Protein AF-0000000079959529 (afdb_homodimer)

Sequence (1290 aa):
MVFEQDRGLIRVWGIGEGQDANDGAQAPSSPESNDSNASSPAPVREGIWGYPPADHSSPSTLGGHVIPHSRETVGGLGHDGRPNFQSATLWRLYSSYMQHIHSLHPFLNPSKLHKRISAFSTIYSPDFKGKTVASPGSAVPGGLNAGVKRKRSSRASGDHYTPAQDPSVNGIERSLRNAIVLLVLALGKVCEYEEPLPAPQSERDLTSDGSWGFTRSFSKEIEAPRRNIDIIPGMAYYSYATDILGNQQGGNTVAHAQAMLLAALVLESWSWIHNACRIGLVLIKEDIDKIERKIYFDAAHPVPQFTEKENYRLNLVKCVYWTCLQLETDILAEMSTLPPTEISKYQDRISYPSGIFEKFPTSPDAMTCNENSEQDKMMWIYSSHIHLRVILNEAHNTLYGATGRKRSPNFDTTNVKEVENTARSHVDALLSWRRLLPQELSWDDGDPPPTDIYIARLRAKYYGGHYMILRPLLHIAVHDIPLPPGPPTDWSQNSSPAATVESAGTPRHNSMSRGLIDLTSGQDKVLDVAHQCITSAIRSTIAFDRVGANPNEVYTRFENKRPKRLILTNIFGTIHAQFGNMIVLAAVWKSRLRQFLPEDTMLTKGNLIDLFDRTTKVLAEVVPNSPILKMDLDILHNVRKQLSLMVFEQDRGLIRVWGIGEGQDANDGAQAPSSPESNDSNASSPAPVREGIWGYPPADHSSPSTLGGHVIPHSRETVGGLGHDGRPNFQSATLWRLYSSYMQHIHSLHPFLNPSKLHKRISAFSTIYSPDFKGKTVASPGSAVPGGLNAGVKRKRSSRASGDHYTPAQDPSVNGIERSLRNAIVLLVLALGKVCEYEEPLPAPQSERDLTSDGSWGFTRSFSKEIEAPRRNIDIIPGMAYYSYATDILGNQQGGNTVAHAQAMLLAALVLESWSWIHNACRIGLVLIKEDIDKIERKIYFDAAHPVPQFTEKENYRLNLVKCVYWTCLQLETDILAEMSTLPPTEISKYQDRISYPSGIFEKFPTSPDAMTCNENSEQDKMMWIYSSHIHLRVILNEAHNTLYGATGRKRSPNFDTTNVKEVENTARSHVDALLSWRRLLPQELSWDDGDPPPTDIYIARLRAKYYGGHYMILRPLLHIAVHDIPLPPGPPTDWSQNSSPAATVESAGTPRHNSMSRGLIDLTSGQDKVLDVAHQCITSAIRSTIAFDRVGANPNEVYTRFENKRPKRLILTNIFGTIHAQFGNMIVLAAVWKSRLRQFLPEDTMLTKGNLIDLFDRTTKVLAEVVPNSPILKMDLDILHNVRKQLSL

Structure (mmCIF, N/CA/C/O backbone):
data_AF-0000000079959529-model_v1
#
loop_
_entity.id
_entity.type
_entity.pdbx_description
1 polymer 'Transcription factor domain-containing protein'
#
loop_
_atom_site.group_PDB
_atom_site.id
_atom_site.type_symbol
_atom_site.label_atom_id
_atom_site.label_alt_id
_atom_site.label_comp_id
_atom_site.label_asym_id
_atom_site.label_entity_id
_atom_site.label_seq_id
_atom_site.pdbx_PDB_ins_code
_atom_site.Cartn_x
_atom_site.Cartn_y
_atom_site.Cartn_z
_atom_site.occupancy
_atom_site.B_iso_or_equiv
_atom_site.auth_seq_id
_atom_site.auth_comp_id
_atom_site.auth_asym_id
_atom_site.auth_atom_id
_atom_site.pdbx_PDB_model_num
ATOM 1 N N . MET A 1 1 ? -8.641 15.508 -6.141 1 71.19 1 MET A N 1
ATOM 2 C CA . MET A 1 1 ? -7.797 14.352 -6.434 1 71.19 1 MET A CA 1
ATOM 3 C C . MET A 1 1 ? -7.312 14.391 -7.879 1 71.19 1 MET A C 1
ATOM 5 O O . MET A 1 1 ? -6.109 14.297 -8.133 1 71.19 1 MET A O 1
ATOM 9 N N . VAL A 1 2 ? -8.18 14.836 -8.766 1 69 2 VAL A N 1
ATOM 10 C CA . VAL A 1 2 ? -7.84 14.797 -10.188 1 69 2 VAL A CA 1
ATOM 11 C C . VAL A 1 2 ? -6.754 15.828 -10.484 1 69 2 VAL A C 1
ATOM 13 O O . VAL A 1 2 ? -5.805 15.547 -11.219 1 69 2 VAL A O 1
ATOM 16 N N . PHE A 1 3 ? -6.832 16.953 -9.797 1 74.25 3 PHE A N 1
ATOM 17 C CA . PHE A 1 3 ? -5.859 18.016 -10.047 1 74.25 3 PHE A CA 1
ATOM 18 C C . PHE A 1 3 ? -4.488 17.625 -9.508 1 74.25 3 PHE A C 1
ATOM 20 O O . PHE A 1 3 ? -3.467 17.906 -10.141 1 74.25 3 PHE A O 1
ATOM 27 N N . GLU A 1 4 ? -4.523 16.984 -8.383 1 76.94 4 GLU A N 1
ATOM 28 C CA . GLU A 1 4 ? -3.252 16.562 -7.805 1 76.94 4 GLU A CA 1
ATOM 29 C C . GLU A 1 4 ? -2.611 15.453 -8.641 1 76.94 4 GLU A C 1
ATOM 31 O O . GLU A 1 4 ? -1.389 15.406 -8.789 1 76.94 4 GLU A O 1
ATOM 36 N N . GLN A 1 5 ? -3.389 14.617 -9.219 1 74.56 5 GLN A N 1
ATOM 37 C CA . GLN A 1 5 ? -2.877 13.539 -10.062 1 74.56 5 GLN A CA 1
ATOM 38 C C . GLN A 1 5 ? -2.318 14.078 -11.375 1 74.56 5 GLN A C 1
ATOM 40 O O . GLN A 1 5 ? -1.326 13.562 -11.891 1 74.56 5 GLN A O 1
ATOM 45 N N . ASP A 1 6 ? -2.986 15.102 -11.836 1 77.12 6 ASP A N 1
ATOM 46 C CA . ASP A 1 6 ? -2.602 15.656 -13.133 1 77.12 6 ASP A CA 1
ATOM 47 C C . ASP A 1 6 ? -1.277 16.406 -13.031 1 77.12 6 ASP A C 1
ATOM 49 O O . ASP A 1 6 ? -0.597 16.625 -14.039 1 77.12 6 ASP A O 1
ATOM 53 N N . ARG A 1 7 ? -1.067 16.875 -11.906 1 81.94 7 ARG A N 1
ATOM 54 C CA . ARG A 1 7 ? 0.199 17.562 -11.672 1 81.94 7 ARG A CA 1
ATOM 55 C C . ARG A 1 7 ? 1.38 16.625 -11.914 1 81.94 7 ARG A C 1
ATOM 57 O O . ARG A 1 7 ? 2.48 17.078 -12.234 1 81.94 7 ARG A O 1
ATOM 64 N N . GLY A 1 8 ? 1.16 15.328 -11.742 1 81.44 8 GLY A N 1
ATOM 65 C CA . GLY A 1 8 ? 2.215 14.336 -11.922 1 81.44 8 GLY A CA 1
ATOM 66 C C . GLY A 1 8 ? 3.088 14.172 -10.695 1 81.44 8 GLY A C 1
ATOM 67 O O . GLY A 1 8 ? 2.643 14.414 -9.57 1 81.44 8 GLY A O 1
ATOM 68 N N . LEU A 1 9 ? 4.332 13.672 -10.953 1 88.19 9 LEU A N 1
ATOM 69 C CA . LEU A 1 9 ? 5.234 13.359 -9.859 1 88.19 9 LEU A CA 1
ATOM 70 C C . LEU A 1 9 ? 6.438 14.297 -9.852 1 88.19 9 LEU A C 1
ATOM 72 O O . LEU A 1 9 ? 6.902 14.719 -10.914 1 88.19 9 LEU A O 1
ATOM 76 N N . ILE A 1 10 ? 6.785 14.602 -8.648 1 90.44 10 ILE A N 1
ATOM 77 C CA . ILE A 1 10 ? 8.055 15.32 -8.531 1 90.44 10 ILE A CA 1
ATOM 78 C C . ILE A 1 10 ? 9.195 14.43 -9.031 1 90.44 10 ILE A C 1
ATOM 80 O O . ILE A 1 10 ? 9.273 13.25 -8.672 1 90.44 10 ILE A O 1
ATOM 84 N N . ARG A 1 11 ? 9.961 14.938 -9.938 1 91.81 11 ARG A N 1
ATOM 85 C CA . ARG A 1 11 ? 11.133 14.219 -10.422 1 91.81 11 ARG A CA 1
ATOM 86 C C . ARG A 1 11 ? 12.297 14.344 -9.438 1 91.81 11 ARG A C 1
ATOM 88 O O . ARG A 1 11 ? 13.078 15.289 -9.508 1 91.81 11 ARG A O 1
ATOM 95 N N . VAL A 1 12 ? 12.453 13.352 -8.586 1 92.38 12 VAL A N 1
ATOM 96 C CA . VAL A 1 12 ? 13.281 13.398 -7.383 1 92.38 12 VAL A CA 1
ATOM 97 C C . VAL A 1 12 ? 14.719 13.773 -7.758 1 92.38 12 VAL A C 1
ATOM 99 O O . VAL A 1 12 ? 15.312 14.664 -7.148 1 92.38 12 VAL A O 1
ATOM 102 N N . TRP A 1 13 ? 15.289 13.156 -8.766 1 92.06 13 TRP A N 1
ATOM 103 C CA . TRP A 1 13 ? 16.656 13.438 -9.195 1 92.06 13 TRP A CA 1
ATOM 104 C C . TRP A 1 13 ? 16.672 14.422 -10.359 1 92.06 13 TRP A C 1
ATOM 106 O O . TRP A 1 13 ? 17.75 14.852 -10.797 1 92.06 13 TRP A O 1
ATOM 116 N N . GLY A 1 14 ? 15.453 14.781 -10.844 1 91.81 14 GLY A N 1
ATOM 117 C CA . GLY A 1 14 ? 15.367 15.547 -12.078 1 91.81 14 GLY A CA 1
ATOM 118 C C . GLY A 1 14 ? 14.859 16.969 -11.867 1 91.81 14 GLY A C 1
ATOM 119 O O . GLY A 1 14 ? 15.164 17.594 -10.852 1 91.81 14 GLY A O 1
ATOM 120 N N . ILE A 1 15 ? 14.211 17.406 -12.898 1 90.56 15 ILE A N 1
ATOM 121 C CA . ILE A 1 15 ? 13.766 18.797 -12.93 1 90.56 15 ILE A CA 1
ATOM 122 C C . ILE A 1 15 ? 12.242 18.859 -12.922 1 90.56 15 ILE A C 1
ATOM 124 O O . ILE A 1 15 ? 11.586 18.156 -13.703 1 90.56 15 ILE A O 1
ATOM 128 N N . GLY A 1 16 ? 11.758 19.594 -12.008 1 90.62 16 GLY A N 1
ATOM 129 C CA . GLY A 1 16 ? 10.328 19.875 -12.016 1 90.62 16 GLY A CA 1
ATOM 130 C C . GLY A 1 16 ? 9.477 18.656 -11.68 1 90.62 16 GLY A C 1
ATOM 131 O O . GLY A 1 16 ? 9.891 17.797 -10.898 1 90.62 16 GLY A O 1
ATOM 132 N N . GLU A 1 17 ? 8.227 18.719 -12.086 1 89.56 17 GLU A N 1
ATOM 133 C CA . GLU A 1 17 ? 7.258 17.656 -11.867 1 89.56 17 GLU A CA 1
ATOM 134 C C . GLU A 1 17 ? 6.438 17.391 -13.125 1 89.56 17 GLU A C 1
ATOM 136 O O . GLU A 1 17 ? 6.371 18.219 -14.023 1 89.56 17 GLU A O 1
ATOM 141 N N . GLY A 1 18 ? 5.988 16.172 -13.258 1 85.81 18 GLY A N 1
ATOM 142 C CA . GLY A 1 18 ? 5.176 15.812 -14.406 1 85.81 18 GLY A CA 1
ATOM 143 C C . GLY A 1 18 ? 5.035 14.312 -14.578 1 85.81 18 GLY A C 1
ATOM 144 O O . GLY A 1 18 ? 5.465 13.539 -13.727 1 85.81 18 GLY A O 1
ATOM 145 N N . GLN A 1 19 ? 4.285 13.945 -15.609 1 80.62 19 GLN A N 1
ATOM 146 C CA . GLN A 1 19 ? 4.105 12.539 -15.945 1 80.62 19 GLN A CA 1
ATOM 147 C C . GLN A 1 19 ? 5.137 12.078 -16.969 1 80.62 19 GLN A C 1
ATOM 149 O O . GLN A 1 19 ? 5.711 12.898 -17.688 1 80.62 19 GLN A O 1
ATOM 154 N N . ASP A 1 20 ? 5.469 10.844 -16.859 1 75.19 20 ASP A N 1
ATOM 155 C CA . ASP A 1 20 ? 6.336 10.305 -17.906 1 75.19 20 ASP A CA 1
ATOM 156 C C . ASP A 1 20 ? 5.566 10.078 -19.203 1 75.19 20 ASP A C 1
ATOM 158 O O . ASP A 1 20 ? 4.758 9.156 -19.297 1 75.19 20 ASP A O 1
ATOM 162 N N . ALA A 1 21 ? 5.754 10.906 -20.141 1 67.25 21 ALA A N 1
ATOM 163 C CA . ALA A 1 21 ? 5.016 10.875 -21.406 1 67.25 21 ALA A CA 1
ATOM 164 C C . ALA A 1 21 ? 5.398 9.656 -22.234 1 67.25 21 ALA A C 1
ATOM 166 O O . ALA A 1 21 ? 4.68 9.281 -23.172 1 67.25 21 ALA A O 1
ATOM 167 N N . ASN A 1 22 ? 6.457 8.938 -21.828 1 66.06 22 ASN A N 1
ATOM 168 C CA . ASN A 1 22 ? 6.941 7.816 -22.641 1 66.06 22 ASN A CA 1
ATOM 169 C C . ASN A 1 22 ? 6.848 6.5 -21.859 1 66.06 22 ASN A C 1
ATOM 171 O O . ASN A 1 22 ? 7.656 5.594 -22.078 1 66.06 22 ASN A O 1
ATOM 175 N N . ASP A 1 23 ? 5.875 6.535 -20.984 1 68.19 23 ASP A N 1
ATOM 176 C CA . ASP A 1 23 ? 5.824 5.344 -20.156 1 68.19 23 ASP A CA 1
ATOM 177 C C . ASP A 1 23 ? 5.008 4.238 -20.812 1 68.19 23 ASP A C 1
ATOM 179 O O . ASP A 1 23 ? 4.875 3.141 -20.266 1 68.19 23 ASP A O 1
ATOM 183 N N . GLY A 1 24 ? 4.562 4.504 -22.031 1 56.16 24 GLY A N 1
ATOM 184 C CA . GLY A 1 24 ? 3.895 3.484 -22.828 1 56.16 24 GLY A CA 1
ATOM 185 C C . GLY A 1 24 ? 2.402 3.404 -22.562 1 56.16 24 GLY A C 1
ATOM 186 O O . GLY A 1 24 ? 1.695 2.623 -23.203 1 56.16 24 GLY A O 1
ATOM 187 N N . ALA A 1 25 ? 1.948 4.172 -21.641 1 65.5 25 ALA A N 1
ATOM 188 C CA . ALA A 1 25 ? 0.526 4.094 -21.328 1 65.5 25 ALA A CA 1
ATOM 189 C C . ALA A 1 25 ? -0.293 5.004 -22.234 1 65.5 25 ALA A C 1
ATOM 191 O O . ALA A 1 25 ? -1.526 4.984 -22.188 1 65.5 25 ALA A O 1
ATOM 192 N N . GLN A 1 26 ? 0.441 5.703 -23.125 1 63.41 26 GLN A N 1
ATOM 193 C CA . GLN A 1 26 ? -0.257 6.594 -24.047 1 63.41 26 GLN A CA 1
ATOM 194 C C . GLN A 1 26 ? -0.606 5.879 -25.344 1 63.41 26 GLN A C 1
ATOM 196 O O . GLN A 1 26 ? 0.13 4.996 -25.797 1 63.41 26 GLN A O 1
ATOM 201 N N . ALA A 1 27 ? -1.783 6.121 -25.859 1 56.16 27 ALA A N 1
ATOM 202 C CA . ALA A 1 27 ? -2.266 5.488 -27.094 1 56.16 27 ALA A CA 1
ATOM 203 C C . ALA A 1 27 ? -1.312 5.746 -28.25 1 56.16 27 ALA A C 1
ATOM 205 O O . ALA A 1 27 ? -0.636 6.777 -28.297 1 56.16 27 ALA A O 1
ATOM 206 N N . PRO A 1 28 ? -1.118 4.695 -29.156 1 47.72 28 PRO A N 1
ATOM 207 C CA . PRO A 1 28 ? -0.293 4.926 -30.344 1 47.72 28 PRO A CA 1
ATOM 208 C C . PRO A 1 28 ? -0.81 6.074 -31.219 1 47.72 28 PRO A C 1
ATOM 210 O O . PRO A 1 28 ? -2.02 6.309 -31.281 1 47.72 28 PRO A O 1
ATOM 213 N N . SER A 1 29 ? -0.111 7.121 -31.484 1 41.91 29 SER A N 1
ATOM 214 C CA . SER A 1 29 ? -0.502 8.195 -32.406 1 41.91 29 SER A CA 1
ATOM 215 C C . SER A 1 29 ? -0.924 7.645 -33.75 1 41.91 29 SER A C 1
ATOM 217 O O . SER A 1 29 ? -0.239 6.797 -34.312 1 41.91 29 SER A O 1
ATOM 219 N N . SER A 1 30 ? -2.217 7.527 -34.125 1 32.72 30 SER A N 1
ATOM 220 C CA . SER A 1 30 ? -2.592 7.273 -35.5 1 32.72 30 SER A CA 1
ATOM 221 C C . SER A 1 30 ? -1.82 8.18 -36.469 1 32.72 30 SER A C 1
ATOM 223 O O . SER A 1 30 ? -1.679 9.375 -36.219 1 32.72 30 SER A O 1
ATOM 225 N N . PRO A 1 31 ? -1.104 7.668 -37.531 1 32.16 31 PRO A N 1
ATOM 226 C CA . PRO A 1 31 ? -0.541 8.539 -38.562 1 32.16 31 PRO A CA 1
ATOM 227 C C . PRO A 1 31 ? -1.539 9.578 -39.062 1 32.16 31 PRO A C 1
ATOM 229 O O . PRO A 1 31 ? -1.141 10.602 -39.625 1 32.16 31 PRO A O 1
ATOM 232 N N . GLU A 1 32 ? -2.836 9.289 -39.531 1 30.09 32 GLU A N 1
ATOM 233 C CA . GLU A 1 32 ? -3.688 10.172 -40.312 1 30.09 32 GLU A CA 1
ATOM 234 C C . GLU A 1 32 ? -4.152 11.375 -39.5 1 30.09 32 GLU A C 1
ATOM 236 O O . GLU A 1 32 ? -4.773 12.289 -40.031 1 30.09 32 GLU A O 1
ATOM 241 N N . SER A 1 33 ? -4.742 11.164 -38.375 1 30.45 33 SER A N 1
ATOM 242 C CA . SER A 1 33 ? -5.371 12.406 -37.938 1 30.45 33 SER A CA 1
ATOM 243 C C . SER A 1 33 ? -4.34 13.508 -37.75 1 30.45 33 SER A C 1
ATOM 245 O O . SER A 1 33 ? -3.391 13.344 -36.969 1 30.45 33 SER A O 1
ATOM 247 N N . ASN A 1 34 ? -4.129 14.461 -38.656 1 26.95 34 ASN A N 1
ATOM 248 C CA . ASN A 1 34 ? -3.705 15.859 -38.75 1 26.95 34 ASN A CA 1
ATOM 249 C C . ASN A 1 34 ? -4.125 16.656 -37.531 1 26.95 34 ASN A C 1
ATOM 251 O O . ASN A 1 34 ? -4.234 17.875 -37.562 1 26.95 34 ASN A O 1
ATOM 255 N N . ASP A 1 35 ? -5.223 16.281 -36.875 1 29.16 35 ASP A N 1
ATOM 256 C CA . ASP A 1 35 ? -5.523 17.328 -35.906 1 29.16 35 ASP A CA 1
ATOM 257 C C . ASP A 1 35 ? -4.297 17.672 -35.062 1 29.16 35 ASP A C 1
ATOM 259 O O . ASP A 1 35 ? -3.691 16.781 -34.469 1 29.16 35 ASP A O 1
ATOM 263 N N . SER A 1 36 ? -3.627 18.781 -35.344 1 29.14 36 SER A N 1
ATOM 264 C CA . SER A 1 36 ? -2.574 19.703 -34.906 1 29.14 36 SER A CA 1
ATOM 265 C C . SER A 1 36 ? -2.471 19.734 -33.375 1 29.14 36 SER A C 1
ATOM 267 O O . SER A 1 36 ? -1.454 20.172 -32.812 1 29.14 36 SER A O 1
ATOM 269 N N . ASN A 1 37 ? -3.646 19.828 -32.781 1 26.69 37 ASN A N 1
ATOM 270 C CA . ASN A 1 37 ? -3.512 20.391 -31.422 1 26.69 37 ASN A CA 1
ATOM 271 C C . ASN A 1 37 ? -3.002 19.344 -30.438 1 26.69 37 ASN A C 1
ATOM 273 O O . ASN A 1 37 ? -3.098 19.531 -29.219 1 26.69 37 ASN A O 1
ATOM 277 N N . ALA A 1 38 ? -3.318 18.141 -30.688 1 31.72 38 ALA A N 1
ATOM 278 C CA . ALA A 1 38 ? -2.678 17.328 -29.656 1 31.72 38 ALA A CA 1
ATOM 279 C C . ALA A 1 38 ? -1.158 17.406 -29.766 1 31.72 38 ALA A C 1
ATOM 281 O O . ALA A 1 38 ? -0.583 17.016 -30.781 1 31.72 38 ALA A O 1
ATOM 282 N N . SER A 1 39 ? -0.544 18.422 -29.219 1 29.89 39 SER A N 1
ATOM 283 C CA . SER A 1 39 ? 0.897 18.641 -29.172 1 29.89 39 SER A CA 1
ATOM 284 C C . SER A 1 39 ? 1.658 17.328 -29.125 1 29.89 39 SER A C 1
ATOM 286 O O . SER A 1 39 ? 1.249 16.375 -28.453 1 29.89 39 SER A O 1
ATOM 288 N N . SER A 1 40 ? 2.15 16.859 -30.25 1 31.52 40 SER A N 1
ATOM 289 C CA . SER A 1 40 ? 3.201 15.844 -30.25 1 31.52 40 SER A CA 1
ATOM 290 C C . SER A 1 40 ? 3.891 15.766 -28.891 1 31.52 40 SER A C 1
ATOM 292 O O . SER A 1 40 ? 4.176 16.797 -28.281 1 31.52 40 SER A O 1
ATOM 294 N N . PRO A 1 41 ? 3.641 14.688 -28.172 1 36.19 41 PRO A N 1
ATOM 295 C CA . PRO A 1 41 ? 4.406 14.75 -26.922 1 36.19 41 PRO A CA 1
ATOM 296 C C . PRO A 1 41 ? 5.738 15.477 -27.078 1 36.19 41 PRO A C 1
ATOM 298 O O . PRO A 1 41 ? 6.398 15.344 -28.109 1 36.19 41 PRO A O 1
ATOM 301 N N . ALA A 1 42 ? 5.871 16.672 -26.719 1 36.16 42 ALA A N 1
ATOM 302 C CA . ALA A 1 42 ? 7.148 17.375 -26.75 1 36.16 42 ALA A CA 1
ATOM 303 C C . ALA A 1 42 ? 8.32 16.406 -26.672 1 36.16 42 ALA A C 1
ATOM 305 O O . ALA A 1 42 ? 8.234 15.359 -26.016 1 36.16 42 ALA A O 1
ATOM 306 N N . PRO A 1 43 ? 9.172 16.297 -27.734 1 39.06 43 PRO A N 1
ATOM 307 C CA . PRO A 1 43 ? 10.367 15.461 -27.578 1 39.06 43 PRO A CA 1
ATOM 308 C C . PRO A 1 43 ? 10.852 15.375 -26.141 1 39.06 43 PRO A C 1
ATOM 310 O O . PRO A 1 43 ? 11.062 16.406 -25.5 1 39.06 43 PRO A O 1
ATOM 313 N N . VAL A 1 44 ? 10.25 14.539 -25.359 1 46.94 44 VAL A N 1
ATOM 314 C CA . VAL A 1 44 ? 10.672 14.312 -23.984 1 46.94 44 VAL A CA 1
ATOM 315 C C . VAL A 1 44 ? 12.172 14.57 -23.859 1 46.94 44 VAL A C 1
ATOM 317 O O . VAL A 1 44 ? 12.977 13.961 -24.562 1 46.94 44 VAL A O 1
ATOM 320 N N . ARG A 1 45 ? 12.578 15.805 -23.562 1 49.78 45 ARG A N 1
ATOM 321 C CA . ARG A 1 45 ? 13.961 16.156 -23.25 1 49.78 45 ARG A CA 1
ATOM 322 C C . ARG A 1 45 ? 14.648 15.031 -22.484 1 49.78 45 ARG A C 1
ATOM 324 O O . ARG A 1 45 ? 14.18 14.617 -21.422 1 49.78 45 ARG A O 1
ATOM 331 N N . GLU A 1 46 ? 15.391 14.148 -23.109 1 62.31 46 GLU A N 1
ATOM 332 C CA . GLU A 1 46 ? 16.266 13.172 -22.453 1 62.31 46 GLU A CA 1
ATOM 333 C C . GLU A 1 46 ? 16.953 13.766 -21.234 1 62.31 46 GLU A C 1
ATOM 335 O O . GLU A 1 46 ? 17.312 14.945 -21.219 1 62.31 46 GLU A O 1
ATOM 340 N N . GLY A 1 47 ? 16.703 13.219 -20.047 1 77.25 47 GLY A N 1
ATOM 341 C CA . GLY A 1 47 ? 17.453 13.57 -18.859 1 77.25 47 GLY A CA 1
ATOM 342 C C . GLY A 1 47 ? 16.625 14.336 -17.828 1 77.25 47 GLY A C 1
ATOM 343 O O . GLY A 1 47 ? 17.125 14.688 -16.766 1 77.25 47 GLY A O 1
ATOM 344 N N . ILE A 1 48 ? 15.32 14.484 -18.172 1 84.81 48 ILE A N 1
ATOM 345 C CA . ILE A 1 48 ? 14.508 15.336 -17.312 1 84.81 48 ILE A CA 1
ATOM 346 C C . ILE A 1 48 ? 14.281 14.641 -15.977 1 84.81 48 ILE A C 1
ATOM 348 O O . ILE A 1 48 ? 14.102 15.305 -14.945 1 84.81 48 ILE A O 1
ATOM 352 N N . TRP A 1 49 ? 14.297 13.359 -15.938 1 89.19 49 TRP A N 1
ATOM 353 C CA . TRP A 1 49 ? 14.07 12.602 -14.703 1 89.19 49 TRP A CA 1
ATOM 354 C C . TRP A 1 49 ? 15.336 12.539 -13.867 1 89.19 49 TRP A C 1
ATOM 356 O O . TRP A 1 49 ? 15.289 12.18 -12.688 1 89.19 49 TRP A O 1
ATOM 366 N N . GLY A 1 50 ? 16.484 12.953 -14.414 1 86.88 50 GLY A N 1
ATOM 367 C CA . GLY A 1 50 ? 17.719 13.164 -13.68 1 86.88 50 GLY A CA 1
ATOM 368 C C . GLY A 1 50 ? 18.469 11.875 -13.391 1 86.88 50 GLY A C 1
ATOM 369 O O . GLY A 1 50 ? 18.047 10.797 -13.812 1 86.88 50 GLY A O 1
ATOM 370 N N . TYR A 1 51 ? 19.703 12.031 -12.789 1 84.5 51 TYR A N 1
ATOM 371 C CA . TYR A 1 51 ? 20.641 10.984 -12.414 1 84.5 51 TYR A CA 1
ATOM 372 C C . TYR A 1 51 ? 21.281 11.273 -11.062 1 84.5 51 TYR A C 1
ATOM 374 O O . TYR A 1 51 ? 21.453 12.438 -10.688 1 84.5 51 TYR A O 1
ATOM 382 N N . PRO A 1 52 ? 21.516 10.102 -10.367 1 81.25 52 PRO A N 1
ATOM 383 C CA . PRO A 1 52 ? 22.344 10.391 -9.188 1 81.25 52 PRO A CA 1
ATOM 384 C C . PRO A 1 52 ? 23.75 10.852 -9.547 1 81.25 52 PRO A C 1
ATOM 386 O O . PRO A 1 52 ? 24.281 10.461 -10.586 1 81.25 52 PRO A O 1
ATOM 389 N N . PRO A 1 53 ? 24.297 11.867 -8.82 1 67.25 53 PRO A N 1
ATOM 390 C CA . PRO A 1 53 ? 25.656 12.312 -9.133 1 67.25 53 PRO A CA 1
ATOM 391 C C . PRO A 1 53 ? 26.688 11.18 -9.062 1 67.25 53 PRO A C 1
ATOM 393 O O . PRO A 1 53 ? 26.5 10.227 -8.297 1 67.25 53 PRO A O 1
ATOM 396 N N . ALA A 1 54 ? 27.562 11.07 -10.188 1 57 54 ALA A N 1
ATOM 397 C CA . ALA A 1 54 ? 28.625 10.07 -10.188 1 57 54 ALA A CA 1
ATOM 398 C C . ALA A 1 54 ? 29.531 10.227 -8.977 1 57 54 ALA A C 1
ATOM 400 O O . ALA A 1 54 ? 29.797 11.344 -8.539 1 57 54 ALA A O 1
ATOM 401 N N . ASP A 1 55 ? 29.516 9.359 -7.98 1 47.75 55 ASP A N 1
ATOM 402 C CA . ASP A 1 55 ? 30.422 9.477 -6.84 1 47.75 55 ASP A CA 1
ATOM 403 C C . ASP A 1 55 ? 31.844 9.758 -7.301 1 47.75 55 ASP A C 1
ATOM 405 O O . ASP A 1 55 ? 32.594 8.836 -7.656 1 47.75 55 ASP A O 1
ATOM 409 N N . HIS A 1 56 ? 32.156 10.648 -8.172 1 41.28 56 HIS A N 1
ATOM 410 C CA . HIS A 1 56 ? 33.562 10.867 -8.562 1 41.28 56 HIS A CA 1
ATOM 411 C C . HIS A 1 56 ? 34.406 11.195 -7.352 1 41.28 56 HIS A C 1
ATOM 413 O O . HIS A 1 56 ? 34.094 12.078 -6.566 1 41.28 56 HIS A O 1
ATOM 419 N N . SER A 1 57 ? 35.125 10.281 -6.816 1 35.44 57 SER A N 1
ATOM 420 C CA . SER A 1 57 ? 36.219 10.664 -5.938 1 35.44 57 SER A CA 1
ATOM 421 C C . SER A 1 57 ? 37 11.82 -6.52 1 35.44 57 SER A C 1
ATOM 423 O O . SER A 1 57 ? 37.969 12.305 -5.898 1 35.44 57 SER A O 1
ATOM 425 N N . SER A 1 58 ? 37.375 11.703 -7.957 1 32.03 58 SER A N 1
ATOM 426 C CA . SER A 1 58 ? 38.5 12.547 -8.289 1 32.03 58 SER A CA 1
ATOM 427 C C . SER A 1 58 ? 38.125 14.016 -8.297 1 32.03 58 SER A C 1
ATOM 429 O O . SER A 1 58 ? 37.031 14.375 -8.711 1 32.03 58 SER A O 1
ATOM 431 N N . PRO A 1 59 ? 39 14.805 -7.609 1 30.84 59 PRO A N 1
ATOM 432 C CA . PRO A 1 59 ? 38.938 16.266 -7.73 1 30.84 59 PRO A CA 1
ATOM 433 C C . PRO A 1 59 ? 38.812 16.734 -9.18 1 30.84 59 PRO A C 1
ATOM 435 O O . PRO A 1 59 ? 39.719 16.547 -9.977 1 30.84 59 PRO A O 1
ATOM 438 N N . SER A 1 60 ? 38.031 16.281 -10.031 1 30.08 60 SER A N 1
ATOM 439 C CA . SER A 1 60 ? 38.156 16.922 -11.336 1 30.08 60 SER A CA 1
ATOM 440 C C . SER A 1 60 ? 38.344 18.438 -11.188 1 30.08 60 SER A C 1
ATOM 442 O O . SER A 1 60 ? 37.656 19.062 -10.375 1 30.08 60 SER A O 1
ATOM 444 N N . THR A 1 61 ? 39.594 18.922 -11.594 1 28.36 61 THR A N 1
ATOM 445 C CA . THR A 1 61 ? 40.062 20.281 -11.875 1 28.36 61 THR A CA 1
ATOM 446 C C . THR A 1 61 ? 39.031 21.031 -12.727 1 28.36 61 THR A C 1
ATOM 448 O O . THR A 1 61 ? 39.406 21.75 -13.656 1 28.36 61 THR A O 1
ATOM 451 N N . LEU A 1 62 ? 38 20.5 -13.18 1 30.09 62 LEU A N 1
ATOM 452 C CA . LEU A 1 62 ? 37.344 21.516 -13.992 1 30.09 62 LEU A CA 1
ATOM 453 C C . LEU A 1 62 ? 37.281 22.844 -13.258 1 30.09 62 LEU A C 1
ATOM 455 O O . LEU A 1 62 ? 36.844 22.906 -12.117 1 30.09 62 LEU A O 1
ATOM 459 N N . GLY A 1 63 ? 38.188 23.75 -13.547 1 28.33 63 GLY A N 1
ATOM 460 C CA . GLY A 1 63 ? 38.406 25.156 -13.273 1 28.33 63 GLY A CA 1
ATOM 461 C C . GLY A 1 63 ? 37.156 25.984 -13.289 1 28.33 63 GLY A C 1
ATOM 462 O O . GLY A 1 63 ? 37.188 27.203 -13.398 1 28.33 63 GLY A O 1
ATOM 463 N N . GLY A 1 64 ? 36.125 25.516 -14.055 1 29.42 64 GLY A N 1
ATOM 464 C CA . GLY A 1 64 ? 35.188 26.641 -14.039 1 29.42 64 GLY A CA 1
ATOM 465 C C . GLY A 1 64 ? 34.812 27.078 -12.633 1 29.42 64 GLY A C 1
ATOM 466 O O . GLY A 1 64 ? 35.031 26.328 -11.672 1 29.42 64 GLY A O 1
ATOM 467 N N . HIS A 1 65 ? 34.625 28.375 -12.461 1 27.83 65 HIS A N 1
ATOM 468 C CA . HIS A 1 65 ? 34.312 29.078 -11.227 1 27.83 65 HIS A CA 1
ATOM 469 C C . HIS A 1 65 ? 33.25 28.312 -10.43 1 27.83 65 HIS A C 1
ATOM 471 O O . HIS A 1 65 ? 32.062 28.406 -10.734 1 27.83 65 HIS A O 1
ATOM 477 N N . VAL A 1 66 ? 33.469 27.062 -10.289 1 32.44 66 VAL A N 1
ATOM 478 C CA . VAL A 1 66 ? 32.688 26.672 -9.117 1 32.44 66 VAL A CA 1
ATOM 479 C C . VAL A 1 66 ? 32.75 27.766 -8.055 1 32.44 66 VAL A C 1
ATOM 481 O O . VAL A 1 66 ? 33.844 28.094 -7.559 1 32.44 66 VAL A O 1
ATOM 484 N N . ILE A 1 67 ? 32.125 28.891 -8.266 1 30.33 67 ILE A N 1
ATOM 485 C CA . ILE A 1 67 ? 32.031 29.797 -7.133 1 30.33 67 ILE A CA 1
ATOM 486 C C . ILE A 1 67 ? 32.062 29.016 -5.828 1 30.33 67 ILE A C 1
ATOM 488 O O . ILE A 1 67 ? 31.281 28.078 -5.641 1 30.33 67 ILE A O 1
ATOM 492 N N . PRO A 1 68 ? 33.219 28.766 -5.195 1 35.06 68 PRO A N 1
ATOM 493 C CA . PRO A 1 68 ? 33.344 28.297 -3.812 1 35.06 68 PRO A CA 1
ATOM 494 C C . PRO A 1 68 ? 32.094 28.625 -2.984 1 35.06 68 PRO A C 1
ATOM 496 O O . PRO A 1 68 ? 32.188 28.875 -1.78 1 35.06 68 PRO A O 1
ATOM 499 N N . HIS A 1 69 ? 30.969 28.875 -3.502 1 33.41 69 HIS A N 1
ATOM 500 C CA . HIS A 1 69 ? 30 29.312 -2.506 1 33.41 69 HIS A CA 1
ATOM 501 C C . HIS A 1 69 ? 29.859 28.281 -1.392 1 33.41 69 HIS A C 1
ATOM 503 O O . HIS A 1 69 ? 29.5 27.125 -1.65 1 33.41 69 HIS A O 1
ATOM 509 N N . SER A 1 70 ? 30.719 28.172 -0.389 1 41.41 70 SER A N 1
ATOM 510 C CA . SER A 1 70 ? 30.734 27.594 0.948 1 41.41 70 SER A CA 1
ATOM 511 C C . SER A 1 70 ? 29.328 27.266 1.427 1 41.41 70 SER A C 1
ATOM 513 O O . SER A 1 70 ? 29.156 26.688 2.502 1 41.41 70 SER A O 1
ATOM 515 N N . ARG A 1 71 ? 28.281 27.844 0.874 1 51.72 71 ARG A N 1
ATOM 516 C CA . ARG A 1 71 ? 26.984 27.891 1.542 1 51.72 71 ARG A CA 1
ATOM 517 C C . ARG A 1 71 ? 26.109 26.719 1.111 1 51.72 71 ARG A C 1
ATOM 519 O O . ARG A 1 71 ? 26.047 26.375 -0.073 1 51.72 71 ARG A O 1
ATOM 526 N N . GLU A 1 72 ? 25.766 25.797 1.953 1 66.44 72 GLU A N 1
ATOM 527 C CA . GLU A 1 72 ? 24.719 24.797 1.831 1 66.44 72 GLU A CA 1
ATOM 528 C C . GLU A 1 72 ? 23.594 25.297 0.915 1 66.44 72 GLU A C 1
ATOM 530 O O . GLU A 1 72 ? 23.219 26.453 0.966 1 66.44 72 GLU A O 1
ATOM 535 N N . THR A 1 73 ? 23.453 24.469 -0.178 1 79.44 73 THR A N 1
ATOM 536 C CA . THR A 1 73 ? 22.359 24.812 -1.075 1 79.44 73 THR A CA 1
ATOM 537 C C . THR A 1 73 ? 21.016 24.625 -0.379 1 79.44 73 THR A C 1
ATOM 539 O O . THR A 1 73 ? 20.938 24 0.683 1 79.44 73 THR A O 1
ATOM 542 N N . VAL A 1 74 ? 20.078 25.156 -0.922 1 85.69 74 VAL A N 1
ATOM 543 C CA . VAL A 1 74 ? 18.719 25.062 -0.399 1 85.69 74 VAL A CA 1
ATOM 544 C C . VAL A 1 74 ? 18.297 23.594 -0.313 1 85.69 74 VAL A C 1
ATOM 546 O O . VAL A 1 74 ? 17.656 23.172 0.662 1 85.69 74 VAL A O 1
ATOM 549 N N . GLY A 1 75 ? 18.781 22.812 -1.277 1 89.69 75 GLY A N 1
ATOM 550 C CA . GLY A 1 75 ? 18.375 21.406 -1.325 1 89.69 75 GLY A CA 1
ATOM 551 C C . GLY A 1 75 ? 19.172 20.531 -0.368 1 89.69 75 GLY A C 1
ATOM 552 O O . GLY A 1 75 ? 18.812 19.375 -0.143 1 89.69 75 GLY A O 1
ATOM 553 N N . GLY A 1 76 ? 20.203 21.031 0.207 1 89.75 76 GLY A N 1
ATOM 554 C CA . GLY A 1 76 ? 20.984 20.297 1.181 1 89.75 76 GLY A CA 1
ATOM 555 C C . GLY A 1 76 ? 22.281 19.75 0.609 1 89.75 76 GLY A C 1
ATOM 556 O O . GLY A 1 76 ? 22.938 18.922 1.238 1 89.75 76 GLY A O 1
ATOM 557 N N . LEU A 1 77 ? 22.625 20.125 -0.58 1 89.62 77 LEU A N 1
ATOM 558 C CA . LEU A 1 77 ? 23.844 19.641 -1.211 1 89.62 77 LEU A CA 1
ATOM 559 C C . LEU A 1 77 ? 25.062 20.344 -0.655 1 89.62 77 LEU A C 1
ATOM 561 O O . LEU A 1 77 ? 25.016 21.547 -0.343 1 89.62 77 LEU A O 1
ATOM 565 N N . GLY A 1 78 ? 26.109 19.531 -0.496 1 86.44 78 GLY A N 1
ATOM 566 C CA . GLY A 1 78 ? 27.391 20.109 -0.182 1 86.44 78 GLY A CA 1
ATOM 567 C C . GLY A 1 78 ? 28.172 20.547 -1.412 1 86.44 78 GLY A C 1
ATOM 568 O O . GLY A 1 78 ? 27.641 20.547 -2.521 1 86.44 78 GLY A O 1
ATOM 569 N N . HIS A 1 79 ? 29.391 20.891 -1.268 1 78.62 79 HIS A N 1
ATOM 570 C CA . HIS A 1 79 ? 30.234 21.375 -2.348 1 78.62 79 HIS A CA 1
ATOM 571 C C . HIS A 1 79 ? 30.609 20.266 -3.311 1 78.62 79 HIS A C 1
ATOM 573 O O . HIS A 1 79 ? 30.922 20.516 -4.477 1 78.62 79 HIS A O 1
ATOM 579 N N . ASP A 1 80 ? 30.516 19.031 -2.812 1 75.38 80 ASP A N 1
ATOM 580 C CA . ASP A 1 80 ? 30.906 17.891 -3.633 1 75.38 80 ASP A CA 1
ATOM 581 C C . ASP A 1 80 ? 29.719 17.375 -4.441 1 75.38 80 ASP A C 1
ATOM 583 O O . ASP A 1 80 ? 29.828 16.328 -5.102 1 75.38 80 ASP A O 1
ATOM 587 N N . GLY A 1 81 ? 28.594 18.062 -4.383 1 79.94 81 GLY A N 1
ATOM 588 C CA . GLY A 1 81 ? 27.438 17.625 -5.129 1 79.94 81 GLY A CA 1
ATOM 589 C C . GLY A 1 81 ? 26.656 16.531 -4.418 1 79.94 81 GLY A C 1
ATOM 590 O O . GLY A 1 81 ? 25.656 16.031 -4.945 1 79.94 81 GLY A O 1
ATOM 591 N N . ARG A 1 82 ? 27.172 16.141 -3.27 1 86.5 82 ARG A N 1
ATOM 592 C CA . ARG A 1 82 ? 26.469 15.188 -2.406 1 86.5 82 ARG A CA 1
ATOM 593 C C . ARG A 1 82 ? 25.781 15.906 -1.248 1 86.5 82 ARG A C 1
ATOM 595 O O . ARG A 1 82 ? 26.062 17.078 -0.982 1 86.5 82 ARG A O 1
ATOM 602 N N . PRO A 1 83 ? 24.844 15.203 -0.688 1 92.19 83 PRO A N 1
ATOM 603 C CA . PRO A 1 83 ? 24.25 15.859 0.483 1 92.19 83 PRO A CA 1
ATOM 604 C C . PRO A 1 83 ? 25.297 16.281 1.513 1 92.19 83 PRO A C 1
ATOM 606 O O . PRO A 1 83 ? 26.312 15.602 1.679 1 92.19 83 PRO A O 1
ATOM 609 N N . ASN A 1 84 ? 25.125 17.406 2.08 1 94 84 ASN A N 1
ATOM 610 C CA . ASN A 1 84 ? 26.062 17.906 3.078 1 94 84 ASN A CA 1
ATOM 611 C C . ASN A 1 84 ? 26.047 17.047 4.34 1 94 84 ASN A C 1
ATOM 613 O O . ASN A 1 84 ? 25.109 17.109 5.129 1 94 84 ASN A O 1
ATOM 617 N N . PHE A 1 85 ? 27.125 16.297 4.543 1 93.75 85 PHE A N 1
ATOM 618 C CA . PHE A 1 85 ? 27.203 15.367 5.668 1 93.75 85 PHE A CA 1
ATOM 619 C C . PHE A 1 85 ? 28.172 15.875 6.723 1 93.75 85 PHE A C 1
ATOM 621 O O . PHE A 1 85 ? 28.703 15.102 7.52 1 93.75 85 PHE A O 1
ATOM 628 N N . GLN A 1 86 ? 28.5 17.156 6.648 1 93.75 86 GLN A N 1
ATOM 629 C CA . GLN A 1 86 ? 29.297 17.703 7.727 1 93.75 86 GLN A CA 1
ATOM 630 C C . GLN A 1 86 ? 28.641 17.484 9.086 1 93.75 86 GLN A C 1
ATOM 632 O O . GLN A 1 86 ? 27.422 17.625 9.219 1 93.75 86 GLN A O 1
ATOM 637 N N . SER A 1 87 ? 29.422 17.156 10.047 1 94.25 87 SER A N 1
ATOM 638 C CA . SER A 1 87 ? 28.891 16.812 11.367 1 94.25 87 SER A CA 1
ATOM 639 C C . SER A 1 87 ? 28.031 17.938 11.93 1 94.25 87 SER A C 1
ATOM 641 O O . SER A 1 87 ? 26.953 17.688 12.477 1 94.25 87 SER A O 1
ATOM 643 N N . ALA A 1 88 ? 28.531 19.172 11.797 1 94.56 88 ALA A N 1
ATOM 644 C CA . ALA A 1 88 ? 27.766 20.312 12.297 1 94.56 88 ALA A CA 1
ATOM 645 C C . ALA A 1 88 ? 26.406 20.406 11.641 1 94.56 88 ALA A C 1
ATOM 647 O O . ALA A 1 88 ? 25.406 20.719 12.297 1 94.56 88 ALA A O 1
ATOM 648 N N . THR A 1 89 ? 26.359 20.125 10.344 1 96.06 89 THR A N 1
ATOM 649 C CA . THR A 1 89 ? 25.094 20.156 9.602 1 96.06 89 THR A CA 1
ATOM 650 C C . THR A 1 89 ? 24.188 19.031 10.07 1 96.06 89 THR A C 1
ATOM 652 O O . THR A 1 89 ? 22.984 19.234 10.25 1 96.06 89 THR A O 1
ATOM 655 N N . LEU A 1 90 ? 24.734 17.797 10.266 1 97.12 90 LEU A N 1
ATOM 656 C CA . LEU A 1 90 ? 23.938 16.656 10.703 1 97.12 90 LEU A CA 1
ATOM 657 C C . LEU A 1 90 ? 23.25 16.953 12.023 1 97.12 90 LEU A C 1
ATOM 659 O O . LEU A 1 90 ? 22.031 16.734 12.164 1 97.12 90 LEU A O 1
ATOM 663 N N . TRP A 1 91 ? 23.984 17.484 12.961 1 96.81 91 TRP A N 1
ATOM 664 C CA . TRP A 1 91 ? 23.422 17.734 14.289 1 96.81 91 TRP A CA 1
ATOM 665 C C . TRP A 1 91 ? 22.438 18.891 14.266 1 96.81 91 TRP A C 1
ATOM 667 O O . TRP A 1 91 ? 21.453 18.891 15 1 96.81 91 TRP A O 1
ATOM 677 N N . ARG A 1 92 ? 22.734 19.922 13.438 1 97.38 92 ARG A N 1
ATOM 678 C CA . ARG A 1 92 ? 21.797 21.031 13.266 1 97.38 92 ARG A CA 1
ATOM 679 C C . ARG A 1 92 ? 20.469 20.547 12.711 1 97.38 92 ARG A C 1
ATOM 681 O O . ARG A 1 92 ? 19.406 20.891 13.234 1 97.38 92 ARG A O 1
ATOM 688 N N . LEU A 1 93 ? 20.5 19.75 11.664 1 97.62 93 LEU A N 1
ATOM 689 C CA . LEU A 1 93 ? 19.281 19.234 11.039 1 97.62 93 LEU A CA 1
ATOM 690 C C . LEU A 1 93 ? 18.562 18.266 11.969 1 97.62 93 LEU A C 1
ATOM 692 O O . LEU A 1 93 ? 17.328 18.219 12.008 1 97.62 93 LEU A O 1
ATOM 696 N N . TYR A 1 94 ? 19.344 17.453 12.711 1 97.69 94 TYR A N 1
ATOM 697 C CA . TYR A 1 94 ? 18.766 16.578 13.727 1 97.69 94 TYR A CA 1
ATOM 698 C C . TYR A 1 94 ? 17.984 17.375 14.758 1 97.69 94 TYR A C 1
ATOM 700 O O . TYR A 1 94 ? 16.844 17.016 15.102 1 97.69 94 TYR A O 1
ATOM 708 N N . SER A 1 95 ? 18.547 18.453 15.234 1 96.62 95 SER A N 1
ATOM 709 C CA . SER A 1 95 ? 17.906 19.281 16.234 1 96.62 95 SER A CA 1
ATOM 710 C C . SER A 1 95 ? 16.625 19.922 15.68 1 96.62 95 SER A C 1
ATOM 712 O O . SER A 1 95 ? 15.625 20.031 16.391 1 96.62 95 SER A O 1
ATOM 714 N N . SER A 1 96 ? 16.703 20.312 14.43 1 96.69 96 SER A N 1
ATOM 715 C CA . SER A 1 96 ? 15.516 20.875 13.781 1 96.69 96 SER A CA 1
ATOM 716 C C . SER A 1 96 ? 14.398 19.844 13.688 1 96.69 96 SER A C 1
ATOM 718 O O . SER A 1 96 ? 13.234 20.156 13.977 1 96.69 96 SER A O 1
ATOM 720 N N . TYR A 1 97 ? 14.719 18.625 13.328 1 96.94 97 TYR A N 1
ATOM 721 C CA . TYR A 1 97 ? 13.742 17.531 13.266 1 96.94 97 TYR A CA 1
ATOM 722 C C . TYR A 1 97 ? 13.117 17.297 14.633 1 96.94 97 TYR A C 1
ATOM 724 O O . TYR A 1 97 ? 11.898 17.141 14.75 1 96.94 97 TYR A O 1
ATOM 732 N N . MET A 1 98 ? 13.93 17.203 15.641 1 93.38 98 MET A N 1
ATOM 733 C CA . MET A 1 98 ? 13.453 16.906 16.984 1 93.38 98 MET A CA 1
ATOM 734 C C . MET A 1 98 ? 12.492 17.984 17.469 1 93.38 98 MET A C 1
ATOM 736 O O . MET A 1 98 ? 11.477 17.688 18.109 1 93.38 98 MET A O 1
ATOM 740 N N . GLN A 1 99 ? 12.758 19.203 17.094 1 90.88 99 GLN A N 1
ATOM 741 C CA . GLN A 1 99 ? 11.977 20.344 17.578 1 90.88 99 GLN A CA 1
ATOM 742 C C . GLN A 1 99 ? 10.625 20.406 16.875 1 90.88 99 GLN A C 1
ATOM 744 O O . GLN A 1 99 ? 9.609 20.719 17.5 1 90.88 99 GLN A O 1
ATOM 749 N N . HIS A 1 100 ? 10.586 20.047 15.609 1 92 100 HIS A N 1
ATOM 750 C CA . HIS A 1 100 ? 9.406 20.406 14.836 1 92 100 HIS A CA 1
ATOM 751 C C . HIS A 1 100 ? 8.578 19.156 14.5 1 92 100 HIS A C 1
ATOM 753 O O . HIS A 1 100 ? 7.359 19.25 14.328 1 92 100 HIS A O 1
ATOM 759 N N . ILE A 1 101 ? 9.234 18.031 14.312 1 93.31 101 ILE A N 1
ATOM 760 C CA . ILE A 1 101 ? 8.5 16.859 13.82 1 93.31 101 ILE A CA 1
ATOM 761 C C . ILE A 1 101 ? 8.359 15.836 14.938 1 93.31 101 ILE A C 1
ATOM 763 O O . ILE A 1 101 ? 7.258 15.344 15.203 1 93.31 101 ILE A O 1
ATOM 767 N N . HIS A 1 102 ? 9.438 15.469 15.57 1 92.31 102 HIS A N 1
ATOM 768 C CA . HIS A 1 102 ? 9.406 14.461 16.625 1 92.31 102 HIS A CA 1
ATOM 769 C C . HIS A 1 102 ? 8.414 14.844 17.719 1 92.31 102 HIS A C 1
ATOM 771 O O . HIS A 1 102 ? 7.754 13.977 18.297 1 92.31 102 HIS A O 1
ATOM 777 N N . SER A 1 103 ? 8.312 16.094 17.969 1 85.94 103 SER A N 1
ATOM 778 C CA . SER A 1 103 ? 7.414 16.578 19.016 1 85.94 103 SER A CA 1
ATOM 779 C C . SER A 1 103 ? 5.953 16.359 18.641 1 85.94 103 SER A C 1
ATOM 781 O O . SER A 1 103 ? 5.094 16.25 19.5 1 85.94 103 SER A O 1
ATOM 783 N N . LEU A 1 104 ? 5.727 16.281 17.375 1 87.38 104 LEU A N 1
ATOM 784 C CA . LEU A 1 104 ? 4.363 16.047 16.891 1 87.38 104 LEU A CA 1
ATOM 785 C C . LEU A 1 104 ? 4.074 14.562 16.766 1 87.38 104 LEU A C 1
ATOM 787 O O . LEU A 1 104 ? 2.971 14.109 17.094 1 87.38 104 LEU A O 1
ATOM 791 N N . HIS A 1 105 ? 5.047 13.875 16.25 1 89.62 105 HIS A N 1
ATOM 792 C CA . HIS A 1 105 ? 4.934 12.438 16.016 1 89.62 105 HIS A CA 1
ATOM 793 C C . HIS A 1 105 ? 6.133 11.695 16.594 1 89.62 105 HIS A C 1
ATOM 795 O O . HIS A 1 105 ? 7.062 11.352 15.859 1 89.62 105 HIS A O 1
ATOM 801 N N . PRO A 1 106 ? 6.035 11.312 17.844 1 89.75 106 PRO A N 1
ATOM 802 C CA . PRO A 1 106 ? 7.191 10.695 18.5 1 89.75 106 PRO A CA 1
ATOM 803 C C . PRO A 1 106 ? 7.258 9.188 18.281 1 89.75 106 PRO A C 1
ATOM 805 O O . PRO A 1 106 ? 7.309 8.422 19.25 1 89.75 106 PRO A O 1
ATOM 808 N N . PHE A 1 107 ? 7.41 8.781 17.062 1 90.81 107 PHE A N 1
ATOM 809 C CA . PHE A 1 107 ? 7.406 7.352 16.781 1 90.81 107 PHE A CA 1
ATOM 810 C C . PHE A 1 107 ? 8.828 6.816 16.672 1 90.81 107 PHE A C 1
ATOM 812 O O . PHE A 1 107 ? 9.039 5.625 16.453 1 90.81 107 PHE A O 1
ATOM 819 N N . LEU A 1 108 ? 9.836 7.699 16.797 1 91.75 108 LEU A N 1
ATOM 820 C CA . LEU A 1 108 ? 11.227 7.277 16.906 1 91.75 108 LEU A CA 1
ATOM 821 C C . LEU A 1 108 ? 11.75 7.473 18.312 1 91.75 108 LEU A C 1
ATOM 823 O O . LEU A 1 108 ? 11.438 8.477 18.969 1 91.75 108 LEU A O 1
ATOM 827 N N . ASN A 1 109 ? 12.484 6.5 18.75 1 86.81 109 ASN A N 1
ATOM 828 C CA . ASN A 1 109 ? 13.148 6.684 20.047 1 86.81 109 ASN A CA 1
ATOM 829 C C . ASN A 1 109 ? 14.281 7.703 19.953 1 86.81 109 ASN A C 1
ATOM 831 O O . ASN A 1 109 ? 15.234 7.516 19.188 1 86.81 109 ASN A O 1
ATOM 835 N N . PRO A 1 110 ? 14.25 8.742 20.75 1 87.56 110 PRO A N 1
ATOM 836 C CA . PRO A 1 110 ? 15.227 9.828 20.609 1 87.56 110 PRO A CA 1
ATOM 837 C C . PRO A 1 110 ? 16.656 9.391 20.938 1 87.56 110 PRO A C 1
ATOM 839 O O . PRO A 1 110 ? 17.594 9.828 20.281 1 87.56 110 PRO A O 1
ATOM 842 N N . SER A 1 111 ? 16.812 8.547 21.938 1 86 111 SER A N 1
ATOM 843 C CA . SER A 1 111 ? 18.156 8.109 22.328 1 86 111 SER A CA 1
ATOM 844 C C . SER A 1 111 ? 18.781 7.254 21.234 1 86 111 SER A C 1
ATOM 846 O O . SER A 1 111 ? 19.953 7.434 20.906 1 86 111 SER A O 1
ATOM 848 N N . LYS A 1 112 ? 18.016 6.406 20.719 1 86.75 112 LYS A N 1
ATOM 849 C CA . LYS A 1 112 ? 18.531 5.547 19.656 1 86.75 112 LYS A CA 1
ATOM 850 C C . LYS A 1 112 ? 18.812 6.348 18.391 1 86.75 112 LYS A C 1
ATOM 852 O O . LYS A 1 112 ? 19.781 6.074 17.672 1 86.75 112 LYS A O 1
ATOM 857 N N . LEU A 1 113 ? 17.938 7.234 18.141 1 91.56 113 LEU A N 1
ATOM 858 C CA . LEU A 1 113 ? 18.141 8.078 16.969 1 91.56 113 LEU A CA 1
ATOM 859 C C . LEU A 1 113 ? 19.406 8.898 17.109 1 91.56 113 LEU A C 1
ATOM 861 O O . LEU A 1 113 ? 20.156 9.055 16.125 1 91.56 113 LEU A O 1
ATOM 865 N N . HIS A 1 114 ? 19.656 9.438 18.312 1 92.06 114 HIS A N 1
ATOM 866 C CA . HIS A 1 114 ? 20.875 10.188 18.562 1 92.06 114 HIS A CA 1
ATOM 867 C C . HIS A 1 114 ? 22.125 9.344 18.297 1 92.06 114 HIS A C 1
ATOM 869 O O . HIS A 1 114 ? 23.078 9.812 17.672 1 92.06 114 HIS A O 1
ATOM 875 N N . LYS A 1 115 ? 22.078 8.125 18.734 1 90.12 115 LYS A N 1
ATOM 876 C CA . LYS A 1 115 ? 23.188 7.203 18.531 1 90.12 115 LYS A CA 1
ATOM 877 C C . LYS A 1 115 ? 23.375 6.902 17.047 1 90.12 115 LYS A C 1
ATOM 879 O O . LYS A 1 115 ? 24.5 6.773 16.562 1 90.12 115 LYS A O 1
ATOM 884 N N . ARG A 1 116 ? 22.297 6.805 16.344 1 92.38 116 ARG A N 1
ATOM 885 C CA . ARG A 1 116 ? 22.359 6.496 14.922 1 92.38 116 ARG A CA 1
ATOM 886 C C . ARG A 1 116 ? 22.953 7.66 14.133 1 92.38 116 ARG A C 1
ATOM 888 O O . ARG A 1 116 ? 23.703 7.449 13.18 1 92.38 116 ARG A O 1
ATOM 895 N N . ILE A 1 117 ? 22.594 8.859 14.531 1 95.06 117 ILE A N 1
ATOM 896 C CA . ILE A 1 117 ? 23.156 10.039 13.883 1 95.06 117 ILE A CA 1
ATOM 897 C C . ILE A 1 117 ? 24.656 10.117 14.148 1 95.06 117 ILE A C 1
ATOM 899 O O . ILE A 1 117 ? 25.438 10.438 13.25 1 95.06 117 ILE A O 1
ATOM 903 N N . SER A 1 118 ? 25.031 9.789 15.352 1 93.25 118 SER A N 1
ATOM 904 C CA . SER A 1 118 ? 26.438 9.789 15.711 1 93.25 118 SER A CA 1
ATOM 905 C C . SER A 1 118 ? 27.219 8.758 14.898 1 93.25 118 SER A C 1
ATOM 907 O O . SER A 1 118 ? 28.297 9.047 14.383 1 93.25 118 SER A O 1
ATOM 909 N N . ALA A 1 119 ? 26.641 7.543 14.805 1 90.5 119 ALA A N 1
ATOM 910 C CA . ALA A 1 119 ? 27.281 6.484 14.023 1 90.5 119 ALA A CA 1
ATOM 911 C C . ALA A 1 119 ? 27.375 6.879 12.547 1 90.5 119 ALA A C 1
ATOM 913 O O . ALA A 1 119 ? 28.406 6.645 11.914 1 90.5 119 ALA A O 1
ATOM 914 N N . PHE A 1 120 ? 26.391 7.457 12.062 1 93.88 120 PHE A N 1
ATOM 915 C CA . PHE A 1 120 ? 26.375 7.922 10.68 1 93.88 120 PHE A CA 1
ATOM 916 C C . PHE A 1 120 ? 27.453 8.984 10.453 1 93.88 120 PHE A C 1
ATOM 918 O O . PHE A 1 120 ? 28.156 8.953 9.438 1 93.88 120 PHE A O 1
ATOM 925 N N . SER A 1 121 ? 27.516 9.898 11.375 1 93.31 121 SER A N 1
ATOM 926 C CA . SER A 1 121 ? 28.5 10.969 11.297 1 93.31 121 SER A CA 1
ATOM 927 C C . SER A 1 121 ? 29.922 10.406 11.289 1 93.31 121 SER A C 1
ATOM 929 O O . SER A 1 121 ? 30.766 10.859 10.508 1 93.31 121 SER A O 1
ATOM 931 N N . THR A 1 122 ? 30.188 9.414 12.07 1 90.44 122 THR A N 1
ATOM 932 C CA . THR A 1 122 ? 31.516 8.82 12.18 1 90.44 122 THR A CA 1
ATOM 933 C C . THR A 1 122 ? 31.906 8.133 10.875 1 90.44 122 THR A C 1
ATOM 935 O O . THR A 1 122 ? 33.094 8.125 10.508 1 90.44 122 THR A O 1
ATOM 938 N N . ILE A 1 123 ? 30.922 7.66 10.172 1 87.38 123 ILE A N 1
ATOM 939 C CA . ILE A 1 123 ? 31.203 6.863 8.984 1 87.38 123 ILE A CA 1
ATOM 940 C C . ILE A 1 123 ? 31.219 7.762 7.746 1 87.38 123 ILE A C 1
ATOM 942 O O . ILE A 1 123 ? 32.094 7.633 6.898 1 87.38 123 ILE A O 1
ATOM 946 N N . TYR A 1 124 ? 30.359 8.719 7.648 1 89.38 124 TYR A N 1
ATOM 947 C CA . TYR A 1 124 ? 30.125 9.359 6.359 1 89.38 124 TYR A CA 1
ATOM 948 C C . TYR A 1 124 ? 30.516 10.828 6.402 1 89.38 124 TYR A C 1
ATOM 950 O O . TYR A 1 124 ? 30.609 11.484 5.363 1 89.38 124 TYR A O 1
ATOM 958 N N . SER A 1 125 ? 30.781 11.383 7.543 1 90.19 125 SER A N 1
ATOM 959 C CA . SER A 1 125 ? 31.141 12.797 7.617 1 90.19 125 SER A CA 1
ATOM 960 C C . SER A 1 125 ? 32.594 13.023 7.191 1 90.19 125 SER A C 1
ATOM 962 O O . SER A 1 125 ? 33.5 12.312 7.637 1 90.19 125 SER A O 1
ATOM 964 N N . PRO A 1 126 ? 32.781 13.922 6.352 1 83.94 126 PRO A N 1
ATOM 965 C CA . PRO A 1 126 ? 34.156 14.195 5.906 1 83.94 126 PRO A CA 1
ATOM 966 C C . PRO A 1 126 ? 35.062 14.688 7.039 1 83.94 126 PRO A C 1
ATOM 968 O O . PRO A 1 126 ? 36.281 14.562 6.949 1 83.94 126 PRO A O 1
ATOM 971 N N . ASP A 1 127 ? 34.5 15.32 8.062 1 83.56 127 ASP A N 1
ATOM 972 C CA . ASP A 1 127 ? 35.281 15.844 9.18 1 83.56 127 ASP A CA 1
ATOM 973 C C . ASP A 1 127 ? 35.969 14.719 9.953 1 83.56 127 ASP A C 1
ATOM 975 O O . ASP A 1 127 ? 37 14.922 10.586 1 83.56 127 ASP A O 1
ATOM 979 N N . PHE A 1 128 ? 35.344 13.555 10.023 1 71.69 128 PHE A N 1
ATOM 980 C CA . PHE A 1 128 ? 35.875 12.445 10.805 1 71.69 128 PHE A CA 1
ATOM 981 C C . PHE A 1 128 ? 36.906 11.648 9.992 1 71.69 128 PHE A C 1
ATOM 983 O O . PHE A 1 128 ? 37.75 10.969 10.562 1 71.69 128 PHE A O 1
ATOM 990 N N . LYS A 1 129 ? 36.812 11.617 8.75 1 58.69 129 LYS A N 1
ATOM 991 C CA . LYS A 1 129 ? 37.781 10.859 7.953 1 58.69 129 LYS A CA 1
ATOM 992 C C . LYS A 1 129 ? 39.188 11.422 8.117 1 58.69 129 LYS A C 1
ATOM 994 O O . LYS A 1 129 ? 40.188 10.68 8.055 1 58.69 129 LYS A O 1
ATOM 999 N N . GLY A 1 130 ? 39.469 12.711 8.367 1 49.22 130 GLY A N 1
ATOM 1000 C CA . GLY A 1 130 ? 40.812 13.266 8.445 1 49.22 130 GLY A CA 1
ATOM 1001 C C . GLY A 1 130 ? 41.562 12.852 9.703 1 49.22 130 GLY A C 1
ATOM 1002 O O . GLY A 1 130 ? 42.781 12.977 9.773 1 49.22 130 GLY A O 1
ATOM 1003 N N . LYS A 1 131 ? 40.969 12.484 10.859 1 41.28 131 LYS A N 1
ATOM 1004 C CA . LYS A 1 131 ? 41.844 12.289 12.031 1 41.28 131 LYS A CA 1
ATOM 1005 C C . LYS A 1 131 ? 42.594 10.969 11.938 1 41.28 131 LYS A C 1
ATOM 1007 O O . LYS A 1 131 ? 43.562 10.75 12.672 1 41.28 131 LYS A O 1
ATOM 1012 N N . THR A 1 132 ? 42.031 10.008 11.312 1 37.28 132 THR A N 1
ATOM 1013 C CA . THR A 1 132 ? 42.781 8.758 11.383 1 37.28 132 THR A CA 1
ATOM 1014 C C . THR A 1 132 ? 43.969 8.789 10.43 1 37.28 132 THR A C 1
ATOM 1016 O O . THR A 1 132 ? 44.844 7.918 10.484 1 37.28 132 THR A O 1
ATOM 1019 N N . VAL A 1 133 ? 44 9.609 9.414 1 36 133 VAL A N 1
ATOM 1020 C CA . VAL A 1 133 ? 45.188 9.453 8.562 1 36 133 VAL A CA 1
ATOM 1021 C C . VAL A 1 133 ? 46.406 10.008 9.273 1 36 133 VAL A C 1
ATOM 1023 O O . VAL A 1 133 ? 47.531 9.695 8.898 1 36 133 VAL A O 1
ATOM 1026 N N . ALA A 1 134 ? 46.406 11.188 9.969 1 30.94 134 ALA A N 1
ATOM 1027 C CA . ALA A 1 134 ? 47.688 11.859 10.117 1 30.94 134 ALA A CA 1
ATOM 1028 C C . ALA A 1 134 ? 48.5 11.266 11.266 1 30.94 134 ALA A C 1
ATOM 1030 O O . ALA A 1 134 ? 49.375 11.914 11.812 1 30.94 134 ALA A O 1
ATOM 1031 N N . SER A 1 135 ? 48.281 10.164 11.938 1 26.89 135 SER A N 1
ATOM 1032 C CA . SER A 1 135 ? 49.469 10.078 12.781 1 26.89 135 SER A CA 1
ATOM 1033 C C . SER A 1 135 ? 50.75 9.953 11.945 1 26.89 135 SER A C 1
ATOM 1035 O O . SER A 1 135 ? 50.844 9.055 11.109 1 26.89 135 SER A O 1
ATOM 1037 N N . PRO A 1 136 ? 51.562 10.953 11.672 1 28.45 136 PRO A N 1
ATOM 1038 C CA . PRO A 1 136 ? 52.906 10.922 11.047 1 28.45 136 PRO A CA 1
ATOM 1039 C C . PRO A 1 136 ? 53.812 9.836 11.625 1 28.45 136 PRO A C 1
ATOM 1041 O O . PRO A 1 136 ? 54.812 9.469 11 1 28.45 136 PRO A O 1
ATOM 1044 N N . GLY A 1 137 ? 53.969 9.656 13.016 1 27.09 137 GLY A N 1
ATOM 1045 C CA . GLY A 1 137 ? 55.156 9.156 13.656 1 27.09 137 GLY A CA 1
ATOM 1046 C C . GLY A 1 137 ? 55.469 7.707 13.336 1 27.09 137 GLY A C 1
ATOM 1047 O O . GLY A 1 137 ? 56.531 7.191 13.672 1 27.09 137 GLY A O 1
ATOM 1048 N N . SER A 1 138 ? 54.719 6.758 13.508 1 24.73 138 SER A N 1
ATOM 1049 C CA . SER A 1 138 ? 55.375 5.457 13.562 1 24.73 138 SER A CA 1
ATOM 1050 C C . SER A 1 138 ? 55.969 5.078 12.211 1 24.73 138 SER A C 1
ATOM 1052 O O . SER A 1 138 ? 55.25 4.629 11.312 1 24.73 138 SER A O 1
ATOM 1054 N N . ALA A 1 139 ? 57.156 5.852 11.805 1 25.28 139 ALA A N 1
ATOM 1055 C CA . ALA A 1 139 ? 58.312 5.406 11 1 25.28 139 ALA A CA 1
ATOM 1056 C C . ALA A 1 139 ? 58.844 4.062 11.492 1 25.28 139 ALA A C 1
ATOM 1058 O O . ALA A 1 139 ? 59.281 3.939 12.641 1 25.28 139 ALA A O 1
ATOM 1059 N N . VAL A 1 140 ? 58.344 2.9 11.211 1 26.83 140 VAL A N 1
ATOM 1060 C CA . VAL A 1 140 ? 59.25 1.741 11.305 1 26.83 140 VAL A CA 1
ATOM 1061 C C . VAL A 1 140 ? 60.625 2.113 10.812 1 26.83 140 VAL A C 1
ATOM 1063 O O . VAL A 1 140 ? 60.781 2.777 9.781 1 26.83 140 VAL A O 1
ATOM 1066 N N . PRO A 1 141 ? 61.719 2.098 11.586 1 25.02 141 PRO A N 1
ATOM 1067 C CA . PRO A 1 141 ? 63.125 2.205 11.289 1 25.02 141 PRO A CA 1
ATOM 1068 C C . PRO A 1 141 ? 63.531 1.394 10.055 1 25.02 141 PRO A C 1
ATOM 1070 O O . PRO A 1 141 ? 62.844 0.438 9.688 1 25.02 141 PRO A O 1
ATOM 1073 N N . GLY A 1 142 ? 64.562 1.887 9.188 1 23.67 142 GLY A N 1
ATOM 1074 C CA . GLY A 1 142 ? 65.25 1.445 8.008 1 23.67 142 GLY A CA 1
ATOM 1075 C C . GLY A 1 142 ? 65.875 0.075 8.164 1 23.67 142 GLY A C 1
ATOM 1076 O O . GLY A 1 142 ? 66.562 -0.408 7.258 1 23.67 142 GLY A O 1
ATOM 1077 N N . GLY A 1 143 ? 66.25 -0.407 9.398 1 22.7 143 GLY A N 1
ATOM 1078 C CA . GLY A 1 143 ? 67.375 -1.356 9.391 1 22.7 143 GLY A CA 1
ATOM 1079 C C . GLY A 1 143 ? 67 -2.67 8.719 1 22.7 143 GLY A C 1
ATOM 1080 O O . GLY A 1 143 ? 67.875 -3.582 8.656 1 22.7 143 GLY A O 1
ATOM 1081 N N . LEU A 1 144 ? 65.875 -3.295 9.047 1 24.28 144 LEU A N 1
ATOM 1082 C CA . LEU A 1 144 ? 66.125 -4.699 8.734 1 24.28 144 LEU A CA 1
ATOM 1083 C C . LEU A 1 144 ? 66.375 -4.891 7.242 1 24.28 144 LEU A C 1
ATOM 1085 O O . LEU A 1 144 ? 65.688 -4.359 6.402 1 24.28 144 LEU A O 1
ATOM 1089 N N . ASN A 1 145 ? 67.688 -5.133 6.875 1 22.53 145 ASN A N 1
ATOM 1090 C CA . ASN A 1 145 ? 68.562 -5.582 5.77 1 22.53 145 ASN A CA 1
ATOM 1091 C C . ASN A 1 145 ? 67.812 -6.637 4.918 1 22.53 145 ASN A C 1
ATOM 1093 O O . ASN A 1 145 ? 66.938 -7.316 5.395 1 22.53 145 ASN A O 1
ATOM 1097 N N . ALA A 1 146 ? 68.25 -6.785 3.564 1 23.48 146 ALA A N 1
ATOM 1098 C CA . ALA A 1 146 ? 67.812 -7.34 2.281 1 23.48 146 ALA A CA 1
ATOM 1099 C C . ALA A 1 146 ? 67.625 -8.852 2.371 1 23.48 146 ALA A C 1
ATOM 1101 O O . ALA A 1 146 ? 67 -9.461 1.528 1 23.48 146 ALA A O 1
ATOM 1102 N N . GLY A 1 147 ? 68.438 -9.617 3.162 1 22.94 147 GLY A N 1
ATOM 1103 C CA . GLY A 1 147 ? 69.062 -10.82 2.633 1 22.94 147 GLY A CA 1
ATOM 1104 C C . GLY A 1 147 ? 68.125 -12.016 2.596 1 22.94 147 GLY A C 1
ATOM 1105 O O . GLY A 1 147 ? 68.562 -13.141 2.344 1 22.94 147 GLY A O 1
ATOM 1106 N N . VAL A 1 148 ? 67.125 -12.047 3.459 1 25.28 148 VAL A N 1
ATOM 1107 C CA . VAL A 1 148 ? 66.812 -13.461 3.535 1 25.28 148 VAL A CA 1
ATOM 1108 C C . VAL A 1 148 ? 66.312 -13.945 2.182 1 25.28 148 VAL A C 1
ATOM 1110 O O . VAL A 1 148 ? 65.562 -13.234 1.506 1 25.28 148 VAL A O 1
ATOM 1113 N N . LYS A 1 149 ? 67 -15.055 1.619 1 24.11 149 LYS A N 1
ATOM 1114 C CA . LYS A 1 149 ? 66.75 -15.883 0.439 1 24.11 149 LYS A CA 1
ATOM 1115 C C . LYS A 1 149 ? 65.312 -16.172 0.251 1 24.11 149 LYS A C 1
ATOM 1117 O O . LYS A 1 149 ? 64.562 -16.484 1.216 1 24.11 149 LYS A O 1
ATOM 1122 N N . ARG A 1 150 ? 64.688 -15.656 -0.872 1 23.5 150 ARG A N 1
ATOM 1123 C CA . ARG A 1 150 ? 63.312 -15.656 -1.432 1 23.5 150 ARG A CA 1
ATOM 1124 C C . ARG A 1 150 ? 62.781 -17.078 -1.562 1 23.5 150 ARG A C 1
ATOM 1126 O O . ARG A 1 150 ? 63.125 -17.781 -2.521 1 23.5 150 ARG A O 1
ATOM 1133 N N . LYS A 1 151 ? 63 -17.906 -0.418 1 23.91 151 LYS A N 1
ATOM 1134 C CA . LYS A 1 151 ? 62.469 -19.203 -0.819 1 23.91 151 LYS A CA 1
ATOM 1135 C C . LYS A 1 151 ? 61.094 -19.047 -1.46 1 23.91 151 LYS A C 1
ATOM 1137 O O . LYS A 1 151 ? 60.219 -18.312 -0.946 1 23.91 151 LYS A O 1
ATOM 1142 N N . ARG A 1 152 ? 60.875 -19.312 -2.812 1 22.72 152 ARG A N 1
ATOM 1143 C CA . ARG A 1 152 ? 59.906 -19.359 -3.908 1 22.72 152 ARG A CA 1
ATOM 1144 C C . ARG A 1 152 ? 58.688 -20.188 -3.52 1 22.72 152 ARG A C 1
ATOM 1146 O O . ARG A 1 152 ? 57.875 -20.516 -4.375 1 22.72 152 ARG A O 1
ATOM 1153 N N . SER A 1 153 ? 58.5 -20.562 -2.252 1 22.5 153 SER A N 1
ATOM 1154 C CA . SER A 1 153 ? 57.438 -21.562 -2.355 1 22.5 153 SER A CA 1
ATOM 1155 C C . SER A 1 153 ? 56.156 -20.984 -2.971 1 22.5 153 SER A C 1
ATOM 1157 O O . SER A 1 153 ? 55.719 -19.906 -2.58 1 22.5 153 SER A O 1
ATOM 1159 N N . SER A 1 154 ? 55.719 -21.188 -4.27 1 21.92 154 SER A N 1
ATOM 1160 C CA . SER A 1 154 ? 54.688 -20.922 -5.258 1 21.92 154 SER A CA 1
ATOM 1161 C C . SER A 1 154 ? 53.312 -21.109 -4.668 1 21.92 154 SER A C 1
ATOM 1163 O O . SER A 1 154 ? 52.312 -21.109 -5.398 1 21.92 154 SER A O 1
ATOM 1165 N N . ARG A 1 155 ? 53 -21.406 -3.438 1 25 155 ARG A N 1
ATOM 1166 C CA . ARG A 1 155 ? 51.625 -21.875 -3.223 1 25 155 ARG A CA 1
ATOM 1167 C C . ARG A 1 155 ? 50.625 -20.75 -3.439 1 25 155 ARG A C 1
ATOM 1169 O O . ARG A 1 155 ? 50.719 -19.688 -2.797 1 25 155 ARG A O 1
ATOM 1176 N N . ALA A 1 156 ? 49.844 -20.547 -4.645 1 23.58 156 ALA A N 1
ATOM 1177 C CA . ALA A 1 156 ? 48.812 -19.781 -5.309 1 23.58 156 ALA A CA 1
ATOM 1178 C C . ALA A 1 156 ? 47.594 -19.578 -4.391 1 23.58 156 ALA A C 1
ATOM 1180 O O . ALA A 1 156 ? 46.562 -20.219 -4.562 1 23.58 156 ALA A O 1
ATOM 1181 N N . SER A 1 157 ? 47.594 -19.594 -3.098 1 26.06 157 SER A N 1
ATOM 1182 C CA . SER A 1 157 ? 46.344 -19.578 -2.357 1 26.06 157 SER A CA 1
ATOM 1183 C C . SER A 1 157 ? 45.625 -18.25 -2.545 1 26.06 157 SER A C 1
ATOM 1185 O O . SER A 1 157 ? 46.125 -17.188 -2.18 1 26.06 157 SER A O 1
ATOM 1187 N N . GLY A 1 158 ? 44.938 -17.984 -3.691 1 25.95 158 GLY A N 1
ATOM 1188 C CA . GLY A 1 158 ? 44.219 -16.828 -4.207 1 25.95 158 GLY A CA 1
ATOM 1189 C C . GLY A 1 158 ? 43.25 -16.234 -3.205 1 25.95 158 GLY A C 1
ATOM 1190 O O . GLY A 1 158 ? 42.219 -16.828 -2.918 1 25.95 158 GLY A O 1
ATOM 1191 N N . ASP A 1 159 ? 43.656 -15.625 -2.168 1 29.16 159 ASP A N 1
ATOM 1192 C CA . ASP A 1 159 ? 42.938 -14.852 -1.161 1 29.16 159 ASP A CA 1
ATOM 1193 C C . ASP A 1 159 ? 42.031 -13.797 -1.813 1 29.16 159 ASP A C 1
ATOM 1195 O O . ASP A 1 159 ? 42.5 -12.703 -2.15 1 29.16 159 ASP A O 1
ATOM 1199 N N . HIS A 1 160 ? 41.219 -14.094 -2.738 1 28.2 160 HIS A N 1
ATOM 1200 C CA . HIS A 1 160 ? 40.312 -13.195 -3.447 1 28.2 160 HIS A CA 1
ATOM 1201 C C . HIS A 1 160 ? 39.438 -12.43 -2.473 1 28.2 160 HIS A C 1
ATOM 1203 O O . HIS A 1 160 ? 38.219 -12.57 -2.498 1 28.2 160 HIS A O 1
ATOM 1209 N N . TYR A 1 161 ? 39.719 -12.344 -1.183 1 29.03 161 TYR A N 1
ATOM 1210 C CA . TYR A 1 161 ? 38.938 -11.406 -0.403 1 29.03 161 TYR A CA 1
ATOM 1211 C C . TYR A 1 161 ? 39.031 -10 -0.968 1 29.03 161 TYR A C 1
ATOM 1213 O O . TYR A 1 161 ? 40.125 -9.477 -1.154 1 29.03 161 TYR A O 1
ATOM 1221 N N . THR A 1 162 ? 38.281 -9.57 -1.866 1 31.48 162 THR A N 1
ATOM 1222 C CA . THR A 1 162 ? 38.344 -8.148 -2.201 1 31.48 162 THR A CA 1
ATOM 1223 C C . THR A 1 162 ? 38.562 -7.309 -0.95 1 31.48 162 THR A C 1
ATOM 1225 O O . THR A 1 162 ? 37.906 -7.523 0.077 1 31.48 162 THR A O 1
ATOM 1228 N N . PRO A 1 163 ? 39.719 -6.762 -0.645 1 30.44 163 PRO A N 1
ATOM 1229 C CA . PRO A 1 163 ? 39.938 -5.82 0.455 1 30.44 163 PRO A CA 1
ATOM 1230 C C . PRO A 1 163 ? 38.688 -5.047 0.835 1 30.44 163 PRO A C 1
ATOM 1232 O O . PRO A 1 163 ? 37.812 -4.816 -0.012 1 30.44 163 PRO A O 1
ATOM 1235 N N . ALA A 1 164 ? 38.25 -5.051 2.109 1 33.03 164 ALA A N 1
ATOM 1236 C CA . ALA A 1 164 ? 37.312 -4.074 2.664 1 33.03 164 ALA A CA 1
ATOM 1237 C C . ALA A 1 164 ? 37.5 -2.705 2.02 1 33.03 164 ALA A C 1
ATOM 1239 O O . ALA A 1 164 ? 38.469 -2.004 2.311 1 33.03 164 ALA A O 1
ATOM 1240 N N . GLN A 1 165 ? 37.188 -2.473 0.802 1 36 165 GLN A N 1
ATOM 1241 C CA . GLN A 1 165 ? 37.312 -1.156 0.181 1 36 165 GLN A CA 1
ATOM 1242 C C . GLN A 1 165 ? 36.875 -0.057 1.141 1 36 165 GLN A C 1
ATOM 1244 O O . GLN A 1 165 ? 35.969 -0.271 1.965 1 36 165 GLN A O 1
ATOM 1249 N N . ASP A 1 166 ? 37.656 0.91 1.609 1 36.59 166 ASP A N 1
ATOM 1250 C CA . ASP A 1 166 ? 37.438 2.109 2.406 1 36.59 166 ASP A CA 1
ATOM 1251 C C . ASP A 1 166 ? 35.969 2.584 2.271 1 36.59 166 ASP A C 1
ATOM 1253 O O . ASP A 1 166 ? 35.531 2.928 1.174 1 36.59 166 ASP A O 1
ATOM 1257 N N . PRO A 1 167 ? 35.125 2.162 3.205 1 44 167 PRO A N 1
ATOM 1258 C CA . PRO A 1 167 ? 33.75 2.641 3.17 1 44 167 PRO A CA 1
ATOM 1259 C C . PRO A 1 167 ? 33.625 4.082 2.676 1 44 167 PRO A C 1
ATOM 1261 O O . PRO A 1 167 ? 32.562 4.504 2.24 1 44 167 PRO A O 1
ATOM 1264 N N . SER A 1 168 ? 34.688 4.969 3.061 1 43.22 168 SER A N 1
ATOM 1265 C CA . SER A 1 168 ? 34.656 6.383 2.713 1 43.22 168 SER A CA 1
ATOM 1266 C C . SER A 1 168 ? 34.594 6.582 1.202 1 43.22 168 SER A C 1
ATOM 1268 O O . SER A 1 168 ? 34.031 7.574 0.724 1 43.22 168 SER A O 1
ATOM 1270 N N . VAL A 1 169 ? 35.188 5.633 0.481 1 48.06 169 VAL A N 1
ATOM 1271 C CA . VAL A 1 169 ? 35.25 5.75 -0.973 1 48.06 169 VAL A CA 1
ATOM 1272 C C . VAL A 1 169 ? 33.938 5.227 -1.577 1 48.06 169 VAL A C 1
ATOM 1274 O O . VAL A 1 169 ? 33.531 5.641 -2.668 1 48.06 169 VAL A O 1
ATOM 1277 N N . ASN A 1 170 ? 33.219 4.379 -0.695 1 57.41 170 ASN A N 1
ATOM 1278 C CA . ASN A 1 170 ? 32.031 3.75 -1.239 1 57.41 170 ASN A CA 1
ATOM 1279 C C . ASN A 1 170 ? 30.75 4.488 -0.808 1 57.41 170 ASN A C 1
ATOM 1281 O O . ASN A 1 170 ? 30.703 5.07 0.278 1 57.41 170 ASN A O 1
ATOM 1285 N N . GLY A 1 171 ? 29.984 5.094 -1.75 1 78.44 171 GLY A N 1
ATOM 1286 C CA . GLY A 1 171 ? 28.672 5.711 -1.603 1 78.44 171 GLY A CA 1
ATOM 1287 C C . GLY A 1 171 ? 27.969 5.312 -0.32 1 78.44 171 GLY A C 1
ATOM 1288 O O . GLY A 1 171 ? 28.578 4.723 0.574 1 78.44 171 GLY A O 1
ATOM 1289 N N . ILE A 1 172 ? 26.906 5.773 0.104 1 87.94 172 ILE A N 1
ATOM 1290 C CA . ILE A 1 172 ? 26.078 5.48 1.273 1 87.94 172 ILE A CA 1
ATOM 1291 C C . ILE A 1 172 ? 25.531 4.062 1.172 1 87.94 172 ILE A C 1
ATOM 1293 O O . ILE A 1 172 ? 24.969 3.676 0.139 1 87.94 172 ILE A O 1
ATOM 1297 N N . GLU A 1 173 ? 25.797 3.27 2.236 1 91 173 GLU A N 1
ATOM 1298 C CA . GLU A 1 173 ? 25.266 1.912 2.264 1 91 173 GLU A CA 1
ATOM 1299 C C . GLU A 1 173 ? 23.734 1.918 2.162 1 91 173 GLU A C 1
ATOM 1301 O O . GLU A 1 173 ? 23.062 2.742 2.793 1 91 173 GLU A O 1
ATOM 1306 N N . ARG A 1 174 ? 23.203 0.895 1.469 1 92.94 174 ARG A N 1
ATOM 1307 C CA . ARG A 1 174 ? 21.766 0.816 1.228 1 92.94 174 ARG A CA 1
ATOM 1308 C C . ARG A 1 174 ? 21.062 0.086 2.365 1 92.94 174 ARG A C 1
ATOM 1310 O O . ARG A 1 174 ? 20.344 -0.889 2.133 1 92.94 174 ARG A O 1
ATOM 1317 N N . SER A 1 175 ? 21.219 0.644 3.545 1 92.38 175 SER A N 1
ATOM 1318 C CA . SER A 1 175 ? 20.594 0.066 4.73 1 92.38 175 SER A CA 1
ATOM 1319 C C . SER A 1 175 ? 19.406 0.912 5.199 1 92.38 175 SER A C 1
ATOM 1321 O O . SER A 1 175 ? 19.359 2.117 4.945 1 92.38 175 SER A O 1
ATOM 1323 N N . LEU A 1 176 ? 18.5 0.225 5.824 1 94 176 LEU A N 1
ATOM 1324 C CA . LEU A 1 176 ? 17.328 0.906 6.352 1 94 176 LEU A CA 1
ATOM 1325 C C . LEU A 1 176 ? 17.719 1.948 7.391 1 94 176 LEU A C 1
ATOM 1327 O O . LEU A 1 176 ? 17.109 3.02 7.469 1 94 176 LEU A O 1
ATOM 1331 N N . ARG A 1 177 ? 18.703 1.713 8.219 1 92.88 177 ARG A N 1
ATOM 1332 C CA . ARG A 1 177 ? 19.172 2.668 9.219 1 92.88 177 ARG A CA 1
ATOM 1333 C C . ARG A 1 177 ? 19.625 3.967 8.57 1 92.88 177 ARG A C 1
ATOM 1335 O O . ARG A 1 177 ? 19.312 5.055 9.055 1 92.88 177 ARG A O 1
ATOM 1342 N N . ASN A 1 178 ? 20.328 3.809 7.492 1 94.75 178 ASN A N 1
ATOM 1343 C CA . ASN A 1 178 ? 20.797 5.008 6.801 1 94.75 178 ASN A CA 1
ATOM 1344 C C . ASN A 1 178 ? 19.625 5.773 6.168 1 94.75 178 ASN A C 1
ATOM 1346 O O . ASN A 1 178 ? 19.641 7.004 6.125 1 94.75 178 ASN A O 1
ATOM 1350 N N . ALA A 1 179 ? 18.641 5.004 5.641 1 96.88 179 ALA A N 1
ATOM 1351 C CA . ALA A 1 179 ? 17.453 5.668 5.086 1 96.88 179 ALA A CA 1
ATOM 1352 C C . ALA A 1 179 ? 16.766 6.512 6.148 1 96.88 179 ALA A C 1
ATOM 1354 O O . ALA A 1 179 ? 16.344 7.641 5.875 1 96.88 179 ALA A O 1
ATOM 1355 N N . ILE A 1 180 ? 16.609 6.02 7.316 1 97.06 180 ILE A N 1
ATOM 1356 C CA . ILE A 1 180 ? 15.953 6.723 8.414 1 97.06 180 ILE A CA 1
ATOM 1357 C C . ILE A 1 180 ? 16.719 7.996 8.75 1 97.06 180 ILE A C 1
ATOM 1359 O O . ILE A 1 180 ? 16.125 9.07 8.891 1 97.06 180 ILE A O 1
ATOM 1363 N N . VAL A 1 181 ? 18.047 7.871 8.867 1 97.38 181 VAL A N 1
ATOM 1364 C CA . VAL A 1 181 ? 18.859 9.039 9.172 1 97.38 181 VAL A CA 1
ATOM 1365 C C . VAL A 1 181 ? 18.703 10.086 8.07 1 97.38 181 VAL A C 1
ATOM 1367 O O . VAL A 1 181 ? 18.484 11.273 8.359 1 97.38 181 VAL A O 1
ATOM 1370 N N . LEU A 1 182 ? 18.781 9.648 6.832 1 98 182 LEU A N 1
ATOM 1371 C CA . LEU A 1 182 ? 18.656 10.562 5.703 1 98 182 LEU A CA 1
ATOM 1372 C C . LEU A 1 182 ? 17.297 11.266 5.711 1 98 182 LEU A C 1
ATOM 1374 O O . LEU A 1 182 ? 17.203 12.453 5.414 1 98 182 LEU A O 1
ATOM 1378 N N . LEU A 1 183 ? 16.266 10.562 6.047 1 98.31 183 LEU A N 1
ATOM 1379 C CA . LEU A 1 183 ? 14.922 11.141 6.07 1 98.31 183 LEU A CA 1
ATOM 1380 C C . LEU A 1 183 ? 14.773 12.125 7.227 1 98.31 183 LEU A C 1
ATOM 1382 O O . LEU A 1 183 ? 14.094 13.141 7.094 1 98.31 183 LEU A O 1
ATOM 1386 N N . VAL A 1 184 ? 15.383 11.781 8.352 1 98.25 184 VAL A N 1
ATOM 1387 C CA . VAL A 1 184 ? 15.398 12.711 9.477 1 98.25 184 VAL A CA 1
ATOM 1388 C C . VAL A 1 184 ? 16.094 14.008 9.07 1 98.25 184 VAL A C 1
ATOM 1390 O O . VAL A 1 184 ? 15.609 15.102 9.367 1 98.25 184 VAL A O 1
ATOM 1393 N N . LEU A 1 185 ? 17.203 13.898 8.367 1 98.38 185 LEU A N 1
ATOM 1394 C CA . LEU A 1 185 ? 17.938 15.07 7.891 1 98.38 185 LEU A CA 1
ATOM 1395 C C . LEU A 1 185 ? 17.109 15.844 6.867 1 98.38 185 LEU A C 1
ATOM 1397 O O . LEU A 1 185 ? 17.094 17.078 6.871 1 98.38 185 LEU A O 1
ATOM 1401 N N . ALA A 1 186 ? 16.438 15.086 5.988 1 98.19 186 ALA A N 1
ATOM 1402 C CA . ALA A 1 186 ? 15.562 15.734 5.004 1 98.19 186 ALA A CA 1
ATOM 1403 C C . ALA A 1 186 ? 14.484 16.562 5.688 1 98.19 186 ALA A C 1
ATOM 1405 O O . ALA A 1 186 ? 14.266 17.734 5.328 1 98.19 186 ALA A O 1
ATOM 1406 N N . LEU A 1 187 ? 13.844 16.047 6.664 1 97.5 187 LEU A N 1
ATOM 1407 C CA . LEU A 1 187 ? 12.789 16.734 7.391 1 97.5 187 LEU A CA 1
ATOM 1408 C C . LEU A 1 187 ? 13.359 17.938 8.156 1 97.5 187 LEU A C 1
ATOM 1410 O O . LEU A 1 187 ? 12.734 19 8.203 1 97.5 187 LEU A O 1
ATOM 1414 N N . GLY A 1 188 ? 14.547 17.672 8.766 1 97.81 188 GLY A N 1
ATOM 1415 C CA . GLY A 1 188 ? 15.195 18.797 9.43 1 97.81 188 GLY A CA 1
ATOM 1416 C C . GLY A 1 188 ? 15.445 19.969 8.5 1 97.81 188 GLY A C 1
ATOM 1417 O O . GLY A 1 188 ? 15.234 21.125 8.883 1 97.81 188 GLY A O 1
ATOM 1418 N N . LYS A 1 189 ? 15.891 19.672 7.328 1 97.38 189 LYS A N 1
ATOM 1419 C CA . LYS A 1 189 ? 16.188 20.719 6.348 1 97.38 189 LYS A CA 1
ATOM 1420 C C . LYS A 1 189 ? 14.906 21.422 5.902 1 97.38 189 LYS A C 1
ATOM 1422 O O . LYS A 1 189 ? 14.898 22.641 5.707 1 97.38 189 LYS A O 1
ATOM 1427 N N . VAL A 1 190 ? 13.812 20.719 5.715 1 95.81 190 VAL A N 1
ATOM 1428 C CA . VAL A 1 190 ? 12.523 21.297 5.348 1 95.81 190 VAL A CA 1
ATOM 1429 C C . VAL A 1 190 ? 12.047 22.234 6.445 1 95.81 190 VAL A C 1
ATOM 1431 O O . VAL A 1 190 ? 11.578 23.344 6.164 1 95.81 190 VAL A O 1
ATOM 1434 N N . CYS A 1 191 ? 12.188 21.812 7.676 1 95.5 191 CYS A N 1
ATOM 1435 C CA . CYS A 1 191 ? 11.695 22.594 8.805 1 95.5 191 CYS A CA 1
ATOM 1436 C C . CYS A 1 191 ? 12.547 23.844 9.023 1 95.5 191 CYS A C 1
ATOM 1438 O O . CYS A 1 191 ? 12.055 24.859 9.508 1 95.5 191 CYS A O 1
ATOM 1440 N N . GLU A 1 192 ? 13.789 23.766 8.633 1 94.56 192 GLU A N 1
ATOM 1441 C CA . GLU A 1 192 ? 14.688 24.906 8.781 1 94.56 192 GLU A CA 1
ATOM 1442 C C . GLU A 1 192 ? 14.352 26.016 7.785 1 94.56 192 GLU A C 1
ATOM 1444 O O . GLU A 1 192 ? 14.703 27.172 8 1 94.56 192 GLU A O 1
ATOM 1449 N N . TYR A 1 193 ? 13.695 25.625 6.758 1 94 193 TYR A N 1
ATOM 1450 C CA . TYR A 1 193 ? 13.32 26.594 5.738 1 94 193 TYR A CA 1
ATOM 1451 C C . TYR A 1 193 ? 12.102 27.391 6.172 1 94 193 TYR A C 1
ATOM 1453 O O . TYR A 1 193 ? 10.977 26.891 6.133 1 94 193 TYR A O 1
ATOM 1461 N N . GLU A 1 194 ? 12.211 28.641 6.469 1 92.25 194 GLU A N 1
ATOM 1462 C CA . GLU A 1 194 ? 11.172 29.422 7.148 1 92.25 194 GLU A CA 1
ATOM 1463 C C . GLU A 1 194 ? 10.367 30.25 6.152 1 92.25 194 GLU A C 1
ATOM 1465 O O . GLU A 1 194 ? 9.367 30.875 6.523 1 92.25 194 GLU A O 1
ATOM 1470 N N . GLU A 1 195 ? 10.727 30.297 4.922 1 92.19 195 GLU A N 1
ATOM 1471 C CA . GLU A 1 195 ? 9.977 30.938 3.846 1 92.19 195 GLU A CA 1
ATOM 1472 C C . GLU A 1 195 ? 9.031 29.953 3.168 1 92.19 195 GLU A C 1
ATOM 1474 O O . GLU A 1 195 ? 9.117 28.734 3.395 1 92.19 195 GLU A O 1
ATOM 1479 N N . PRO A 1 196 ? 8.086 30.516 2.467 1 91.06 196 PRO A N 1
ATOM 1480 C CA . PRO A 1 196 ? 7.254 29.562 1.726 1 91.06 196 PRO A CA 1
ATOM 1481 C C . PRO A 1 196 ? 8.078 28.578 0.9 1 91.06 196 PRO A C 1
ATOM 1483 O O . PRO A 1 196 ? 9.055 28.969 0.257 1 91.06 196 PRO A O 1
ATOM 1486 N N . LEU A 1 197 ? 7.711 27.406 0.946 1 91.44 197 LEU A N 1
ATOM 1487 C CA . LEU A 1 197 ? 8.492 26.359 0.295 1 91.44 197 LEU A CA 1
ATOM 1488 C C . LEU A 1 197 ? 8.492 26.547 -1.219 1 91.44 197 LEU A C 1
ATOM 1490 O O . LEU A 1 197 ? 7.453 26.844 -1.811 1 91.44 197 LEU A O 1
ATOM 1494 N N . PRO A 1 198 ? 9.656 26.422 -1.794 1 91.38 198 PRO A N 1
ATOM 1495 C CA . PRO A 1 198 ? 9.703 26.484 -3.258 1 91.38 198 PRO A CA 1
ATOM 1496 C C . PRO A 1 198 ? 8.938 25.344 -3.922 1 91.38 198 PRO A C 1
ATOM 1498 O O . PRO A 1 198 ? 8.82 24.25 -3.352 1 91.38 198 PRO A O 1
ATOM 1501 N N . ALA A 1 199 ? 8.422 25.656 -5.094 1 89.56 199 ALA A N 1
ATOM 1502 C CA . ALA A 1 199 ? 7.68 24.656 -5.863 1 89.56 199 ALA A CA 1
ATOM 1503 C C . ALA A 1 199 ? 8.508 24.141 -7.035 1 89.56 199 ALA A C 1
ATOM 1505 O O . ALA A 1 199 ? 9.344 24.875 -7.578 1 89.56 199 ALA A O 1
ATOM 1506 N N . PRO A 1 200 ? 8.266 22.859 -7.336 1 88.69 200 PRO A N 1
ATOM 1507 C CA . PRO A 1 200 ? 8.922 22.375 -8.555 1 88.69 200 PRO A CA 1
ATOM 1508 C C . PRO A 1 200 ? 8.406 23.078 -9.812 1 88.69 200 PRO A C 1
ATOM 1510 O O . PRO A 1 200 ? 7.258 23.531 -9.852 1 88.69 200 PRO A O 1
ATOM 1513 N N . GLN A 1 201 ? 9.297 23.125 -10.781 1 83.19 201 GLN A N 1
ATOM 1514 C CA . GLN A 1 201 ? 8.914 23.734 -12.055 1 83.19 201 GLN A CA 1
ATOM 1515 C C . GLN A 1 201 ? 7.871 22.891 -12.781 1 83.19 201 GLN A C 1
ATOM 1517 O O . GLN A 1 201 ? 7.98 21.672 -12.828 1 83.19 201 GLN A O 1
ATOM 1522 N N . SER A 1 202 ? 6.816 23.531 -13.164 1 76.56 202 SER A N 1
ATOM 1523 C CA . SER A 1 202 ? 5.754 22.812 -13.852 1 76.56 202 SER A CA 1
ATOM 1524 C C . SER A 1 202 ? 6.168 22.438 -15.266 1 76.56 202 SER A C 1
ATOM 1526 O O . SER A 1 202 ? 7.039 23.094 -15.859 1 76.56 202 SER A O 1
ATOM 1528 N N . GLU A 1 203 ? 5.578 21.422 -15.781 1 67 203 GLU A N 1
ATOM 1529 C CA . GLU A 1 203 ? 5.867 20.953 -17.125 1 67 203 GLU A CA 1
ATOM 1530 C C . GLU A 1 203 ? 5.602 22.031 -18.172 1 67 203 GLU A C 1
ATOM 1532 O O . GLU A 1 203 ? 6.32 22.141 -19.156 1 67 203 GLU A O 1
ATOM 1537 N N . ARG A 1 204 ? 4.578 22.828 -17.969 1 57.34 204 ARG A N 1
ATOM 1538 C CA . ARG A 1 204 ? 4.23 23.875 -18.922 1 57.34 204 ARG A CA 1
ATOM 1539 C C . ARG A 1 204 ? 5.363 24.891 -19.047 1 57.34 204 ARG A C 1
ATOM 1541 O O . ARG A 1 204 ? 5.633 25.391 -20.141 1 57.34 204 ARG A O 1
ATOM 1548 N N . ASP A 1 205 ? 5.977 25.094 -18 1 53.16 205 ASP A N 1
ATOM 1549 C CA . ASP A 1 205 ? 7.082 26.047 -17.984 1 53.16 205 ASP A CA 1
ATOM 1550 C C . ASP A 1 205 ? 8.305 25.5 -18.703 1 53.16 205 ASP A C 1
ATOM 1552 O O . ASP A 1 205 ? 9.102 26.25 -19.266 1 53.16 205 ASP A O 1
ATOM 1556 N N . LEU A 1 206 ? 8.297 24.141 -18.734 1 56.09 206 LEU A N 1
ATOM 1557 C CA . LEU A 1 206 ? 9.445 23.484 -19.344 1 56.09 206 LEU A CA 1
ATOM 1558 C C . LEU A 1 206 ? 9.281 23.406 -20.859 1 56.09 206 LEU A C 1
ATOM 1560 O O . LEU A 1 206 ? 10.273 23.406 -21.594 1 56.09 206 LEU A O 1
ATOM 1564 N N . THR A 1 207 ? 8.008 23.266 -21.469 1 52.47 207 THR A N 1
ATOM 1565 C CA . THR A 1 207 ? 7.742 23.141 -22.906 1 52.47 207 THR A CA 1
ATOM 1566 C C . THR A 1 207 ? 7.68 24.5 -23.578 1 52.47 207 THR A C 1
ATOM 1568 O O . THR A 1 207 ? 7.824 24.609 -24.797 1 52.47 207 THR A O 1
ATOM 1571 N N . SER A 1 208 ? 7.254 25.625 -22.984 1 43 208 SER A N 1
ATOM 1572 C CA . SER A 1 208 ? 7.121 26.906 -23.688 1 43 208 SER A CA 1
ATOM 1573 C C . SER A 1 208 ? 8.414 27.281 -24.406 1 43 208 SER A C 1
ATOM 1575 O O . SER A 1 208 ? 8.422 28.156 -25.266 1 43 208 SER A O 1
ATOM 1577 N N . ASP A 1 209 ? 9.461 26.812 -24.094 1 37.38 209 ASP A N 1
ATOM 1578 C CA . ASP A 1 209 ? 10.633 27.266 -24.844 1 37.38 209 ASP A CA 1
ATOM 1579 C C . ASP A 1 209 ? 10.742 26.562 -26.188 1 37.38 209 ASP A C 1
ATOM 1581 O O . ASP A 1 209 ? 11.797 26.594 -26.828 1 37.38 209 ASP A O 1
ATOM 1585 N N . GLY A 1 210 ? 9.727 25.922 -26.719 1 34.09 210 GLY A N 1
ATOM 1586 C CA . GLY A 1 210 ? 9.93 25.406 -28.062 1 34.09 210 GLY A CA 1
ATOM 1587 C C . GLY A 1 210 ? 9.883 26.484 -29.141 1 34.09 210 GLY A C 1
ATOM 1588 O O . GLY A 1 210 ? 9.93 26.172 -30.328 1 34.09 210 GLY A O 1
ATOM 1589 N N . SER A 1 211 ? 9.141 27.594 -29.109 1 29.94 211 SER A N 1
ATOM 1590 C CA . SER A 1 211 ? 9.43 28.391 -30.297 1 29.94 211 SER A CA 1
ATOM 1591 C C . SER A 1 211 ? 10.914 28.719 -30.375 1 29.94 211 SER A C 1
ATOM 1593 O O . SER A 1 211 ? 11.461 29.391 -29.5 1 29.94 211 SER A O 1
ATOM 1595 N N . TRP A 1 212 ? 11.672 28 -31.094 1 27.84 212 TRP A N 1
ATOM 1596 C CA . TRP A 1 212 ? 12.977 28.375 -31.625 1 27.84 212 TRP A CA 1
ATOM 1597 C C . TRP A 1 212 ? 12.914 29.75 -32.312 1 27.84 212 TRP A C 1
ATOM 1599 O O . TRP A 1 212 ? 13.836 30.141 -33 1 27.84 212 TRP A O 1
ATOM 1609 N N . GLY A 1 213 ? 11.742 30.25 -32.781 1 28.94 213 GLY A N 1
ATOM 1610 C CA . GLY A 1 213 ? 12.102 31.578 -33.25 1 28.94 213 GLY A CA 1
ATOM 1611 C C . GLY A 1 213 ? 12.703 32.469 -32.156 1 28.94 213 GLY A C 1
ATOM 1612 O O . GLY A 1 213 ? 12.086 32.688 -31.125 1 28.94 213 GLY A O 1
ATOM 1613 N N . PHE A 1 214 ? 14.047 32.375 -32.062 1 27.44 214 PHE A N 1
ATOM 1614 C CA . PHE A 1 214 ? 14.992 33.281 -31.406 1 27.44 214 PHE A CA 1
ATOM 1615 C C . PHE A 1 214 ? 14.586 34.75 -31.625 1 27.44 214 PHE A C 1
ATOM 1617 O O . PHE A 1 214 ? 15.148 35.438 -32.5 1 27.44 214 PHE A O 1
ATOM 1624 N N . THR A 1 215 ? 13.414 35.156 -31.938 1 27.03 215 THR A N 1
ATOM 1625 C CA . THR A 1 215 ? 13.57 36.625 -31.781 1 27.03 215 THR A CA 1
ATOM 1626 C C . THR A 1 215 ? 14.023 36.969 -30.375 1 27.03 215 THR A C 1
ATOM 1628 O O . THR A 1 215 ? 13.57 36.344 -29.406 1 27.03 215 THR A O 1
ATOM 1631 N N . ARG A 1 216 ? 15.148 37.875 -30.141 1 27.67 216 ARG A N 1
ATOM 1632 C CA . ARG A 1 216 ? 15.992 38.688 -29.281 1 27.67 216 ARG A CA 1
ATOM 1633 C C . ARG A 1 216 ? 15.172 39.375 -28.203 1 27.67 216 ARG A C 1
ATOM 1635 O O . ARG A 1 216 ? 15.641 40.312 -27.547 1 27.67 216 ARG A O 1
ATOM 1642 N N . SER A 1 217 ? 13.922 39.406 -28.125 1 29.7 217 SER A N 1
ATOM 1643 C CA . SER A 1 217 ? 13.82 40.406 -27.062 1 29.7 217 SER A CA 1
ATOM 1644 C C . SER A 1 217 ? 14.57 39.969 -25.812 1 29.7 217 SER A C 1
ATOM 1646 O O . SER A 1 217 ? 14.438 38.812 -25.375 1 29.7 217 SER A O 1
ATOM 1648 N N . PHE A 1 218 ? 15.828 40.531 -25.344 1 27.97 218 PHE A N 1
ATOM 1649 C CA . PHE A 1 218 ? 16.984 40.656 -24.469 1 27.97 218 PHE A CA 1
ATOM 1650 C C . PHE A 1 218 ? 16.625 40.312 -23.031 1 27.97 218 PHE A C 1
ATOM 1652 O O . PHE A 1 218 ? 17.375 39.594 -22.344 1 27.97 218 PHE A O 1
ATOM 1659 N N . SER A 1 219 ? 15.789 41.062 -22.219 1 32.19 219 SER A N 1
ATOM 1660 C CA . SER A 1 219 ? 16.109 41.438 -20.844 1 32.19 219 SER A CA 1
ATOM 1661 C C . SER A 1 219 ? 15.828 40.312 -19.875 1 32.19 219 SER A C 1
ATOM 1663 O O . SER A 1 219 ? 16.219 40.375 -18.703 1 32.19 219 SER A O 1
ATOM 1665 N N . LYS A 1 220 ? 14.695 39.562 -19.859 1 37 220 LYS A N 1
ATOM 1666 C CA . LYS A 1 220 ? 14.531 38.781 -18.641 1 37 220 LYS A CA 1
ATOM 1667 C C . LYS A 1 220 ? 15.352 37.5 -18.688 1 37 220 LYS A C 1
ATOM 1669 O O . LYS A 1 220 ? 15.258 36.75 -19.641 1 37 220 LYS A O 1
ATOM 1674 N N . GLU A 1 221 ? 16.516 37.188 -18.203 1 36.81 221 GLU A N 1
ATOM 1675 C CA . GLU A 1 221 ? 17.469 36.094 -17.922 1 36.81 221 GLU A CA 1
ATOM 1676 C C . GLU A 1 221 ? 16.766 34.781 -17.703 1 36.81 221 GLU A C 1
ATOM 1678 O O . GLU A 1 221 ? 16.047 34.594 -16.719 1 36.81 221 GLU A O 1
ATOM 1683 N N . ILE A 1 222 ? 16.172 34.094 -18.578 1 42.5 222 ILE A N 1
ATOM 1684 C CA . ILE A 1 222 ? 15.578 32.75 -18.438 1 42.5 222 ILE A CA 1
ATOM 1685 C C . ILE A 1 222 ? 16.5 31.875 -17.594 1 42.5 222 ILE A C 1
ATOM 1687 O O . ILE A 1 222 ? 17.625 31.562 -18.016 1 42.5 222 ILE A O 1
ATOM 1691 N N . GLU A 1 223 ? 16.641 31.891 -16.328 1 50.5 223 GLU A N 1
ATOM 1692 C CA . GLU A 1 223 ? 17.422 31.062 -15.398 1 50.5 223 GLU A CA 1
ATOM 1693 C C . GLU A 1 223 ? 17.359 29.594 -15.789 1 50.5 223 GLU A C 1
ATOM 1695 O O . GLU A 1 223 ? 16.297 29.094 -16.188 1 50.5 223 GLU A O 1
ATOM 1700 N N . ALA A 1 224 ? 18.453 28.828 -16.25 1 58.66 224 ALA A N 1
ATOM 1701 C CA . ALA A 1 224 ? 18.641 27.406 -16.531 1 58.66 224 ALA A CA 1
ATOM 1702 C C . ALA A 1 224 ? 17.812 26.547 -15.57 1 58.66 224 ALA A C 1
ATOM 1704 O O . ALA A 1 224 ? 17.734 26.844 -14.375 1 58.66 224 ALA A O 1
ATOM 1705 N N . PRO A 1 225 ? 17.016 25.547 -16.125 1 75.5 225 PRO A N 1
ATOM 1706 C CA . PRO A 1 225 ? 16.219 24.688 -15.25 1 75.5 225 PRO A CA 1
ATOM 1707 C C . PRO A 1 225 ? 17.062 23.984 -14.18 1 75.5 225 PRO A C 1
ATOM 1709 O O . PRO A 1 225 ? 18.141 23.469 -14.477 1 75.5 225 PRO A O 1
ATOM 1712 N N . ARG A 1 226 ? 16.688 24.25 -13.07 1 84.31 226 ARG A N 1
ATOM 1713 C CA . ARG A 1 226 ? 17.406 23.688 -11.938 1 84.31 226 ARG A CA 1
ATOM 1714 C C . ARG A 1 226 ? 16.75 22.391 -11.469 1 84.31 226 ARG A C 1
ATOM 1716 O O . ARG A 1 226 ? 15.531 22.266 -11.492 1 84.31 226 ARG A O 1
ATOM 1723 N N . ARG A 1 227 ? 17.641 21.516 -11.008 1 91 227 ARG A N 1
ATOM 1724 C CA . ARG A 1 227 ? 17.156 20.25 -10.461 1 91 227 ARG A CA 1
ATOM 1725 C C . ARG A 1 227 ? 16.391 20.469 -9.156 1 91 227 ARG A C 1
ATOM 1727 O O . ARG A 1 227 ? 16.672 21.438 -8.438 1 91 227 ARG A O 1
ATOM 1734 N N . ASN A 1 228 ? 15.461 19.531 -8.867 1 92 228 ASN A N 1
ATOM 1735 C CA . ASN A 1 228 ? 14.703 19.641 -7.629 1 92 228 ASN A CA 1
ATOM 1736 C C . ASN A 1 228 ? 15.602 19.516 -6.406 1 92 228 ASN A C 1
ATOM 1738 O O . ASN A 1 228 ? 15.336 20.109 -5.363 1 92 228 ASN A O 1
ATOM 1742 N N . ILE A 1 229 ? 16.75 18.781 -6.484 1 92.06 229 ILE A N 1
ATOM 1743 C CA . ILE A 1 229 ? 17.656 18.594 -5.363 1 92.06 229 ILE A CA 1
ATOM 1744 C C . ILE A 1 229 ? 18.391 19.906 -5.066 1 92.06 229 ILE A C 1
ATOM 1746 O O . ILE A 1 229 ? 18.984 20.078 -3.998 1 92.06 229 ILE A O 1
ATOM 1750 N N . ASP A 1 230 ? 18.297 20.891 -6.008 1 89.88 230 ASP A N 1
ATOM 1751 C CA . ASP A 1 230 ? 18.953 22.172 -5.832 1 89.88 230 ASP A CA 1
ATOM 1752 C C . ASP A 1 230 ? 18 23.203 -5.227 1 89.88 230 ASP A C 1
ATOM 1754 O O . ASP A 1 230 ? 18.438 24.141 -4.566 1 89.88 230 ASP A O 1
ATOM 1758 N N . ILE A 1 231 ? 16.719 22.984 -5.41 1 90.69 231 ILE A N 1
ATOM 1759 C CA . ILE A 1 231 ? 15.844 24.109 -5.109 1 90.69 231 ILE A CA 1
ATOM 1760 C C . ILE A 1 231 ? 14.883 23.734 -3.984 1 90.69 231 ILE A C 1
ATOM 1762 O O . ILE A 1 231 ? 14.344 24.609 -3.305 1 90.69 231 ILE A O 1
ATOM 1766 N N . ILE A 1 232 ? 14.562 22.516 -3.787 1 93.81 232 ILE A N 1
ATOM 1767 C CA . ILE A 1 232 ? 13.594 22.109 -2.775 1 93.81 232 ILE A CA 1
ATOM 1768 C C . ILE A 1 232 ? 14.328 21.672 -1.509 1 93.81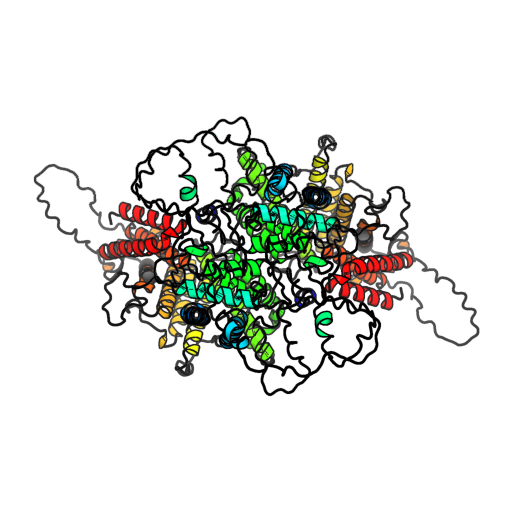 232 ILE A C 1
ATOM 1770 O O . ILE A 1 232 ? 15.148 20.75 -1.541 1 93.81 232 ILE A O 1
ATOM 1774 N N . PRO A 1 233 ? 14.031 22.312 -0.446 1 95.81 233 PRO A N 1
ATOM 1775 C CA . PRO A 1 233 ? 14.734 21.969 0.796 1 95.81 233 PRO A CA 1
ATOM 1776 C C . PRO A 1 233 ? 14.602 20.5 1.163 1 95.81 233 PRO A C 1
ATOM 1778 O O . PRO A 1 233 ? 13.5 19.953 1.148 1 95.81 233 PRO A O 1
ATOM 1781 N N . GLY A 1 234 ? 15.68 19.859 1.514 1 96.25 234 GLY A N 1
ATOM 1782 C CA . GLY A 1 234 ? 15.695 18.484 1.997 1 96.25 234 GLY A CA 1
ATOM 1783 C C . GLY A 1 234 ? 15.703 17.453 0.88 1 96.25 234 GLY A C 1
ATOM 1784 O O . GLY A 1 234 ? 15.906 16.266 1.126 1 96.25 234 GLY A O 1
ATOM 1785 N N . MET A 1 235 ? 15.586 17.859 -0.392 1 95.38 235 MET A N 1
ATOM 1786 C CA . MET A 1 235 ? 15.414 16.938 -1.513 1 95.38 235 MET A CA 1
ATOM 1787 C C . MET A 1 235 ? 16.688 16.125 -1.749 1 95.38 235 MET A C 1
ATOM 1789 O O . MET A 1 235 ? 16.625 14.984 -2.201 1 95.38 235 MET A O 1
ATOM 1793 N N . ALA A 1 236 ? 17.828 16.688 -1.45 1 95.12 236 ALA A N 1
ATOM 1794 C CA . ALA A 1 236 ? 19.094 15.961 -1.623 1 95.12 236 ALA A CA 1
ATOM 1795 C C . ALA A 1 236 ? 19.109 14.703 -0.75 1 95.12 236 ALA A C 1
ATOM 1797 O O . ALA A 1 236 ? 19.469 13.625 -1.221 1 95.12 236 ALA A O 1
ATOM 1798 N N . TYR A 1 237 ? 18.719 14.859 0.521 1 97.31 237 TYR A N 1
ATOM 1799 C CA . TYR A 1 237 ? 18.672 13.727 1.444 1 97.31 237 TYR A CA 1
ATOM 1800 C C . TYR A 1 237 ? 17.562 12.758 1.077 1 97.31 237 TYR A C 1
ATOM 1802 O O . TYR A 1 237 ? 17.75 11.539 1.129 1 97.31 237 TYR A O 1
ATOM 1810 N N . TYR A 1 238 ? 16.438 13.328 0.677 1 97.19 238 TYR A N 1
ATOM 1811 C CA . TYR A 1 238 ? 15.266 12.531 0.317 1 97.19 238 TYR A CA 1
ATOM 1812 C C . TYR A 1 238 ? 15.562 11.625 -0.873 1 97.19 238 TYR A C 1
ATOM 1814 O O . TYR A 1 238 ? 15.109 10.484 -0.921 1 97.19 238 TYR A O 1
ATOM 1822 N N . SER A 1 239 ? 16.266 12.133 -1.852 1 96.25 239 SER A N 1
ATOM 1823 C CA . SER A 1 239 ? 16.578 11.367 -3.055 1 96.25 239 SER A CA 1
ATOM 1824 C C . SER A 1 239 ? 17.391 10.117 -2.721 1 96.25 239 SER A C 1
ATOM 1826 O O . SER A 1 239 ? 17.062 9.016 -3.178 1 96.25 239 SER A O 1
ATOM 1828 N N . TYR A 1 240 ? 18.391 10.266 -1.854 1 95.5 240 TYR A N 1
ATOM 1829 C CA . TYR A 1 240 ? 19.188 9.117 -1.438 1 95.5 240 TYR A CA 1
ATOM 1830 C C . TYR A 1 240 ? 18.344 8.148 -0.612 1 95.5 240 TYR A C 1
ATOM 1832 O O . TYR A 1 240 ? 18.453 6.93 -0.77 1 95.5 240 TYR A O 1
ATOM 1840 N N . ALA A 1 241 ? 17.531 8.688 0.243 1 97.44 241 ALA A N 1
ATOM 1841 C CA . ALA A 1 241 ? 16.719 7.848 1.118 1 97.44 241 ALA A CA 1
ATOM 1842 C C . ALA A 1 241 ? 15.727 7.008 0.309 1 97.44 241 ALA A C 1
ATOM 1844 O O . ALA A 1 241 ? 15.523 5.828 0.6 1 97.44 241 ALA A O 1
ATOM 1845 N N . THR A 1 242 ? 15.094 7.59 -0.717 1 96.88 242 THR A N 1
ATOM 1846 C CA . THR A 1 242 ? 14.07 6.871 -1.473 1 96.88 242 THR A CA 1
ATOM 1847 C C . THR A 1 242 ? 14.711 5.828 -2.385 1 96.88 242 THR A C 1
ATOM 1849 O O . THR A 1 242 ? 14.086 4.809 -2.699 1 96.88 242 THR A O 1
ATOM 1852 N N . ASP A 1 243 ? 15.969 6.055 -2.793 1 95.88 243 ASP A N 1
ATOM 1853 C CA . ASP A 1 243 ? 16.688 4.98 -3.465 1 95.88 243 ASP A CA 1
ATOM 1854 C C . ASP A 1 243 ? 16.797 3.746 -2.572 1 95.88 243 ASP A C 1
ATOM 1856 O O . ASP A 1 243 ? 16.594 2.621 -3.035 1 95.88 243 ASP A O 1
ATOM 1860 N N . ILE A 1 244 ? 17.109 3.994 -1.337 1 96.38 244 ILE A N 1
ATOM 1861 C CA . ILE A 1 244 ? 17.25 2.895 -0.389 1 96.38 244 ILE A CA 1
ATOM 1862 C C . ILE A 1 244 ? 15.883 2.246 -0.15 1 96.38 244 ILE A C 1
ATOM 1864 O O . ILE A 1 244 ? 15.773 1.019 -0.131 1 96.38 244 ILE A O 1
ATOM 1868 N N . LEU A 1 245 ? 14.844 3.051 0.026 1 96.31 245 LEU A N 1
ATOM 1869 C CA . LEU A 1 245 ? 13.516 2.52 0.338 1 96.31 245 LEU A CA 1
ATOM 1870 C C . LEU A 1 245 ? 12.984 1.671 -0.812 1 96.31 245 LEU A C 1
ATOM 1872 O O . LEU A 1 245 ? 12.219 0.734 -0.595 1 96.31 245 LEU A O 1
ATOM 1876 N N . GLY A 1 246 ? 13.406 2.01 -2.033 1 95.88 246 GLY A N 1
ATOM 1877 C CA . GLY A 1 246 ? 13.031 1.169 -3.16 1 95.88 246 GLY A CA 1
ATOM 1878 C C . GLY A 1 246 ? 13.523 -0.26 -3.029 1 95.88 246 GLY A C 1
ATOM 1879 O O . GLY A 1 246 ? 12.875 -1.192 -3.51 1 95.88 246 GLY A O 1
ATOM 1880 N N . ASN A 1 247 ? 14.633 -0.454 -2.33 1 94.62 247 ASN A N 1
ATOM 1881 C CA . ASN A 1 247 ? 15.234 -1.769 -2.121 1 94.62 247 ASN A CA 1
ATOM 1882 C C . ASN A 1 247 ? 14.641 -2.465 -0.899 1 94.62 247 ASN A C 1
ATOM 1884 O O . ASN A 1 247 ? 14.922 -3.641 -0.654 1 94.62 247 ASN A O 1
ATOM 1888 N N . GLN A 1 248 ? 13.805 -1.671 -0.178 1 93.31 248 GLN A N 1
ATOM 1889 C CA . GLN A 1 248 ? 13.344 -2.158 1.118 1 93.31 248 GLN A CA 1
ATOM 1890 C C . GLN A 1 248 ? 11.836 -2.412 1.107 1 93.31 248 GLN A C 1
ATOM 1892 O O . GLN A 1 248 ? 11.234 -2.627 2.16 1 93.31 248 GLN A O 1
ATOM 1897 N N . GLN A 1 249 ? 11.18 -2.475 0.06 1 90.56 249 GLN A N 1
ATOM 1898 C CA . GLN A 1 249 ? 9.719 -2.465 -0.031 1 90.56 249 GLN A CA 1
ATOM 1899 C C . GLN A 1 249 ? 9.125 -3.748 0.542 1 90.56 249 GLN A C 1
ATOM 1901 O O . GLN A 1 249 ? 7.988 -3.752 1.017 1 90.56 249 GLN A O 1
ATOM 1906 N N . GLY A 1 250 ? 9.859 -4.797 0.572 1 88 250 GLY A N 1
ATOM 1907 C CA . GLY A 1 250 ? 9.32 -6.055 1.072 1 88 250 GLY A CA 1
ATOM 1908 C C . GLY A 1 250 ? 9.391 -6.176 2.582 1 88 250 GLY A C 1
ATOM 1909 O O . GLY A 1 250 ? 8.852 -7.117 3.162 1 88 250 GLY A O 1
ATOM 1910 N N . GLY A 1 251 ? 9.906 -5.152 3.256 1 89.5 251 GLY A N 1
ATOM 1911 C CA . GLY A 1 251 ? 10.07 -5.199 4.699 1 89.5 251 GLY A CA 1
ATOM 1912 C C . GLY A 1 251 ? 8.812 -4.828 5.457 1 89.5 251 GLY A C 1
ATOM 1913 O O . GLY A 1 251 ? 8.062 -3.947 5.031 1 89.5 251 GLY A O 1
ATOM 1914 N N . ASN A 1 252 ? 8.578 -5.527 6.586 1 90.06 252 ASN A N 1
ATOM 1915 C CA . ASN A 1 252 ? 7.387 -5.301 7.395 1 90.06 252 ASN A CA 1
ATOM 1916 C C . ASN A 1 252 ? 7.738 -5.117 8.867 1 90.06 252 ASN A C 1
ATOM 1918 O O . ASN A 1 252 ? 6.992 -5.551 9.75 1 90.06 252 ASN A O 1
ATOM 1922 N N . THR A 1 253 ? 8.828 -4.531 9.148 1 91.56 253 THR A N 1
ATOM 1923 C CA . THR A 1 253 ? 9.242 -4.281 10.523 1 91.56 253 THR A CA 1
ATOM 1924 C C . THR A 1 253 ? 8.812 -2.889 10.977 1 91.56 253 THR A C 1
ATOM 1926 O O . THR A 1 253 ? 8.391 -2.068 10.156 1 91.56 253 THR A O 1
ATOM 1929 N N . VAL A 1 254 ? 8.945 -2.631 12.266 1 93.75 254 VAL A N 1
ATOM 1930 C CA . VAL A 1 254 ? 8.633 -1.323 12.828 1 93.75 254 VAL A CA 1
ATOM 1931 C C . VAL A 1 254 ? 9.477 -0.25 12.148 1 93.75 254 VAL A C 1
ATOM 1933 O O . VAL A 1 254 ? 8.969 0.821 11.805 1 93.75 254 VAL A O 1
ATOM 1936 N N . ALA A 1 255 ? 10.727 -0.556 11.922 1 94.12 255 ALA A N 1
ATOM 1937 C CA . ALA A 1 255 ? 11.633 0.408 11.312 1 94.12 255 ALA A CA 1
ATOM 1938 C C . ALA A 1 255 ? 11.203 0.742 9.883 1 94.12 255 ALA A C 1
ATOM 1940 O O . ALA A 1 255 ? 11.367 1.876 9.43 1 94.12 255 ALA A O 1
ATOM 1941 N N . HIS A 1 256 ? 10.734 -0.247 9.203 1 95.31 256 HIS A N 1
ATOM 1942 C CA . HIS A 1 256 ? 10.234 0.008 7.855 1 95.31 256 HIS A CA 1
ATOM 1943 C C . HIS A 1 256 ? 9.055 0.981 7.887 1 95.31 256 HIS A C 1
ATOM 1945 O O . HIS A 1 256 ? 9 1.916 7.086 1 95.31 256 HIS A O 1
ATOM 1951 N N . ALA A 1 257 ? 8.078 0.728 8.758 1 96.75 257 ALA A N 1
ATOM 1952 C CA . ALA A 1 257 ? 6.945 1.637 8.898 1 96.75 257 ALA A CA 1
ATOM 1953 C C . ALA A 1 257 ? 7.41 3.043 9.266 1 96.75 257 ALA A C 1
ATOM 1955 O O . ALA A 1 257 ? 6.914 4.031 8.719 1 96.75 257 ALA A O 1
ATOM 1956 N N . GLN A 1 258 ? 8.344 3.131 10.188 1 96.56 258 GLN A N 1
ATOM 1957 C CA . GLN A 1 258 ? 8.883 4.418 10.609 1 96.56 258 GLN A CA 1
ATOM 1958 C C . GLN A 1 258 ? 9.516 5.16 9.43 1 96.56 258 GLN A C 1
ATOM 1960 O O . GLN A 1 258 ? 9.305 6.359 9.258 1 96.56 258 GLN A O 1
ATOM 1965 N N . ALA A 1 259 ? 10.312 4.445 8.672 1 97.31 259 ALA A N 1
ATOM 1966 C CA . ALA A 1 259 ? 10.953 5.066 7.512 1 97.31 259 ALA A CA 1
ATOM 1967 C C . ALA A 1 259 ? 9.914 5.59 6.527 1 97.31 259 ALA A C 1
ATOM 1969 O O . ALA A 1 259 ? 10.062 6.691 5.992 1 97.31 259 ALA A O 1
ATOM 1970 N N . MET A 1 260 ? 8.891 4.809 6.285 1 97.38 260 MET A N 1
ATOM 1971 C CA . MET A 1 260 ? 7.867 5.223 5.336 1 97.38 260 MET A CA 1
ATOM 1972 C C . MET A 1 260 ? 7.047 6.383 5.887 1 97.38 260 MET A C 1
ATOM 1974 O O . MET A 1 260 ? 6.617 7.258 5.133 1 97.38 260 MET A O 1
ATOM 1978 N N . LEU A 1 261 ? 6.809 6.438 7.191 1 97.12 261 LEU A N 1
ATOM 1979 C CA . LEU A 1 261 ? 6.16 7.582 7.82 1 97.12 261 LEU A CA 1
ATOM 1980 C C . LEU A 1 261 ? 7.004 8.844 7.652 1 97.12 261 LEU A C 1
ATOM 1982 O O . LEU A 1 261 ? 6.473 9.914 7.352 1 97.12 261 LEU A O 1
ATOM 1986 N N . LEU A 1 262 ? 8.297 8.68 7.883 1 97.56 262 LEU A N 1
ATOM 1987 C CA . LEU A 1 262 ? 9.195 9.812 7.699 1 97.56 262 LEU A CA 1
ATOM 1988 C C . LEU A 1 262 ? 9.156 10.305 6.254 1 97.56 262 LEU A C 1
ATOM 1990 O O . LEU A 1 262 ? 9.102 11.516 6.008 1 97.56 262 LEU A O 1
ATOM 1994 N N . ALA A 1 263 ? 9.195 9.352 5.32 1 97.38 263 ALA A N 1
ATOM 1995 C CA . ALA A 1 263 ? 9.133 9.727 3.91 1 97.38 263 ALA A CA 1
ATOM 1996 C C . ALA A 1 263 ? 7.832 10.469 3.598 1 97.38 263 ALA A C 1
ATOM 1998 O O . ALA A 1 263 ? 7.828 11.43 2.826 1 97.38 263 ALA A O 1
ATOM 1999 N N . ALA A 1 264 ? 6.758 10.016 4.195 1 95.81 264 ALA A N 1
ATOM 2000 C CA . ALA A 1 264 ? 5.449 10.633 3.988 1 95.81 264 ALA A CA 1
ATOM 2001 C C . ALA A 1 264 ? 5.441 12.078 4.484 1 95.81 264 ALA A C 1
ATOM 2003 O O . ALA A 1 264 ? 4.793 12.938 3.887 1 95.81 264 ALA A O 1
ATOM 2004 N N . LEU A 1 265 ? 6.133 12.328 5.527 1 95.19 265 LEU A N 1
ATOM 2005 C CA . LEU A 1 265 ? 6.129 13.641 6.156 1 95.19 265 LEU A CA 1
ATOM 2006 C C . LEU A 1 265 ? 7 14.617 5.379 1 95.19 265 LEU A C 1
ATOM 2008 O O . LEU A 1 265 ? 6.828 15.836 5.492 1 95.19 265 LEU A O 1
ATOM 2012 N N . VAL A 1 266 ? 7.965 14.102 4.562 1 92.81 266 VAL A N 1
ATOM 2013 C CA . VAL A 1 266 ? 8.82 14.984 3.779 1 92.81 266 VAL A CA 1
ATOM 2014 C C . VAL A 1 266 ? 8.023 15.609 2.641 1 92.81 266 VAL A C 1
ATOM 2016 O O . VAL A 1 266 ? 8.086 16.828 2.422 1 92.81 266 VAL A O 1
ATOM 2019 N N . LEU A 1 267 ? 7.293 14.82 1.765 1 79.31 267 LEU A N 1
ATOM 2020 C CA . LEU A 1 267 ? 6.543 15.312 0.616 1 79.31 267 LEU A CA 1
ATOM 2021 C C . LEU A 1 267 ? 5.043 15.102 0.812 1 79.31 267 LEU A C 1
ATOM 2023 O O . LEU A 1 267 ? 4.246 15.422 -0.075 1 79.31 267 LEU A O 1
ATOM 2027 N N . GLU A 1 268 ? 4.516 14.914 1.902 1 64.06 268 GLU A N 1
ATOM 2028 C CA . GLU A 1 268 ? 3.123 14.625 2.221 1 64.06 268 GLU A CA 1
ATOM 2029 C C . GLU A 1 268 ? 2.518 13.648 1.213 1 64.06 268 GLU A C 1
ATOM 2031 O O . GLU A 1 268 ? 1.535 13.977 0.542 1 64.06 268 GLU A O 1
ATOM 2036 N N . SER A 1 269 ? 3.033 12.547 1.236 1 80.81 269 SER A N 1
ATOM 2037 C CA . SER A 1 269 ? 2.711 11.555 0.212 1 80.81 269 SER A CA 1
ATOM 2038 C C . SER A 1 269 ? 1.737 10.508 0.739 1 80.81 269 SER A C 1
ATOM 2040 O O . SER A 1 269 ? 2.004 9.859 1.753 1 80.81 269 SER A O 1
ATOM 2042 N N . TRP A 1 270 ? 0.57 10.398 0.085 1 87.44 270 TRP A N 1
ATOM 2043 C CA . TRP A 1 270 ? -0.446 9.391 0.386 1 87.44 270 TRP A CA 1
ATOM 2044 C C . TRP A 1 270 ? 0.122 7.984 0.247 1 87.44 270 TRP A C 1
ATOM 2046 O O . TRP A 1 270 ? -0.164 7.109 1.068 1 87.44 270 TRP A O 1
ATOM 2056 N N . SER A 1 271 ? 0.932 7.77 -0.746 1 92.06 271 SER A N 1
ATOM 2057 C CA . SER A 1 271 ? 1.455 6.438 -1.024 1 92.06 271 SER A CA 1
ATOM 2058 C C . SER A 1 271 ? 2.33 5.938 0.12 1 92.06 271 SER A C 1
ATOM 2060 O O . SER A 1 271 ? 2.225 4.777 0.528 1 92.06 271 SER A O 1
ATOM 2062 N N . TRP A 1 272 ? 3.158 6.785 0.663 1 95.75 272 TRP A N 1
ATOM 2063 C CA . TRP A 1 272 ? 4.02 6.398 1.776 1 95.75 272 TRP A CA 1
ATOM 2064 C C . TRP A 1 272 ? 3.195 6.125 3.031 1 95.75 272 TRP A C 1
ATOM 2066 O O . TRP A 1 272 ? 3.494 5.199 3.787 1 95.75 272 TRP A O 1
ATOM 2076 N N . ILE A 1 273 ? 2.195 6.949 3.266 1 95.25 273 ILE A N 1
ATOM 2077 C CA . ILE A 1 273 ? 1.32 6.723 4.41 1 95.25 273 ILE A CA 1
ATOM 2078 C C . ILE A 1 273 ? 0.618 5.375 4.262 1 95.25 273 ILE A C 1
ATOM 2080 O O . ILE A 1 273 ? 0.551 4.594 5.219 1 95.25 273 ILE A O 1
ATOM 2084 N N . HIS A 1 274 ? 0.157 5.117 3.074 1 94.75 274 HIS A N 1
ATOM 2085 C CA . HIS A 1 274 ? -0.554 3.875 2.793 1 94.75 274 HIS A CA 1
ATOM 2086 C C . HIS A 1 274 ? 0.34 2.664 3.031 1 94.75 274 HIS A C 1
ATOM 2088 O O . HIS A 1 274 ? -0.101 1.665 3.605 1 94.75 274 HIS A O 1
ATOM 2094 N N . ASN A 1 275 ? 1.535 2.74 2.578 1 95.19 275 ASN A N 1
ATOM 2095 C CA . ASN A 1 275 ? 2.486 1.657 2.801 1 95.19 275 ASN A CA 1
ATOM 2096 C C . ASN A 1 275 ? 2.773 1.46 4.285 1 95.19 275 ASN A C 1
ATOM 2098 O O . ASN A 1 275 ? 2.869 0.326 4.758 1 95.19 275 ASN A O 1
ATOM 2102 N N . ALA A 1 276 ? 2.977 2.582 4.98 1 97.06 276 ALA A N 1
ATOM 2103 C CA . ALA A 1 276 ? 3.205 2.486 6.422 1 97.06 276 ALA A CA 1
ATOM 2104 C C . ALA A 1 276 ? 2.014 1.839 7.121 1 97.06 276 ALA A C 1
ATOM 2106 O O . ALA A 1 276 ? 2.191 1.029 8.039 1 97.06 276 ALA A O 1
ATOM 2107 N N . CYS A 1 277 ? 0.821 2.188 6.719 1 96.94 277 CYS A N 1
ATOM 2108 C CA . CYS A 1 277 ? -0.387 1.616 7.305 1 96.94 277 CYS A CA 1
ATOM 2109 C C . CYS A 1 277 ? -0.464 0.118 7.039 1 96.94 277 CYS A C 1
ATOM 2111 O O . CYS A 1 277 ? -0.857 -0.652 7.918 1 96.94 277 CYS A O 1
ATOM 2113 N N . ARG A 1 278 ? -0.153 -0.311 5.82 1 94.12 278 ARG A N 1
ATOM 2114 C CA . ARG A 1 278 ? -0.123 -1.737 5.516 1 94.12 278 ARG A CA 1
ATOM 2115 C C . ARG A 1 278 ? 0.802 -2.482 6.477 1 94.12 278 ARG A C 1
ATOM 2117 O O . ARG A 1 278 ? 0.432 -3.523 7.02 1 94.12 278 ARG A O 1
ATOM 2124 N N . ILE A 1 279 ? 1.997 -1.93 6.672 1 95.31 279 ILE A N 1
ATOM 2125 C CA . ILE A 1 279 ? 2.953 -2.549 7.582 1 95.31 279 ILE A CA 1
ATOM 2126 C C . ILE A 1 279 ? 2.4 -2.525 9.008 1 95.31 279 ILE A C 1
ATOM 2128 O O . ILE A 1 279 ? 2.514 -3.512 9.734 1 95.31 279 ILE A O 1
ATOM 2132 N N . GLY A 1 280 ? 1.807 -1.322 9.391 1 96.06 280 GLY A N 1
ATOM 2133 C CA . GLY A 1 280 ? 1.177 -1.239 10.703 1 96.06 280 GLY A CA 1
ATOM 2134 C C . GLY A 1 280 ? 0.152 -2.332 10.938 1 96.06 280 GLY A C 1
ATOM 2135 O O . GLY A 1 280 ? 0.086 -2.9 12.031 1 96.06 280 GLY A O 1
ATOM 2136 N N . LEU A 1 281 ? -0.604 -2.686 9.953 1 95.31 281 LEU A N 1
ATOM 2137 C CA . LEU A 1 281 ? -1.621 -3.727 10.055 1 95.31 281 LEU A CA 1
ATOM 2138 C C . LEU A 1 281 ? -0.979 -5.098 10.234 1 95.31 281 LEU A C 1
ATOM 2140 O O . LEU A 1 281 ? -1.466 -5.918 11.016 1 95.31 281 LEU A O 1
ATOM 2144 N N . VAL A 1 282 ? 0.091 -5.316 9.5 1 91.81 282 VAL A N 1
ATOM 2145 C CA . VAL A 1 282 ? 0.807 -6.582 9.641 1 91.81 282 VAL A CA 1
ATOM 2146 C C . VAL A 1 282 ? 1.33 -6.723 11.062 1 91.81 282 VAL A C 1
ATOM 2148 O O . VAL A 1 282 ? 1.181 -7.773 11.688 1 91.81 282 VAL A O 1
ATOM 2151 N N . LEU A 1 283 ? 1.868 -5.656 11.617 1 93.06 283 LEU A N 1
ATOM 2152 C CA . LEU A 1 283 ? 2.486 -5.668 12.938 1 93.06 283 LEU A CA 1
ATOM 2153 C C . LEU A 1 283 ? 1.438 -5.883 14.023 1 93.06 283 LEU A C 1
ATOM 2155 O O . LEU A 1 283 ? 1.64 -6.691 14.938 1 93.06 283 LEU A O 1
ATOM 2159 N N . ILE A 1 284 ? 0.352 -5.219 13.969 1 94.94 284 ILE A N 1
ATOM 2160 C CA . ILE A 1 284 ? -0.626 -5.312 15.047 1 94.94 284 ILE A CA 1
ATOM 2161 C C . ILE A 1 284 ? -1.323 -6.668 14.992 1 94.94 284 ILE A C 1
ATOM 2163 O O . ILE A 1 284 ? -1.694 -7.223 16.031 1 94.94 284 ILE A O 1
ATOM 2167 N N . LYS A 1 285 ? -1.533 -7.242 13.836 1 90.5 285 LYS A N 1
ATOM 2168 C CA . LYS A 1 285 ? -2.168 -8.555 13.734 1 90.5 285 LYS A CA 1
ATOM 2169 C C . LYS A 1 285 ? -1.269 -9.648 14.312 1 90.5 285 LYS A C 1
ATOM 2171 O O . LYS A 1 285 ? -1.754 -10.594 14.93 1 90.5 285 LYS A O 1
ATOM 2176 N N . GLU A 1 286 ? -0.024 -9.422 14.078 1 88.38 286 GLU A N 1
ATOM 2177 C CA . GLU A 1 286 ? 0.932 -10.375 14.633 1 88.38 286 GLU A CA 1
ATOM 2178 C C . GLU A 1 286 ? 0.915 -10.359 16.156 1 88.38 286 GLU A C 1
ATOM 2180 O O . GLU A 1 286 ? 1.085 -11.398 16.797 1 88.38 286 GLU A O 1
ATOM 2185 N N . ASP A 1 287 ? 0.711 -9.188 16.75 1 90.38 287 ASP A N 1
ATOM 2186 C CA . ASP A 1 287 ? 0.818 -9.016 18.203 1 90.38 287 ASP A CA 1
ATOM 2187 C C . ASP A 1 287 ? -0.543 -8.703 18.828 1 90.38 287 ASP A C 1
ATOM 2189 O O . ASP A 1 287 ? -0.62 -8.133 19.906 1 90.38 287 ASP A O 1
ATOM 2193 N N . ILE A 1 288 ? -1.593 -9.07 18.188 1 91.12 288 ILE A N 1
ATOM 2194 C CA . ILE A 1 288 ? -2.918 -8.594 18.562 1 91.12 288 ILE A CA 1
ATOM 2195 C C . ILE A 1 288 ? -3.242 -9.062 19.984 1 91.12 288 ILE A C 1
ATOM 2197 O O . ILE A 1 288 ? -3.828 -8.32 20.766 1 91.12 288 ILE A O 1
ATOM 2201 N N . ASP A 1 289 ? -2.812 -10.195 20.359 1 88.75 289 ASP A N 1
ATOM 2202 C CA . ASP A 1 289 ? -3.133 -10.766 21.656 1 88.75 289 ASP A CA 1
ATOM 2203 C C . ASP A 1 289 ? -2.373 -10.055 22.781 1 88.75 289 ASP A C 1
ATOM 2205 O O . ASP A 1 289 ? -2.773 -10.102 23.938 1 88.75 289 ASP A O 1
ATOM 2209 N N . LYS A 1 290 ? -1.348 -9.367 22.438 1 90.44 290 LYS A N 1
ATOM 2210 C CA . LYS A 1 290 ? -0.505 -8.711 23.438 1 90.44 290 LYS A CA 1
ATOM 2211 C C . LYS A 1 290 ? -0.857 -7.23 23.562 1 90.44 290 LYS A C 1
ATOM 2213 O O . LYS A 1 290 ? -0.554 -6.602 24.578 1 90.44 290 LYS A O 1
ATOM 2218 N N . ILE A 1 291 ? -1.451 -6.672 22.5 1 92.56 291 ILE A N 1
ATOM 2219 C CA . ILE A 1 291 ? -1.567 -5.219 22.5 1 92.56 291 ILE A CA 1
ATOM 2220 C C . ILE A 1 291 ? -3.041 -4.816 22.547 1 92.56 291 ILE A C 1
ATOM 2222 O O . ILE A 1 291 ? -3.367 -3.629 22.578 1 92.56 291 ILE A O 1
ATOM 2226 N N . GLU A 1 292 ? -3.906 -5.773 22.625 1 91.88 292 GLU A N 1
ATOM 2227 C CA . GLU A 1 292 ? -5.328 -5.453 22.672 1 91.88 292 GLU A CA 1
ATOM 2228 C C . GLU A 1 292 ? -5.707 -4.805 24 1 91.88 292 GLU A C 1
ATOM 2230 O O . GLU A 1 292 ? -5.219 -5.211 25.047 1 91.88 292 GLU A O 1
ATOM 2235 N N . ARG A 1 293 ? -6.645 -3.861 23.969 1 87.69 293 ARG A N 1
ATOM 2236 C CA . ARG A 1 293 ? -7.062 -3.098 25.141 1 87.69 293 ARG A CA 1
ATOM 2237 C C . ARG A 1 293 ? -7.832 -3.979 26.125 1 87.69 293 ARG A C 1
ATOM 2239 O O . ARG A 1 293 ? -7.758 -3.777 27.344 1 87.69 293 ARG A O 1
ATOM 2246 N N . LYS A 1 294 ? -8.523 -4.973 25.594 1 83.12 294 LYS A N 1
ATOM 2247 C CA . LYS A 1 294 ? -9.367 -5.836 26.422 1 83.12 294 LYS A CA 1
ATOM 2248 C C . LYS A 1 294 ? -8.555 -6.562 27.484 1 83.12 294 LYS A C 1
ATOM 2250 O O . LYS A 1 294 ? -9.078 -6.906 28.547 1 83.12 294 LYS A O 1
ATOM 2255 N N . ILE A 1 295 ? -7.324 -6.719 27.188 1 79.12 295 ILE A N 1
ATOM 2256 C CA . ILE A 1 295 ? -6.453 -7.43 28.125 1 79.12 295 ILE A CA 1
ATOM 2257 C C . ILE A 1 295 ? -6.359 -6.656 29.438 1 79.12 295 ILE A C 1
ATOM 2259 O O . ILE A 1 295 ? -6.223 -7.25 30.5 1 79.12 295 ILE A O 1
ATOM 2263 N N . TYR A 1 296 ? -6.504 -5.371 29.359 1 74.19 296 TYR A N 1
ATOM 2264 C CA . TYR A 1 296 ? -6.305 -4.523 30.531 1 74.19 296 TYR A CA 1
ATOM 2265 C C . TYR A 1 296 ? -7.602 -4.371 31.328 1 74.19 296 TYR A C 1
ATOM 2267 O O . TYR A 1 296 ? -7.586 -3.922 32.469 1 74.19 296 TYR A O 1
ATOM 2275 N N . PHE A 1 297 ? -8.664 -4.82 30.688 1 73.81 297 PHE A N 1
ATOM 2276 C CA . PHE A 1 297 ? -9.953 -4.672 31.359 1 73.81 297 PHE A CA 1
ATOM 2277 C C . PHE A 1 297 ? -10.477 -6.02 31.844 1 73.81 297 PHE A C 1
ATOM 2279 O O . PHE A 1 297 ? -11.5 -6.09 32.531 1 73.81 297 PHE A O 1
ATOM 2286 N N . ASP A 1 298 ? -9.789 -7.02 31.359 1 70.69 298 ASP A N 1
ATOM 2287 C CA . ASP A 1 298 ? -10.227 -8.352 31.766 1 70.69 298 ASP A CA 1
ATOM 2288 C C . ASP A 1 298 ? -9.82 -8.656 33.188 1 70.69 298 ASP A C 1
ATOM 2290 O O . ASP A 1 298 ? -8.641 -8.875 33.469 1 70.69 298 ASP A O 1
ATOM 2294 N N . ALA A 1 299 ? -10.789 -8.445 34.094 1 70.06 299 ALA A N 1
ATOM 2295 C CA . ALA A 1 299 ? -10.555 -8.672 35.531 1 70.06 299 ALA A CA 1
ATOM 2296 C C . ALA A 1 299 ? -10.203 -10.133 35.781 1 70.06 299 ALA A C 1
ATOM 2298 O O . ALA A 1 299 ? -9.562 -10.438 36.812 1 70.06 299 ALA A O 1
ATOM 2299 N N . ALA A 1 300 ? -10.586 -10.961 34.875 1 71.75 300 ALA A N 1
ATOM 2300 C CA . ALA A 1 300 ? -10.422 -12.391 35.125 1 71.75 300 ALA A CA 1
ATOM 2301 C C . ALA A 1 300 ? -9 -12.836 34.812 1 71.75 300 ALA A C 1
ATOM 2303 O O . ALA A 1 300 ? -8.539 -13.859 35.344 1 71.75 300 ALA A O 1
ATOM 2304 N N . HIS A 1 301 ? -8.344 -12.133 34.031 1 73.12 301 HIS A N 1
ATOM 2305 C CA . HIS A 1 301 ? -7.004 -12.539 33.625 1 73.12 301 HIS A CA 1
ATOM 2306 C C . HIS A 1 301 ? -5.984 -11.445 33.938 1 73.12 301 HIS A C 1
ATOM 2308 O O . HIS A 1 301 ? -6.227 -10.273 33.656 1 73.12 301 HIS A O 1
ATOM 2314 N N . PRO A 1 302 ? -5.012 -11.883 34.719 1 74.81 302 PRO A N 1
ATOM 2315 C CA . PRO A 1 302 ? -3.984 -10.883 34.969 1 74.81 302 PRO A CA 1
ATOM 2316 C C . PRO A 1 302 ? -3.357 -10.312 33.719 1 74.81 302 PRO A C 1
ATOM 2318 O O . PRO A 1 302 ? -3.26 -11.016 32.688 1 74.81 302 PRO A O 1
ATOM 2321 N N . VAL A 1 303 ? -3.055 -9.016 33.688 1 75.44 303 VAL A N 1
ATOM 2322 C CA . VAL A 1 303 ? -2.359 -8.359 32.562 1 75.44 303 VAL A CA 1
ATOM 2323 C C . VAL A 1 303 ? -1.036 -9.07 32.312 1 75.44 303 VAL A C 1
ATOM 2325 O O . VAL A 1 303 ? -0.251 -9.305 33.219 1 75.44 303 VAL A O 1
ATOM 2328 N N . PRO A 1 304 ? -0.888 -9.523 31.062 1 78 304 PRO A N 1
ATOM 2329 C CA . PRO A 1 304 ? 0.358 -10.227 30.734 1 78 304 PRO A CA 1
ATOM 2330 C C . PRO A 1 304 ? 1.601 -9.406 31.078 1 78 304 PRO A C 1
ATOM 2332 O O . PRO A 1 304 ? 1.604 -8.18 30.906 1 78 304 PRO A O 1
ATOM 2335 N N . GLN A 1 305 ? 2.518 -10.055 31.812 1 81.94 305 GLN A N 1
ATOM 2336 C CA . GLN A 1 305 ? 3.787 -9.414 32.125 1 81.94 305 GLN A CA 1
ATOM 2337 C C . GLN A 1 305 ? 4.852 -9.734 31.094 1 81.94 305 GLN A C 1
ATOM 2339 O O . GLN A 1 305 ? 5.168 -10.906 30.859 1 81.94 305 GLN A O 1
ATOM 2344 N N . PHE A 1 306 ? 5.25 -8.664 30.328 1 84.06 306 PHE A N 1
ATOM 2345 C CA . PHE A 1 306 ? 6.277 -8.844 29.312 1 84.06 306 PHE A CA 1
ATOM 2346 C C . PHE A 1 306 ? 7.625 -8.336 29.797 1 84.06 306 PHE A C 1
ATOM 2348 O O . PHE A 1 306 ? 7.691 -7.57 30.766 1 84.06 306 PHE A O 1
ATOM 2355 N N . THR A 1 307 ? 8.719 -8.805 29.188 1 86.5 307 THR A N 1
ATOM 2356 C CA . THR A 1 307 ? 10.055 -8.273 29.453 1 86.5 307 THR A CA 1
ATOM 2357 C C . THR A 1 307 ? 10.156 -6.812 29.031 1 86.5 307 THR A C 1
ATOM 2359 O O . THR A 1 307 ? 9.312 -6.328 28.266 1 86.5 307 THR A O 1
ATOM 2362 N N . GLU A 1 308 ? 11.086 -6.16 29.562 1 82.44 308 GLU A N 1
ATOM 2363 C CA . GLU A 1 308 ? 11.297 -4.762 29.203 1 82.44 308 GLU A CA 1
ATOM 2364 C C . GLU A 1 308 ? 11.555 -4.617 27.703 1 82.44 308 GLU A C 1
ATOM 2366 O O . GLU A 1 308 ? 11.102 -3.654 27.078 1 82.44 308 GLU A O 1
ATOM 2371 N N . LYS A 1 309 ? 12.297 -5.531 27.25 1 82.88 309 LYS A N 1
ATOM 2372 C CA . LYS A 1 309 ? 12.602 -5.516 25.812 1 82.88 309 LYS A CA 1
ATOM 2373 C C . LYS A 1 309 ? 11.336 -5.676 24.984 1 82.88 309 LYS A C 1
ATOM 2375 O O . LYS A 1 309 ? 11.141 -4.961 24 1 82.88 309 LYS A O 1
ATOM 2380 N N . GLU A 1 310 ? 10.578 -6.594 25.406 1 87 310 GLU A N 1
ATOM 2381 C CA . GLU A 1 310 ? 9.328 -6.84 24.688 1 87 310 GLU A CA 1
ATOM 2382 C C . GLU A 1 310 ? 8.367 -5.668 24.828 1 87 310 GLU A C 1
ATOM 2384 O O . GLU A 1 310 ? 7.672 -5.301 23.875 1 87 310 GLU A O 1
ATOM 2389 N N . ASN A 1 311 ? 8.32 -5.086 26.016 1 86.5 311 ASN A N 1
ATOM 2390 C CA . ASN A 1 311 ? 7.488 -3.906 26.234 1 86.5 311 ASN A CA 1
ATOM 2391 C C . ASN A 1 311 ? 7.91 -2.75 25.328 1 86.5 311 ASN A C 1
ATOM 2393 O O . ASN A 1 311 ? 7.062 -2.025 24.812 1 86.5 311 ASN A O 1
ATOM 2397 N N . TYR A 1 312 ? 9.172 -2.627 25.219 1 84.81 312 TYR A N 1
ATOM 2398 C CA . TYR A 1 312 ? 9.703 -1.584 24.344 1 84.81 312 TYR A CA 1
ATOM 2399 C C . TYR A 1 312 ? 9.273 -1.804 22.906 1 84.81 312 TYR A C 1
ATOM 2401 O O . TYR A 1 312 ? 8.797 -0.878 22.234 1 84.81 312 TYR A O 1
ATOM 2409 N N . ARG A 1 313 ? 9.445 -2.986 22.422 1 88 313 ARG A N 1
ATOM 2410 C CA . ARG A 1 313 ? 9.078 -3.324 21.047 1 88 313 ARG A CA 1
ATOM 2411 C C . ARG A 1 313 ? 7.594 -3.1 20.797 1 88 313 ARG A C 1
ATOM 2413 O O . ARG A 1 313 ? 7.203 -2.492 19.797 1 88 313 ARG A O 1
ATOM 2420 N N . LEU A 1 314 ? 6.777 -3.607 21.75 1 91.06 314 LEU A N 1
ATOM 2421 C CA . LEU A 1 314 ? 5.332 -3.473 21.625 1 91.06 314 LEU A CA 1
ATOM 2422 C C . LEU A 1 314 ? 4.918 -2.006 21.641 1 91.06 314 LEU A C 1
ATOM 2424 O O . LEU A 1 314 ? 3.98 -1.612 20.938 1 91.06 314 LEU A O 1
ATOM 2428 N N . ASN A 1 315 ? 5.605 -1.239 22.406 1 90.31 315 ASN A N 1
ATOM 2429 C CA . ASN A 1 315 ? 5.305 0.188 22.453 1 90.31 315 ASN A CA 1
ATOM 2430 C C . ASN A 1 315 ? 5.598 0.865 21.109 1 90.31 315 ASN A C 1
ATOM 2432 O O . ASN A 1 315 ? 4.859 1.757 20.688 1 90.31 315 ASN A O 1
ATOM 2436 N N . LEU A 1 316 ? 6.656 0.458 20.516 1 90.75 316 LEU A N 1
ATOM 2437 C CA . LEU A 1 316 ? 6.973 1.014 19.203 1 90.75 316 LEU A CA 1
ATOM 2438 C C . LEU A 1 316 ? 5.906 0.639 18.188 1 90.75 316 LEU A C 1
ATOM 2440 O O . LEU A 1 316 ? 5.543 1.452 17.328 1 90.75 316 LEU A O 1
ATOM 2444 N N . VAL A 1 317 ? 5.422 -0.563 18.25 1 94.38 317 VAL A N 1
ATOM 2445 C CA . VAL A 1 317 ? 4.355 -1.019 17.359 1 94.38 317 VAL A CA 1
ATOM 2446 C C . VAL A 1 317 ? 3.115 -0.148 17.547 1 94.38 317 VAL A C 1
ATOM 2448 O O . VAL A 1 317 ? 2.498 0.287 16.578 1 94.38 317 VAL A O 1
ATOM 2451 N N . LYS A 1 318 ? 2.828 0.121 18.812 1 94 318 LYS A N 1
ATOM 2452 C CA . LYS A 1 318 ? 1.673 0.96 19.125 1 94 318 LYS A CA 1
ATOM 2453 C C . LYS A 1 318 ? 1.871 2.379 18.594 1 94 318 LYS A C 1
ATOM 2455 O O . LYS A 1 318 ? 0.957 2.965 18.016 1 94 318 LYS A O 1
ATOM 2460 N N . CYS A 1 319 ? 3.037 2.926 18.766 1 92.44 319 CYS A N 1
ATOM 2461 C CA . CYS A 1 319 ? 3.328 4.277 18.297 1 92.44 319 CYS A CA 1
ATOM 2462 C C . CYS A 1 319 ? 3.166 4.375 16.781 1 92.44 319 CYS A C 1
ATOM 2464 O O . CYS A 1 319 ? 2.576 5.332 16.281 1 92.44 319 CYS A O 1
ATOM 2466 N N . VAL A 1 320 ? 3.682 3.365 16.125 1 95.06 320 VAL A N 1
ATOM 2467 C CA . VAL A 1 320 ? 3.572 3.33 14.664 1 95.06 320 VAL A CA 1
ATOM 2468 C C . VAL A 1 320 ? 2.104 3.242 14.258 1 95.06 320 VAL A C 1
ATOM 2470 O O . VAL A 1 320 ? 1.65 3.98 13.383 1 95.06 320 VAL A O 1
ATOM 2473 N N . TYR A 1 321 ? 1.336 2.355 14.891 1 96.5 321 TYR A N 1
ATOM 2474 C CA . TYR A 1 321 ? -0.069 2.164 14.555 1 96.5 321 TYR A CA 1
ATOM 2475 C C . TYR A 1 321 ? -0.849 3.465 14.711 1 96.5 321 TYR A C 1
ATOM 2477 O O . TYR A 1 321 ? -1.565 3.879 13.789 1 96.5 321 TYR A O 1
ATOM 2485 N N . TRP A 1 322 ? -0.71 4.082 15.828 1 95 322 TRP A N 1
ATOM 2486 C CA . TRP A 1 322 ? -1.51 5.262 16.141 1 95 322 TRP A CA 1
ATOM 2487 C C . TRP A 1 322 ? -1.106 6.438 15.25 1 95 322 TRP A C 1
ATOM 2489 O O . TRP A 1 322 ? -1.947 7.258 14.875 1 95 322 TRP A O 1
ATOM 2499 N N . THR A 1 323 ? 0.159 6.586 14.945 1 94.44 323 THR A N 1
ATOM 2500 C CA . THR A 1 323 ? 0.594 7.633 14.023 1 94.44 323 THR A CA 1
ATOM 2501 C C . THR A 1 323 ? 0.033 7.391 12.625 1 94.44 323 THR A C 1
ATOM 2503 O O . THR A 1 323 ? -0.421 8.328 11.961 1 94.44 323 THR A O 1
ATOM 2506 N N . CYS A 1 324 ? 0.11 6.105 12.164 1 96.5 324 CYS A N 1
ATOM 2507 C CA . CYS A 1 324 ? -0.475 5.754 10.875 1 96.5 324 CYS A CA 1
ATOM 2508 C C . CYS A 1 324 ? -1.955 6.113 10.828 1 96.5 324 CYS A C 1
ATOM 2510 O O . CYS A 1 324 ? -2.426 6.703 9.852 1 96.5 324 CYS A O 1
ATOM 2512 N N . LEU A 1 325 ? -2.666 5.758 11.898 1 95.81 325 LEU A N 1
ATOM 2513 C CA . LEU A 1 325 ? -4.094 6.047 11.984 1 95.81 325 LEU A CA 1
ATOM 2514 C C . LEU A 1 325 ? -4.348 7.551 11.891 1 95.81 325 LEU A C 1
ATOM 2516 O O . LEU A 1 325 ? -5.219 7.988 11.133 1 95.81 325 LEU A O 1
ATOM 2520 N N . GLN A 1 326 ? -3.594 8.289 12.625 1 92.81 326 GLN A N 1
ATOM 2521 C CA . GLN A 1 326 ? -3.768 9.734 12.648 1 92.81 326 GLN A CA 1
ATOM 2522 C C . GLN A 1 326 ? -3.529 10.344 11.273 1 92.81 326 GLN A C 1
ATOM 2524 O O . GLN A 1 326 ? -4.336 11.141 10.789 1 92.81 326 GLN A O 1
ATOM 2529 N N . LEU A 1 327 ? -2.486 10.016 10.656 1 92.88 327 LEU A N 1
ATOM 2530 C CA . LEU A 1 327 ? -2.119 10.617 9.383 1 92.88 327 LEU A CA 1
ATOM 2531 C C . LEU A 1 327 ? -3.1 10.211 8.289 1 92.88 327 LEU A C 1
ATOM 2533 O O . LEU A 1 327 ? -3.514 11.047 7.477 1 92.88 327 LEU A O 1
ATOM 2537 N N . GLU A 1 328 ? -3.475 8.93 8.242 1 93.44 328 GLU A N 1
ATOM 2538 C CA . GLU A 1 328 ? -4.402 8.477 7.215 1 93.44 328 GLU A CA 1
ATOM 2539 C C . GLU A 1 328 ? -5.77 9.133 7.371 1 93.44 328 GLU A C 1
ATOM 2541 O O . GLU A 1 328 ? -6.336 9.633 6.398 1 93.44 328 GLU A O 1
ATOM 2546 N N . THR A 1 329 ? -6.305 9.172 8.562 1 92 329 THR A N 1
ATOM 2547 C CA . THR A 1 329 ? -7.66 9.672 8.766 1 92 329 THR A CA 1
ATOM 2548 C C . THR A 1 329 ? -7.715 11.188 8.594 1 92 329 THR A C 1
ATOM 2550 O O . THR A 1 329 ? -8.734 11.734 8.164 1 92 329 THR A O 1
ATOM 2553 N N . ASP A 1 330 ? -6.609 11.844 8.898 1 88.06 330 ASP A N 1
ATOM 2554 C CA . ASP A 1 330 ? -6.551 13.281 8.664 1 88.06 330 ASP A CA 1
ATOM 2555 C C . ASP A 1 330 ? -6.695 13.602 7.176 1 88.06 330 ASP A C 1
ATOM 2557 O O . ASP A 1 330 ? -7.402 14.539 6.801 1 88.06 330 ASP A O 1
ATOM 2561 N N . ILE A 1 331 ? -6.059 12.852 6.371 1 86.69 331 ILE A N 1
ATOM 2562 C CA . ILE A 1 331 ? -6.098 13.102 4.934 1 86.69 331 ILE A CA 1
ATOM 2563 C C . ILE A 1 331 ? -7.449 12.672 4.371 1 86.69 331 ILE A C 1
ATOM 2565 O O . ILE A 1 331 ? -8.023 13.359 3.521 1 86.69 331 ILE A O 1
ATOM 2569 N N . LEU A 1 332 ? -7.973 11.609 4.848 1 86.12 332 LEU A N 1
ATOM 2570 C CA . LEU A 1 332 ? -9.234 11.078 4.348 1 86.12 332 LEU A CA 1
ATOM 2571 C C . LEU A 1 332 ? -10.398 11.992 4.715 1 86.12 332 LEU A C 1
ATOM 2573 O O . LEU A 1 332 ? -11.406 12.039 4.008 1 86.12 332 LEU A O 1
ATOM 2577 N N . ALA A 1 333 ? -10.266 12.703 5.789 1 83.31 333 ALA A N 1
ATOM 2578 C CA . ALA A 1 333 ? -11.305 13.648 6.191 1 83.31 333 ALA A CA 1
ATOM 2579 C C . ALA A 1 333 ? -11.469 14.758 5.16 1 83.31 333 ALA A C 1
ATOM 2581 O O . ALA A 1 333 ? -12.562 15.305 4.992 1 83.31 333 ALA A O 1
ATOM 2582 N N . GLU A 1 334 ? -10.367 15.023 4.473 1 77.31 334 GLU A N 1
ATOM 2583 C CA . GLU A 1 334 ? -10.391 16.109 3.492 1 77.31 334 GLU A CA 1
ATOM 2584 C C . GLU A 1 334 ? -10.531 15.562 2.074 1 77.31 334 GLU A C 1
ATOM 2586 O O . GLU A 1 334 ? -10.992 16.266 1.173 1 77.31 334 GLU A O 1
ATOM 2591 N N . MET A 1 335 ? -10.008 14.312 1.897 1 78.62 335 MET A N 1
ATOM 2592 C CA . MET A 1 335 ? -10.039 13.672 0.585 1 78.62 335 MET A CA 1
ATOM 2593 C C . MET A 1 335 ? -10.695 12.297 0.669 1 78.62 335 MET A C 1
ATOM 2595 O O . MET A 1 335 ? -10.008 11.273 0.671 1 78.62 335 MET A O 1
ATOM 2599 N N . SER A 1 336 ? -11.93 12.211 0.478 1 73.94 336 SER A N 1
ATOM 2600 C CA . SER A 1 336 ? -12.703 11.008 0.766 1 73.94 336 SER A CA 1
ATOM 2601 C C . SER A 1 336 ? -12.625 10.008 -0.384 1 73.94 336 SER A C 1
ATOM 2603 O O . SER A 1 336 ? -12.945 8.836 -0.214 1 73.94 336 SER A O 1
ATOM 2605 N N . THR A 1 337 ? -12.055 10.359 -1.467 1 78.31 337 THR A N 1
ATOM 2606 C CA . THR A 1 337 ? -12.055 9.477 -2.625 1 78.31 337 THR A CA 1
ATOM 2607 C C . THR A 1 337 ? -10.828 8.57 -2.607 1 78.31 337 THR A C 1
ATOM 2609 O O . THR A 1 337 ? -10.766 7.586 -3.35 1 78.31 337 THR A O 1
ATOM 2612 N N . LEU A 1 338 ? -9.891 8.836 -1.754 1 84.44 338 LEU A N 1
ATOM 2613 C CA . LEU A 1 338 ? -8.695 8 -1.648 1 84.44 338 LEU A CA 1
ATOM 2614 C C . LEU A 1 338 ? -9.031 6.648 -1.025 1 84.44 338 LEU A C 1
ATOM 2616 O O . LEU A 1 338 ? -9.844 6.574 -0.102 1 84.44 338 LEU A O 1
ATOM 2620 N N . PRO A 1 339 ? -8.414 5.602 -1.578 1 86.25 339 PRO A N 1
ATOM 2621 C CA . PRO A 1 339 ? -8.672 4.285 -0.989 1 86.25 339 PRO A CA 1
ATOM 2622 C C . PRO A 1 339 ? -8.086 4.141 0.414 1 86.25 339 PRO A C 1
ATOM 2624 O O . PRO A 1 339 ? -6.863 4.199 0.586 1 86.25 339 PRO A O 1
ATOM 2627 N N . PRO A 1 340 ? -8.906 3.934 1.387 1 88.62 340 PRO A N 1
ATOM 2628 C CA . PRO A 1 340 ? -8.391 3.768 2.748 1 88.62 340 PRO A CA 1
ATOM 2629 C C . PRO A 1 340 ? -7.824 2.373 2.998 1 88.62 340 PRO A C 1
ATOM 2631 O O . PRO A 1 340 ? -8.102 1.444 2.232 1 88.62 340 PRO A O 1
ATOM 2634 N N . THR A 1 341 ? -6.957 2.213 3.938 1 92.31 341 THR A N 1
ATOM 2635 C CA . THR A 1 341 ? -6.566 0.912 4.469 1 92.31 341 THR A CA 1
ATOM 2636 C C . THR A 1 341 ? -7.539 0.455 5.551 1 92.31 341 THR A C 1
ATOM 2638 O O . THR A 1 341 ? -8.562 1.102 5.789 1 92.31 341 THR A O 1
ATOM 2641 N N . GLU A 1 342 ? -7.293 -0.666 6.188 1 90.94 342 GLU A N 1
ATOM 2642 C CA . GLU A 1 342 ? -8.172 -1.197 7.227 1 90.94 342 GLU A CA 1
ATOM 2643 C C . GLU A 1 342 ? -7.699 -0.777 8.617 1 90.94 342 GLU A C 1
ATOM 2645 O O . GLU A 1 342 ? -8.195 -1.285 9.625 1 90.94 342 GLU A O 1
ATOM 2650 N N . ILE A 1 343 ? -6.816 0.202 8.648 1 93.88 343 ILE A N 1
ATOM 2651 C CA . ILE A 1 343 ? -6.172 0.549 9.906 1 93.88 343 ILE A CA 1
ATOM 2652 C C . ILE A 1 343 ? -7.211 1.083 10.891 1 93.88 343 ILE A C 1
ATOM 2654 O O . ILE A 1 343 ? -7.098 0.875 12.102 1 93.88 343 ILE A O 1
ATOM 2658 N N . SER A 1 344 ? -8.234 1.731 10.453 1 92 344 SER A N 1
ATOM 2659 C CA . SER A 1 344 ? -9.234 2.359 11.312 1 92 344 SER A CA 1
ATOM 2660 C C . SER A 1 344 ? -10.133 1.315 11.969 1 92 344 SER A C 1
ATOM 2662 O O . SER A 1 344 ? -10.773 1.591 12.984 1 92 344 SER A O 1
ATOM 2664 N N . LYS A 1 345 ? -10.18 0.107 11.422 1 90.31 345 LYS A N 1
ATOM 2665 C CA . LYS A 1 345 ? -11.023 -0.96 11.953 1 90.31 345 LYS A CA 1
ATOM 2666 C C . LYS A 1 345 ? -10.516 -1.431 13.312 1 90.31 345 LYS A C 1
ATOM 2668 O O . LYS A 1 345 ? -11.273 -2.029 14.086 1 90.31 345 LYS A O 1
ATOM 2673 N N . TYR A 1 346 ? -9.312 -1.095 13.633 1 93.88 346 TYR A N 1
ATOM 2674 C CA . TYR A 1 346 ? -8.711 -1.634 14.844 1 93.88 346 TYR A CA 1
ATOM 2675 C C . TYR A 1 346 ? -8.578 -0.553 15.914 1 93.88 346 TYR A C 1
ATOM 2677 O O . TYR A 1 346 ? -8.016 -0.797 16.984 1 93.88 346 TYR A O 1
ATOM 2685 N N . GLN A 1 347 ? -9.07 0.616 15.695 1 92.19 347 GLN A N 1
ATOM 2686 C CA . GLN A 1 347 ? -8.867 1.761 16.578 1 92.19 347 GLN A CA 1
ATOM 2687 C C . GLN A 1 347 ? -9.414 1.488 17.969 1 92.19 347 GLN A C 1
ATOM 2689 O O . GLN A 1 347 ? -8.867 1.967 18.969 1 92.19 347 GLN A O 1
ATOM 2694 N N . ASP A 1 348 ? -10.461 0.674 18.078 1 89.88 348 ASP A N 1
ATOM 2695 C CA . ASP A 1 348 ? -11.094 0.402 19.359 1 89.88 348 ASP A CA 1
ATOM 2696 C C . ASP A 1 348 ? -10.422 -0.775 20.062 1 89.88 348 ASP A C 1
ATOM 2698 O O . ASP A 1 348 ? -10.664 -1.022 21.25 1 89.88 348 ASP A O 1
ATOM 2702 N N . ARG A 1 349 ? -9.555 -1.393 19.375 1 92.56 349 ARG A N 1
ATOM 2703 C CA . ARG A 1 349 ? -8.992 -2.625 19.906 1 92.56 349 ARG A CA 1
ATOM 2704 C C . ARG A 1 349 ? -7.559 -2.412 20.375 1 92.56 349 ARG A C 1
ATOM 2706 O O . ARG A 1 349 ? -7.105 -3.068 21.328 1 92.56 349 ARG A O 1
ATOM 2713 N N . ILE A 1 350 ? -6.859 -1.574 19.828 1 94.25 350 ILE A N 1
ATOM 2714 C CA . ILE A 1 350 ? -5.43 -1.447 20.094 1 94.25 350 ILE A CA 1
ATOM 2715 C C . ILE A 1 350 ? -5.207 -0.534 21.297 1 94.25 350 ILE A C 1
ATOM 2717 O O . ILE A 1 350 ? -5.801 0.544 21.375 1 94.25 350 ILE A O 1
ATOM 2721 N N . SER A 1 351 ? -4.355 -0.967 22.203 1 91.12 351 SER A N 1
ATOM 2722 C CA . SER A 1 351 ? -4.016 -0.168 23.375 1 91.12 351 SER A CA 1
ATOM 2723 C C . SER A 1 351 ? -3.145 1.025 23 1 91.12 351 SER A C 1
ATOM 2725 O O . SER A 1 351 ? -2.488 1.016 21.953 1 91.12 351 SER A O 1
ATOM 2727 N N . TYR A 1 352 ? -3.145 2.02 23.828 1 88.12 352 TYR A N 1
ATOM 2728 C CA . TYR A 1 352 ? -2.369 3.232 23.594 1 88.12 352 TYR A CA 1
ATOM 2729 C C . TYR A 1 352 ? -0.903 3.023 23.953 1 88.12 352 TYR A C 1
ATOM 2731 O O . TYR A 1 352 ? -0.576 2.174 24.781 1 88.12 352 TYR A O 1
ATOM 2739 N N . PRO A 1 353 ? -0.018 3.738 23.188 1 87.06 353 PRO A N 1
ATOM 2740 C CA . PRO A 1 353 ? 1.396 3.67 23.562 1 87.06 353 PRO A CA 1
ATOM 2741 C C . PRO A 1 353 ? 1.646 4.133 24.984 1 87.06 353 PRO A C 1
ATOM 2743 O O . PRO A 1 353 ? 0.817 4.836 25.578 1 87.06 353 PRO A O 1
ATOM 2746 N N . SER A 1 354 ? 2.795 3.602 25.484 1 77.94 354 SER A N 1
ATOM 2747 C CA . SER A 1 354 ? 3.17 4.008 26.844 1 77.94 354 SER A CA 1
ATOM 2748 C C . SER A 1 354 ? 3.305 5.523 26.938 1 77.94 354 SER A C 1
ATOM 2750 O O . SER A 1 354 ? 3.816 6.172 26.031 1 77.94 354 SER A O 1
ATOM 2752 N N . GLY A 1 355 ? 2.857 6.008 27.984 1 63.12 355 GLY A N 1
ATOM 2753 C CA . GLY A 1 355 ? 2.881 7.441 28.219 1 63.12 355 GLY A CA 1
ATOM 2754 C C . GLY A 1 355 ? 1.591 8.133 27.828 1 63.12 355 GLY A C 1
ATOM 2755 O O . GLY A 1 355 ? 1.362 9.289 28.172 1 63.12 355 GLY A O 1
ATOM 2756 N N . ILE A 1 356 ? 0.893 7.359 26.984 1 54.25 356 ILE A N 1
ATOM 2757 C CA . ILE A 1 356 ? -0.407 7.902 26.594 1 54.25 356 ILE A CA 1
ATOM 2758 C C . ILE A 1 356 ? -1.453 7.512 27.641 1 54.25 356 ILE A C 1
ATOM 2760 O O . ILE A 1 356 ? -1.573 6.336 28 1 54.25 356 ILE A O 1
ATOM 2764 N N . PHE A 1 357 ? -1.975 8.414 28.375 1 43.06 357 PHE A N 1
ATOM 2765 C CA . PHE A 1 357 ? -2.906 8.188 29.484 1 43.06 357 PHE A CA 1
ATOM 2766 C C . PHE A 1 357 ? -4.258 7.723 28.953 1 43.06 357 PHE A C 1
ATOM 2768 O O . PHE A 1 357 ? -4.785 8.289 27.984 1 43.06 357 PHE A O 1
ATOM 2775 N N . GLU A 1 358 ? -4.652 6.359 29.047 1 45.56 358 GLU A N 1
ATOM 2776 C CA . GLU A 1 358 ? -5.969 5.871 28.641 1 45.56 358 GLU A CA 1
ATOM 2777 C C . GLU A 1 358 ? -7.074 6.77 29.188 1 45.56 358 GLU A C 1
ATOM 2779 O O . GLU A 1 358 ? -8.086 6.992 28.516 1 45.56 358 GLU A O 1
ATOM 2784 N N . LYS A 1 359 ? -7.234 6.809 30.703 1 42.47 359 LYS A N 1
ATOM 2785 C CA . LYS A 1 359 ? -8.227 7.637 31.391 1 42.47 359 LYS A CA 1
ATOM 2786 C C . LYS A 1 359 ? -7.625 8.977 31.812 1 42.47 359 LYS A C 1
ATOM 2788 O O . LYS A 1 359 ? -6.492 9.031 32.312 1 42.47 359 LYS A O 1
ATOM 2793 N N . PHE A 1 360 ? -8.062 10.047 31.062 1 41.91 360 PHE A N 1
ATOM 2794 C CA . PHE A 1 360 ? -7.695 11.328 31.656 1 41.91 360 PHE A CA 1
ATOM 2795 C C . PHE A 1 360 ? -7.789 11.281 33.188 1 41.91 360 PHE A C 1
ATOM 2797 O O . PHE A 1 360 ? -8.695 10.648 33.719 1 41.91 360 PHE A O 1
ATOM 2804 N N . PRO A 1 361 ? -6.656 11.32 33.906 1 39.41 361 PRO A N 1
ATOM 2805 C CA . PRO A 1 361 ? -6.84 11.227 35.344 1 39.41 361 PRO A CA 1
ATOM 2806 C C . PRO A 1 361 ? -8.156 11.836 35.812 1 39.41 361 PRO A C 1
ATOM 2808 O O . PRO A 1 361 ? -8.609 12.844 35.25 1 39.41 361 PRO A O 1
ATOM 2811 N N . THR A 1 362 ? -9.039 10.984 36.281 1 40.31 362 THR A N 1
ATOM 2812 C CA . THR A 1 362 ? -10.328 11.391 36.812 1 40.31 362 THR A CA 1
ATOM 2813 C C . THR A 1 362 ? -10.156 12.508 37.844 1 40.31 362 THR A C 1
ATOM 2815 O O . THR A 1 362 ? -11.133 13.141 38.25 1 40.31 362 THR A O 1
ATOM 2818 N N . SER A 1 363 ? -9.125 12.461 38.656 1 34.97 363 SER A N 1
ATOM 2819 C CA . SER A 1 363 ? -8.922 13.562 39.594 1 34.97 363 SER A CA 1
ATOM 2820 C C . SER A 1 363 ? -7.828 14.508 39.094 1 34.97 363 SER A C 1
ATOM 2822 O O . SER A 1 363 ? -6.797 14.062 38.594 1 34.97 363 SER A O 1
ATOM 2824 N N . PRO A 1 364 ? -8.227 15.734 39 1 37.25 364 PRO A N 1
ATOM 2825 C CA . PRO A 1 364 ? -7.262 16.781 38.625 1 37.25 364 PRO A CA 1
ATOM 2826 C C . PRO A 1 364 ? -5.898 16.578 39.281 1 37.25 364 PRO A C 1
ATOM 2828 O O . PRO A 1 364 ? -4.875 17 38.75 1 37.25 364 PRO A O 1
ATOM 2831 N N . ASP A 1 365 ? -5.934 16.016 40.531 1 36.72 365 ASP A N 1
ATOM 2832 C CA . ASP A 1 365 ? -4.746 15.953 41.375 1 36.72 365 ASP A CA 1
ATOM 2833 C C . ASP A 1 365 ? -3.785 14.867 40.906 1 36.72 365 ASP A C 1
ATOM 2835 O O . ASP A 1 365 ? -2.65 14.781 41.375 1 36.72 365 ASP A O 1
ATOM 2839 N N . ALA A 1 366 ? -4.277 13.836 40.438 1 37.72 366 ALA A N 1
ATOM 2840 C CA . ALA A 1 366 ? -3.441 12.672 40.156 1 37.72 366 ALA A CA 1
ATOM 2841 C C . ALA A 1 366 ? -2.598 12.883 38.906 1 37.72 366 ALA A C 1
ATOM 2843 O O . ALA A 1 366 ? -1.72 12.078 38.594 1 37.72 366 ALA A O 1
ATOM 2844 N N . MET A 1 367 ? -3.107 13.539 38.094 1 40.22 367 MET A N 1
ATOM 2845 C CA . MET A 1 367 ? -2.248 13.891 36.938 1 40.22 367 MET A CA 1
ATOM 2846 C C . MET A 1 367 ? -1.069 14.742 37.406 1 40.22 367 MET A C 1
ATOM 2848 O O . MET A 1 367 ? -1.1 15.969 37.281 1 40.22 367 MET A O 1
ATOM 2852 N N . THR A 1 368 ? -0.629 14.539 38.594 1 33.34 368 THR A N 1
ATOM 2853 C CA . THR A 1 368 ? 0.619 15.266 38.812 1 33.34 368 THR A CA 1
ATOM 2854 C C . THR A 1 368 ? 1.623 14.961 37.688 1 33.34 368 THR A C 1
ATOM 2856 O O . THR A 1 368 ? 2.137 13.844 37.625 1 33.34 368 THR A O 1
ATOM 2859 N N . CYS A 1 369 ? 1.229 15.164 36.406 1 37.38 369 CYS A N 1
ATOM 2860 C CA . CYS A 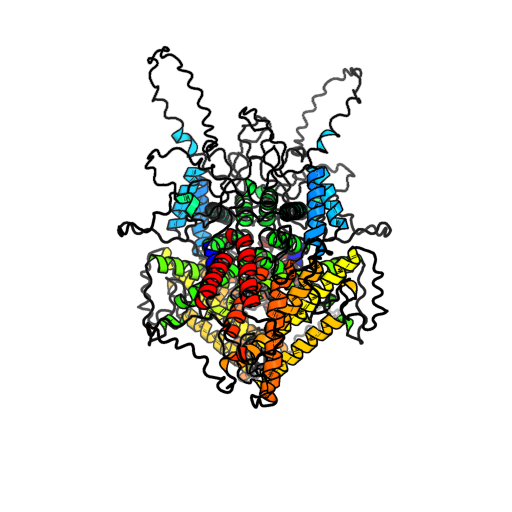1 369 ? 2.365 15.312 35.5 1 37.38 369 CYS A CA 1
ATOM 2861 C C . CYS A 1 369 ? 3.623 15.695 36.281 1 37.38 369 CYS A C 1
ATOM 2863 O O . CYS A 1 369 ? 3.676 16.75 36.906 1 37.38 369 CYS A O 1
ATOM 2865 N N . ASN A 1 370 ? 4.086 15.031 37 1 36.59 370 ASN A N 1
ATOM 2866 C CA . ASN A 1 370 ? 5.418 15.539 37.312 1 36.59 370 ASN A CA 1
ATOM 2867 C C . ASN A 1 370 ? 5.977 16.391 36.188 1 36.59 370 ASN A C 1
ATOM 2869 O O . ASN A 1 370 ? 6.227 15.875 35.094 1 36.59 370 ASN A O 1
ATOM 2873 N N . GLU A 1 371 ? 5.43 17.656 35.938 1 40.88 371 GLU A N 1
ATOM 2874 C CA . GLU A 1 371 ? 5.457 18.891 35.156 1 40.88 371 GLU A CA 1
ATOM 2875 C C . GLU A 1 371 ? 6.719 18.969 34.281 1 40.88 371 GLU A C 1
ATOM 2877 O O . GLU A 1 371 ? 6.734 19.641 33.281 1 40.88 371 GLU A O 1
ATOM 2882 N N . ASN A 1 372 ? 7.992 18.75 34.719 1 47.25 372 ASN A N 1
ATOM 2883 C CA . ASN A 1 372 ? 9.133 19.578 34.344 1 47.25 372 ASN A CA 1
ATOM 2884 C C . ASN A 1 372 ? 9.773 19.078 33.062 1 47.25 372 ASN A C 1
ATOM 2886 O O . ASN A 1 372 ? 10.633 19.75 32.469 1 47.25 372 ASN A O 1
ATOM 2890 N N . SER A 1 373 ? 9.617 17.719 32.531 1 60.25 373 SER A N 1
ATOM 2891 C CA . SER A 1 373 ? 10.531 17.484 31.422 1 60.25 373 SER A CA 1
ATOM 2892 C C . SER A 1 373 ? 9.852 17.719 30.078 1 60.25 373 SER A C 1
ATOM 2894 O O . SER A 1 373 ? 8.625 17.641 29.969 1 60.25 373 SER A O 1
ATOM 2896 N N . GLU A 1 374 ? 10.367 18.438 29.297 1 67.81 374 GLU A N 1
ATOM 2897 C CA . GLU A 1 374 ? 10.008 18.672 27.891 1 67.81 374 GLU A CA 1
ATOM 2898 C C . GLU A 1 374 ? 9.438 17.406 27.25 1 67.81 374 GLU A C 1
ATOM 2900 O O . GLU A 1 374 ? 8.523 17.484 26.438 1 67.81 374 GLU A O 1
ATOM 2905 N N . GLN A 1 375 ? 9.781 16.328 27.812 1 71.12 375 GLN A N 1
ATOM 2906 C CA . GLN A 1 375 ? 9.32 15.047 27.266 1 71.12 375 GLN A CA 1
ATOM 2907 C C . GLN A 1 375 ? 7.891 14.75 27.703 1 71.12 375 GLN A C 1
ATOM 2909 O O . GLN A 1 375 ? 7.086 14.242 26.922 1 71.12 375 GLN A O 1
ATOM 2914 N N . ASP A 1 376 ? 7.582 15.023 28.891 1 72.19 376 ASP A N 1
ATOM 2915 C CA . ASP A 1 376 ? 6.238 14.766 29.391 1 72.19 376 ASP A CA 1
ATOM 2916 C C . ASP A 1 376 ? 5.207 15.641 28.688 1 72.19 376 ASP A C 1
ATOM 2918 O O . ASP A 1 376 ? 4.109 15.18 28.359 1 72.19 376 ASP A O 1
ATOM 2922 N N . LYS A 1 377 ? 5.691 16.828 28.531 1 75.25 377 LYS A N 1
ATOM 2923 C CA . LYS A 1 377 ? 4.793 17.75 27.828 1 75.25 377 LYS A CA 1
ATOM 2924 C C . LYS A 1 377 ? 4.488 17.234 26.422 1 75.25 377 LYS A C 1
ATOM 2926 O O . LYS A 1 377 ? 3.338 17.266 25.969 1 75.25 377 LYS A O 1
ATOM 2931 N N . MET A 1 378 ? 5.496 16.797 25.781 1 78.81 378 MET A N 1
ATOM 2932 C CA . MET A 1 378 ? 5.348 16.281 24.438 1 78.81 378 MET A CA 1
ATOM 2933 C C . MET A 1 378 ? 4.395 15.086 24.406 1 78.81 378 MET A C 1
ATOM 2935 O O . MET A 1 378 ? 3.537 14.992 23.531 1 78.81 378 MET A O 1
ATOM 2939 N N . MET A 1 379 ? 4.504 14.281 25.375 1 79.5 379 MET A N 1
ATOM 2940 C CA . MET A 1 379 ? 3.682 13.07 25.406 1 79.5 379 MET A CA 1
ATOM 2941 C C . MET A 1 379 ? 2.229 13.414 25.719 1 79.5 379 MET A C 1
ATOM 2943 O O . MET A 1 379 ? 1.312 12.75 25.234 1 79.5 379 MET A O 1
ATOM 2947 N N . TRP A 1 380 ? 2.072 14.43 26.531 1 81.38 380 TRP A N 1
ATOM 2948 C CA . TRP A 1 380 ? 0.714 14.883 26.812 1 81.38 380 TRP A CA 1
ATOM 2949 C C . TRP A 1 380 ? 0.046 15.422 25.547 1 81.38 380 TRP A C 1
ATOM 2951 O O . TRP A 1 380 ? -1.136 15.164 25.312 1 81.38 380 TRP A O 1
ATOM 2961 N N . ILE A 1 381 ? 0.804 16.172 24.906 1 84.25 381 ILE A N 1
ATOM 2962 C CA . ILE A 1 381 ? 0.283 16.734 23.672 1 84.25 381 ILE A CA 1
ATOM 2963 C C . ILE A 1 381 ? -0.063 15.617 22.688 1 84.25 381 ILE A C 1
ATOM 2965 O O . ILE A 1 381 ? -1.15 15.609 22.109 1 84.25 381 ILE A O 1
ATOM 2969 N N . TYR A 1 382 ? 0.898 14.75 22.594 1 85.94 382 TYR A N 1
ATOM 2970 C CA . TYR A 1 382 ? 0.684 13.625 21.688 1 85.94 382 TYR A CA 1
ATOM 2971 C C . TYR A 1 382 ? -0.536 12.812 22.094 1 85.94 382 TYR A C 1
ATOM 2973 O O . TYR A 1 382 ? -1.368 12.461 21.266 1 85.94 382 TYR A O 1
ATOM 2981 N N . SER A 1 383 ? -0.69 12.508 23.328 1 85.94 383 SER A N 1
ATOM 2982 C CA . SER A 1 383 ? -1.819 11.75 23.859 1 85.94 383 SER A CA 1
ATOM 2983 C C . SER A 1 383 ? -3.137 12.477 23.609 1 85.94 383 SER A C 1
ATOM 2985 O O . SER A 1 383 ? -4.129 11.852 23.219 1 85.94 383 SER A O 1
ATOM 2987 N N . SER A 1 384 ? -3.092 13.734 23.859 1 89.38 384 SER A N 1
ATOM 2988 C CA . SER A 1 384 ? -4.297 14.531 23.656 1 89.38 384 SER A CA 1
ATOM 2989 C C . SER A 1 384 ? -4.734 14.508 22.188 1 89.38 384 SER A C 1
ATOM 2991 O O . SER A 1 384 ? -5.93 14.43 21.906 1 89.38 384 SER A O 1
ATOM 2993 N N . HIS A 1 385 ? -3.787 14.562 21.328 1 90.31 385 HIS A N 1
ATOM 2994 C CA . HIS A 1 385 ? -4.102 14.531 19.906 1 90.31 385 HIS A CA 1
ATOM 2995 C C . HIS A 1 385 ? -4.684 13.18 19.5 1 90.31 385 HIS A C 1
ATOM 2997 O O . HIS A 1 385 ? -5.613 13.117 18.703 1 90.31 385 HIS A O 1
ATOM 3003 N N . ILE A 1 386 ? -4.16 12.164 20 1 88.69 386 ILE A N 1
ATOM 3004 C CA . ILE A 1 386 ? -4.625 10.82 19.656 1 88.69 386 ILE A CA 1
ATOM 3005 C C . ILE A 1 386 ? -6.059 10.633 20.156 1 88.69 386 ILE A C 1
ATOM 3007 O O . ILE A 1 386 ? -6.914 10.141 19.406 1 88.69 386 ILE A O 1
ATOM 3011 N N . HIS A 1 387 ? -6.316 11.016 21.359 1 89.31 387 HIS A N 1
ATOM 3012 C CA . HIS A 1 387 ? -7.66 10.867 21.906 1 89.31 387 HIS A CA 1
ATOM 3013 C C . HIS A 1 387 ? -8.664 11.711 21.125 1 89.31 387 HIS A C 1
ATOM 3015 O O . HIS A 1 387 ? -9.781 11.258 20.859 1 89.31 387 HIS A O 1
ATOM 3021 N N . LEU A 1 388 ? -8.203 12.883 20.922 1 93.06 388 LEU A N 1
ATOM 3022 C CA . LEU A 1 388 ? -9.07 13.758 20.156 1 93.06 388 LEU A CA 1
ATOM 3023 C C . LEU A 1 388 ? -9.391 13.141 18.797 1 93.06 388 LEU A C 1
ATOM 3025 O O . LEU A 1 388 ? -10.539 13.195 18.344 1 93.06 388 LEU A O 1
ATOM 3029 N N . ARG A 1 389 ? -8.414 12.578 18.141 1 91.12 389 ARG A N 1
ATOM 3030 C CA . ARG A 1 389 ? -8.609 11.977 16.828 1 91.12 389 ARG A CA 1
ATOM 3031 C C . ARG A 1 389 ? -9.586 10.805 16.906 1 91.12 389 ARG A C 1
ATOM 3033 O O . ARG A 1 389 ? -10.391 10.602 16 1 91.12 389 ARG A O 1
ATOM 3040 N N . VAL A 1 390 ? -9.516 10.039 17.938 1 90.81 390 VAL A N 1
ATOM 3041 C CA . VAL A 1 390 ? -10.422 8.914 18.109 1 90.81 390 VAL A CA 1
ATOM 3042 C C . VAL A 1 390 ? -11.859 9.422 18.188 1 90.81 390 VAL A C 1
ATOM 3044 O O . VAL A 1 390 ? -12.758 8.883 17.547 1 90.81 390 VAL A O 1
ATOM 3047 N N . ILE A 1 391 ? -12.047 10.43 18.953 1 92.75 391 ILE A N 1
ATOM 3048 C CA . ILE A 1 391 ? -13.375 11.016 19.125 1 92.75 391 ILE A CA 1
ATOM 3049 C C . ILE A 1 391 ? -13.883 11.539 17.781 1 92.75 391 ILE A C 1
ATOM 3051 O O . ILE A 1 391 ? -15.031 11.297 17.406 1 92.75 391 ILE A O 1
ATOM 3055 N N . LEU A 1 392 ? -13.023 12.188 17.109 1 93.75 392 LEU A N 1
ATOM 3056 C CA . LEU A 1 392 ? -13.422 12.797 15.844 1 93.75 392 LEU A CA 1
ATOM 3057 C C . LEU A 1 392 ? -13.688 11.734 14.789 1 93.75 392 LEU A C 1
ATOM 3059 O O . LEU A 1 392 ? -14.578 11.898 13.953 1 93.75 392 LEU A O 1
ATOM 3063 N N . ASN A 1 393 ? -12.891 10.688 14.742 1 90.94 393 ASN A N 1
ATOM 3064 C CA . ASN A 1 393 ? -13.133 9.594 13.812 1 90.94 393 ASN A CA 1
ATOM 3065 C C . ASN A 1 393 ? -14.508 8.969 14.031 1 90.94 393 ASN A C 1
ATOM 3067 O O . ASN A 1 393 ? -15.219 8.664 13.07 1 90.94 393 ASN A O 1
ATOM 3071 N N . GLU A 1 394 ? -14.867 8.773 15.234 1 90.56 394 GLU A N 1
ATOM 3072 C CA . GLU A 1 394 ? -16.172 8.195 15.562 1 90.56 394 GLU A CA 1
ATOM 3073 C C . GLU A 1 394 ? -17.312 9.109 15.117 1 90.56 394 GLU A C 1
ATOM 3075 O O . GLU A 1 394 ? -18.297 8.648 14.547 1 90.56 394 GLU A O 1
ATOM 3080 N N . ALA A 1 395 ? -17.125 10.312 15.438 1 91.88 395 ALA A N 1
ATOM 3081 C CA . ALA A 1 395 ? -18.141 11.289 15.039 1 91.88 395 ALA A CA 1
ATOM 3082 C C . ALA A 1 395 ? -18.281 11.336 13.516 1 91.88 395 ALA A C 1
ATOM 3084 O O . ALA A 1 395 ? -19.406 11.344 12.992 1 91.88 395 ALA A O 1
ATOM 3085 N N . HIS A 1 396 ? -17.172 11.352 12.859 1 88.56 396 HIS A N 1
ATOM 3086 C CA . HIS A 1 396 ? -17.172 11.414 11.398 1 88.56 396 HIS A CA 1
ATOM 3087 C C . HIS A 1 396 ? -17.844 10.188 10.797 1 88.56 396 HIS A C 1
ATOM 3089 O O . HIS A 1 396 ? -18.656 10.305 9.867 1 88.56 396 HIS A O 1
ATOM 3095 N N . ASN A 1 397 ? -17.516 9.07 11.258 1 84.31 397 ASN A N 1
ATOM 3096 C CA . ASN A 1 397 ? -18.078 7.828 10.75 1 84.31 397 ASN A CA 1
ATOM 3097 C C . ASN A 1 397 ? -19.594 7.754 10.992 1 84.31 397 ASN A C 1
ATOM 3099 O O . ASN A 1 397 ? -20.344 7.27 10.148 1 84.31 397 ASN A O 1
ATOM 3103 N N . THR A 1 398 ? -20.016 8.188 12.109 1 85.81 398 THR A N 1
ATOM 3104 C CA . THR A 1 398 ? -21.422 8.102 12.484 1 85.81 398 THR A CA 1
ATOM 3105 C C . THR A 1 398 ? -22.25 9.109 11.695 1 85.81 398 THR A C 1
ATOM 3107 O O . THR A 1 398 ? -23.375 8.797 11.258 1 85.81 398 THR A O 1
ATOM 3110 N N . LEU A 1 399 ? -21.734 10.258 11.508 1 86.44 399 LEU A N 1
ATOM 3111 C CA . LEU A 1 399 ? -22.5 11.344 10.914 1 86.44 399 LEU A CA 1
ATOM 3112 C C . LEU A 1 399 ? -22.391 11.328 9.391 1 86.44 399 LEU A C 1
ATOM 3114 O O . LEU A 1 399 ? -23.312 11.75 8.688 1 86.44 399 LEU A O 1
ATOM 3118 N N . TYR A 1 400 ? -21.281 10.914 8.875 1 80.88 400 TYR A N 1
ATOM 3119 C CA . TYR A 1 400 ? -21.016 11.062 7.445 1 80.88 400 TYR A CA 1
ATOM 3120 C C . TYR A 1 400 ? -20.75 9.711 6.797 1 80.88 400 TYR A C 1
ATOM 3122 O O . TYR A 1 400 ? -20.547 9.625 5.582 1 80.88 400 TYR A O 1
ATOM 3130 N N . GLY A 1 401 ? -20.625 8.617 7.43 1 72.38 401 GLY A N 1
ATOM 3131 C CA . GLY A 1 401 ? -20.312 7.309 6.879 1 72.38 401 GLY A CA 1
ATOM 3132 C C . GLY A 1 401 ? -21.375 6.797 5.922 1 72.38 401 GLY A C 1
ATOM 3133 O O . GLY A 1 401 ? -22.547 7.16 6.031 1 72.38 401 GLY A O 1
ATOM 3134 N N . ALA A 1 402 ? -21 6.277 4.754 1 56.31 402 ALA A N 1
ATOM 3135 C CA . ALA A 1 402 ? -21.922 5.746 3.742 1 56.31 402 ALA A CA 1
ATOM 3136 C C . ALA A 1 402 ? -22.859 4.715 4.348 1 56.31 402 ALA A C 1
ATOM 3138 O O . ALA A 1 402 ? -22.531 4.047 5.328 1 56.31 402 ALA A O 1
ATOM 3139 N N . THR A 1 403 ? -24.281 4.797 4.07 1 45.84 403 THR A N 1
ATOM 3140 C CA . THR A 1 403 ? -25.375 3.918 4.469 1 45.84 403 THR A CA 1
ATOM 3141 C C . THR A 1 403 ? -24.891 2.482 4.637 1 45.84 403 THR A C 1
ATOM 3143 O O . THR A 1 403 ? -25.5 1.69 5.352 1 45.84 403 THR A O 1
ATOM 3146 N N . GLY A 1 404 ? -23.906 2.059 3.947 1 39.94 404 GLY A N 1
ATOM 3147 C CA . GLY A 1 404 ? -23.672 0.623 3.951 1 39.94 404 GLY A CA 1
ATOM 3148 C C . GLY A 1 404 ? -22.859 0.153 5.137 1 39.94 404 GLY A C 1
ATOM 3149 O O . GLY A 1 404 ? -22.984 -0.996 5.566 1 39.94 404 GLY A O 1
ATOM 3150 N N . ARG A 1 405 ? -21.688 0.634 5.285 1 44.06 405 ARG A N 1
ATOM 3151 C CA . ARG A 1 405 ? -20.797 -0.196 6.094 1 44.06 405 ARG A CA 1
ATOM 3152 C C . ARG A 1 405 ? -21.109 -0.053 7.578 1 44.06 405 ARG A C 1
ATOM 3154 O O . ARG A 1 405 ? -21.062 -1.033 8.328 1 44.06 405 ARG A O 1
ATOM 3161 N N . LYS A 1 406 ? -20.719 1.115 8.148 1 43.16 406 LYS A N 1
ATOM 3162 C CA . LYS A 1 406 ? -20.75 1.207 9.602 1 43.16 406 LYS A CA 1
ATOM 3163 C C . LYS A 1 406 ? -21.922 2.053 10.078 1 43.16 406 LYS A C 1
ATOM 3165 O O . LYS A 1 406 ? -21.984 2.455 11.242 1 43.16 406 LYS A O 1
ATOM 3170 N N . ARG A 1 407 ? -22.531 2.639 9.195 1 43.81 407 ARG A N 1
ATOM 3171 C CA . ARG A 1 407 ? -23.656 3.385 9.766 1 43.81 407 ARG A CA 1
ATOM 3172 C C . ARG A 1 407 ? -24.625 2.455 10.5 1 43.81 407 ARG A C 1
ATOM 3174 O O . ARG A 1 407 ? -24.859 1.33 10.055 1 43.81 407 ARG A O 1
ATOM 3181 N N . SER A 1 408 ? -24.797 2.881 11.594 1 44.25 408 SER A N 1
ATOM 3182 C CA . SER A 1 408 ? -25.859 2.113 12.227 1 44.25 408 SER A CA 1
ATOM 3183 C C . SER A 1 408 ? -27.047 1.916 11.281 1 44.25 408 SER A C 1
ATOM 3185 O O . SER A 1 408 ? -27.484 2.863 10.633 1 44.25 408 SER A O 1
ATOM 3187 N N . PRO A 1 409 ? -27.188 0.801 10.766 1 48.81 409 PRO A N 1
ATOM 3188 C CA . PRO A 1 409 ? -28.344 0.545 9.898 1 48.81 409 PRO A CA 1
ATOM 3189 C C . PRO A 1 409 ? -29.5 1.525 10.141 1 48.81 409 PRO A C 1
ATOM 3191 O O . PRO A 1 409 ? -30.266 1.821 9.219 1 48.81 409 PRO A O 1
ATOM 3194 N N . ASN A 1 410 ? -29.516 2.188 11.328 1 50.72 410 ASN A N 1
ATOM 3195 C CA . ASN A 1 410 ? -30.734 2.908 11.695 1 50.72 410 ASN A CA 1
ATOM 3196 C C . ASN A 1 410 ? -30.516 4.418 11.656 1 50.72 410 ASN A C 1
ATOM 3198 O O . ASN A 1 410 ? -31.391 5.184 12.07 1 50.72 410 ASN A O 1
ATOM 3202 N N . PHE A 1 411 ? -29.328 4.805 11.227 1 58.47 411 PHE A N 1
ATOM 3203 C CA . PHE A 1 411 ? -29.172 6.254 11.289 1 58.47 411 PHE A CA 1
ATOM 3204 C C . PHE A 1 411 ? -29.75 6.914 10.039 1 58.47 411 PHE A C 1
ATOM 3206 O O . PHE A 1 411 ? -29.219 6.73 8.945 1 58.47 411 PHE A O 1
ATOM 3213 N N . ASP A 1 412 ? -30.922 7.406 10.242 1 63.59 412 ASP A N 1
ATOM 3214 C CA . ASP A 1 412 ? -31.641 8.102 9.172 1 63.59 412 ASP A CA 1
ATOM 3215 C C . ASP A 1 412 ? -31.25 9.578 9.125 1 63.59 412 ASP A C 1
ATOM 3217 O O . ASP A 1 412 ? -31.656 10.359 9.984 1 63.59 412 ASP A O 1
ATOM 3221 N N . THR A 1 413 ? -30.469 10.023 8.25 1 64.5 413 THR A N 1
ATOM 3222 C CA . THR A 1 413 ? -30 11.398 8.102 1 64.5 413 THR A CA 1
ATOM 3223 C C . THR A 1 413 ? -31.156 12.328 7.75 1 64.5 413 THR A C 1
ATOM 3225 O O . THR A 1 413 ? -31.047 13.547 7.871 1 64.5 413 THR A O 1
ATOM 3228 N N . THR A 1 414 ? -32.25 11.75 7.445 1 67.62 414 THR A N 1
ATOM 3229 C CA . THR A 1 414 ? -33.406 12.555 7.086 1 67.62 414 THR A CA 1
ATOM 3230 C C . THR A 1 414 ? -34.219 12.898 8.328 1 67.62 414 THR A C 1
ATOM 3232 O O . THR A 1 414 ? -35.031 13.828 8.297 1 67.62 414 THR A O 1
ATOM 3235 N N . ASN A 1 415 ? -33.906 12.18 9.406 1 76.62 415 ASN A N 1
ATOM 3236 C CA . ASN A 1 415 ? -34.562 12.461 10.68 1 76.62 415 ASN A CA 1
ATOM 3237 C C . ASN A 1 415 ? -33.781 13.484 11.5 1 76.62 415 ASN A C 1
ATOM 3239 O O . ASN A 1 415 ? -32.781 13.141 12.125 1 76.62 415 ASN A O 1
ATOM 3243 N N . VAL A 1 416 ? -34.312 14.664 11.586 1 77.19 416 VAL A N 1
ATOM 3244 C CA . VAL A 1 416 ? -33.625 15.797 12.203 1 77.19 416 VAL A CA 1
ATOM 3245 C C . VAL A 1 416 ? -33.375 15.5 13.68 1 77.19 416 VAL A C 1
ATOM 3247 O O . VAL A 1 416 ? -32.312 15.836 14.211 1 77.19 416 VAL A O 1
ATOM 3250 N N . LYS A 1 417 ? -34.344 14.953 14.281 1 79.56 417 LYS A N 1
ATOM 3251 C CA . LYS A 1 417 ? -34.219 14.656 15.703 1 79.56 417 LYS A CA 1
ATOM 3252 C C . LYS A 1 417 ? -33.094 13.656 15.961 1 79.56 417 LYS A C 1
ATOM 3254 O O . LYS A 1 417 ? -32.375 13.773 16.953 1 79.56 417 LYS A O 1
ATOM 3259 N N . GLU A 1 418 ? -32.969 12.727 15.133 1 83.19 418 GLU A N 1
ATOM 3260 C CA . GLU A 1 418 ? -31.906 11.727 15.273 1 83.19 418 GLU A CA 1
ATOM 3261 C C . GLU A 1 418 ? -30.531 12.336 15.039 1 83.19 418 GLU A C 1
ATOM 3263 O O . GLU A 1 418 ? -29.562 12.008 15.742 1 83.19 418 GLU A O 1
ATOM 3268 N N . VAL A 1 419 ? -30.484 13.141 14.109 1 84.44 419 VAL A N 1
ATOM 3269 C CA . VAL A 1 419 ? -29.219 13.82 13.812 1 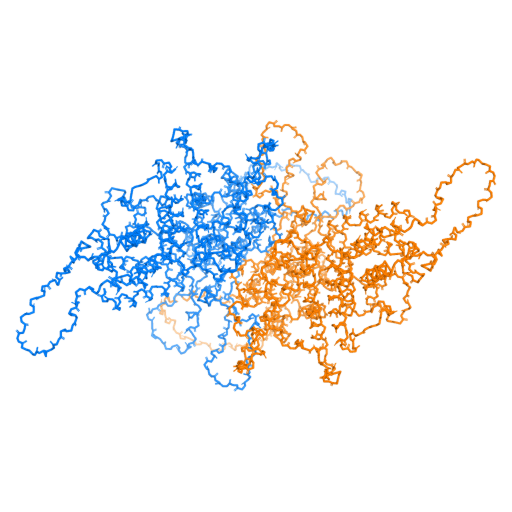84.44 419 VAL A CA 1
ATOM 3270 C C . VAL A 1 419 ? -28.828 14.703 14.992 1 84.44 419 VAL A C 1
ATOM 3272 O O . VAL A 1 419 ? -27.656 14.75 15.375 1 84.44 419 VAL A O 1
ATOM 3275 N N . GLU A 1 420 ? -29.75 15.375 15.523 1 85.5 420 GLU A N 1
ATOM 3276 C CA . GLU A 1 420 ? -29.5 16.25 16.656 1 85.5 420 GLU A CA 1
ATOM 3277 C C . GLU A 1 420 ? -29 15.461 17.859 1 85.5 420 GLU A C 1
ATOM 3279 O O . GLU A 1 420 ? -28.031 15.867 18.516 1 85.5 420 GLU A O 1
ATOM 3284 N N . ASN A 1 421 ? -29.672 14.414 18.094 1 87.62 421 ASN A N 1
ATOM 3285 C CA . ASN A 1 421 ? -29.281 13.602 19.25 1 87.62 421 ASN A CA 1
ATOM 3286 C C . ASN A 1 421 ? -27.875 13.031 19.078 1 87.62 421 ASN A C 1
ATOM 3288 O O . ASN A 1 421 ? -27.094 12.992 20.016 1 87.62 421 ASN A O 1
ATOM 3292 N N . THR A 1 422 ? -27.625 12.578 17.906 1 89.12 422 THR A N 1
ATOM 3293 C CA . THR A 1 422 ? -26.297 12.023 17.609 1 89.12 422 THR A CA 1
ATOM 3294 C C . THR A 1 422 ? -25.219 13.102 17.719 1 89.12 422 THR A C 1
ATOM 3296 O O . THR A 1 422 ? -24.172 12.867 18.312 1 89.12 422 THR A O 1
ATOM 3299 N N . ALA A 1 423 ? -25.5 14.211 17.156 1 91.19 423 ALA A N 1
ATOM 3300 C CA . ALA A 1 423 ? -24.547 15.32 17.219 1 91.19 423 ALA A CA 1
ATOM 3301 C C . ALA A 1 423 ? -24.281 15.734 18.672 1 91.19 423 ALA A C 1
ATOM 3303 O O . ALA A 1 423 ? -23.141 16 19.047 1 91.19 423 ALA A O 1
ATOM 3304 N N . ARG A 1 424 ? -25.328 15.781 19.453 1 91.19 424 ARG A N 1
ATOM 3305 C CA . ARG A 1 424 ? -25.203 16.188 20.844 1 91.19 424 ARG A CA 1
ATOM 3306 C C . ARG A 1 424 ? -24.328 15.211 21.625 1 91.19 424 ARG A C 1
ATOM 3308 O O . ARG A 1 424 ? -23.531 15.617 22.469 1 91.19 424 ARG A O 1
ATOM 3315 N N . SER A 1 425 ? -24.516 14 21.344 1 93.44 425 SER A N 1
ATOM 3316 C CA . SER A 1 425 ? -23.719 12.992 22.016 1 93.44 425 SER A CA 1
ATOM 3317 C C . SER A 1 425 ? -22.234 13.148 21.703 1 93.44 425 SER A C 1
ATOM 3319 O O . SER A 1 425 ? -21.391 13.023 22.594 1 93.44 425 SER A O 1
ATOM 3321 N N . HIS A 1 426 ? -21.938 13.438 20.516 1 94 426 HIS A N 1
ATOM 3322 C CA . HIS A 1 426 ? -20.547 13.602 20.109 1 94 426 HIS A CA 1
ATOM 3323 C C . HIS A 1 426 ? -19.984 14.914 20.641 1 94 426 HIS A C 1
ATOM 3325 O O . HIS A 1 426 ? -18.797 14.992 20.969 1 94 426 HIS A O 1
ATOM 3331 N N . VAL A 1 427 ? -20.797 15.945 20.719 1 95.44 427 VAL A N 1
ATOM 3332 C CA . VAL A 1 427 ? -20.359 17.203 21.297 1 95.44 427 VAL A CA 1
ATOM 3333 C C . VAL A 1 427 ? -20.031 17 22.781 1 95.44 427 VAL A C 1
ATOM 3335 O O . VAL A 1 427 ? -19.047 17.547 23.281 1 95.44 427 VAL A O 1
ATOM 3338 N N . ASP A 1 428 ? -20.844 16.25 23.406 1 94.81 428 ASP A N 1
ATOM 3339 C CA . ASP A 1 428 ? -20.609 15.969 24.812 1 94.81 428 ASP A CA 1
ATOM 3340 C C . ASP A 1 428 ? -19.266 15.25 25.016 1 94.81 428 ASP A C 1
ATOM 3342 O O . ASP A 1 428 ? -18.547 15.531 25.969 1 94.81 428 ASP A O 1
ATOM 3346 N N . ALA A 1 429 ? -19.016 14.344 24.141 1 93.75 429 ALA A N 1
ATOM 3347 C CA . ALA A 1 429 ? -17.734 13.633 24.203 1 93.75 429 ALA A CA 1
ATOM 3348 C C . ALA A 1 429 ? -16.578 14.594 24 1 93.75 429 ALA A C 1
ATOM 3350 O O . ALA A 1 429 ? -15.547 14.492 24.672 1 93.75 429 ALA A O 1
ATOM 3351 N N . LEU A 1 430 ? -16.703 15.453 23.109 1 95.75 430 LEU A N 1
ATOM 3352 C CA . LEU A 1 430 ? -15.68 16.438 22.797 1 95.75 430 LEU A CA 1
ATOM 3353 C C . LEU A 1 430 ? -15.445 17.375 23.969 1 95.75 430 LEU A C 1
ATOM 3355 O O . LEU A 1 430 ? -14.305 17.672 24.312 1 95.75 430 LEU A O 1
ATOM 3359 N N . LEU A 1 431 ? -16.547 17.797 24.562 1 94.88 431 LEU A N 1
ATOM 3360 C CA . LEU A 1 431 ? -16.453 18.688 25.703 1 94.88 431 LEU A CA 1
ATOM 3361 C C . LEU A 1 431 ? -15.844 17.984 26.906 1 94.88 431 LEU A C 1
ATOM 3363 O O . LEU A 1 431 ? -15.094 18.578 27.688 1 94.88 431 LEU A O 1
ATOM 3367 N N . SER A 1 432 ? -16.188 16.766 27.047 1 93 432 SER A N 1
ATOM 3368 C CA . SER A 1 432 ? -15.602 15.969 28.125 1 93 432 SER A CA 1
ATOM 3369 C C . SER A 1 432 ? -14.086 15.852 27.953 1 93 432 SER A C 1
ATOM 3371 O O . SER A 1 432 ? -13.336 15.93 28.922 1 93 432 SER A O 1
ATOM 3373 N N . TRP A 1 433 ? -13.695 15.578 26.781 1 93.12 433 TRP A N 1
ATOM 3374 C CA . TRP A 1 433 ? -12.273 15.523 26.469 1 93.12 433 TRP A CA 1
ATOM 3375 C C . TRP A 1 433 ? -11.586 16.844 26.844 1 93.12 433 TRP A C 1
ATOM 3377 O O . TRP A 1 433 ? -10.508 16.828 27.438 1 93.12 433 TRP A O 1
ATOM 3387 N N . ARG A 1 434 ? -12.156 17.969 26.453 1 94.25 434 ARG A N 1
ATOM 3388 C CA . ARG A 1 434 ? -11.578 19.281 26.734 1 94.25 434 ARG A CA 1
ATOM 3389 C C . ARG A 1 434 ? -11.43 19.516 28.234 1 94.25 434 ARG A C 1
ATOM 3391 O O . ARG A 1 434 ? -10.438 20.094 28.672 1 94.25 434 ARG A O 1
ATOM 3398 N N . ARG A 1 435 ? -12.375 19.062 28.969 1 91.38 435 ARG A N 1
ATOM 3399 C CA . ARG A 1 435 ? -12.375 19.25 30.422 1 91.38 435 ARG A CA 1
ATOM 3400 C C . ARG A 1 435 ? -11.258 18.438 31.078 1 91.38 435 ARG A C 1
ATOM 3402 O O . ARG A 1 435 ? -10.773 18.797 32.156 1 91.38 435 ARG A O 1
ATOM 3409 N N . LEU A 1 436 ? -10.812 17.438 30.391 1 86.5 436 LEU A N 1
ATOM 3410 C CA . LEU A 1 436 ? -9.805 16.531 30.969 1 86.5 436 LEU A CA 1
ATOM 3411 C C . LEU A 1 436 ? -8.406 17 30.594 1 86.5 436 LEU A C 1
ATOM 3413 O O . LEU A 1 436 ? -7.414 16.438 31.062 1 86.5 436 LEU A O 1
ATOM 3417 N N . LEU A 1 437 ? -8.273 18.047 29.859 1 88.44 437 LEU A N 1
ATOM 3418 C CA . LEU A 1 437 ? -6.961 18.547 29.469 1 88.44 437 LEU A CA 1
ATOM 3419 C C . LEU A 1 437 ? -6.219 19.109 30.672 1 88.44 437 LEU A C 1
ATOM 3421 O O . LEU A 1 437 ? -6.824 19.75 31.531 1 88.44 437 LEU A O 1
ATOM 3425 N N . PRO A 1 438 ? -4.961 18.844 30.75 1 83.94 438 PRO A N 1
ATOM 3426 C CA . PRO A 1 438 ? -4.184 19.5 31.797 1 83.94 438 PRO A CA 1
ATOM 3427 C C . PRO A 1 438 ? -4.195 21.016 31.688 1 83.94 438 PRO A C 1
ATOM 3429 O O . PRO A 1 438 ? -4.469 21.547 30.609 1 83.94 438 PRO A O 1
ATOM 3432 N N . GLN A 1 439 ? -3.883 21.672 32.719 1 84.56 439 GLN A N 1
ATOM 3433 C CA . GLN A 1 439 ? -3.965 23.125 32.781 1 84.56 439 GLN A CA 1
ATOM 3434 C C . GLN A 1 439 ? -3.066 23.781 31.719 1 84.56 439 GLN A C 1
ATOM 3436 O O . GLN A 1 439 ? -3.42 24.812 31.156 1 84.56 439 GLN A O 1
ATOM 3441 N N . GLU A 1 440 ? -1.99 23.125 31.438 1 82.81 440 GLU A N 1
ATOM 3442 C CA . GLU A 1 440 ? -1.021 23.688 30.484 1 82.81 440 GLU A CA 1
ATOM 3443 C C . GLU A 1 440 ? -1.572 23.688 29.062 1 82.81 440 GLU A C 1
ATOM 3445 O O . GLU A 1 440 ? -1.132 24.484 28.234 1 82.81 440 GLU A O 1
ATOM 3450 N N . LEU A 1 441 ? -2.514 22.844 28.828 1 88.62 441 LEU A N 1
ATOM 3451 C CA . LEU A 1 441 ? -3.057 22.719 27.484 1 88.62 441 LEU A CA 1
ATOM 3452 C C . LEU A 1 441 ? -4.465 23.297 27.406 1 88.62 441 LEU A C 1
ATOM 3454 O O . LEU A 1 441 ? -5.055 23.375 26.328 1 88.62 441 LEU A O 1
ATOM 3458 N N . SER A 1 442 ? -4.945 23.75 28.5 1 91.25 442 SER A N 1
ATOM 3459 C CA . SER A 1 442 ? -6.316 24.25 28.562 1 91.25 442 SER A CA 1
ATOM 3460 C C . SER A 1 442 ? -6.406 25.688 28.062 1 91.25 442 SER A C 1
ATOM 3462 O O . SER A 1 442 ? -5.41 26.422 28.062 1 91.25 442 SER A O 1
ATOM 3464 N N . TRP A 1 443 ? -7.539 26.078 27.562 1 94.38 443 TRP A N 1
ATOM 3465 C CA . TRP A 1 443 ? -7.777 27.438 27.094 1 94.38 443 TRP A CA 1
ATOM 3466 C C . TRP A 1 443 ? -9.242 27.828 27.281 1 94.38 443 TRP A C 1
ATOM 3468 O O . TRP A 1 443 ? -10.086 26.984 27.578 1 94.38 443 TRP A O 1
ATOM 3478 N N . ASP A 1 444 ? -9.422 29.109 27.156 1 93.88 444 ASP A N 1
ATOM 3479 C CA . ASP A 1 444 ? -10.773 29.656 27.141 1 93.88 444 ASP A CA 1
ATOM 3480 C C . ASP A 1 444 ? -11.164 30.109 25.734 1 93.88 444 ASP A C 1
ATOM 3482 O O . ASP A 1 444 ? -10.32 30.578 24.969 1 93.88 444 ASP A O 1
ATOM 3486 N N . ASP A 1 445 ? -12.406 29.969 25.422 1 92.62 445 ASP A N 1
ATOM 3487 C CA . ASP A 1 445 ? -12.883 30.297 24.094 1 92.62 445 ASP A CA 1
ATOM 3488 C C . ASP A 1 445 ? -12.641 31.781 23.766 1 92.62 445 ASP A C 1
ATOM 3490 O O . ASP A 1 445 ? -12.547 32.156 22.609 1 92.62 445 ASP A O 1
ATOM 3494 N N . GLY A 1 446 ? -12.57 32.594 24.75 1 89.81 446 GLY A N 1
ATOM 3495 C CA . GLY A 1 446 ? -12.352 34.031 24.547 1 89.81 446 GLY A CA 1
ATOM 3496 C C . GLY A 1 446 ? -10.891 34.375 24.375 1 89.81 446 GLY A C 1
ATOM 3497 O O . GLY A 1 446 ? -10.562 35.531 24.016 1 89.81 446 GLY A O 1
ATOM 3498 N N . ASP A 1 447 ? -9.984 33.438 24.562 1 93 447 ASP A N 1
ATOM 3499 C CA . ASP A 1 447 ? -8.555 33.688 24.406 1 93 447 ASP A CA 1
ATOM 3500 C C . ASP A 1 447 ? -8.195 33.938 22.938 1 93 447 ASP A C 1
ATOM 3502 O O . ASP A 1 447 ? -8.773 33.312 22.031 1 93 447 ASP A O 1
ATOM 3506 N N . PRO A 1 448 ? -7.277 34.906 22.766 1 93.44 448 PRO A N 1
ATOM 3507 C CA . PRO A 1 448 ? -6.762 35.031 21.391 1 93.44 448 PRO A CA 1
ATOM 3508 C C . PRO A 1 448 ? -6.035 33.75 20.922 1 93.44 448 PRO A C 1
ATOM 3510 O O . PRO A 1 448 ? -5.68 32.906 21.75 1 93.44 448 PRO A O 1
ATOM 3513 N N . PRO A 1 449 ? -5.945 33.625 19.609 1 95.44 449 PRO A N 1
ATOM 3514 C CA . PRO A 1 449 ? -5.176 32.469 19.125 1 95.44 449 PRO A CA 1
ATOM 3515 C C . PRO A 1 449 ? -3.816 32.344 19.812 1 95.44 449 PRO A C 1
ATOM 3517 O O . PRO A 1 449 ? -3.18 33.344 20.125 1 95.44 449 PRO A O 1
ATOM 3520 N N . PRO A 1 450 ? -3.404 31.141 20.141 1 95.06 450 PRO A N 1
ATOM 3521 C CA . PRO A 1 450 ? -2.16 30.922 20.875 1 95.06 450 PRO A CA 1
ATOM 3522 C C . PRO A 1 450 ? -0.916 31.172 20.031 1 95.06 450 PRO A C 1
ATOM 3524 O O . PRO A 1 450 ? -0.986 31.125 18.797 1 95.06 450 PRO A O 1
ATOM 3527 N N . THR A 1 451 ? 0.207 31.422 20.672 1 94.75 451 THR A N 1
ATOM 3528 C CA . THR A 1 451 ? 1.485 31.594 20 1 94.75 451 THR A CA 1
ATOM 3529 C C . THR A 1 451 ? 2.229 30.266 19.906 1 94.75 451 THR A C 1
ATOM 3531 O O . THR A 1 451 ? 3.133 30.109 19.078 1 94.75 451 THR A O 1
ATOM 3534 N N . ASP A 1 452 ? 1.836 29.328 20.766 1 92.06 452 ASP A N 1
ATOM 3535 C CA . ASP A 1 452 ? 2.428 28 20.766 1 92.06 452 ASP A CA 1
ATOM 3536 C C . ASP A 1 452 ? 1.775 27.109 19.719 1 92.06 452 ASP A C 1
ATOM 3538 O O . ASP A 1 452 ? 0.554 26.953 19.703 1 92.06 452 ASP A O 1
ATOM 3542 N N . ILE A 1 453 ? 2.584 26.531 18.922 1 92.19 453 ILE A N 1
ATOM 3543 C CA . ILE A 1 453 ? 2.086 25.781 17.766 1 92.19 453 ILE A CA 1
ATOM 3544 C C . ILE A 1 453 ? 1.311 24.562 18.25 1 92.19 453 ILE A C 1
ATOM 3546 O O . ILE A 1 453 ? 0.336 24.141 17.609 1 92.19 453 ILE A O 1
ATOM 3550 N N . TYR A 1 454 ? 1.62 23.922 19.344 1 89.44 454 TYR A N 1
ATOM 3551 C CA . TYR A 1 454 ? 0.978 22.703 19.828 1 89.44 454 TYR A CA 1
ATOM 3552 C C . TYR A 1 454 ? -0.434 23 20.328 1 89.44 454 TYR A C 1
ATOM 3554 O O . TYR A 1 454 ? -1.365 22.234 20.047 1 89.44 454 TYR A O 1
ATOM 3562 N N . ILE A 1 455 ? -0.517 24.078 21.016 1 91.88 455 ILE A N 1
ATOM 3563 C CA . ILE A 1 455 ? -1.831 24.469 21.5 1 91.88 455 ILE A CA 1
ATOM 3564 C C . ILE A 1 455 ? -2.707 24.922 20.344 1 91.88 455 ILE A C 1
ATOM 3566 O O . ILE A 1 455 ? -3.908 24.656 20.312 1 91.88 455 ILE A O 1
ATOM 3570 N N . ALA A 1 456 ? -2.055 25.672 19.438 1 95.5 456 ALA A N 1
ATOM 3571 C CA . ALA A 1 456 ? -2.795 26.109 18.266 1 95.5 456 ALA A CA 1
ATOM 3572 C C . ALA A 1 456 ? -3.377 24.922 17.5 1 95.5 456 ALA A C 1
ATOM 3574 O O . ALA A 1 456 ? -4.527 24.969 17.062 1 95.5 456 ALA A O 1
ATOM 3575 N N . ARG A 1 457 ? -2.561 23.922 17.344 1 93.94 457 ARG A N 1
ATOM 3576 C CA . ARG A 1 457 ? -3.004 22.719 16.641 1 93.94 457 ARG A CA 1
ATOM 3577 C C . ARG A 1 457 ? -4.152 22.047 17.375 1 93.94 457 ARG A C 1
ATOM 3579 O O . ARG A 1 457 ? -5.105 21.578 16.75 1 93.94 457 ARG A O 1
ATOM 3586 N N . LEU A 1 458 ? -4.082 21.953 18.656 1 93.69 458 LEU A N 1
ATOM 3587 C CA . LEU A 1 458 ? -5.137 21.375 19.469 1 93.69 458 LEU A CA 1
ATOM 3588 C C . LEU A 1 458 ? -6.441 22.141 19.312 1 93.69 458 LEU A C 1
ATOM 3590 O O . LEU A 1 458 ? -7.508 21.547 19.141 1 93.69 458 LEU A O 1
ATOM 3594 N N . ARG A 1 459 ? -6.328 23.453 19.391 1 96.38 459 ARG A N 1
ATOM 3595 C CA . ARG A 1 459 ? -7.512 24.312 19.281 1 96.38 459 ARG A CA 1
ATOM 3596 C C . ARG A 1 459 ? -8.125 24.188 17.891 1 96.38 459 ARG A C 1
ATOM 3598 O O . ARG A 1 459 ? -9.352 24.125 17.75 1 96.38 459 ARG A O 1
ATOM 3605 N N . ALA A 1 460 ? -7.262 24.188 16.906 1 96.56 460 ALA A N 1
ATOM 3606 C CA . ALA A 1 460 ? -7.75 24.062 15.531 1 96.56 460 ALA A CA 1
ATOM 3607 C C . ALA A 1 460 ? -8.531 22.766 15.352 1 96.56 460 ALA A C 1
ATOM 3609 O O . ALA A 1 460 ? -9.609 22.766 14.742 1 96.56 460 ALA A O 1
ATOM 3610 N N . LYS A 1 461 ? -7.977 21.688 15.828 1 95.06 461 LYS A N 1
ATOM 3611 C CA . LYS A 1 461 ? -8.617 20.391 15.695 1 95.06 461 LYS A CA 1
ATOM 3612 C C . LYS A 1 461 ? -9.906 20.328 16.516 1 95.06 461 LYS A C 1
ATOM 3614 O O . LYS A 1 461 ? -10.898 19.734 16.078 1 95.06 461 LYS A O 1
ATOM 3619 N N . TYR A 1 462 ? -9.867 20.891 17.719 1 97 462 TYR A N 1
ATOM 3620 C CA . TYR A 1 462 ? -11.047 20.922 18.578 1 97 462 TYR A CA 1
ATOM 3621 C C . TYR A 1 462 ? -12.188 21.688 17.922 1 97 462 TYR A C 1
ATOM 3623 O O . TYR A 1 462 ? -13.297 21.156 17.766 1 97 462 TYR A O 1
ATOM 3631 N N . TYR A 1 463 ? -11.938 22.906 17.562 1 97.94 463 TYR A N 1
ATOM 3632 C CA . TYR A 1 463 ? -12.984 23.719 16.969 1 97.94 463 TYR A CA 1
ATOM 3633 C C . TYR A 1 463 ? -13.406 23.172 15.609 1 97.94 463 TYR A C 1
ATOM 3635 O O . TYR A 1 463 ? -14.578 23.25 15.234 1 97.94 463 TYR A O 1
ATOM 3643 N N . GLY A 1 464 ? -12.367 22.656 14.867 1 96.44 464 GLY A N 1
ATOM 3644 C CA . GLY A 1 464 ? -12.719 22 13.617 1 96.44 464 GLY A CA 1
ATOM 3645 C C . GLY A 1 464 ? -13.625 20.797 13.812 1 96.44 464 GLY A C 1
ATOM 3646 O O . GLY A 1 464 ? -14.531 20.562 13.008 1 96.44 464 GLY A O 1
ATOM 3647 N N . GLY A 1 465 ? -13.336 20 14.797 1 96.19 465 GLY A N 1
ATOM 3648 C CA . GLY A 1 465 ? -14.195 18.875 15.133 1 96.19 465 GLY A CA 1
ATOM 3649 C C . GLY A 1 465 ? -15.586 19.297 15.578 1 96.19 465 GLY A C 1
ATOM 3650 O O . GLY A 1 465 ? -16.578 18.688 15.164 1 96.19 465 GLY A O 1
ATOM 3651 N N . HIS A 1 466 ? -15.617 20.297 16.406 1 97.38 466 HIS A N 1
ATOM 3652 C CA . HIS A 1 466 ? -16.891 20.844 16.875 1 97.38 466 HIS A CA 1
ATOM 3653 C C . HIS A 1 466 ? -17.734 21.328 15.703 1 97.38 466 HIS A C 1
ATOM 3655 O O . HIS A 1 466 ? -18.938 21.031 15.633 1 97.38 466 HIS A O 1
ATOM 3661 N N . TYR A 1 467 ? -17.125 22 14.844 1 96.88 467 TYR A N 1
ATOM 3662 C CA . TYR A 1 467 ? -17.766 22.469 13.617 1 96.88 467 TYR A CA 1
ATOM 3663 C C . TYR A 1 467 ? -18.281 21.297 12.797 1 96.88 467 TYR A C 1
ATOM 3665 O O . TYR A 1 467 ? -19.438 21.297 12.375 1 96.88 467 TYR A O 1
ATOM 3673 N N . MET A 1 468 ? -17.469 20.328 12.562 1 94.44 468 MET A N 1
ATOM 3674 C CA . MET A 1 468 ? -17.812 19.156 11.758 1 94.44 468 MET A CA 1
ATOM 3675 C C . MET A 1 468 ? -19 18.406 12.352 1 94.44 468 MET A C 1
ATOM 3677 O O . MET A 1 468 ? -19.891 17.953 11.625 1 94.44 468 MET A O 1
ATOM 3681 N N . ILE A 1 469 ? -19.078 18.297 13.641 1 95.88 469 ILE A N 1
ATOM 3682 C CA . ILE A 1 469 ? -20.141 17.562 14.336 1 95.88 469 ILE A CA 1
ATOM 3683 C C . ILE A 1 469 ? -21.453 18.328 14.188 1 95.88 469 ILE A C 1
ATOM 3685 O O . ILE A 1 469 ? -22.516 17.703 14.016 1 95.88 469 ILE A O 1
ATOM 3689 N N . LEU A 1 470 ? -21.422 19.641 14.18 1 95.5 470 LEU A N 1
ATOM 3690 C CA . LEU A 1 470 ? -22.641 20.453 14.203 1 95.5 470 LEU A CA 1
ATOM 3691 C C . LEU A 1 470 ? -23.078 20.828 12.789 1 95.5 470 LEU A C 1
ATOM 3693 O O . LEU A 1 470 ? -24.188 21.328 12.594 1 95.5 470 LEU A O 1
ATOM 3697 N N . ARG A 1 471 ? -22.281 20.547 11.859 1 93.69 471 ARG A N 1
ATOM 3698 C CA . ARG A 1 471 ? -22.5 21 10.492 1 93.69 471 ARG A CA 1
ATOM 3699 C C . ARG A 1 471 ? -23.812 20.484 9.93 1 93.69 471 ARG A C 1
ATOM 3701 O O . ARG A 1 471 ? -24.547 21.203 9.25 1 93.69 471 ARG A O 1
ATOM 3708 N N . PRO A 1 472 ? -24.156 19.234 10.195 1 90.25 472 PRO A N 1
ATOM 3709 C CA . PRO A 1 472 ? -25.438 18.766 9.688 1 90.25 472 PRO A CA 1
ATOM 3710 C C . PRO A 1 472 ? -26.609 19.578 10.219 1 90.25 472 PRO A C 1
ATOM 3712 O O . PRO A 1 472 ? -27.578 19.812 9.492 1 90.25 472 PRO A O 1
ATOM 3715 N N . LEU A 1 473 ? -26.594 20.016 11.461 1 89.38 473 LEU A N 1
ATOM 3716 C CA . LEU A 1 473 ? -27.656 20.828 12.039 1 89.38 473 LEU A CA 1
ATOM 3717 C C . LEU A 1 473 ? -27.672 22.234 11.438 1 89.38 473 LEU A C 1
ATOM 3719 O O . LEU A 1 473 ? -28.734 22.828 11.258 1 89.38 473 LEU A O 1
ATOM 3723 N N . LEU A 1 474 ? -26.516 22.703 11.203 1 92.19 474 LEU A N 1
ATOM 3724 C CA . LEU A 1 474 ? -26.438 23.969 10.508 1 92.19 474 LEU A CA 1
ATOM 3725 C C . LEU A 1 474 ? -27.047 23.875 9.117 1 92.19 474 LEU A C 1
ATOM 3727 O O . LEU A 1 474 ? -27.734 24.797 8.68 1 92.19 474 LEU A O 1
ATOM 3731 N N . HIS A 1 475 ? -26.75 22.812 8.438 1 90.38 475 HIS A N 1
ATOM 3732 C CA . HIS A 1 475 ? -27.328 22.594 7.109 1 90.38 475 HIS A CA 1
ATOM 3733 C C . HIS A 1 475 ? -28.844 22.594 7.156 1 90.38 475 HIS A C 1
ATOM 3735 O O . HIS A 1 475 ? -29.5 23.188 6.293 1 90.38 475 HIS A O 1
ATOM 3741 N N . ILE A 1 476 ? -29.375 21.969 8.148 1 84.56 476 ILE A N 1
ATOM 3742 C CA . ILE A 1 476 ? -30.828 21.922 8.336 1 84.56 476 ILE A CA 1
ATOM 3743 C C . ILE A 1 476 ? -31.359 23.312 8.625 1 84.56 476 ILE A C 1
ATOM 3745 O O . ILE A 1 476 ? -32.406 23.719 8.102 1 84.56 476 ILE A O 1
ATOM 3749 N N . ALA A 1 477 ? -30.672 24.047 9.422 1 85.81 477 ALA A N 1
ATOM 3750 C CA . ALA A 1 477 ? -31.094 25.391 9.805 1 85.81 477 ALA A CA 1
ATOM 3751 C C . ALA A 1 477 ? -31.109 26.328 8.594 1 85.81 477 ALA A C 1
ATOM 3753 O O . ALA A 1 477 ? -31.984 27.203 8.492 1 85.81 477 ALA A O 1
ATOM 3754 N N . VAL A 1 478 ? -30.266 26.109 7.719 1 86.81 478 VAL A N 1
ATOM 3755 C CA . VAL A 1 478 ? -30.109 27 6.562 1 86.81 478 VAL A CA 1
ATOM 3756 C C . VAL A 1 478 ? -31.141 26.609 5.492 1 86.81 478 VAL A C 1
ATOM 3758 O O . VAL A 1 478 ? -31.703 27.484 4.832 1 86.81 478 VAL A O 1
ATOM 3761 N N . HIS A 1 479 ? -31.422 25.328 5.355 1 82.56 479 HIS A N 1
ATOM 3762 C CA . HIS A 1 479 ? -32.156 24.906 4.176 1 82.56 479 HIS A CA 1
ATOM 3763 C C . HIS A 1 479 ? -33.562 24.438 4.547 1 82.56 479 HIS A C 1
ATOM 3765 O O . HIS A 1 479 ? -34.5 24.516 3.729 1 82.56 479 HIS A O 1
ATOM 3771 N N . ASP A 1 480 ? -33.781 23.891 5.691 1 73.75 480 ASP A N 1
ATOM 3772 C CA . ASP A 1 480 ? -35 23.156 5.934 1 73.75 480 ASP A CA 1
ATOM 3773 C C . ASP A 1 480 ? -35.906 23.891 6.938 1 73.75 480 ASP A C 1
ATOM 3775 O O . ASP A 1 480 ? -37.094 23.609 7.023 1 73.75 480 ASP A O 1
ATOM 3779 N N . ILE A 1 481 ? -35.406 24.672 7.812 1 68.56 481 ILE A N 1
ATOM 3780 C CA . ILE A 1 481 ? -36.25 25.297 8.836 1 68.56 481 ILE A CA 1
ATOM 3781 C C . ILE A 1 481 ? -36.969 26.516 8.258 1 68.56 481 ILE A C 1
ATOM 3783 O O . ILE A 1 481 ? -36.312 27.406 7.703 1 68.56 481 ILE A O 1
ATOM 3787 N N . PRO A 1 482 ? -38.344 26.328 8.164 1 66.06 482 PRO A N 1
ATOM 3788 C CA . PRO A 1 482 ? -39.094 27.5 7.73 1 66.06 482 PRO A CA 1
ATOM 3789 C C . PRO A 1 482 ? -38.938 28.672 8.695 1 66.06 482 PRO A C 1
ATOM 3791 O O . PRO A 1 482 ? -39.25 28.547 9.883 1 66.06 482 PRO A O 1
ATOM 3794 N N . LEU A 1 483 ? -38.062 29.547 8.469 1 63.91 483 LEU A N 1
ATOM 3795 C CA . LEU A 1 483 ? -37.875 30.75 9.297 1 63.91 483 LEU A CA 1
ATOM 3796 C C . LEU A 1 483 ? -38.844 31.859 8.859 1 63.91 483 LEU A C 1
ATOM 3798 O O . LEU A 1 483 ? -39.156 31.969 7.672 1 63.91 483 LEU A O 1
ATOM 3802 N N . PRO A 1 484 ? -39.625 32.5 9.82 1 59.47 484 PRO A N 1
ATOM 3803 C CA . PRO A 1 484 ? -40.562 33.531 9.445 1 59.47 484 PRO A CA 1
ATOM 3804 C C . PRO A 1 484 ? -39.938 34.625 8.562 1 59.47 484 PRO A C 1
ATOM 3806 O O . PRO A 1 484 ? -38.719 34.844 8.617 1 59.47 484 PRO A O 1
ATOM 3809 N N . PRO A 1 485 ? -40.75 35.031 7.477 1 52.19 485 PRO A N 1
ATOM 3810 C CA . PRO A 1 485 ? -40.219 36 6.527 1 52.19 485 PRO A CA 1
ATOM 3811 C C . PRO A 1 485 ? -39.625 37.25 7.211 1 52.19 485 PRO A C 1
ATOM 3813 O O . PRO A 1 485 ? -40.188 37.719 8.203 1 52.19 485 PRO A O 1
ATOM 3816 N N . GLY A 1 486 ? -38.438 37.375 7.328 1 47.56 486 GLY A N 1
ATOM 3817 C CA . GLY A 1 486 ? -37.812 38.562 7.852 1 47.56 486 GLY A CA 1
ATOM 3818 C C . GLY A 1 486 ? -38.312 39.844 7.172 1 47.56 486 GLY A C 1
ATOM 3819 O O . GLY A 1 486 ? -39.062 39.781 6.195 1 47.56 486 GLY A O 1
ATOM 3820 N N . PRO A 1 487 ? -38.312 41.125 7.703 1 41.91 487 PRO A N 1
ATOM 3821 C CA . PRO A 1 487 ? -38.719 42.344 6.996 1 41.91 487 PRO A CA 1
ATOM 3822 C C . PRO A 1 487 ? -38.156 42.438 5.586 1 41.91 487 PRO A C 1
ATOM 3824 O O . PRO A 1 487 ? -37.125 41.844 5.297 1 41.91 487 PRO A O 1
ATOM 3827 N N . PRO A 1 488 ? -39 42.812 4.559 1 35.56 488 PRO A N 1
ATOM 3828 C CA . PRO A 1 488 ? -38.531 42.969 3.18 1 35.56 488 PRO A CA 1
ATOM 3829 C C . PRO A 1 488 ? -37.188 43.688 3.082 1 35.56 488 PRO A C 1
ATOM 3831 O O . PRO A 1 488 ? -37.031 44.75 3.664 1 35.56 488 PRO A O 1
ATOM 3834 N N . THR A 1 489 ? -36.125 43.125 3.141 1 36.47 489 THR A N 1
ATOM 3835 C CA . THR A 1 489 ? -34.938 43.875 2.758 1 36.47 489 THR A CA 1
ATOM 3836 C C . THR A 1 489 ? -35.125 44.531 1.384 1 36.47 489 THR A C 1
ATOM 3838 O O . THR A 1 489 ? -35.469 43.844 0.417 1 36.47 489 THR A O 1
ATOM 3841 N N . ASP A 1 490 ? -35.594 45.875 1.203 1 32 490 ASP A N 1
ATOM 3842 C CA . ASP A 1 490 ? -35.719 46.719 0.028 1 32 490 ASP A CA 1
ATOM 3843 C C . ASP A 1 490 ? -34.5 46.625 -0.869 1 32 490 ASP A C 1
ATOM 3845 O O . ASP A 1 490 ? -33.5 47.312 -0.667 1 32 490 ASP A O 1
ATOM 3849 N N . TRP A 1 491 ? -34 45.656 -1.27 1 33 491 TRP A N 1
ATOM 3850 C CA . TRP A 1 491 ? -33 45.812 -2.324 1 33 491 TRP A CA 1
ATOM 3851 C C . TRP A 1 491 ? -33.625 46.438 -3.57 1 33 491 TRP A C 1
ATOM 3853 O O . TRP A 1 491 ? -32.969 46.562 -4.609 1 33 491 TRP A O 1
ATOM 3863 N N . SER A 1 492 ? -35.031 46.719 -3.787 1 29.62 492 SER A N 1
ATOM 3864 C CA . SER A 1 492 ? -35.531 47.188 -5.078 1 29.62 492 SER A CA 1
ATOM 3865 C C . SER A 1 492 ? -35.344 48.688 -5.215 1 29.62 492 SER A C 1
ATOM 3867 O O . SER A 1 492 ? -36.156 49.469 -4.73 1 29.62 492 SER A O 1
ATOM 3869 N N . GLN A 1 493 ? -34.219 49.469 -5.082 1 28.11 493 GLN A N 1
ATOM 3870 C CA . GLN A 1 493 ? -34.094 50.844 -5.551 1 28.11 493 GLN A CA 1
ATOM 3871 C C . GLN A 1 493 ? -34.562 51 -6.996 1 28.11 493 GLN A C 1
ATOM 3873 O O . GLN A 1 493 ? -34 50.375 -7.898 1 28.11 493 GLN A O 1
ATOM 3878 N N . ASN A 1 494 ? -35.781 51.312 -7.289 1 26.45 494 ASN A N 1
ATOM 3879 C CA . ASN A 1 494 ? -36.312 52 -8.477 1 26.45 494 ASN A CA 1
ATOM 3880 C C . ASN A 1 494 ? -35.594 53.312 -8.75 1 26.45 494 ASN A C 1
ATOM 3882 O O . ASN A 1 494 ? -35.312 54.062 -7.824 1 26.45 494 ASN A O 1
ATOM 3886 N N . SER A 1 495 ? -34.875 53.594 -9.938 1 27.83 495 SER A N 1
ATOM 3887 C CA . SER A 1 495 ? -34.25 54.719 -10.625 1 27.83 495 SER A CA 1
ATOM 3888 C C . SER A 1 495 ? -35.25 55.875 -10.766 1 27.83 495 SER A C 1
ATOM 3890 O O . SER A 1 495 ? -35.812 56.094 -11.844 1 27.83 495 SER A O 1
ATOM 3892 N N . SER A 1 496 ? -36.188 56.219 -10.039 1 27.16 496 SER A N 1
ATOM 3893 C CA . SER A 1 496 ? -36.656 57.531 -10.438 1 27.16 496 SER A CA 1
ATOM 3894 C C . SER A 1 496 ? -35.562 58.594 -10.336 1 27.16 496 SER A C 1
ATOM 3896 O O . SER A 1 496 ? -34.719 58.5 -9.445 1 27.16 496 SER A O 1
ATOM 3898 N N . PRO A 1 497 ? -35.312 59.469 -11.406 1 28.75 497 PRO A N 1
ATOM 3899 C CA . PRO A 1 497 ? -34.219 60.469 -11.602 1 28.75 497 PRO A CA 1
ATOM 3900 C C . PRO A 1 497 ? -34.031 61.406 -10.406 1 28.75 497 PRO A C 1
ATOM 3902 O O . PRO A 1 497 ? -33.25 62.312 -10.469 1 28.75 497 PRO A O 1
ATOM 3905 N N . ALA A 1 498 ? -35.156 61.688 -9.672 1 28.48 498 ALA A N 1
ATOM 3906 C CA . ALA A 1 498 ? -35.031 62.938 -8.961 1 28.48 498 ALA A CA 1
ATOM 3907 C C . ALA A 1 498 ? -33.75 63 -8.156 1 28.48 498 ALA A C 1
ATOM 3909 O O . ALA A 1 498 ? -33.156 61.969 -7.828 1 28.48 498 ALA A O 1
ATOM 3910 N N . ALA A 1 499 ? -33.281 64.25 -7.719 1 30.11 499 ALA A N 1
ATOM 3911 C CA . ALA A 1 499 ? -32.156 64.875 -7.07 1 30.11 499 ALA A CA 1
ATOM 3912 C C . ALA A 1 499 ? -31.797 64.188 -5.75 1 30.11 499 ALA A C 1
ATOM 3914 O O . ALA A 1 499 ? -32.281 64.562 -4.691 1 30.11 499 ALA A O 1
ATOM 3915 N N . THR A 1 500 ? -32.094 62.844 -5.652 1 25.28 500 THR A N 1
ATOM 3916 C CA . THR A 1 500 ? -32.188 62.094 -4.418 1 25.28 500 THR A CA 1
ATOM 3917 C C . THR A 1 500 ? -30.891 62.156 -3.637 1 25.28 500 THR A C 1
ATOM 3919 O O . THR A 1 500 ? -29.828 61.781 -4.152 1 25.28 500 THR A O 1
ATOM 3922 N N . VAL A 1 501 ? -30.828 63.094 -2.723 1 26.62 501 VAL A N 1
ATOM 3923 C CA . VAL A 1 501 ? -29.797 63.438 -1.75 1 26.62 501 VAL A CA 1
ATOM 3924 C C . VAL A 1 501 ? -29.281 62.156 -1.088 1 26.62 501 VAL A C 1
ATOM 3926 O O . VAL A 1 501 ? -30.062 61.375 -0.524 1 26.62 501 VAL A O 1
ATOM 3929 N N . GLU A 1 502 ? -28.188 61.531 -1.55 1 26.7 502 GLU A N 1
ATOM 3930 C CA . GLU A 1 502 ? -27.312 60.375 -1.436 1 26.7 502 GLU A CA 1
ATOM 3931 C C . GLU A 1 502 ? -26.906 60.125 0.016 1 26.7 502 GLU A C 1
ATOM 3933 O O . GLU A 1 502 ? -25.766 60.375 0.4 1 26.7 502 GLU A O 1
ATOM 3938 N N . SER A 1 503 ? -27.703 60.656 0.997 1 26.36 503 SER A N 1
ATOM 3939 C CA . SER A 1 503 ? -27.094 60.469 2.301 1 26.36 503 SER A CA 1
ATOM 3940 C C . SER A 1 503 ? -26.875 58.969 2.582 1 26.36 503 SER A C 1
ATOM 3942 O O . SER A 1 503 ? -27.781 58.156 2.418 1 26.36 503 SER A O 1
ATOM 3944 N N . ALA A 1 504 ? -25.734 58.406 2.281 1 27.84 504 ALA A N 1
ATOM 3945 C CA . ALA A 1 504 ? -25.047 57.125 2.469 1 27.84 504 ALA A CA 1
ATOM 3946 C C . ALA A 1 504 ? -25.359 56.531 3.834 1 27.84 504 ALA A C 1
ATOM 3948 O O . ALA A 1 504 ? -24.516 56.531 4.727 1 27.84 504 ALA A O 1
ATOM 3949 N N . GLY A 1 505 ? -26.531 56.875 4.418 1 26.52 505 GLY A N 1
ATOM 3950 C CA . GLY A 1 505 ? -26.656 56.312 5.758 1 26.52 505 GLY A CA 1
ATOM 3951 C C . GLY A 1 505 ? -26.562 54.781 5.785 1 26.52 505 GLY A C 1
ATOM 3952 O O . GLY A 1 505 ? -26.875 54.125 4.789 1 26.52 505 GLY A O 1
ATOM 3953 N N . THR A 1 506 ? -25.625 54.25 6.523 1 29.23 506 THR A N 1
ATOM 3954 C CA . THR A 1 506 ? -25.375 52.844 6.828 1 29.23 506 THR A CA 1
ATOM 3955 C C . THR A 1 506 ? -26.703 52.125 7.074 1 29.23 506 THR A C 1
ATOM 3957 O O . THR A 1 506 ? -27.531 52.562 7.863 1 29.23 506 THR A O 1
ATOM 3960 N N . PRO A 1 507 ? -27.344 51.562 6.062 1 32.19 507 PRO A N 1
ATOM 3961 C CA . PRO A 1 507 ? -28.562 50.844 6.387 1 32.19 507 PRO A CA 1
ATOM 3962 C C . PRO A 1 507 ? -28.516 50.156 7.754 1 32.19 507 PRO A C 1
ATOM 3964 O O . PRO A 1 507 ? -27.547 49.469 8.062 1 32.19 507 PRO A O 1
ATOM 3967 N N . ARG A 1 508 ? -28.891 50.812 8.766 1 30.61 508 ARG A N 1
ATOM 3968 C CA . ARG A 1 508 ? -29.109 50.219 10.086 1 30.61 508 ARG A CA 1
ATOM 3969 C C . ARG A 1 508 ? -29.766 48.844 9.969 1 30.61 508 ARG A C 1
ATOM 3971 O O . ARG A 1 508 ? -30.859 48.719 9.398 1 30.61 508 ARG A O 1
ATOM 3978 N N . HIS A 1 509 ? -29.016 47.781 9.734 1 32.78 509 HIS A N 1
ATOM 3979 C CA . HIS A 1 509 ? -29.422 46.438 10.008 1 32.78 509 HIS A CA 1
ATOM 3980 C C . HIS A 1 509 ? -30.375 46.375 11.195 1 32.78 509 HIS A C 1
ATOM 3982 O O . HIS A 1 509 ? -29.969 46.594 12.336 1 32.78 509 HIS A O 1
ATOM 3988 N N . ASN A 1 510 ? -31.516 46.938 11.109 1 30.61 510 ASN A N 1
ATOM 3989 C CA . ASN A 1 510 ? -32.469 46.656 12.156 1 30.61 510 ASN A CA 1
ATOM 3990 C C . ASN A 1 510 ? -32.406 45.219 12.609 1 30.61 510 ASN A C 1
ATOM 3992 O O . ASN A 1 510 ? -32.719 44.312 11.836 1 30.61 510 ASN A O 1
ATOM 3996 N N . SER A 1 511 ? -31.359 44.75 13.281 1 34.75 511 SER A N 1
ATOM 3997 C CA . SER A 1 511 ? -31.297 43.531 14.047 1 34.75 511 SER A CA 1
ATOM 3998 C C . SER A 1 511 ? -32.656 43.188 14.656 1 34.75 511 SER A C 1
ATOM 4000 O O . SER A 1 511 ? -33.094 43.844 15.586 1 34.75 511 SER A O 1
ATOM 4002 N N . MET A 1 512 ? -33.719 43.094 14 1 36.56 512 MET A N 1
ATOM 4003 C CA . MET A 1 512 ? -34.906 42.531 14.68 1 36.56 512 MET A CA 1
ATOM 4004 C C . MET A 1 512 ? -34.5 41.469 15.68 1 36.56 512 MET A C 1
ATOM 4006 O O . MET A 1 512 ? -33.812 40.5 15.32 1 36.56 512 MET A O 1
ATOM 4010 N N . SER A 1 513 ? -34.312 41.781 16.938 1 39.62 513 SER A N 1
ATOM 4011 C CA . SER A 1 513 ? -34 40.938 18.094 1 39.62 513 SER A CA 1
ATOM 4012 C C . SER A 1 513 ? -34.75 39.625 18.062 1 39.62 513 SER A C 1
ATOM 4014 O O . SER A 1 513 ? -35.875 39.562 17.562 1 39.62 513 SER A O 1
ATOM 4016 N N . ARG A 1 514 ? -34.188 38.375 18.047 1 48.91 514 ARG A N 1
ATOM 4017 C CA . ARG A 1 514 ? -34.75 37.062 18.312 1 48.91 514 ARG A CA 1
ATOM 4018 C C . ARG A 1 514 ? -36.062 37.188 19.109 1 48.91 514 ARG A C 1
ATOM 4020 O O . ARG A 1 514 ? -36.938 36.344 19.016 1 48.91 514 ARG A O 1
ATOM 4027 N N . GLY A 1 515 ? -36.125 38.156 19.891 1 41.03 515 GLY A N 1
ATOM 4028 C CA . GLY A 1 515 ? -37.281 38.312 20.781 1 41.03 515 GLY A CA 1
ATOM 4029 C C . GLY A 1 515 ? -38.562 38.562 20.047 1 41.03 515 GLY A C 1
ATOM 4030 O O . GLY A 1 515 ? -39.656 38.469 20.625 1 41.03 515 GLY A O 1
ATOM 4031 N N . LEU A 1 516 ? -38.469 39.125 18.906 1 41.84 516 LEU A N 1
ATOM 4032 C CA . LEU A 1 516 ? -39.75 39.562 18.328 1 41.84 516 LEU A CA 1
ATOM 4033 C C . LEU A 1 516 ? -40.312 38.5 17.391 1 41.84 516 LEU A C 1
ATOM 4035 O O . LEU A 1 516 ? -41.438 38.594 16.938 1 41.84 516 LEU A O 1
ATOM 4039 N N . ILE A 1 517 ? -39.375 37.562 16.953 1 48.75 517 ILE A N 1
ATOM 4040 C CA . ILE A 1 517 ? -39.906 36.531 16.062 1 48.75 517 ILE A CA 1
ATOM 4041 C C . ILE A 1 517 ? -40.375 35.344 16.875 1 48.75 517 ILE A C 1
ATOM 4043 O O . ILE A 1 517 ? -39.688 34.906 17.797 1 48.75 517 ILE A O 1
ATOM 4047 N N . ASP A 1 518 ? -41.562 35 16.922 1 55.81 518 ASP A N 1
ATOM 4048 C CA . ASP A 1 518 ? -42.156 33.844 17.609 1 55.81 518 ASP A CA 1
ATOM 4049 C C . ASP A 1 518 ? -41.5 32.562 17.188 1 55.81 518 ASP A C 1
ATOM 4051 O O . ASP A 1 518 ? -41.875 31.953 16.172 1 55.81 518 ASP A O 1
ATOM 4055 N N . LEU A 1 519 ? -40.281 32.312 17.609 1 60.88 519 LEU A N 1
ATOM 4056 C CA . LEU A 1 519 ? -39.625 31.047 17.359 1 60.88 519 LEU A CA 1
ATOM 4057 C C . LEU A 1 519 ? -40.062 29.969 18.344 1 60.88 519 LEU A C 1
ATOM 4059 O O . LEU A 1 519 ? -40.344 30.281 19.5 1 60.88 519 LEU A O 1
ATOM 4063 N N . THR A 1 520 ? -40.438 28.844 17.797 1 69.12 520 THR A N 1
ATOM 4064 C CA . THR A 1 520 ? -40.688 27.703 18.688 1 69.12 520 THR A CA 1
ATOM 4065 C C . THR A 1 520 ? -39.438 27.312 19.453 1 69.12 520 THR A C 1
ATOM 4067 O O . THR A 1 520 ? -38.312 27.703 19.078 1 69.12 520 THR A O 1
ATOM 4070 N N . SER A 1 521 ? -39.625 26.75 20.594 1 70.38 521 SER A N 1
ATOM 4071 C CA . SER A 1 521 ? -38.531 26.266 21.422 1 70.38 521 SER A CA 1
ATOM 4072 C C . SER A 1 521 ? -37.562 25.406 20.609 1 70.38 521 SER A C 1
ATOM 4074 O O . SER A 1 521 ? -36.344 25.453 20.812 1 70.38 521 SER A O 1
ATOM 4076 N N . GLY A 1 522 ? -38.125 24.672 19.656 1 72 522 GLY A N 1
ATOM 4077 C CA . GLY A 1 522 ? -37.312 23.844 18.781 1 72 522 GLY A CA 1
ATOM 4078 C C . GLY A 1 522 ? -36.438 24.641 17.812 1 72 522 GLY A C 1
ATOM 4079 O O . GLY A 1 522 ? -35.281 24.344 17.609 1 72 522 GLY A O 1
ATOM 4080 N N . GLN A 1 523 ? -37 25.625 17.422 1 73.75 523 GLN A N 1
ATOM 4081 C CA . GLN A 1 523 ? -36.281 26.5 16.484 1 73.75 523 GLN A CA 1
ATOM 4082 C C . GLN A 1 523 ? -35.156 27.25 17.188 1 73.75 523 GLN A C 1
ATOM 4084 O O . GLN A 1 523 ? -34.062 27.406 16.641 1 73.75 523 GLN A O 1
ATOM 4089 N N . ASP A 1 524 ? -35.438 27.656 18.375 1 79.19 524 ASP A N 1
ATOM 4090 C CA . ASP A 1 524 ? -34.438 28.391 19.141 1 79.19 524 ASP A CA 1
ATOM 4091 C C . ASP A 1 524 ? -33.219 27.516 19.422 1 79.19 524 ASP A C 1
ATOM 4093 O O . ASP A 1 524 ? -32.094 28 19.359 1 79.19 524 ASP A O 1
ATOM 4097 N N . LYS A 1 525 ? -33.438 26.328 19.703 1 80.25 525 LYS A N 1
ATOM 4098 C CA . LYS A 1 525 ? -32.344 25.422 19.984 1 80.25 525 LYS A CA 1
ATOM 4099 C C . LYS A 1 525 ? -31.469 25.203 18.734 1 80.25 525 LYS A C 1
ATOM 4101 O O . LYS A 1 525 ? -30.25 25.156 18.828 1 80.25 525 LYS A O 1
ATOM 4106 N N . VAL A 1 526 ? -32.094 25.109 17.672 1 81.62 526 VAL A N 1
ATOM 4107 C CA . VAL A 1 526 ? -31.391 24.891 16.406 1 81.62 526 VAL A CA 1
ATOM 4108 C C . VAL A 1 526 ? -30.547 26.125 16.062 1 81.62 526 VAL A C 1
ATOM 4110 O O . VAL A 1 526 ? -29.438 26 15.555 1 81.62 526 VAL A O 1
ATOM 4113 N N . LEU A 1 527 ? -31.094 27.234 16.344 1 85 527 LEU A N 1
ATOM 4114 C CA . LEU A 1 527 ? -30.391 28.484 16.047 1 85 527 LEU A CA 1
ATOM 4115 C C . LEU A 1 527 ? -29.172 28.641 16.969 1 85 527 LEU A C 1
ATOM 4117 O O . LEU A 1 527 ? -28.125 29.141 16.531 1 85 527 LEU A O 1
ATOM 4121 N N . ASP A 1 528 ? -29.328 28.234 18.156 1 88.88 528 ASP A N 1
ATOM 4122 C CA . ASP A 1 528 ? -28.188 28.266 19.078 1 88.88 528 ASP A CA 1
ATOM 4123 C C . ASP A 1 528 ? -27.062 27.344 18.609 1 88.88 528 ASP A C 1
ATOM 4125 O O . ASP A 1 528 ? -25.891 27.719 18.672 1 88.88 528 ASP A O 1
ATOM 4129 N N . VAL A 1 529 ? -27.453 26.219 18.219 1 90.44 529 VAL A N 1
ATOM 4130 C CA . VAL A 1 529 ? -26.484 25.234 17.719 1 90.44 529 VAL A CA 1
ATOM 4131 C C . VAL A 1 529 ? -25.828 25.766 16.453 1 90.44 529 VAL A C 1
ATOM 4133 O O . VAL A 1 529 ? -24.625 25.578 16.25 1 90.44 529 VAL A O 1
ATOM 4136 N N . ALA A 1 530 ? -26.609 26.328 15.648 1 92.12 530 ALA A N 1
ATOM 4137 C CA . ALA A 1 530 ? -26.078 26.922 14.422 1 92.12 530 ALA A CA 1
ATOM 4138 C C . ALA A 1 530 ? -25.031 28 14.742 1 92.12 530 ALA A C 1
ATOM 4140 O O . ALA A 1 530 ? -23.984 28.062 14.094 1 92.12 530 ALA A O 1
ATOM 4141 N N . HIS A 1 531 ? -25.391 28.812 15.672 1 94.56 531 HIS A N 1
ATOM 4142 C CA . HIS A 1 531 ? -24.453 29.859 16.078 1 94.56 531 HIS A CA 1
ATOM 4143 C C . HIS A 1 531 ? -23.156 29.266 16.609 1 94.56 531 HIS A C 1
ATOM 4145 O O . HIS A 1 531 ? -22.078 29.781 16.359 1 94.56 531 HIS A O 1
ATOM 4151 N N . GLN A 1 532 ? -23.266 28.234 17.406 1 95.06 532 GLN A N 1
ATOM 4152 C CA . GLN A 1 532 ? -22.078 27.547 17.906 1 95.06 532 GLN A CA 1
ATOM 4153 C C . GLN A 1 532 ? -21.234 27 16.766 1 95.06 532 GLN A C 1
ATOM 4155 O O . GLN A 1 532 ? -20 27.062 16.812 1 95.06 532 GLN A O 1
ATOM 4160 N N . CYS A 1 533 ? -21.859 26.422 15.812 1 96.81 533 CYS A N 1
ATOM 4161 C CA . CYS A 1 533 ? -21.172 25.891 14.641 1 96.81 533 CYS A CA 1
ATOM 4162 C C . CYS A 1 533 ? -20.391 26.984 13.914 1 96.81 533 CYS A C 1
ATOM 4164 O O . CYS A 1 533 ? -19.234 26.797 13.547 1 96.81 533 CYS A O 1
ATOM 4166 N N . ILE A 1 534 ? -21.062 28.109 13.742 1 97.25 534 ILE A N 1
ATOM 4167 C CA . ILE A 1 534 ? -20.469 29.25 13.055 1 97.25 534 ILE A CA 1
ATOM 4168 C C . ILE A 1 534 ? -19.25 29.75 13.836 1 97.25 534 ILE A C 1
ATOM 4170 O O . ILE A 1 534 ? -18.188 29.984 13.25 1 97.25 534 ILE A O 1
ATOM 4174 N N . THR A 1 535 ? -19.422 29.891 15.102 1 97.12 535 THR A N 1
ATOM 4175 C CA . THR A 1 535 ? -18.328 30.359 15.953 1 97.12 535 THR A CA 1
ATOM 4176 C C . THR A 1 535 ? -17.156 29.391 15.914 1 97.12 535 THR A C 1
ATOM 4178 O O . THR A 1 535 ? -16 29.828 15.859 1 97.12 535 THR A O 1
ATOM 4181 N N . SER A 1 536 ? -17.438 28.125 15.93 1 97.75 536 SER A N 1
ATOM 4182 C CA . SER A 1 536 ? -16.391 27.125 15.867 1 97.75 536 SER A CA 1
ATOM 4183 C C . SER A 1 536 ? -15.656 27.156 14.539 1 97.75 536 SER A C 1
ATOM 4185 O O . SER A 1 536 ? -14.438 26.953 14.484 1 97.75 536 SER A O 1
ATOM 4187 N N . ALA A 1 537 ? -16.359 27.375 13.484 1 98.12 537 ALA A N 1
ATOM 4188 C CA . ALA A 1 537 ? -15.742 27.484 12.172 1 98.12 537 ALA A CA 1
ATOM 4189 C C . ALA A 1 537 ? -14.742 28.641 12.141 1 98.12 537 ALA A C 1
ATOM 4191 O O . ALA A 1 537 ? -13.641 28.5 11.609 1 98.12 537 ALA A O 1
ATOM 4192 N N . ILE A 1 538 ? -15.156 29.766 12.711 1 97.94 538 ILE A N 1
ATOM 4193 C CA . ILE A 1 538 ? -14.305 30.953 12.711 1 97.94 538 ILE A CA 1
ATOM 4194 C C . ILE A 1 538 ? -13.078 30.703 13.586 1 97.94 538 ILE A C 1
ATOM 4196 O O . ILE A 1 538 ? -11.945 31 13.188 1 97.94 538 ILE A O 1
ATOM 4200 N N . ARG A 1 539 ? -13.273 30.141 14.781 1 97.31 539 ARG A N 1
ATOM 4201 C CA . ARG A 1 539 ? -12.18 29.891 15.711 1 97.31 539 ARG A CA 1
ATOM 4202 C C . ARG A 1 539 ? -11.195 28.875 15.133 1 97.31 539 ARG A C 1
ATOM 4204 O O . ARG A 1 539 ? -9.992 28.984 15.344 1 97.31 539 ARG A O 1
ATOM 4211 N N . SER A 1 540 ? -11.719 27.844 14.445 1 97.56 540 SER A N 1
ATOM 4212 C CA . SER A 1 540 ? -10.859 26.875 13.781 1 97.56 540 SER A CA 1
ATOM 4213 C C . SER A 1 540 ? -10.023 27.531 12.688 1 97.56 540 SER A C 1
ATOM 4215 O O . SER A 1 540 ? -8.883 27.141 12.453 1 97.56 540 SER A O 1
ATOM 4217 N N . THR A 1 541 ? -10.57 28.453 12.016 1 97.62 541 THR A N 1
ATOM 4218 C CA . THR A 1 541 ? -9.93 29.109 10.883 1 97.62 541 THR A CA 1
ATOM 4219 C C . THR A 1 541 ? -8.758 29.969 11.352 1 97.62 541 THR A C 1
ATOM 4221 O O . THR A 1 541 ? -7.703 30 10.711 1 97.62 541 THR A O 1
ATOM 4224 N N . ILE A 1 542 ? -8.852 30.672 12.5 1 97 542 ILE A N 1
ATOM 4225 C CA . ILE A 1 542 ? -7.867 31.672 12.906 1 97 542 ILE A CA 1
ATOM 4226 C C . ILE A 1 542 ? -6.922 31.062 13.945 1 97 542 ILE A C 1
ATOM 4228 O O . ILE A 1 542 ? -6.059 31.766 14.484 1 97 542 ILE A O 1
ATOM 4232 N N . ALA A 1 543 ? -7.051 29.766 14.219 1 96.69 543 ALA A N 1
ATOM 4233 C CA . ALA A 1 543 ? -6.371 29.125 15.344 1 96.69 543 ALA A CA 1
ATOM 4234 C C . ALA A 1 543 ? -4.859 29.281 15.242 1 96.69 543 ALA A C 1
ATOM 4236 O O . ALA A 1 543 ? -4.16 29.344 16.25 1 96.69 543 ALA A O 1
ATOM 4237 N N . PHE A 1 544 ? -4.297 29.453 14.031 1 96.19 544 PHE A N 1
ATOM 4238 C CA . PHE A 1 544 ? -2.85 29.469 13.844 1 96.19 544 PHE A CA 1
ATOM 4239 C C . PHE A 1 544 ? -2.344 30.891 13.633 1 96.19 544 PHE A C 1
ATOM 4241 O O . PHE A 1 544 ? -1.161 31.094 13.359 1 96.19 544 PHE A O 1
ATOM 4248 N N . ASP A 1 545 ? -3.072 31.906 13.852 1 95.94 545 ASP A N 1
ATOM 4249 C CA . ASP A 1 545 ? -2.791 33.281 13.406 1 95.94 545 ASP A CA 1
ATOM 4250 C C . ASP A 1 545 ? -1.649 33.875 14.211 1 95.94 545 ASP A C 1
ATOM 4252 O O . ASP A 1 545 ? -1.007 34.844 13.758 1 95.94 545 ASP A O 1
ATOM 4256 N N . ARG A 1 546 ? -1.402 33.375 15.359 1 95.81 546 ARG A N 1
ATOM 4257 C CA . ARG A 1 546 ? -0.399 34.031 16.203 1 95.81 546 ARG A CA 1
ATOM 4258 C C . ARG A 1 546 ? 0.769 33.094 16.484 1 95.81 546 ARG A C 1
ATOM 4260 O O . ARG A 1 546 ? 1.604 33.375 17.344 1 95.81 546 ARG A O 1
ATOM 4267 N N . VAL A 1 547 ? 0.815 31.984 15.75 1 95.06 547 VAL A N 1
ATOM 4268 C CA . VAL A 1 547 ? 1.882 31.031 15.984 1 95.06 547 VAL A CA 1
ATOM 4269 C C . VAL A 1 547 ? 3.238 31.688 15.75 1 95.06 547 VAL A C 1
ATOM 4271 O O . VAL A 1 547 ? 3.48 32.25 14.688 1 95.06 547 VAL A O 1
ATOM 4274 N N . GLY A 1 548 ? 4.125 31.641 16.797 1 93.12 548 GLY A N 1
ATOM 4275 C CA . GLY A 1 548 ? 5.469 32.188 16.688 1 93.12 548 GLY A CA 1
ATOM 4276 C C . GLY A 1 548 ? 5.543 33.688 16.969 1 93.12 548 GLY A C 1
ATOM 4277 O O . GLY A 1 548 ? 6.633 34.25 17.031 1 93.12 548 GLY A O 1
ATOM 4278 N N . ALA A 1 549 ? 4.41 34.312 17.109 1 93.88 549 ALA A N 1
ATOM 4279 C CA . ALA A 1 549 ? 4.395 35.75 17.391 1 93.88 549 ALA A CA 1
ATOM 4280 C C . ALA A 1 549 ? 4.777 36.031 18.844 1 93.88 549 ALA A C 1
ATOM 4282 O O . ALA A 1 549 ? 4.883 35.094 19.656 1 93.88 549 ALA A O 1
ATOM 4283 N N . ASN A 1 550 ? 5.055 37.281 19.094 1 92.69 550 ASN A N 1
ATOM 4284 C CA . ASN A 1 550 ? 5.289 37.719 20.469 1 92.69 550 ASN A CA 1
ATOM 4285 C C . ASN A 1 550 ? 4.031 37.594 21.328 1 92.69 550 ASN A C 1
ATOM 4287 O O . ASN A 1 550 ? 2.996 38.188 21.016 1 92.69 550 ASN A O 1
ATOM 4291 N N . PRO A 1 551 ? 4.129 36.781 22.359 1 90.31 551 PRO A N 1
ATOM 4292 C CA . PRO A 1 551 ? 2.949 36.531 23.188 1 90.31 551 PRO A CA 1
ATOM 4293 C C . PRO A 1 551 ? 2.371 37.812 23.781 1 90.31 551 PRO A C 1
ATOM 4295 O O . PRO A 1 551 ? 1.181 37.875 24.094 1 90.31 551 PRO A O 1
ATOM 4298 N N . ASN A 1 552 ? 3.131 38.875 23.844 1 90 552 ASN A N 1
ATOM 4299 C CA . ASN A 1 552 ? 2.699 40.125 24.469 1 90 552 ASN A CA 1
ATOM 4300 C C . ASN A 1 552 ? 2.104 41.094 23.453 1 90 552 ASN A C 1
ATOM 4302 O O . ASN A 1 552 ? 1.574 42.125 23.828 1 90 552 ASN A O 1
ATOM 4306 N N . GLU A 1 553 ? 2.141 40.688 22.312 1 88.88 553 GLU A N 1
ATOM 4307 C CA . GLU A 1 553 ? 1.574 41.531 21.281 1 88.88 553 GLU A CA 1
ATOM 4308 C C . GLU A 1 553 ? 0.051 41.438 21.266 1 88.88 553 GLU A C 1
ATOM 4310 O O . GLU A 1 553 ? -0.508 40.344 21.406 1 88.88 553 GLU A O 1
ATOM 4315 N N . VAL A 1 554 ? -0.553 42.562 21.156 1 86.94 554 VAL A N 1
ATOM 4316 C CA . VAL A 1 554 ? -2.01 42.625 21.094 1 86.94 554 VAL A CA 1
ATOM 4317 C C . VAL A 1 554 ? -2.502 42 19.797 1 86.94 554 VAL A C 1
ATOM 4319 O O . VAL A 1 554 ? -1.972 42.312 18.719 1 86.94 554 VAL A O 1
ATOM 4322 N N . TYR A 1 555 ? -3.396 41.094 19.906 1 87.62 555 TYR A N 1
ATOM 4323 C CA . TYR A 1 555 ? -3.959 40.438 18.75 1 87.62 555 TYR A CA 1
ATOM 4324 C C . TYR A 1 555 ? -5.129 41.219 18.172 1 87.62 555 TYR A C 1
ATOM 4326 O O . TYR A 1 555 ? -6.102 41.5 18.875 1 87.62 555 TYR A O 1
ATOM 4334 N N . THR A 1 556 ? -4.902 41.75 16.922 1 85.44 556 THR A N 1
ATOM 4335 C CA . THR A 1 556 ? -6.023 42.281 16.172 1 85.44 556 THR A CA 1
ATOM 4336 C C . THR A 1 556 ? -6.777 41.156 15.445 1 85.44 556 THR A C 1
ATOM 4338 O O . THR A 1 556 ? -6.184 40.406 14.68 1 85.44 556 THR A O 1
ATOM 4341 N N . ARG A 1 557 ? -7.992 41.156 15.633 1 84.5 557 ARG A N 1
ATOM 4342 C CA . ARG A 1 557 ? -8.797 40.031 15.172 1 84.5 557 ARG A CA 1
ATOM 4343 C C . ARG A 1 557 ? -8.648 39.812 13.672 1 84.5 557 ARG A C 1
ATOM 4345 O O . ARG A 1 557 ? -8.602 40.781 12.906 1 84.5 557 ARG A O 1
ATOM 4352 N N . PHE A 1 558 ? -8.391 38.562 13.25 1 90.75 558 PHE A N 1
ATOM 4353 C CA . PHE A 1 558 ? -8.391 38 11.898 1 90.75 558 PHE A CA 1
ATOM 4354 C C . PHE A 1 558 ? -7.172 38.469 11.117 1 90.75 558 PHE A C 1
ATOM 4356 O O . PHE A 1 558 ? -7.242 38.656 9.906 1 90.75 558 PHE A O 1
ATOM 4363 N N . GLU A 1 559 ? -6.16 38.875 11.828 1 88.62 559 GLU A N 1
ATOM 4364 C CA . GLU A 1 559 ? -4.879 39.188 11.188 1 88.62 559 GLU A CA 1
ATOM 4365 C C . GLU A 1 559 ? -3.873 38.062 11.43 1 88.62 559 GLU A C 1
ATOM 4367 O O . GLU A 1 559 ? -3.74 37.562 12.547 1 88.62 559 GLU A O 1
ATOM 4372 N N . ASN A 1 560 ? -3.293 37.688 10.352 1 87 560 ASN A N 1
ATOM 4373 C CA . ASN A 1 560 ? -2.223 36.688 10.461 1 87 560 ASN A CA 1
ATOM 4374 C C . ASN A 1 560 ? -0.922 37.344 10.945 1 87 560 ASN A C 1
ATOM 4376 O O . ASN A 1 560 ? -0.298 38.094 10.219 1 87 560 ASN A O 1
ATOM 4380 N N . LYS A 1 561 ? -0.47 37 12.109 1 88 561 LYS A N 1
ATOM 4381 C CA . LYS A 1 561 ? 0.704 37.594 12.734 1 88 561 LYS A CA 1
ATOM 4382 C C . LYS A 1 561 ? 1.873 36.625 12.773 1 88 561 LYS A C 1
ATOM 4384 O O . LYS A 1 561 ? 2.824 36.812 13.531 1 88 561 LYS A O 1
ATOM 4389 N N . ARG A 1 562 ? 1.705 35.625 12.016 1 91.56 562 ARG A N 1
ATOM 4390 C CA . ARG A 1 562 ? 2.783 34.625 11.977 1 91.56 562 ARG A CA 1
ATOM 4391 C C . ARG A 1 562 ? 4.031 35.219 11.328 1 91.56 562 ARG A C 1
ATOM 4393 O O . ARG A 1 562 ? 3.973 35.719 10.211 1 91.56 562 ARG A O 1
ATOM 4400 N N . PRO A 1 563 ? 5.188 35.062 12.008 1 90.94 563 PRO A N 1
ATOM 4401 C CA . PRO A 1 563 ? 6.414 35.625 11.43 1 90.94 563 PRO A CA 1
ATOM 4402 C C . PRO A 1 563 ? 7.035 34.688 10.391 1 90.94 563 PRO A C 1
ATOM 4404 O O . PRO A 1 563 ? 7.824 35.125 9.547 1 90.94 563 PRO A O 1
ATOM 4407 N N . LYS A 1 564 ? 6.801 33.438 10.555 1 92.19 564 LYS A N 1
ATOM 4408 C CA . LYS A 1 564 ? 7.406 32.438 9.688 1 92.19 564 LYS A CA 1
ATOM 4409 C C . LYS A 1 564 ? 6.348 31.516 9.094 1 92.19 564 LYS A C 1
ATOM 4411 O O . LYS A 1 564 ? 5.184 31.547 9.508 1 92.19 564 LYS A O 1
ATOM 4416 N N . ARG A 1 565 ? 6.84 30.766 8.086 1 92.31 565 ARG A N 1
ATOM 4417 C CA . ARG A 1 565 ? 5.938 29.781 7.508 1 92.31 565 ARG A CA 1
ATOM 4418 C C . ARG A 1 565 ? 5.43 28.812 8.57 1 92.31 565 ARG A C 1
ATOM 4420 O O . ARG A 1 565 ? 6.145 28.5 9.531 1 92.31 565 ARG A O 1
ATOM 4427 N N . LEU A 1 566 ? 4.234 28.406 8.422 1 92.38 566 LEU A N 1
ATOM 4428 C CA . LEU A 1 566 ? 3.656 27.453 9.359 1 92.38 566 LEU A CA 1
ATOM 4429 C C . LEU A 1 566 ? 4.23 26.062 9.141 1 92.38 566 LEU A C 1
ATOM 4431 O O . LEU A 1 566 ? 4.039 25.469 8.07 1 92.38 566 LEU A O 1
ATOM 4435 N N . ILE A 1 567 ? 4.941 25.547 10.102 1 91.75 567 ILE A N 1
ATOM 4436 C CA . ILE A 1 567 ? 5.527 24.219 10.023 1 91.75 567 ILE A CA 1
ATOM 4437 C C . ILE A 1 567 ? 4.598 23.203 10.695 1 91.75 567 ILE A C 1
ATOM 4439 O O . ILE A 1 567 ? 4.586 23.078 11.922 1 91.75 567 ILE A O 1
ATOM 4443 N N . LEU A 1 568 ? 3.838 22.594 9.945 1 89.06 568 LEU A N 1
ATOM 4444 C CA . LEU A 1 568 ? 2.844 21.625 10.398 1 89.06 568 LEU A CA 1
ATOM 4445 C C . LEU A 1 568 ? 2.814 20.406 9.484 1 89.06 568 LEU A C 1
ATOM 4447 O O . LEU A 1 568 ? 3.133 20.516 8.297 1 89.06 568 LEU A O 1
ATOM 4451 N N . THR A 1 569 ? 2.504 19.281 10.125 1 87.62 569 THR A N 1
ATOM 4452 C CA . THR A 1 569 ? 2.244 18.109 9.297 1 87.62 569 THR A CA 1
ATOM 4453 C C . THR A 1 569 ? 0.85 18.188 8.68 1 87.62 569 THR A C 1
ATOM 4455 O O . THR A 1 569 ? -0.079 18.719 9.289 1 87.62 569 THR A O 1
ATOM 4458 N N . ASN A 1 570 ? 0.628 17.875 7.461 1 87.5 570 ASN A N 1
ATOM 4459 C CA . ASN A 1 570 ? -0.638 17.906 6.738 1 87.5 570 ASN A CA 1
ATOM 4460 C C . ASN A 1 570 ? -1.123 19.328 6.504 1 87.5 570 ASN A C 1
ATOM 4462 O O . ASN A 1 570 ? -2.26 19.672 6.84 1 87.5 570 ASN A O 1
ATOM 4466 N N . ILE A 1 571 ? -0.256 20.203 6.121 1 89.75 571 ILE A N 1
ATOM 4467 C CA . ILE A 1 571 ? -0.569 21.594 5.859 1 89.75 571 ILE A CA 1
ATOM 4468 C C . ILE A 1 571 ? -1.689 21.703 4.824 1 89.75 571 ILE A C 1
ATOM 4470 O O . ILE A 1 571 ? -2.539 22.594 4.902 1 89.75 571 ILE A O 1
ATOM 4474 N N . PHE A 1 572 ? -1.713 20.828 3.898 1 89 572 PHE A N 1
ATOM 4475 C CA . PHE A 1 572 ? -2.754 20.812 2.879 1 89 572 PHE A CA 1
ATOM 4476 C C . PHE A 1 572 ? -4.133 20.672 3.518 1 89 572 PHE A C 1
ATOM 4478 O O . PHE A 1 572 ? -5.031 21.469 3.236 1 89 572 PHE A O 1
ATOM 4485 N N . GLY A 1 573 ? -4.293 19.609 4.309 1 89.06 573 GLY A N 1
ATOM 4486 C CA . GLY A 1 573 ? -5.574 19.391 4.957 1 89.06 573 GLY A CA 1
ATOM 4487 C C . GLY A 1 573 ? -6.008 20.547 5.844 1 89.06 573 GLY A C 1
ATOM 4488 O O . GLY A 1 573 ? -7.191 20.875 5.895 1 89.06 573 GLY A O 1
ATOM 4489 N N . THR A 1 574 ? -5.094 21.141 6.504 1 92.25 574 THR A N 1
ATOM 4490 C CA . THR A 1 574 ? -5.375 22.25 7.406 1 92.25 574 THR A CA 1
ATOM 4491 C C . THR A 1 574 ? -5.902 23.453 6.637 1 92.25 574 THR A C 1
ATOM 4493 O O . THR A 1 574 ? -6.914 24.047 7.016 1 92.25 574 THR A O 1
ATOM 4496 N N . ILE A 1 575 ? -5.246 23.766 5.555 1 93.75 575 ILE A N 1
ATOM 4497 C CA . ILE A 1 575 ? -5.625 24.953 4.789 1 93.75 575 ILE A CA 1
ATOM 4498 C C . ILE A 1 575 ? -6.914 24.672 4.02 1 93.75 575 ILE A C 1
ATOM 4500 O O . ILE A 1 575 ? -7.766 25.562 3.889 1 93.75 575 ILE A O 1
ATOM 4504 N N . HIS A 1 576 ? -7.027 23.469 3.516 1 93.75 576 HIS A N 1
ATOM 4505 C CA . HIS A 1 576 ? -8.266 23.094 2.836 1 93.75 576 HIS A CA 1
ATOM 4506 C C . HIS A 1 576 ? -9.453 23.156 3.785 1 93.75 576 HIS A C 1
ATOM 4508 O O . HIS A 1 576 ? -10.562 23.516 3.377 1 93.75 576 HIS A O 1
ATOM 4514 N N . ALA A 1 577 ? -9.25 22.797 4.996 1 94.56 577 ALA A N 1
ATOM 4515 C CA . ALA A 1 577 ? -10.305 22.891 6 1 94.56 577 ALA A CA 1
ATOM 4516 C C . ALA A 1 577 ? -10.711 24.344 6.223 1 94.56 577 ALA A C 1
ATOM 4518 O O . ALA A 1 577 ? -11.898 24.641 6.41 1 94.56 577 ALA A O 1
ATOM 4519 N N . GLN A 1 578 ? -9.758 25.234 6.266 1 96.44 578 GLN A N 1
ATOM 4520 C CA . GLN A 1 578 ? -10.07 26.656 6.414 1 96.44 578 GLN A CA 1
ATOM 4521 C C . GLN A 1 578 ? -10.898 27.172 5.234 1 96.44 578 GLN A C 1
ATOM 4523 O O . GLN A 1 578 ? -11.828 27.953 5.418 1 96.44 578 GLN A O 1
ATOM 4528 N N . PHE A 1 579 ? -10.508 26.703 4.07 1 96.88 579 PHE A N 1
ATOM 4529 C CA . PHE A 1 579 ? -11.297 27.016 2.883 1 96.88 579 PHE A CA 1
ATOM 4530 C C . PHE A 1 579 ? -12.742 26.562 3.066 1 96.88 579 PHE A C 1
ATOM 4532 O O . PHE A 1 579 ? -13.672 27.312 2.787 1 96.88 579 PHE A O 1
ATOM 4539 N N . GLY A 1 580 ? -12.891 25.312 3.486 1 95.5 580 GLY A N 1
ATOM 4540 C CA . GLY A 1 580 ? -14.227 24.797 3.721 1 95.5 580 GLY A CA 1
ATOM 4541 C C . GLY A 1 580 ? -15.023 25.625 4.703 1 95.5 580 GLY A C 1
ATOM 4542 O O . GLY A 1 580 ? -16.219 25.859 4.5 1 95.5 580 GLY A O 1
ATOM 4543 N N . ASN A 1 581 ? -14.422 26.078 5.746 1 96.94 581 ASN A N 1
ATOM 4544 C CA . ASN A 1 581 ? -15.07 26.953 6.719 1 96.94 581 ASN A CA 1
ATOM 4545 C C . ASN A 1 581 ? -15.586 28.234 6.07 1 96.94 581 ASN A C 1
ATOM 4547 O O . ASN A 1 581 ? -16.719 28.656 6.336 1 96.94 581 ASN A O 1
ATOM 4551 N N . MET A 1 582 ? -14.797 28.797 5.23 1 97.56 582 MET A N 1
ATOM 4552 C CA . MET A 1 582 ? -15.133 30.062 4.602 1 97.56 582 MET A CA 1
ATOM 4553 C C . MET A 1 582 ? -16.359 29.922 3.697 1 97.56 582 MET A C 1
ATOM 4555 O O . MET A 1 582 ? -17.203 30.797 3.645 1 97.56 582 MET A O 1
ATOM 4559 N N . ILE A 1 583 ? -16.375 28.781 2.992 1 96.69 583 ILE A N 1
ATOM 4560 C CA . ILE A 1 583 ? -17.5 28.547 2.082 1 96.69 583 ILE A CA 1
ATOM 4561 C C . ILE A 1 583 ? -18.797 28.438 2.877 1 96.69 583 ILE A C 1
ATOM 4563 O O . ILE A 1 583 ? -19.828 28.953 2.463 1 96.69 583 ILE A O 1
ATOM 4567 N N . VAL A 1 584 ? -18.703 27.812 3.953 1 96.19 584 VAL A N 1
ATOM 4568 C CA . VAL A 1 584 ? -19.906 27.641 4.777 1 96.19 584 VAL A CA 1
ATOM 4569 C C . VAL A 1 584 ? -20.297 28.969 5.402 1 96.19 584 VAL A C 1
ATOM 4571 O O . VAL A 1 584 ? -21.484 29.297 5.469 1 96.19 584 VAL A O 1
ATOM 4574 N N . LEU A 1 585 ? -19.359 29.75 5.93 1 96.94 585 LEU A N 1
ATOM 4575 C CA . LEU A 1 585 ? -19.656 31.062 6.477 1 96.94 585 LEU A CA 1
ATOM 4576 C C . LEU A 1 585 ? -20.281 31.953 5.422 1 96.94 585 LEU A C 1
ATOM 4578 O O . LEU A 1 585 ? -21.219 32.719 5.719 1 96.94 585 LEU A O 1
ATOM 4582 N N . ALA A 1 586 ? -19.812 31.828 4.207 1 96.44 586 ALA A N 1
ATOM 4583 C CA . ALA A 1 586 ? -20.391 32.594 3.098 1 96.44 586 ALA A CA 1
ATOM 4584 C C . ALA A 1 586 ? -21.828 32.156 2.82 1 96.44 586 ALA A C 1
ATOM 4586 O O . ALA A 1 586 ? -22.688 33 2.539 1 96.44 586 ALA A O 1
ATOM 4587 N N . ALA A 1 587 ? -22.016 30.891 2.869 1 94.75 587 ALA A N 1
ATOM 4588 C CA . ALA A 1 587 ? -23.359 30.359 2.641 1 94.75 587 ALA A CA 1
ATOM 4589 C C . ALA A 1 587 ? -24.344 30.859 3.709 1 94.75 587 ALA A C 1
ATOM 4591 O O . ALA A 1 587 ? -25.484 31.172 3.41 1 94.75 587 ALA A O 1
ATOM 4592 N N . VAL A 1 588 ? -23.906 30.891 4.945 1 95.12 588 VAL A N 1
ATOM 4593 C CA . VAL A 1 588 ? -24.75 31.391 6.035 1 95.12 588 VAL A CA 1
ATOM 4594 C C . VAL A 1 588 ? -25.031 32.875 5.832 1 95.12 588 VAL A C 1
ATOM 4596 O O . VAL A 1 588 ? -26.156 33.344 6.02 1 95.12 588 VAL A O 1
ATOM 4599 N N . TRP A 1 589 ? -24.047 33.594 5.457 1 94.62 589 TRP A N 1
ATOM 4600 C CA . TRP A 1 589 ? -24.188 35.031 5.242 1 94.62 589 TRP A CA 1
ATOM 4601 C C . TRP A 1 589 ? -25.219 35.312 4.152 1 94.62 589 TRP A C 1
ATOM 4603 O O . TRP A 1 589 ? -25.938 36.312 4.223 1 94.62 589 TRP A O 1
ATOM 4613 N N . LYS A 1 590 ? -25.297 34.5 3.201 1 91.81 590 LYS A N 1
ATOM 4614 C CA . LYS A 1 590 ? -26.219 34.656 2.086 1 91.81 590 LYS A CA 1
ATOM 4615 C C . LYS A 1 590 ? -27.609 34.156 2.449 1 91.81 590 LYS A C 1
ATOM 4617 O O . LYS A 1 590 ? -28.609 34.594 1.843 1 91.81 590 LYS A O 1
ATOM 4622 N N . SER A 1 591 ? -27.688 33.438 3.451 1 90.31 591 SER A N 1
ATOM 4623 C CA . SER A 1 591 ? -28.953 32.781 3.803 1 90.31 591 SER A CA 1
ATOM 4624 C C . SER A 1 591 ? -29.766 33.656 4.75 1 90.31 591 SER A C 1
ATOM 4626 O O . SER A 1 591 ? -29.234 34.656 5.293 1 90.31 591 SER A O 1
ATOM 4628 N N . ARG A 1 592 ? -31.016 33.25 5.031 1 87.31 592 ARG A N 1
ATOM 4629 C CA . ARG A 1 592 ? -31.922 33.969 5.934 1 87.31 592 ARG A CA 1
ATOM 4630 C C . ARG A 1 592 ? -31.5 33.781 7.387 1 87.31 592 ARG A C 1
ATOM 4632 O O . ARG A 1 592 ? -31.906 34.562 8.258 1 87.31 592 ARG A O 1
ATOM 4639 N N . LEU A 1 593 ? -30.719 32.844 7.559 1 89.69 593 LEU A N 1
ATOM 4640 C CA . LEU A 1 593 ? -30.297 32.531 8.922 1 89.69 593 LEU A CA 1
ATOM 4641 C C . LEU A 1 593 ? -29.5 33.688 9.523 1 89.69 593 LEU A C 1
ATOM 4643 O O . LEU A 1 593 ? -29.5 33.875 10.742 1 89.69 593 LEU A O 1
ATOM 4647 N N . ARG A 1 594 ? -28.875 34.438 8.742 1 89.25 594 ARG A N 1
ATOM 4648 C CA . ARG A 1 594 ? -28.047 35.531 9.195 1 89.25 594 ARG A CA 1
ATOM 4649 C C . ARG A 1 594 ? -28.828 36.5 10.07 1 89.25 594 ARG A C 1
ATOM 4651 O O . ARG A 1 594 ? -28.312 37.062 11.039 1 89.25 594 ARG A O 1
ATOM 4658 N N . GLN A 1 595 ? -30.094 36.562 9.789 1 86.5 595 GLN A N 1
ATOM 4659 C CA . GLN A 1 595 ? -30.953 37.531 10.477 1 86.5 595 GLN A CA 1
ATOM 4660 C C . GLN A 1 595 ? -31.344 37.031 11.867 1 86.5 595 GLN A C 1
ATOM 4662 O O . GLN A 1 595 ? -31.766 37.812 12.711 1 86.5 595 GLN A O 1
ATOM 4667 N N . PHE A 1 596 ? -31.141 35.844 12.016 1 86.81 596 PHE A N 1
ATOM 4668 C CA . PHE A 1 596 ? -31.609 35.25 13.273 1 86.81 596 PHE A CA 1
ATOM 4669 C C . PHE A 1 596 ? -30.438 34.969 14.203 1 86.81 596 PHE A C 1
ATOM 4671 O O . PHE A 1 596 ? -30.625 34.438 15.297 1 86.81 596 PHE A O 1
ATOM 4678 N N . LEU A 1 597 ? -29.297 35.406 13.812 1 90.31 597 LEU A N 1
ATOM 4679 C CA . LEU A 1 597 ? -28.125 35.219 14.664 1 90.31 597 LEU A CA 1
ATOM 4680 C C . LEU A 1 597 ? -28.125 36.25 15.797 1 90.31 597 LEU A C 1
ATOM 4682 O O . LEU A 1 597 ? -28.672 37.344 15.664 1 90.31 597 LEU A O 1
ATOM 4686 N N . PRO A 1 598 ? -27.547 35.875 16.906 1 89.88 598 PRO A N 1
ATOM 4687 C CA . PRO A 1 598 ? -27.516 36.812 18.016 1 89.88 598 PRO A CA 1
ATOM 4688 C C . PRO A 1 598 ? -26.703 38.062 17.703 1 89.88 598 PRO A C 1
ATOM 4690 O O . PRO A 1 598 ? -25.891 38.062 16.766 1 89.88 598 PRO A O 1
ATOM 4693 N N . GLU A 1 599 ? -26.828 39.031 18.562 1 86.25 599 GLU A N 1
ATOM 4694 C CA . GLU A 1 599 ? -26.188 40.312 18.344 1 86.25 599 GLU A CA 1
ATOM 4695 C C . GLU A 1 599 ? -24.672 40.25 18.531 1 86.25 599 GLU A C 1
ATOM 4697 O O . GLU A 1 599 ? -23.922 40.969 17.875 1 86.25 599 GLU A O 1
ATOM 4702 N N . ASP A 1 600 ? -24.266 39.344 19.266 1 89 600 ASP A N 1
ATOM 4703 C CA . ASP A 1 600 ? -22.844 39.25 19.562 1 89 600 ASP A CA 1
ATOM 4704 C C . ASP A 1 600 ? -22.156 38.25 18.656 1 89 600 ASP A C 1
ATOM 4706 O O . ASP A 1 600 ? -21.062 37.75 18.969 1 89 600 ASP A O 1
ATOM 4710 N N . THR A 1 601 ? -22.766 37.969 17.562 1 93.12 601 THR A N 1
ATOM 4711 C CA . THR A 1 601 ? -22.203 37 16.641 1 93.12 601 THR A CA 1
ATOM 4712 C C . THR A 1 601 ? -20.891 37.531 16.031 1 93.12 601 THR A C 1
ATOM 4714 O O . THR A 1 601 ? -20.75 38.719 15.812 1 93.12 601 THR A O 1
ATOM 4717 N N . MET A 1 602 ? -20.031 36.625 15.797 1 93.75 602 MET A N 1
ATOM 4718 C CA . MET A 1 602 ? -18.766 36.969 15.148 1 93.75 602 MET A CA 1
ATOM 4719 C C . MET A 1 602 ? -18.953 37.094 13.641 1 93.75 602 MET A C 1
ATOM 4721 O O . MET A 1 602 ? -18.094 37.656 12.961 1 93.75 602 MET A O 1
ATOM 4725 N N . LEU A 1 603 ? -20.094 36.656 13.156 1 95.75 603 LEU A N 1
ATOM 4726 C CA . LEU A 1 603 ? -20.312 36.688 11.711 1 95.75 603 LEU A CA 1
ATOM 4727 C C . LEU A 1 603 ? -20.953 38.031 11.305 1 95.75 603 LEU A C 1
ATOM 4729 O O . LEU A 1 603 ? -22.156 38.094 11.016 1 95.75 603 LEU A O 1
ATOM 4733 N N . THR A 1 604 ? -20.188 39.062 11.328 1 94.25 604 THR A N 1
ATOM 4734 C CA . THR A 1 604 ? -20.562 40.375 10.82 1 94.25 604 THR A CA 1
ATOM 4735 C C . THR A 1 604 ? -19.953 40.625 9.453 1 94.25 604 THR A C 1
ATOM 4737 O O . THR A 1 604 ? -19.047 39.906 9.031 1 94.25 604 THR A O 1
ATOM 4740 N N . LYS A 1 605 ? -20.453 41.562 8.789 1 93.38 605 LYS A N 1
ATOM 4741 C CA . LYS A 1 605 ? -19.906 41.875 7.469 1 93.38 605 LYS A CA 1
ATOM 4742 C C . LYS A 1 605 ? -18.422 42.219 7.543 1 93.38 605 LYS A C 1
ATOM 4744 O O . LYS A 1 605 ? -17.625 41.719 6.75 1 93.38 605 LYS A O 1
ATOM 4749 N N . GLY A 1 606 ? -18.078 43.094 8.484 1 94.19 606 GLY A N 1
ATOM 4750 C CA . GLY A 1 606 ? -16.688 43.469 8.664 1 94.19 606 GLY A CA 1
ATOM 4751 C C . GLY A 1 606 ? -15.781 42.281 8.961 1 94.19 606 GLY A C 1
ATOM 4752 O O . GLY A 1 606 ? -14.703 42.156 8.383 1 94.19 606 GLY A O 1
ATOM 4753 N N . ASN A 1 607 ? -16.266 41.438 9.82 1 95.5 607 ASN A N 1
ATOM 4754 C CA . ASN A 1 607 ? -15.477 40.281 10.188 1 95.5 607 ASN A CA 1
ATOM 4755 C C . ASN A 1 607 ? -15.328 39.312 9.008 1 95.5 607 ASN A C 1
ATOM 4757 O O . ASN A 1 607 ? -14.281 38.688 8.836 1 95.5 607 ASN A O 1
ATOM 4761 N N . LEU A 1 608 ? -16.375 39.156 8.289 1 96.69 608 LEU A N 1
ATOM 4762 C CA . LEU A 1 608 ? -16.344 38.25 7.137 1 96.69 608 LEU A CA 1
ATOM 4763 C C . LEU A 1 608 ? -15.344 38.75 6.09 1 96.69 608 LEU A C 1
ATOM 4765 O O . LEU A 1 608 ? -14.617 37.969 5.492 1 96.69 608 LEU A O 1
ATOM 4769 N N . ILE A 1 609 ? -15.336 40.062 5.895 1 96.31 609 ILE A N 1
ATOM 4770 C CA . ILE A 1 609 ? -14.383 40.656 4.965 1 96.31 609 ILE A CA 1
ATOM 4771 C C . ILE A 1 609 ? -12.953 40.406 5.434 1 96.31 609 ILE A C 1
ATOM 4773 O O . ILE A 1 609 ? -12.102 39.969 4.645 1 96.31 609 ILE A O 1
ATOM 4777 N N . ASP A 1 610 ? -12.695 40.594 6.668 1 96.25 610 ASP A N 1
ATOM 4778 C CA . ASP A 1 610 ? -11.367 40.375 7.234 1 96.25 610 ASP A CA 1
ATOM 4779 C C . ASP A 1 610 ? -10.969 38.906 7.137 1 96.25 610 ASP A C 1
ATOM 4781 O O . ASP A 1 610 ? -9.805 38.594 6.887 1 96.25 610 ASP A O 1
ATOM 4785 N N . LEU A 1 611 ? -11.906 38.031 7.375 1 97.19 611 LEU A N 1
ATOM 4786 C CA . LEU A 1 611 ? -11.648 36.594 7.301 1 97.19 611 LEU A CA 1
ATOM 4787 C C . LEU A 1 611 ? -11.289 36.188 5.875 1 97.19 611 LEU A C 1
ATOM 4789 O O . LEU A 1 611 ? -10.414 35.344 5.672 1 97.19 611 LEU A O 1
ATOM 4793 N N . PHE A 1 612 ? -12 36.719 4.906 1 97.06 612 PHE A N 1
ATOM 4794 C CA . PHE A 1 612 ? -11.688 36.406 3.51 1 97.06 612 PHE A CA 1
ATOM 4795 C C . PHE A 1 612 ? -10.297 36.906 3.15 1 97.06 612 PHE A C 1
ATOM 4797 O O . PHE A 1 612 ? -9.531 36.219 2.477 1 97.06 612 PHE A O 1
ATOM 4804 N N . ASP A 1 613 ? -9.961 38.125 3.625 1 95.94 613 ASP A N 1
ATOM 4805 C CA . ASP A 1 613 ? -8.641 38.688 3.357 1 95.94 613 ASP A CA 1
ATOM 4806 C C . ASP A 1 613 ? -7.547 37.812 3.973 1 95.94 613 ASP A C 1
ATOM 4808 O O . ASP A 1 613 ? -6.57 37.469 3.303 1 95.94 613 ASP A O 1
ATOM 4812 N N . ARG A 1 614 ? -7.758 37.531 5.125 1 96.19 614 ARG A N 1
ATOM 4813 C CA . ARG A 1 614 ? -6.789 36.719 5.859 1 96.19 614 ARG A CA 1
ATOM 4814 C C . ARG A 1 614 ? -6.641 35.312 5.227 1 96.19 614 ARG A C 1
ATOM 4816 O O . ARG A 1 614 ? -5.52 34.875 5.004 1 96.19 614 ARG A O 1
ATOM 4823 N N . THR A 1 615 ? -7.711 34.625 4.969 1 97.12 615 THR A N 1
ATOM 4824 C CA . THR A 1 615 ? -7.668 33.25 4.48 1 97.12 615 THR A CA 1
ATOM 4825 C C . THR A 1 615 ? -7.082 33.188 3.074 1 97.12 615 THR A C 1
ATOM 4827 O O . THR A 1 615 ? -6.355 32.25 2.736 1 97.12 615 THR A O 1
ATOM 4830 N N . THR A 1 616 ? -7.367 34.156 2.256 1 96.56 616 THR A N 1
ATOM 4831 C CA . THR A 1 616 ? -6.812 34.188 0.905 1 96.56 616 THR A CA 1
ATOM 4832 C C . THR A 1 616 ? -5.301 34.406 0.943 1 96.56 616 THR A C 1
ATOM 4834 O O . THR A 1 616 ? -4.57 33.812 0.127 1 96.56 616 THR A O 1
ATOM 4837 N N . LYS A 1 617 ? -4.84 35.156 1.893 1 94.62 617 LYS A N 1
ATOM 4838 C CA . LYS A 1 617 ? -3.404 35.375 2.045 1 94.62 617 LYS A CA 1
ATOM 4839 C C . LYS A 1 617 ? -2.703 34.125 2.506 1 94.62 617 LYS A C 1
ATOM 4841 O O . LYS A 1 617 ? -1.615 33.781 2.025 1 94.62 617 LYS A O 1
ATOM 4846 N N . VAL A 1 618 ? -3.311 33.438 3.42 1 94.56 618 VAL A N 1
ATOM 4847 C CA . VAL A 1 618 ? -2.748 32.188 3.932 1 94.56 618 VAL A CA 1
ATOM 4848 C C . VAL A 1 618 ? -2.703 31.156 2.818 1 94.56 618 VAL A C 1
ATOM 4850 O O . VAL A 1 618 ? -1.712 30.438 2.674 1 94.56 618 VAL A O 1
ATOM 4853 N N . LEU A 1 619 ? -3.77 31.047 2.051 1 95.44 619 LEU A N 1
ATOM 4854 C CA . LEU A 1 619 ? -3.822 30.125 0.928 1 95.44 619 LEU A CA 1
ATOM 4855 C C . LEU A 1 619 ? -2.736 30.438 -0.093 1 95.44 619 LEU A C 1
ATOM 4857 O O . LEU A 1 619 ? -2.098 29.531 -0.63 1 95.44 619 LEU A O 1
ATOM 4861 N N . ALA A 1 620 ? -2.492 31.672 -0.336 1 93.94 620 ALA A N 1
ATOM 4862 C CA . ALA A 1 620 ? -1.545 32.094 -1.356 1 93.94 620 ALA A CA 1
ATOM 4863 C C . ALA A 1 620 ? -0.126 31.656 -1.019 1 93.94 620 ALA A C 1
ATOM 4865 O O . ALA A 1 620 ? 0.688 31.422 -1.915 1 93.94 620 ALA A O 1
ATOM 4866 N N . GLU A 1 621 ? 0.156 31.484 0.256 1 91.81 621 GLU A N 1
ATOM 4867 C CA . GLU A 1 621 ? 1.475 31.047 0.695 1 91.81 621 GLU A CA 1
ATOM 4868 C C . GLU A 1 621 ? 1.751 29.609 0.246 1 91.81 621 GLU A C 1
ATOM 4870 O O . GLU A 1 621 ? 2.906 29.234 0.039 1 91.81 621 GLU A O 1
ATOM 4875 N N . VAL A 1 622 ? 0.711 28.812 0.058 1 92.25 622 VAL A N 1
ATOM 4876 C CA . VAL A 1 622 ? 0.889 27.375 -0.159 1 92.25 622 VAL A CA 1
ATOM 4877 C C . VAL A 1 622 ? 0.493 27.016 -1.59 1 92.25 622 VAL A C 1
ATOM 4879 O O . VAL A 1 622 ? 0.846 25.953 -2.088 1 92.25 622 VAL A O 1
ATOM 4882 N N . VAL A 1 623 ? -0.12 27.859 -2.355 1 90.75 623 VAL A N 1
ATOM 4883 C CA . VAL A 1 623 ? -0.734 27.641 -3.66 1 90.75 623 VAL A CA 1
ATOM 4884 C C . VAL A 1 623 ? 0.32 27.172 -4.656 1 90.75 623 VAL A C 1
ATOM 4886 O O . VAL A 1 623 ? 0.06 26.266 -5.457 1 90.75 623 VAL A O 1
ATOM 4889 N N . PRO A 1 624 ? 1.537 27.641 -4.609 1 87.44 624 PRO A N 1
ATOM 4890 C CA . PRO A 1 624 ? 2.494 27.172 -5.617 1 87.44 624 PRO A CA 1
ATOM 4891 C C . PRO A 1 624 ? 2.762 25.672 -5.523 1 87.44 624 PRO A C 1
ATOM 4893 O O . PRO A 1 624 ? 3.158 25.047 -6.516 1 87.44 624 PRO A O 1
ATOM 4896 N N . ASN A 1 625 ? 2.467 25.094 -4.453 1 88.88 625 ASN A N 1
ATOM 4897 C CA . ASN A 1 625 ? 2.795 23.688 -4.246 1 88.88 625 ASN A CA 1
ATOM 4898 C C . ASN A 1 625 ? 1.549 22.812 -4.289 1 88.88 625 ASN A C 1
ATOM 4900 O O . ASN A 1 625 ? 1.621 21.609 -4.023 1 88.88 625 ASN A O 1
ATOM 4904 N N . SER A 1 626 ? 0.384 23.375 -4.578 1 88.5 626 SER A N 1
ATOM 4905 C CA . SER A 1 626 ? -0.838 22.578 -4.594 1 88.5 626 SER A CA 1
ATOM 4906 C C . SER A 1 626 ? -1.852 23.141 -5.586 1 88.5 626 SER A C 1
ATOM 4908 O O . SER A 1 626 ? -2.471 24.172 -5.332 1 88.5 626 SER A O 1
ATOM 4910 N N . PRO A 1 627 ? -2.113 22.422 -6.605 1 87.44 627 PRO A N 1
ATOM 4911 C CA . PRO A 1 627 ? -3.131 22.875 -7.559 1 87.44 627 PRO A CA 1
ATOM 4912 C C . PRO A 1 627 ? -4.531 22.922 -6.945 1 87.44 627 PRO A C 1
ATOM 4914 O O . PRO A 1 627 ? -5.348 23.766 -7.34 1 87.44 627 PRO A O 1
ATOM 4917 N N . ILE A 1 628 ? -4.82 22.125 -6.035 1 88.69 628 ILE A N 1
ATOM 4918 C CA . ILE A 1 628 ? -6.125 22.141 -5.383 1 88.69 628 ILE A CA 1
ATOM 4919 C C . ILE A 1 628 ? -6.289 23.406 -4.562 1 88.69 628 ILE A C 1
ATOM 4921 O O . ILE A 1 628 ? -7.359 24.016 -4.562 1 88.69 628 ILE A O 1
ATOM 4925 N N . LEU A 1 629 ? -5.238 23.781 -3.855 1 92.56 629 LEU A N 1
ATOM 4926 C CA . LEU A 1 629 ? -5.332 25 -3.051 1 92.56 629 LEU A CA 1
ATOM 4927 C C . LEU A 1 629 ? -5.402 26.234 -3.938 1 92.56 629 LEU A C 1
ATOM 4929 O O . LEU A 1 629 ? -5.988 27.25 -3.551 1 92.56 629 LEU A O 1
ATOM 4933 N N . LYS A 1 630 ? -4.836 26.078 -5.156 1 93.81 630 LYS A N 1
ATOM 4934 C CA . LYS A 1 630 ? -5.02 27.156 -6.121 1 93.81 630 LYS A CA 1
ATOM 4935 C C . LYS A 1 630 ? -6.484 27.281 -6.523 1 93.81 630 LYS A C 1
ATOM 4937 O O . LYS A 1 630 ? -7.016 28.391 -6.605 1 93.81 630 LYS A O 1
ATOM 4942 N N . MET A 1 631 ? -7.051 26.188 -6.738 1 94.25 631 MET A N 1
ATOM 4943 C CA . MET A 1 631 ? -8.477 26.203 -7.055 1 94.25 631 MET A CA 1
ATOM 4944 C C . MET A 1 631 ? -9.289 26.766 -5.895 1 94.25 631 MET A C 1
ATOM 4946 O O . MET A 1 631 ? -10.234 27.531 -6.105 1 94.25 631 MET A O 1
ATOM 4950 N N . ASP A 1 632 ? -8.945 26.359 -4.676 1 95.81 632 ASP A N 1
ATOM 4951 C CA . ASP A 1 632 ? -9.617 26.906 -3.496 1 95.81 632 ASP A CA 1
ATOM 4952 C C . ASP A 1 632 ? -9.523 28.422 -3.463 1 95.81 632 ASP A C 1
ATOM 4954 O O . ASP A 1 632 ? -10.516 29.109 -3.176 1 95.81 632 ASP A O 1
ATOM 4958 N N . LEU A 1 633 ? -8.344 28.891 -3.707 1 97.31 633 LEU A N 1
ATOM 4959 C CA . LEU A 1 633 ? -8.125 30.344 -3.703 1 97.31 633 LEU A CA 1
ATOM 4960 C C . LEU A 1 633 ? -8.984 31.031 -4.762 1 97.31 633 LEU A C 1
ATOM 4962 O O . LEU A 1 633 ? -9.602 32.062 -4.488 1 97.31 633 LEU A O 1
ATOM 4966 N N . ASP A 1 634 ? -9.055 30.422 -5.941 1 96.56 634 ASP A N 1
ATOM 4967 C CA . ASP A 1 634 ? -9.859 30.984 -7.023 1 96.56 634 ASP A CA 1
ATOM 4968 C C . ASP A 1 634 ? -11.344 30.984 -6.664 1 96.56 634 ASP A C 1
ATOM 4970 O O . ASP A 1 634 ? -12.062 31.938 -6.957 1 96.56 634 ASP A O 1
ATOM 4974 N N . ILE A 1 635 ? -11.719 29.938 -6.074 1 97.06 635 ILE A N 1
ATOM 4975 C CA . ILE A 1 635 ? -13.109 29.828 -5.664 1 97.06 635 ILE A CA 1
ATOM 4976 C C . ILE A 1 635 ? -13.43 30.906 -4.625 1 97.06 635 ILE A C 1
ATOM 4978 O O . ILE A 1 635 ? -14.484 31.547 -4.688 1 97.06 635 ILE A O 1
ATOM 4982 N N . LEU A 1 636 ? -12.57 31.141 -3.66 1 97.44 636 LEU A N 1
ATOM 4983 C CA . LEU A 1 636 ? -12.805 32.125 -2.625 1 97.44 636 LEU A CA 1
ATOM 4984 C C . LEU A 1 636 ? -12.875 33.531 -3.23 1 97.44 636 LEU A C 1
ATOM 4986 O O . LEU A 1 636 ? -13.695 34.375 -2.805 1 97.44 636 LEU A O 1
ATOM 4990 N N . HIS A 1 637 ? -12.07 33.781 -4.191 1 96.88 637 HIS A N 1
ATOM 4991 C CA . HIS A 1 637 ? -12.125 35.062 -4.867 1 96.88 637 HIS A CA 1
ATOM 4992 C C . HIS A 1 637 ? -13.461 35.281 -5.578 1 96.88 637 HIS A C 1
ATOM 4994 O O . HIS A 1 637 ? -14.031 36.375 -5.551 1 96.88 637 HIS A O 1
ATOM 5000 N N . ASN A 1 638 ? -13.891 34.219 -6.156 1 97.06 638 ASN A N 1
ATOM 5001 C CA . ASN A 1 638 ? -15.172 34.312 -6.855 1 97.06 638 ASN A CA 1
ATOM 5002 C C . ASN A 1 638 ? -16.328 34.5 -5.879 1 97.06 638 ASN A C 1
ATOM 5004 O O . ASN A 1 638 ? -17.266 35.25 -6.156 1 97.06 638 ASN A O 1
ATOM 5008 N N . VAL A 1 639 ? -16.281 33.812 -4.816 1 96.69 639 VAL A N 1
ATOM 5009 C CA . VAL A 1 639 ? -17.328 33.906 -3.807 1 96.69 639 VAL A CA 1
ATOM 5010 C C . VAL A 1 639 ? -17.328 35.312 -3.211 1 96.69 639 VAL A C 1
ATOM 5012 O O . VAL A 1 639 ? -18.391 35.906 -2.973 1 96.69 639 VAL A O 1
ATOM 5015 N N . ARG A 1 640 ? -16.172 35.844 -2.957 1 94.94 640 ARG A N 1
ATOM 5016 C CA . ARG A 1 640 ? -16.047 37.188 -2.432 1 94.94 640 ARG A CA 1
ATOM 5017 C C . ARG A 1 640 ? -16.688 38.219 -3.371 1 94.94 640 ARG A C 1
ATOM 5019 O O . ARG A 1 640 ? -17.391 39.125 -2.924 1 94.94 640 ARG A O 1
ATOM 5026 N N . LYS A 1 641 ? -16.531 38.031 -4.625 1 94.56 641 LYS A N 1
ATOM 5027 C CA . LYS A 1 641 ? -17.109 38.906 -5.633 1 94.56 641 LYS A CA 1
ATOM 5028 C C . LYS A 1 641 ? -18.641 38.781 -5.648 1 94.56 641 LYS A C 1
ATOM 5030 O O . LYS A 1 641 ? -19.344 39.781 -5.742 1 94.56 641 LYS A O 1
ATOM 5035 N N . GLN A 1 642 ? -19.078 37.625 -5.555 1 94.06 642 GLN A N 1
ATOM 5036 C CA . GLN A 1 642 ? -20.516 37.375 -5.59 1 94.06 642 GLN A CA 1
ATOM 5037 C C . GLN A 1 642 ? -21.203 38 -4.379 1 94.06 642 GLN A C 1
ATOM 5039 O O . GLN A 1 642 ? -22.359 38.438 -4.469 1 94.06 642 GLN A O 1
ATOM 5044 N N . LEU A 1 643 ? -20.516 38.031 -3.268 1 93.19 643 LEU A N 1
ATOM 5045 C CA . LEU A 1 643 ? -21.094 38.531 -2.035 1 93.19 643 LEU A CA 1
ATOM 5046 C C . LEU A 1 643 ? -20.781 40.031 -1.863 1 93.19 643 LEU A C 1
ATOM 5048 O O . LEU A 1 643 ? -21.203 40.656 -0.888 1 93.19 643 LEU A O 1
ATOM 5052 N N . SER A 1 644 ? -20.094 40.594 -2.801 1 88.88 644 SER A N 1
ATOM 5053 C CA . SER A 1 644 ? -19.703 42 -2.783 1 88.88 644 SER A CA 1
ATOM 5054 C C . SER A 1 644 ? -18.953 42.344 -1.504 1 88.88 644 SER A C 1
ATOM 5056 O O . SER A 1 644 ? -19.297 43.312 -0.826 1 88.88 644 SER A O 1
ATOM 5058 N N . LEU A 1 645 ? -18.078 41.531 -1.183 1 87.88 645 LEU A N 1
ATOM 5059 C CA . LEU A 1 645 ? -17.219 41.719 -0.02 1 87.88 645 LEU A CA 1
ATOM 5060 C C . LEU A 1 645 ? -15.859 42.281 -0.437 1 87.88 645 LEU A C 1
ATOM 5062 O O . LEU A 1 645 ? -15.398 42 -1.548 1 87.88 645 LEU A O 1
ATOM 5066 N N . MET B 1 1 ? 3.205 -17.016 7.73 1 70.81 1 MET B N 1
ATOM 5067 C CA . MET B 1 1 ? 3.547 -15.602 7.617 1 70.81 1 MET B CA 1
ATOM 5068 C C . MET B 1 1 ? 4.719 -15.25 8.531 1 70.81 1 MET B C 1
ATOM 5070 O O . MET B 1 1 ? 5.703 -14.656 8.086 1 70.81 1 MET B O 1
ATOM 5074 N N . VAL B 1 2 ? 4.754 -15.914 9.695 1 69.06 2 VAL B N 1
ATOM 5075 C CA . VAL B 1 2 ? 5.77 -15.539 10.672 1 69.06 2 VAL B CA 1
ATOM 5076 C C . VAL B 1 2 ? 7.141 -16 10.195 1 69.06 2 VAL B C 1
ATOM 5078 O O . VAL B 1 2 ? 8.125 -15.273 10.312 1 69.06 2 VAL B O 1
ATOM 5081 N N . PHE B 1 3 ? 7.148 -17.141 9.516 1 74.38 3 PHE B N 1
ATOM 5082 C CA . PHE B 1 3 ? 8.422 -17.688 9.062 1 74.38 3 PHE B CA 1
ATOM 5083 C C . PHE B 1 3 ? 8.984 -16.859 7.918 1 74.38 3 PHE B C 1
ATOM 5085 O O . PHE B 1 3 ? 10.195 -16.609 7.848 1 74.38 3 PHE B O 1
ATOM 5092 N N . GLU B 1 4 ? 8.078 -16.422 7.086 1 77.12 4 GLU B N 1
ATOM 5093 C CA . GLU B 1 4 ? 8.531 -15.609 5.965 1 77.12 4 GLU B CA 1
ATOM 5094 C C . GLU B 1 4 ? 9.008 -14.242 6.441 1 77.12 4 GLU B C 1
ATOM 5096 O O . GLU B 1 4 ? 9.969 -13.688 5.902 1 77.12 4 GLU B O 1
ATOM 5101 N N . GLN B 1 5 ? 8.414 -13.711 7.445 1 74.62 5 GLN B N 1
ATOM 5102 C CA . GLN B 1 5 ? 8.812 -12.422 7.992 1 74.62 5 GLN B CA 1
ATOM 5103 C C . GLN B 1 5 ? 10.156 -12.516 8.711 1 74.62 5 GLN B C 1
ATOM 5105 O O . GLN B 1 5 ? 10.961 -11.578 8.656 1 74.62 5 GLN B O 1
ATOM 5110 N N . ASP B 1 6 ? 10.336 -13.648 9.328 1 77.19 6 ASP B N 1
ATOM 5111 C CA . ASP B 1 6 ? 11.547 -13.828 10.125 1 77.19 6 ASP B CA 1
ATOM 5112 C C . ASP B 1 6 ? 12.773 -13.992 9.227 1 77.19 6 ASP B C 1
ATOM 5114 O O . ASP B 1 6 ? 13.906 -13.781 9.672 1 77.19 6 ASP B O 1
ATOM 5118 N N . ARG B 1 7 ? 12.508 -14.477 8.125 1 82 7 ARG B N 1
ATOM 5119 C CA . ARG B 1 7 ? 13.594 -14.625 7.16 1 82 7 ARG B CA 1
ATOM 5120 C C . ARG B 1 7 ? 14.219 -13.273 6.828 1 82 7 ARG B C 1
ATOM 5122 O O . ARG B 1 7 ? 15.391 -13.203 6.445 1 82 7 ARG B O 1
ATOM 5129 N N . GLY B 1 8 ? 13.445 -12.195 6.965 1 81.81 8 GLY B N 1
ATOM 5130 C CA . GLY B 1 8 ? 13.922 -10.859 6.664 1 81.81 8 GLY B CA 1
ATOM 5131 C C . GLY B 1 8 ? 13.828 -10.516 5.188 1 81.81 8 GLY B C 1
ATOM 5132 O O . GLY B 1 8 ? 13 -11.07 4.465 1 81.81 8 GLY B O 1
ATOM 5133 N N . LEU B 1 9 ? 14.664 -9.523 4.801 1 88.25 9 LEU B N 1
ATOM 5134 C CA . LEU B 1 9 ? 14.602 -9.008 3.436 1 88.25 9 LEU B CA 1
ATOM 5135 C C . LEU B 1 9 ? 15.859 -9.383 2.656 1 88.25 9 LEU B C 1
ATOM 5137 O O . LEU B 1 9 ? 16.953 -9.445 3.227 1 88.25 9 LEU B O 1
ATOM 5141 N N . ILE B 1 10 ? 15.586 -9.672 1.421 1 90.5 10 ILE B N 1
ATOM 5142 C CA . ILE B 1 10 ? 16.734 -9.828 0.541 1 90.5 10 ILE B CA 1
ATOM 5143 C C . ILE B 1 10 ? 17.484 -8.5 0.438 1 90.5 10 ILE B C 1
ATOM 5145 O O . ILE B 1 10 ? 16.875 -7.445 0.253 1 90.5 10 ILE B O 1
ATOM 5149 N N . ARG B 1 11 ? 18.75 -8.547 0.707 1 92 11 ARG B N 1
ATOM 5150 C CA . ARG B 1 11 ? 19.594 -7.355 0.556 1 92 11 ARG B CA 1
ATOM 5151 C C . ARG B 1 11 ? 19.953 -7.125 -0.908 1 92 11 ARG B C 1
ATOM 5153 O O . ARG B 1 11 ? 20.938 -7.664 -1.4 1 92 11 ARG B O 1
ATOM 5160 N N . VAL B 1 12 ? 19.203 -6.27 -1.579 1 92.56 12 VAL B N 1
ATOM 5161 C CA . VAL B 1 12 ? 19.172 -6.129 -3.031 1 92.56 12 VAL B CA 1
ATOM 5162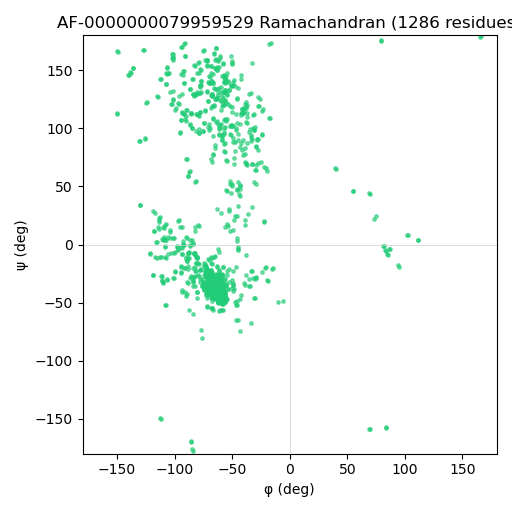 C C . VAL B 1 12 ? 20.578 -5.844 -3.553 1 92.56 12 VAL B C 1
ATOM 5164 O O . VAL B 1 12 ? 21.031 -6.484 -4.5 1 92.56 12 VAL B O 1
ATOM 5167 N N . TRP B 1 13 ? 21.297 -4.93 -2.945 1 92.12 13 TRP B N 1
ATOM 5168 C CA . TRP B 1 13 ? 22.656 -4.578 -3.375 1 92.12 13 TRP B CA 1
ATOM 5169 C C . TRP B 1 13 ? 23.703 -5.316 -2.547 1 92.12 13 TRP B C 1
ATOM 5171 O O . TRP B 1 13 ? 24.891 -5.219 -2.818 1 92.12 13 TRP B O 1
ATOM 5181 N N . GLY B 1 14 ? 23.219 -6.078 -1.527 1 91.88 14 GLY B N 1
ATOM 5182 C CA . GLY B 1 14 ? 24.141 -6.652 -0.557 1 91.88 14 GLY B CA 1
ATOM 5183 C C . GLY B 1 14 ? 24.219 -8.164 -0.634 1 91.88 14 GLY B C 1
ATOM 5184 O O . GLY B 1 14 ? 24.141 -8.742 -1.722 1 91.88 14 GLY B O 1
ATOM 5185 N N . ILE B 1 15 ? 24.484 -8.711 0.519 1 90.69 15 ILE B N 1
ATOM 5186 C CA . ILE B 1 15 ? 24.734 -10.148 0.608 1 90.69 15 ILE B CA 1
ATOM 5187 C C . ILE B 1 15 ? 23.625 -10.805 1.438 1 90.69 15 ILE B C 1
ATOM 5189 O O . ILE B 1 15 ? 23.297 -10.344 2.533 1 90.69 15 ILE B O 1
ATOM 5193 N N . GLY B 1 16 ? 23.078 -11.781 0.855 1 90.69 16 GLY B N 1
ATOM 5194 C CA . GLY B 1 16 ? 22.141 -12.609 1.606 1 90.69 16 GLY B CA 1
ATOM 5195 C C . GLY B 1 16 ? 20.844 -11.898 1.947 1 90.69 16 GLY B C 1
ATOM 5196 O O . GLY B 1 16 ? 20.391 -11.047 1.185 1 90.69 16 GLY B O 1
ATOM 5197 N N . GLU B 1 17 ? 20.172 -12.398 2.961 1 89.75 17 GLU B N 1
ATOM 5198 C CA . GLU B 1 17 ? 18.906 -11.852 3.443 1 89.75 17 GLU B CA 1
ATOM 5199 C C . GLU B 1 17 ? 18.891 -11.773 4.969 1 89.75 17 GLU B C 1
ATOM 5201 O O . GLU B 1 17 ? 19.656 -12.453 5.641 1 89.75 17 GLU B O 1
ATOM 5206 N N . GLY B 1 18 ? 18.141 -10.844 5.477 1 85.94 18 GLY B N 1
ATOM 5207 C CA . GLY B 1 18 ? 18.031 -10.695 6.918 1 85.94 18 GLY B CA 1
ATOM 5208 C C . GLY B 1 18 ? 17.422 -9.367 7.332 1 85.94 18 GLY B C 1
ATOM 5209 O O . GLY B 1 18 ? 16.953 -8.602 6.484 1 85.94 18 GLY B O 1
ATOM 5210 N N . GLN B 1 19 ? 17.281 -9.203 8.633 1 80.31 19 GLN B N 1
ATOM 5211 C CA . GLN B 1 19 ? 16.781 -7.953 9.188 1 80.31 19 GLN B CA 1
ATOM 5212 C C . GLN B 1 19 ? 17.922 -6.996 9.523 1 80.31 19 GLN B C 1
ATOM 5214 O O . GLN B 1 19 ? 19.062 -7.422 9.695 1 80.31 19 GLN B O 1
ATOM 5219 N N . ASP B 1 20 ? 17.609 -5.758 9.414 1 75.19 20 ASP B N 1
ATOM 5220 C CA . ASP B 1 20 ? 18.594 -4.793 9.875 1 75.19 20 ASP B CA 1
ATOM 5221 C C . ASP B 1 20 ? 18.656 -4.738 11.398 1 75.19 20 ASP B C 1
ATOM 5223 O O . ASP B 1 20 ? 17.734 -4.219 12.039 1 75.19 20 ASP B O 1
ATOM 5227 N N . ALA B 1 21 ? 19.625 -5.293 11.961 1 67.38 21 ALA B N 1
ATOM 5228 C CA . ALA B 1 21 ? 19.766 -5.402 13.414 1 67.38 21 ALA B CA 1
ATOM 5229 C C . ALA B 1 21 ? 20 -4.035 14.047 1 67.38 21 ALA B C 1
ATOM 5231 O O . ALA B 1 21 ? 19.812 -3.865 15.25 1 67.38 21 ALA B O 1
ATOM 5232 N N . ASN B 1 22 ? 20.281 -3.002 13.234 1 66.25 22 ASN B N 1
ATOM 5233 C CA . ASN B 1 22 ? 20.609 -1.688 13.773 1 66.25 22 ASN B CA 1
ATOM 5234 C C . ASN B 1 22 ? 19.578 -0.636 13.359 1 66.25 22 ASN B C 1
ATOM 5236 O O . ASN B 1 22 ? 19.922 0.54 13.211 1 66.25 22 ASN B O 1
ATOM 5240 N N . ASP B 1 23 ? 18.406 -1.194 13.148 1 68.38 23 ASP B N 1
ATOM 5241 C CA . ASP B 1 23 ? 17.422 -0.242 12.633 1 68.38 23 ASP B CA 1
ATOM 5242 C C . ASP B 1 23 ? 16.75 0.518 13.773 1 68.38 23 ASP B C 1
ATOM 5244 O O . ASP B 1 23 ? 15.914 1.387 13.539 1 68.38 23 ASP B O 1
ATOM 5248 N N . GLY B 1 24 ? 17.203 0.26 15 1 56.72 24 GLY B N 1
ATOM 5249 C CA . GLY B 1 24 ? 16.734 1.021 16.141 1 56.72 24 GLY B CA 1
ATOM 5250 C C . GLY B 1 24 ? 15.453 0.462 16.75 1 56.72 24 GLY B C 1
ATOM 5251 O O . GLY B 1 24 ? 14.969 0.976 17.766 1 56.72 24 GLY B O 1
ATOM 5252 N N . ALA B 1 25 ? 14.938 -0.525 16.156 1 65.81 25 ALA B N 1
ATOM 5253 C CA . ALA B 1 25 ? 13.688 -1.067 16.672 1 65.81 25 ALA B CA 1
ATOM 5254 C C . ALA B 1 25 ? 13.945 -2.104 17.766 1 65.81 25 ALA B C 1
ATOM 5256 O O . ALA B 1 25 ? 13.008 -2.582 18.406 1 65.81 25 ALA B O 1
ATOM 5257 N N . GLN B 1 26 ? 15.242 -2.338 18.016 1 63.94 26 GLN B N 1
ATOM 5258 C CA . GLN B 1 26 ? 15.586 -3.307 19.047 1 63.94 26 GLN B CA 1
ATOM 5259 C C . GLN B 1 26 ? 15.766 -2.627 20.406 1 63.94 26 GLN B C 1
ATOM 5261 O O . GLN B 1 26 ? 16.203 -1.479 20.469 1 63.94 26 GLN B O 1
ATOM 5266 N N . ALA B 1 27 ? 15.281 -3.238 21.453 1 55.94 27 ALA B N 1
ATOM 5267 C CA . ALA B 1 27 ? 15.352 -2.693 22.812 1 55.94 27 ALA B CA 1
ATOM 5268 C C . ALA B 1 27 ? 16.797 -2.398 23.219 1 55.94 27 ALA B C 1
ATOM 5270 O O . ALA B 1 27 ? 17.719 -3.064 22.75 1 55.94 27 ALA B O 1
ATOM 5271 N N . PRO B 1 28 ? 17.016 -1.252 23.969 1 48.06 28 PRO B N 1
ATOM 5272 C CA . PRO B 1 28 ? 18.359 -0.972 24.469 1 48.06 28 PRO B CA 1
ATOM 5273 C C . PRO B 1 28 ? 18.922 -2.104 25.328 1 48.06 28 PRO B C 1
ATOM 5275 O O . PRO B 1 28 ? 18.156 -2.787 26.031 1 48.06 28 PRO B O 1
ATOM 5278 N N . SER B 1 29 ? 20 -2.738 25.047 1 42.09 29 SER B N 1
ATOM 5279 C CA . SER B 1 29 ? 20.641 -3.75 25.875 1 42.09 29 SER B CA 1
ATOM 5280 C C . SER B 1 29 ? 20.859 -3.242 27.312 1 42.09 29 SER B C 1
ATOM 5282 O O . SER B 1 29 ? 21.312 -2.119 27.5 1 42.09 29 SER B O 1
ATOM 5284 N N . SER B 1 30 ? 20.062 -3.602 28.328 1 32.84 30 SER B N 1
ATOM 5285 C CA . SER B 1 30 ? 20.422 -3.332 29.719 1 32.84 30 SER B CA 1
ATOM 5286 C C . SER B 1 30 ? 21.875 -3.705 29.984 1 32.84 30 SER B C 1
ATOM 5288 O O . SER B 1 30 ? 22.344 -4.77 29.562 1 32.84 30 SER B O 1
ATOM 5290 N N . PRO B 1 31 ? 22.781 -2.807 30.516 1 32.31 31 PRO B N 1
ATOM 5291 C CA . PRO B 1 31 ? 24.109 -3.223 30.969 1 32.31 31 PRO B CA 1
ATOM 5292 C C . PRO B 1 31 ? 24.078 -4.484 31.828 1 32.31 31 PRO B C 1
ATOM 5294 O O . PRO B 1 31 ? 25.094 -5.164 31.969 1 32.31 31 PRO B O 1
ATOM 5297 N N . GLU B 1 32 ? 23.25 -4.656 32.969 1 30.08 32 GLU B N 1
ATOM 5298 C CA . GLU B 1 32 ? 23.438 -5.672 33.969 1 30.08 32 GLU B CA 1
ATOM 5299 C C . GLU B 1 32 ? 23.172 -7.07 33.438 1 30.08 32 GLU B C 1
ATOM 5301 O O . GLU B 1 32 ? 23.391 -8.07 34.125 1 30.08 32 GLU B O 1
ATOM 5306 N N . SER B 1 33 ? 22.031 -7.297 32.875 1 30.34 33 SER B N 1
ATOM 5307 C CA . SER B 1 33 ? 21.859 -8.742 32.75 1 30.34 33 SER B CA 1
ATOM 5308 C C . SER B 1 33 ? 22.969 -9.352 31.891 1 30.34 33 SER B C 1
ATOM 5310 O O . SER B 1 33 ? 23.172 -8.938 30.75 1 30.34 33 SER B O 1
ATOM 5312 N N . ASN B 1 34 ? 24.016 -10.016 32.406 1 27.02 34 ASN B N 1
ATOM 5313 C CA . ASN B 1 34 ? 24.938 -11.094 32.094 1 27.02 34 ASN B CA 1
ATOM 5314 C C . ASN B 1 34 ? 24.312 -12.141 31.203 1 27.02 34 ASN B C 1
ATOM 5316 O O . ASN B 1 34 ? 24.766 -13.281 31.141 1 27.02 34 ASN B O 1
ATOM 5320 N N . ASP B 1 35 ? 23 -12.336 31.297 1 29.06 35 ASP B N 1
ATOM 5321 C CA . ASP B 1 35 ? 22.703 -13.531 30.516 1 29.06 35 ASP B CA 1
ATOM 5322 C C . ASP B 1 35 ? 23.312 -13.445 29.109 1 29.06 35 ASP B C 1
ATOM 5324 O O . ASP B 1 35 ? 23.062 -12.484 28.375 1 29.06 35 ASP B O 1
ATOM 5328 N N . SER B 1 36 ? 24.422 -14.125 28.844 1 29.22 36 SER B N 1
ATOM 5329 C CA . SER B 1 36 ? 25.359 -14.57 27.812 1 29.22 36 SER B CA 1
ATOM 5330 C C . SER B 1 36 ? 24.641 -14.781 26.484 1 29.22 36 SER B C 1
ATOM 5332 O O . SER B 1 36 ? 25.281 -14.82 25.422 1 29.22 36 SER B O 1
ATOM 5334 N N . ASN B 1 37 ? 23.5 -15.461 26.594 1 26.48 37 ASN B N 1
ATOM 5335 C CA . ASN B 1 37 ? 23.141 -16.109 25.328 1 26.48 37 ASN B CA 1
ATOM 5336 C C . ASN B 1 37 ? 22.516 -15.109 24.359 1 26.48 37 ASN B C 1
ATOM 5338 O O . ASN B 1 37 ? 21.859 -15.508 23.391 1 26.48 37 ASN B O 1
ATOM 5342 N N . ALA B 1 38 ? 21.922 -14.117 24.875 1 31.91 38 ALA B N 1
ATOM 5343 C CA . ALA B 1 38 ? 21.469 -13.297 23.75 1 31.91 38 ALA B CA 1
ATOM 5344 C C . ALA B 1 38 ? 22.672 -12.734 22.984 1 31.91 38 ALA B C 1
ATOM 5346 O O . ALA B 1 38 ? 23.484 -12 23.531 1 31.91 38 ALA B O 1
ATOM 5347 N N . SER B 1 39 ? 23.203 -13.492 22.062 1 29.64 39 SER B N 1
ATOM 5348 C CA . SER B 1 39 ? 24.297 -13.109 21.172 1 29.64 39 SER B CA 1
ATOM 5349 C C . SER B 1 39 ? 24.266 -11.617 20.875 1 29.64 39 SER B C 1
ATOM 5351 O O . SER B 1 39 ? 23.203 -11.039 20.672 1 29.64 39 SER B O 1
ATOM 5353 N N . SER B 1 40 ? 25.062 -10.836 21.562 1 31.5 40 SER B N 1
ATOM 5354 C CA . SER B 1 40 ? 25.391 -9.492 21.094 1 31.5 40 SER B CA 1
ATOM 5355 C C . SER B 1 40 ? 25.094 -9.328 19.609 1 31.5 40 SER B C 1
ATOM 5357 O O . SER B 1 40 ? 25.359 -10.234 18.812 1 31.5 40 SER B O 1
ATOM 5359 N N . PRO B 1 41 ? 24.031 -8.547 19.328 1 36.16 41 PRO B N 1
ATOM 5360 C CA . PRO B 1 41 ? 23.922 -8.461 17.875 1 36.16 41 PRO B CA 1
ATOM 5361 C C . PRO B 1 41 ? 25.281 -8.578 17.172 1 36.16 41 PRO B C 1
ATOM 5363 O O . PRO B 1 41 ? 26.281 -8.078 17.672 1 36.16 41 PRO B O 1
ATOM 5366 N N . ALA B 1 42 ? 25.672 -9.625 16.625 1 34.91 42 ALA B N 1
ATOM 5367 C CA . ALA B 1 42 ? 26.891 -9.766 15.836 1 34.91 42 ALA B CA 1
ATOM 5368 C C . ALA B 1 42 ? 27.328 -8.414 15.273 1 34.91 42 ALA B C 1
ATOM 5370 O O . ALA B 1 42 ? 26.484 -7.57 14.938 1 34.91 42 ALA B O 1
ATOM 5371 N N . PRO B 1 43 ? 28.516 -7.887 15.664 1 38.28 43 PRO B N 1
ATOM 5372 C CA . PRO B 1 43 ? 28.984 -6.664 15.008 1 38.28 43 PRO B CA 1
ATOM 5373 C C . PRO B 1 43 ? 28.484 -6.527 13.57 1 38.28 43 PRO B C 1
ATOM 5375 O O . PRO B 1 43 ? 28.656 -7.453 12.773 1 38.28 43 PRO B O 1
ATOM 5378 N N . VAL B 1 44 ? 27.328 -6.016 13.414 1 47 44 VAL B N 1
ATOM 5379 C CA . VAL B 1 44 ? 26.766 -5.766 12.094 1 47 44 VAL B CA 1
ATOM 5380 C C . VAL B 1 44 ? 27.875 -5.488 11.094 1 47 44 VAL B C 1
ATOM 5382 O O . VAL B 1 44 ? 28.688 -4.566 11.289 1 47 44 VAL B O 1
ATOM 5385 N N . ARG B 1 45 ? 28.469 -6.438 10.531 1 51 45 ARG B N 1
ATOM 5386 C CA . ARG B 1 45 ? 29.453 -6.27 9.461 1 51 45 ARG B CA 1
ATOM 5387 C C . ARG B 1 45 ? 29.078 -5.09 8.57 1 51 45 ARG B C 1
ATOM 5389 O O . ARG B 1 45 ? 27.984 -5.043 8.016 1 51 45 ARG B O 1
ATOM 5396 N N . GLU B 1 46 ? 29.656 -3.967 8.734 1 61.62 46 GLU B N 1
ATOM 5397 C CA . GLU B 1 46 ? 29.562 -2.805 7.855 1 61.62 46 GLU B CA 1
ATOM 5398 C C . GLU B 1 46 ? 29.609 -3.221 6.391 1 61.62 46 GLU B C 1
ATOM 5400 O O . GLU B 1 46 ? 30.344 -4.141 6.02 1 61.62 46 GLU B O 1
ATOM 5405 N N . GLY B 1 47 ? 28.562 -2.99 5.617 1 77.12 47 GLY B N 1
ATOM 5406 C CA . GLY B 1 47 ? 28.594 -3.145 4.172 1 77.12 47 GLY B CA 1
ATOM 5407 C C . GLY B 1 47 ? 27.75 -4.301 3.678 1 77.12 47 GLY B C 1
ATOM 5408 O O . GLY B 1 47 ? 27.672 -4.551 2.473 1 77.12 47 GLY B O 1
ATOM 5409 N N . ILE B 1 48 ? 27.047 -4.938 4.648 1 84.88 48 ILE B N 1
ATOM 5410 C CA . ILE B 1 48 ? 26.328 -6.148 4.266 1 84.88 48 ILE B CA 1
ATOM 5411 C C . ILE B 1 48 ? 25.141 -5.781 3.375 1 84.88 48 ILE B C 1
ATOM 5413 O O . ILE B 1 48 ? 24.719 -6.578 2.533 1 84.88 48 ILE B O 1
ATOM 5417 N N . TRP B 1 49 ? 24.594 -4.613 3.504 1 89.38 49 TRP B N 1
ATOM 5418 C CA . TRP B 1 49 ? 23.453 -4.176 2.711 1 89.38 49 TRP B CA 1
ATOM 5419 C C . TRP B 1 49 ? 23.906 -3.711 1.328 1 89.38 49 TRP B C 1
ATOM 5421 O O . TRP B 1 49 ? 23.078 -3.553 0.424 1 89.38 49 TRP B O 1
ATOM 5431 N N . GLY B 1 50 ? 25.203 -3.555 1.107 1 87.19 50 GLY B N 1
ATOM 5432 C CA . GLY B 1 50 ? 25.797 -3.344 -0.206 1 87.19 50 GLY B CA 1
ATOM 5433 C C . GLY B 1 50 ? 25.672 -1.912 -0.69 1 87.19 50 GLY B C 1
ATOM 5434 O O . GLY B 1 50 ? 25.172 -1.047 0.033 1 87.19 50 GLY B O 1
ATOM 5435 N N . TYR B 1 51 ? 26.297 -1.629 -1.891 1 84.5 51 TYR B N 1
ATOM 5436 C CA . TYR B 1 51 ? 26.359 -0.348 -2.584 1 84.5 51 TYR B CA 1
ATOM 5437 C C . TYR B 1 51 ? 26.203 -0.533 -4.09 1 84.5 51 TYR B C 1
ATOM 5439 O O . TYR B 1 51 ? 26.594 -1.566 -4.637 1 84.5 51 TYR B O 1
ATOM 5447 N N . PRO B 1 52 ? 25.516 0.534 -4.641 1 81.19 52 PRO B N 1
ATOM 5448 C CA . PRO B 1 52 ? 25.578 0.453 -6.102 1 81.19 52 PRO B CA 1
ATOM 5449 C C . PRO B 1 52 ? 27 0.651 -6.637 1 81.19 52 PRO B C 1
ATOM 5451 O O . PRO B 1 52 ? 27.797 1.352 -6.02 1 81.19 52 PRO B O 1
ATOM 5454 N N . PRO B 1 53 ? 27.422 -0.138 -7.664 1 67.06 53 PRO B N 1
ATOM 5455 C CA . PRO B 1 53 ? 28.766 0.052 -8.203 1 67.06 53 PRO B CA 1
ATOM 5456 C C . PRO B 1 53 ? 29.016 1.481 -8.68 1 67.06 53 PRO B C 1
ATOM 5458 O O . PRO B 1 53 ? 28.078 2.172 -9.086 1 67.06 53 PRO B O 1
ATOM 5461 N N . ALA B 1 54 ? 30.234 2.084 -8.203 1 56.72 54 ALA B N 1
ATOM 5462 C CA . ALA B 1 54 ? 30.594 3.424 -8.656 1 56.72 54 ALA B CA 1
ATOM 5463 C C . ALA B 1 54 ? 30.641 3.496 -10.18 1 56.72 54 ALA B C 1
ATOM 5465 O O . ALA B 1 54 ? 31.062 2.539 -10.844 1 56.72 54 ALA B O 1
ATOM 5466 N N . ASP B 1 55 ? 29.703 4.109 -10.875 1 47.78 55 ASP B N 1
ATOM 5467 C CA . ASP B 1 55 ? 29.766 4.223 -12.328 1 47.78 55 ASP B CA 1
ATOM 5468 C C . ASP B 1 55 ? 31.172 4.605 -12.781 1 47.78 55 ASP B C 1
ATOM 5470 O O . ASP B 1 55 ? 31.516 5.785 -12.789 1 47.78 55 ASP B O 1
ATOM 5474 N N . HIS B 1 56 ? 32.25 4.086 -12.305 1 40.69 56 HIS B N 1
ATOM 5475 C CA . HIS B 1 56 ? 33.562 4.52 -12.805 1 40.69 56 HIS B CA 1
ATOM 5476 C C . HIS B 1 56 ? 33.656 4.34 -14.312 1 40.69 56 HIS B C 1
ATOM 5478 O O . HIS B 1 56 ? 33.375 3.264 -14.836 1 40.69 56 HIS B O 1
ATOM 5484 N N . SER B 1 57 ? 33.5 5.336 -15.062 1 35.25 57 SER B N 1
ATOM 5485 C CA . SER B 1 57 ? 34 5.301 -16.422 1 35.25 57 SER B CA 1
ATOM 5486 C C . SER B 1 57 ? 35.375 4.684 -16.5 1 35.25 57 SER B C 1
ATOM 5488 O O . SER B 1 57 ? 35.969 4.551 -17.578 1 35.25 57 SER B O 1
ATOM 5490 N N . SER B 1 58 ? 36.312 5.133 -15.445 1 31.88 58 SER B N 1
ATOM 5491 C CA . SER B 1 58 ? 37.688 4.902 -15.898 1 31.88 58 SER B CA 1
ATOM 5492 C C . SER B 1 58 ? 38.031 3.414 -15.898 1 31.88 58 SER B C 1
ATOM 5494 O O . SER B 1 58 ? 37.594 2.676 -15.008 1 31.88 58 SER B O 1
ATOM 5496 N N . PRO B 1 59 ? 38.594 2.977 -17.031 1 30.61 59 PRO B N 1
ATOM 5497 C CA . PRO B 1 59 ? 39.25 1.667 -17.109 1 30.61 59 PRO B CA 1
ATOM 5498 C C . PRO B 1 59 ? 40.125 1.379 -15.906 1 30.61 59 PRO B C 1
ATOM 5500 O O . PRO B 1 59 ? 41.156 2.029 -15.734 1 30.61 59 PRO B O 1
ATOM 5503 N N . SER B 1 60 ? 39.875 1.607 -14.727 1 29.94 60 SER B N 1
ATOM 5504 C CA . SER B 1 60 ? 40.969 1.244 -13.828 1 29.94 60 SER B CA 1
ATOM 5505 C C . SER B 1 60 ? 41.594 -0.086 -14.234 1 29.94 60 SER B C 1
ATOM 5507 O O . SER B 1 60 ? 40.875 -1.037 -14.57 1 29.94 60 SER B O 1
ATOM 5509 N N . THR B 1 61 ? 42.875 -0.014 -14.68 1 28.23 61 THR B N 1
ATOM 5510 C CA . THR B 1 61 ? 43.906 -1.029 -14.867 1 28.23 61 THR B CA 1
ATOM 5511 C C . THR B 1 61 ? 43.969 -1.97 -13.664 1 28.23 61 THR B C 1
ATOM 5513 O O . THR B 1 61 ? 45.062 -2.268 -13.156 1 28.23 61 THR B O 1
ATOM 5516 N N . LEU B 1 62 ? 43.281 -1.816 -12.648 1 30.17 62 LEU B N 1
ATOM 5517 C CA . LEU B 1 62 ? 43.688 -2.875 -11.727 1 30.17 62 LEU B CA 1
ATOM 5518 C C . LEU B 1 62 ? 43.75 -4.215 -12.445 1 30.17 62 LEU B C 1
ATOM 5520 O O . LEU B 1 62 ? 42.812 -4.625 -13.125 1 30.17 62 LEU B O 1
ATOM 5524 N N . GLY B 1 63 ? 44.938 -4.633 -12.82 1 28.67 63 GLY B N 1
ATOM 5525 C CA . GLY B 1 63 ? 45.531 -5.871 -13.32 1 28.67 63 GLY B CA 1
ATOM 5526 C C . GLY B 1 63 ? 44.906 -7.109 -12.688 1 28.67 63 GLY B C 1
ATOM 5527 O O . GLY B 1 63 ? 45.5 -8.195 -12.75 1 28.67 63 GLY B O 1
ATOM 5528 N N . GLY B 1 64 ? 44.438 -6.98 -11.445 1 29.19 64 GLY B N 1
ATOM 5529 C CA . GLY B 1 64 ? 44.188 -8.367 -11.078 1 29.19 64 GLY B CA 1
ATOM 5530 C C . GLY B 1 64 ? 43.281 -9.094 -12.078 1 29.19 64 GLY B C 1
ATOM 5531 O O . GLY B 1 64 ? 42.625 -8.461 -12.906 1 29.19 64 GLY B O 1
ATOM 5532 N N . HIS B 1 65 ? 43.531 -10.406 -12.219 1 27.95 65 HIS B N 1
ATOM 5533 C CA . HIS B 1 65 ? 42.875 -11.336 -13.141 1 27.95 65 HIS B CA 1
ATOM 5534 C C . HIS B 1 65 ? 41.375 -11.117 -13.156 1 27.95 65 HIS B C 1
ATOM 5536 O O . HIS B 1 65 ? 40.656 -11.562 -12.242 1 27.95 65 HIS B O 1
ATOM 5542 N N . VAL B 1 66 ? 41 -9.898 -13.328 1 32.44 66 VAL B N 1
ATOM 5543 C CA . VAL B 1 66 ? 39.625 -9.977 -13.867 1 32.44 66 VAL B CA 1
ATOM 5544 C C . VAL B 1 66 ? 39.531 -11.156 -14.836 1 32.44 66 VAL B C 1
ATOM 5546 O O . VAL B 1 66 ? 40.219 -11.18 -15.859 1 32.44 66 VAL B O 1
ATOM 5549 N N . ILE B 1 67 ? 39.594 -12.375 -14.352 1 30.31 67 ILE B N 1
ATOM 5550 C CA . ILE B 1 67 ? 39.281 -13.422 -15.32 1 30.31 67 ILE B CA 1
ATOM 5551 C C . ILE B 1 67 ? 38.312 -12.891 -16.375 1 30.31 67 ILE B C 1
ATOM 5553 O O . ILE B 1 67 ? 37.25 -12.367 -16.031 1 30.31 67 ILE B O 1
ATOM 5557 N N . PRO B 1 68 ? 38.75 -12.336 -17.5 1 35 68 PRO B N 1
ATOM 5558 C CA . PRO B 1 68 ? 37.938 -12.07 -18.688 1 35 68 PRO B CA 1
ATOM 5559 C C . PRO B 1 68 ? 36.688 -12.969 -18.734 1 35 68 PRO B C 1
ATOM 5561 O O . PRO B 1 68 ? 36.25 -13.344 -19.828 1 35 68 PRO B O 1
ATOM 5564 N N . HIS B 1 69 ? 36.219 -13.555 -17.734 1 33.19 69 HIS B N 1
ATOM 5565 C CA . HIS B 1 69 ? 35.156 -14.469 -18.094 1 33.19 69 HIS B CA 1
ATOM 5566 C C . HIS B 1 69 ? 34.031 -13.742 -18.844 1 33.19 69 HIS B C 1
ATOM 5568 O O . HIS B 1 69 ? 33.438 -12.797 -18.328 1 33.19 69 HIS B O 1
ATOM 5574 N N . SER B 1 70 ? 34.125 -13.453 -20.141 1 41.44 70 SER B N 1
ATOM 5575 C CA . SER B 1 70 ? 33.188 -13.102 -21.203 1 41.44 70 SER B CA 1
ATOM 5576 C C . SER B 1 70 ? 31.75 -13.414 -20.812 1 41.44 70 SER B C 1
ATOM 5578 O O . SER B 1 70 ? 30.812 -13.094 -21.547 1 41.44 70 SER B O 1
ATOM 5580 N N . ARG B 1 71 ? 31.484 -14.281 -19.875 1 51.56 71 ARG B N 1
ATOM 5581 C CA . ARG B 1 71 ? 30.188 -14.922 -19.734 1 51.56 71 ARG B CA 1
ATOM 5582 C C . ARG B 1 71 ? 29.297 -14.164 -18.75 1 51.56 71 ARG B C 1
ATOM 5584 O O . ARG B 1 71 ? 29.766 -13.734 -17.703 1 51.56 71 ARG B O 1
ATOM 5591 N N . GLU B 1 72 ? 28.219 -13.562 -19.172 1 66.06 72 GLU B N 1
ATOM 5592 C CA . GLU B 1 72 ? 27.109 -13.062 -18.359 1 66.06 72 GLU B CA 1
ATOM 5593 C C . GLU B 1 72 ? 26.984 -13.844 -17.047 1 66.06 72 GLU B C 1
ATOM 5595 O O . GLU B 1 72 ? 27.141 -15.07 -17.031 1 66.06 72 GLU B O 1
ATOM 5600 N N . THR B 1 73 ? 27.156 -13.016 -15.969 1 79.25 73 THR B N 1
ATOM 5601 C CA . THR B 1 73 ? 26.984 -13.656 -14.672 1 79.25 73 THR B CA 1
ATOM 5602 C C . THR B 1 73 ? 25.531 -14.117 -14.484 1 79.25 73 THR B C 1
ATOM 5604 O O . THR B 1 73 ? 24.656 -13.719 -15.25 1 79.25 73 THR B O 1
ATOM 5607 N N . VAL B 1 74 ? 25.344 -14.906 -13.586 1 85.44 74 VAL B N 1
ATOM 5608 C CA . VAL B 1 74 ? 24.031 -15.43 -13.266 1 85.44 74 VAL B CA 1
ATOM 5609 C C . VAL B 1 74 ? 23.078 -14.281 -12.914 1 85.44 74 VAL B C 1
ATOM 5611 O O . VAL B 1 74 ? 21.922 -14.281 -13.328 1 85.44 74 VAL B O 1
ATOM 5614 N N . GLY B 1 75 ? 23.656 -13.25 -12.273 1 89.56 75 GLY B N 1
ATOM 5615 C CA . GLY B 1 75 ? 22.828 -12.133 -11.844 1 89.56 75 GLY B CA 1
ATOM 5616 C C . GLY B 1 75 ? 22.531 -11.141 -12.953 1 89.56 75 GLY B C 1
ATOM 5617 O O . GLY B 1 75 ? 21.672 -10.266 -12.797 1 89.56 75 GLY B O 1
ATOM 5618 N N . GLY B 1 76 ? 23.172 -11.25 -14.062 1 89.75 76 GLY B N 1
ATOM 5619 C CA . GLY B 1 76 ? 22.922 -10.391 -15.203 1 89.75 76 GLY B CA 1
ATOM 5620 C C . GLY B 1 76 ? 23.953 -9.305 -15.367 1 89.75 76 GLY B C 1
ATOM 5621 O O . GLY B 1 76 ? 23.766 -8.367 -16.156 1 89.75 76 GLY B O 1
ATOM 5622 N N . LEU B 1 77 ? 25.016 -9.352 -14.609 1 89.62 77 LEU B N 1
ATOM 5623 C CA . LEU B 1 77 ? 26.062 -8.336 -14.695 1 89.62 77 LEU B CA 1
ATOM 5624 C C . LEU B 1 77 ? 26.938 -8.562 -15.914 1 89.62 77 LEU B C 1
ATOM 5626 O O . LEU B 1 77 ? 27.203 -9.711 -16.297 1 89.62 77 LEU B O 1
ATOM 5630 N N . GLY B 1 78 ? 27.281 -7.422 -16.516 1 86.5 78 GLY B N 1
ATOM 5631 C CA . GLY B 1 78 ? 28.297 -7.477 -17.562 1 86.5 78 GLY B CA 1
ATOM 5632 C C . GLY B 1 78 ? 29.719 -7.395 -17.031 1 86.5 78 GLY B C 1
ATOM 5633 O O . GLY B 1 78 ? 29.922 -7.477 -15.812 1 86.5 78 GLY B O 1
ATOM 5634 N N . HIS B 1 79 ? 30.656 -7.23 -17.844 1 78.62 79 HIS B N 1
ATOM 5635 C CA . HIS B 1 79 ? 32.062 -7.207 -17.484 1 78.62 79 HIS B CA 1
ATOM 5636 C C . HIS B 1 79 ? 32.438 -5.922 -16.75 1 78.62 79 HIS B C 1
ATOM 5638 O O . HIS B 1 79 ? 33.406 -5.887 -15.984 1 78.62 79 HIS B O 1
ATOM 5644 N N . ASP B 1 80 ? 31.594 -4.918 -16.953 1 75.25 80 ASP B N 1
ATOM 5645 C CA . ASP B 1 80 ? 31.875 -3.623 -16.328 1 75.25 80 ASP B CA 1
ATOM 5646 C C . ASP B 1 80 ? 31.234 -3.523 -14.945 1 75.25 80 ASP B C 1
ATOM 5648 O O . ASP B 1 80 ? 31.266 -2.463 -14.32 1 75.25 80 ASP B O 1
ATOM 5652 N N . GLY B 1 81 ? 30.672 -4.617 -14.477 1 79.75 81 GLY B N 1
ATOM 5653 C CA . GLY B 1 81 ? 30.031 -4.582 -13.164 1 79.75 81 GLY B CA 1
ATOM 5654 C C . GLY B 1 81 ? 28.641 -3.992 -13.188 1 79.75 81 GLY B C 1
ATOM 5655 O O . GLY B 1 81 ? 28 -3.865 -12.141 1 79.75 81 GLY B O 1
ATOM 5656 N N . ARG B 1 82 ? 28.219 -3.572 -14.367 1 86.31 82 ARG B N 1
ATOM 5657 C CA . ARG B 1 82 ? 26.859 -3.098 -14.578 1 86.31 82 ARG B CA 1
ATOM 5658 C C . ARG B 1 82 ? 26 -4.172 -15.25 1 86.31 82 ARG B C 1
ATOM 5660 O O . ARG B 1 82 ? 26.531 -5.152 -15.781 1 86.31 82 ARG B O 1
ATOM 5667 N N . PRO B 1 83 ? 24.734 -3.984 -15.109 1 92.19 83 PRO B N 1
ATOM 5668 C CA . PRO B 1 83 ? 23.922 -4.965 -15.836 1 92.19 83 PRO B CA 1
ATOM 5669 C C . PRO B 1 83 ? 24.297 -5.055 -17.312 1 92.19 83 PRO B C 1
ATOM 5671 O O . PRO B 1 83 ? 24.672 -4.051 -17.922 1 92.19 83 PRO B O 1
ATOM 5674 N N . ASN B 1 84 ? 24.297 -6.219 -17.828 1 94 84 ASN B N 1
ATOM 5675 C CA . ASN B 1 84 ? 24.641 -6.426 -19.234 1 94 84 ASN B CA 1
ATOM 5676 C C . ASN B 1 84 ? 23.594 -5.805 -20.172 1 94 84 ASN B C 1
ATOM 5678 O O . ASN B 1 84 ? 22.5 -6.336 -20.312 1 94 84 ASN B O 1
ATOM 5682 N N . PHE B 1 85 ? 23.969 -4.711 -20.828 1 93.81 85 PHE B N 1
ATOM 5683 C CA . PHE B 1 85 ? 23.047 -3.984 -21.688 1 93.81 85 PHE B CA 1
ATOM 5684 C C . PHE B 1 85 ? 23.391 -4.188 -23.156 1 93.81 85 PHE B C 1
ATOM 5686 O O . PHE B 1 85 ? 23.031 -3.371 -24 1 93.81 85 PHE B O 1
ATOM 5693 N N . GLN B 1 86 ? 24.172 -5.207 -23.438 1 93.81 86 GLN B N 1
ATOM 5694 C CA . GLN B 1 86 ? 24.406 -5.523 -24.828 1 93.81 86 GLN B CA 1
ATOM 5695 C C . GLN B 1 86 ? 23.094 -5.758 -25.578 1 93.81 86 GLN B C 1
ATOM 5697 O O . GLN B 1 86 ? 22.188 -6.391 -25.031 1 93.81 86 GLN B O 1
ATOM 5702 N N . SER B 1 87 ? 23.016 -5.273 -26.75 1 94.25 87 SER B N 1
ATOM 5703 C CA . SER B 1 87 ? 21.766 -5.336 -27.516 1 94.25 87 SER B CA 1
ATOM 5704 C C . SER B 1 87 ? 21.281 -6.777 -27.656 1 94.25 87 SER B C 1
ATOM 5706 O O . SER B 1 87 ? 20.094 -7.051 -27.484 1 94.25 87 SER B O 1
ATOM 5708 N N . ALA B 1 88 ? 22.203 -7.676 -27.969 1 94.56 88 ALA B N 1
ATOM 5709 C CA . ALA B 1 88 ? 21.828 -9.078 -28.125 1 94.56 88 ALA B CA 1
ATOM 5710 C C . ALA B 1 88 ? 21.219 -9.625 -26.844 1 94.56 88 ALA B C 1
ATOM 5712 O O . ALA B 1 88 ? 20.25 -10.398 -26.891 1 94.56 88 ALA B O 1
ATOM 5713 N N . THR B 1 89 ? 21.797 -9.242 -25.703 1 96.12 89 THR B N 1
ATOM 5714 C CA . THR B 1 89 ? 21.281 -9.68 -24.406 1 96.12 89 THR B CA 1
ATOM 5715 C C . THR B 1 89 ? 19.891 -9.086 -24.156 1 96.12 89 THR B C 1
ATOM 5717 O O . THR B 1 89 ? 19 -9.781 -23.672 1 96.12 89 THR B O 1
ATOM 5720 N N . LEU B 1 90 ? 19.703 -7.777 -24.453 1 97.12 90 LEU B N 1
ATOM 5721 C CA . LEU B 1 90 ? 18.422 -7.109 -24.234 1 97.12 90 LEU B CA 1
ATOM 5722 C C . LEU B 1 90 ? 17.297 -7.82 -24.984 1 97.12 90 LEU B C 1
ATOM 5724 O O . LEU B 1 90 ? 16.25 -8.125 -24.422 1 97.12 90 LEU B O 1
ATOM 5728 N N . TRP B 1 91 ? 17.547 -8.133 -26.219 1 96.69 91 TRP B N 1
ATOM 5729 C CA . TRP B 1 91 ? 16.516 -8.734 -27.047 1 96.69 91 TRP B CA 1
ATOM 5730 C C . TRP B 1 91 ? 16.266 -10.188 -26.656 1 96.69 91 TRP B C 1
ATOM 5732 O O . TRP B 1 91 ? 15.141 -10.672 -26.719 1 96.69 91 TRP B O 1
ATOM 5742 N N . ARG B 1 92 ? 17.344 -10.891 -26.25 1 97.31 92 ARG B N 1
ATOM 5743 C CA . ARG B 1 92 ? 17.203 -12.25 -25.75 1 97.31 92 ARG B CA 1
ATOM 5744 C C . ARG B 1 92 ? 16.328 -12.273 -24.5 1 97.31 92 ARG B C 1
ATOM 5746 O O . ARG B 1 92 ? 15.398 -13.078 -24.391 1 97.31 92 ARG B O 1
ATOM 5753 N N . LEU B 1 93 ? 16.609 -11.414 -23.547 1 97.62 93 LEU B N 1
ATOM 5754 C CA . LEU B 1 93 ? 15.852 -11.359 -22.297 1 97.62 93 LEU B CA 1
ATOM 5755 C C . LEU B 1 93 ? 14.43 -10.875 -22.547 1 97.62 93 LEU B C 1
ATOM 5757 O O . LEU B 1 93 ? 13.484 -11.344 -21.906 1 97.62 93 LEU B O 1
ATOM 5761 N N . TYR B 1 94 ? 14.258 -9.93 -23.484 1 97.69 94 TYR B N 1
ATOM 5762 C CA . TYR B 1 94 ? 12.922 -9.492 -23.891 1 97.69 94 TYR B CA 1
ATOM 5763 C C . TYR B 1 94 ? 12.109 -10.664 -24.422 1 97.69 94 TYR B C 1
ATOM 5765 O O . TYR B 1 94 ? 10.945 -10.836 -24.047 1 97.69 94 TYR B O 1
ATOM 5773 N N . SER B 1 95 ? 12.695 -11.461 -25.266 1 96.5 95 SER B N 1
ATOM 5774 C CA . SER B 1 95 ? 12.008 -12.609 -25.844 1 96.5 95 SER B CA 1
ATOM 5775 C C . SER B 1 95 ? 11.625 -13.625 -24.766 1 96.5 95 SER B C 1
ATOM 5777 O O . SER B 1 95 ? 10.547 -14.219 -24.828 1 96.5 95 SER B O 1
ATOM 5779 N N . SER B 1 96 ? 12.531 -13.812 -23.828 1 96.69 96 SER B N 1
ATOM 5780 C CA . SER B 1 96 ? 12.242 -14.711 -22.719 1 96.69 96 SER B CA 1
ATOM 5781 C C . SER B 1 96 ? 11.055 -14.219 -21.906 1 96.69 96 SER B C 1
ATOM 5783 O O . SER B 1 96 ? 10.172 -15 -21.547 1 96.69 96 SER B O 1
ATOM 5785 N N . TYR B 1 97 ? 10.992 -12.93 -21.609 1 96.88 97 TYR B N 1
ATOM 5786 C CA . TYR B 1 97 ? 9.875 -12.328 -20.891 1 96.88 97 TYR B CA 1
ATOM 5787 C C . TYR B 1 97 ? 8.57 -12.531 -21.656 1 96.88 97 TYR B C 1
ATOM 5789 O O . TYR B 1 97 ? 7.551 -12.898 -21.062 1 96.88 97 TYR B O 1
ATOM 5797 N N . MET B 1 98 ? 8.578 -12.242 -22.906 1 93.31 98 MET B N 1
ATOM 5798 C CA . MET B 1 98 ? 7.375 -12.344 -23.734 1 93.31 98 MET B CA 1
ATOM 5799 C C . MET B 1 98 ? 6.836 -13.766 -23.75 1 93.31 98 MET B C 1
ATOM 5801 O O . MET B 1 98 ? 5.625 -13.984 -23.688 1 93.31 98 MET B O 1
ATOM 5805 N N . GLN B 1 99 ? 7.715 -14.719 -23.734 1 90.81 99 GLN B N 1
ATOM 5806 C CA . GLN B 1 99 ? 7.344 -16.125 -23.844 1 90.81 99 GLN B CA 1
ATOM 5807 C C . GLN B 1 99 ? 6.762 -16.641 -22.531 1 90.81 99 GLN B C 1
ATOM 5809 O O . GLN B 1 99 ? 5.793 -17.406 -22.547 1 90.81 99 GLN B O 1
ATOM 5814 N N . HIS B 1 100 ? 7.273 -16.172 -21.422 1 92 100 HIS B N 1
ATOM 5815 C CA . HIS B 1 100 ? 6.961 -16.859 -20.188 1 92 100 HIS B CA 1
ATOM 5816 C C . HIS B 1 100 ? 6.039 -16.031 -19.297 1 92 100 HIS B C 1
ATOM 5818 O O . HIS B 1 100 ? 5.266 -16.578 -18.516 1 92 100 HIS B O 1
ATOM 5824 N N . ILE B 1 101 ? 6.18 -14.719 -19.344 1 93.25 101 ILE B N 1
ATOM 5825 C CA . ILE B 1 101 ? 5.445 -13.891 -18.391 1 93.25 101 ILE B CA 1
ATOM 5826 C C . ILE B 1 101 ? 4.316 -13.156 -19.109 1 93.25 101 ILE B C 1
ATOM 5828 O O . ILE B 1 101 ? 3.168 -13.18 -18.672 1 93.25 101 ILE B O 1
ATOM 5832 N N . HIS B 1 102 ? 4.617 -12.469 -20.188 1 92.31 102 HIS B N 1
ATOM 5833 C CA . HIS B 1 102 ? 3.609 -11.703 -20.906 1 92.31 102 HIS B CA 1
ATOM 5834 C C . HIS B 1 102 ? 2.434 -12.578 -21.328 1 92.31 102 HIS B C 1
ATOM 5836 O O . HIS B 1 102 ? 1.287 -12.133 -21.328 1 92.31 102 HIS B O 1
ATOM 5842 N N . SER B 1 103 ? 2.717 -13.781 -21.625 1 85.81 103 SER B N 1
ATOM 5843 C CA . SER B 1 103 ? 1.687 -14.719 -22.062 1 85.81 103 SER B CA 1
ATOM 5844 C C . SER B 1 103 ? 0.734 -15.055 -20.922 1 85.81 103 SER B C 1
ATOM 5846 O O . SER B 1 103 ? -0.423 -15.406 -21.156 1 85.81 103 SER B O 1
ATOM 5848 N N . LEU B 1 104 ? 1.227 -14.906 -19.734 1 87.69 104 LEU B N 1
ATOM 5849 C CA . LEU B 1 104 ? 0.397 -15.188 -18.578 1 87.69 104 LEU B CA 1
ATOM 5850 C C . LEU B 1 104 ? -0.342 -13.93 -18.109 1 87.69 104 LEU B C 1
ATOM 5852 O O . LEU B 1 104 ? -1.508 -14 -17.719 1 87.69 104 LEU B O 1
ATOM 5856 N N . HIS B 1 105 ? 0.377 -12.852 -18.141 1 89.94 105 HIS B N 1
ATOM 5857 C CA . HIS B 1 105 ? -0.155 -11.562 -17.703 1 89.94 105 HIS B CA 1
ATOM 5858 C C . HIS B 1 105 ? 0.119 -10.477 -18.734 1 89.94 105 HIS B C 1
ATOM 5860 O O . HIS B 1 105 ? 1.071 -9.711 -18.594 1 89.94 105 HIS B O 1
ATOM 5866 N N . PRO B 1 106 ? -0.784 -10.328 -19.656 1 89.88 106 PRO B N 1
ATOM 5867 C CA . PRO B 1 106 ? -0.542 -9.391 -20.766 1 89.88 106 PRO B CA 1
ATOM 5868 C C . PRO B 1 106 ? -0.979 -7.969 -20.438 1 89.88 106 PRO B C 1
ATOM 5870 O O . PRO B 1 106 ? -1.773 -7.375 -21.172 1 89.88 106 PRO B O 1
ATOM 5873 N N . PHE B 1 107 ? -0.365 -7.383 -19.453 1 91 107 PHE B N 1
ATOM 5874 C CA . PHE B 1 107 ? -0.792 -6.047 -19.047 1 91 107 PHE B CA 1
ATOM 5875 C C . PHE B 1 107 ? 0.1 -4.98 -19.672 1 91 107 PHE B C 1
ATOM 5877 O O . PHE B 1 107 ? -0.098 -3.787 -19.438 1 91 107 PHE B O 1
ATOM 5884 N N . LEU B 1 108 ? 1.121 -5.402 -20.438 1 91.75 108 LEU B N 1
ATOM 5885 C CA . LEU B 1 108 ? 1.92 -4.477 -21.234 1 91.75 108 LEU B CA 1
ATOM 5886 C C . LEU B 1 108 ? 1.61 -4.625 -22.719 1 91.75 108 LEU B C 1
ATOM 5888 O O . LEU B 1 108 ? 1.431 -5.742 -23.203 1 91.75 108 LEU B O 1
ATOM 5892 N N . ASN B 1 109 ? 1.523 -3.488 -23.344 1 86.56 109 ASN B N 1
ATOM 5893 C CA . ASN B 1 109 ? 1.381 -3.551 -24.797 1 86.56 109 ASN B CA 1
ATOM 5894 C C . ASN B 1 109 ? 2.672 -4.012 -25.469 1 86.56 109 ASN B C 1
ATOM 5896 O O . ASN B 1 109 ? 3.711 -3.363 -25.344 1 86.56 109 ASN B O 1
ATOM 5900 N N . PRO B 1 110 ? 2.635 -5.082 -26.25 1 87.38 110 PRO B N 1
ATOM 5901 C CA . PRO B 1 110 ? 3.859 -5.66 -26.812 1 87.38 110 PRO B CA 1
ATOM 5902 C C . PRO B 1 110 ? 4.555 -4.727 -27.797 1 87.38 110 PRO B C 1
ATOM 5904 O O . PRO B 1 110 ? 5.785 -4.664 -27.828 1 87.38 110 PRO B O 1
ATOM 5907 N N . SER B 1 111 ? 3.785 -4.02 -28.625 1 85.75 111 SER B N 1
ATOM 5908 C CA . SER B 1 111 ? 4.387 -3.139 -29.609 1 85.75 111 SER B CA 1
ATOM 5909 C C . SER B 1 111 ? 5.105 -1.968 -28.953 1 85.75 111 SER B C 1
ATOM 5911 O O . SER B 1 111 ? 6.223 -1.62 -29.344 1 85.75 111 SER B O 1
ATOM 5913 N N . LYS B 1 112 ? 4.48 -1.442 -27.984 1 86.56 112 LYS B N 1
ATOM 5914 C CA . LYS B 1 112 ? 5.09 -0.323 -27.281 1 86.56 112 LYS B CA 1
ATOM 5915 C C . LYS B 1 112 ? 6.309 -0.777 -26.484 1 86.56 112 LYS B C 1
ATOM 5917 O O . LYS B 1 112 ? 7.301 -0.053 -26.391 1 86.56 112 LYS B O 1
ATOM 5922 N N . LEU B 1 113 ? 6.148 -1.904 -25.922 1 91.5 113 LEU B N 1
ATOM 5923 C CA . LEU B 1 113 ? 7.273 -2.441 -25.172 1 91.5 113 LEU B CA 1
ATOM 5924 C C . LEU B 1 113 ? 8.469 -2.688 -26.078 1 91.5 113 LEU B C 1
ATOM 5926 O O . LEU B 1 113 ? 9.609 -2.408 -25.703 1 91.5 113 LEU B O 1
ATOM 5930 N N . HIS B 1 114 ? 8.211 -3.234 -27.281 1 91.88 114 HIS B N 1
ATOM 5931 C CA . HIS B 1 114 ? 9.273 -3.465 -28.25 1 91.88 114 HIS B CA 1
ATOM 5932 C C . HIS B 1 114 ? 9.992 -2.166 -28.594 1 91.88 114 HIS B C 1
ATOM 5934 O O . HIS B 1 114 ? 11.219 -2.129 -28.656 1 91.88 114 HIS B O 1
ATOM 5940 N N . LYS B 1 115 ? 9.234 -1.13 -28.797 1 89.94 115 LYS B N 1
ATOM 5941 C CA . LYS B 1 115 ? 9.797 0.179 -29.109 1 89.94 115 LYS B CA 1
ATOM 5942 C C . LYS B 1 115 ? 10.625 0.712 -27.938 1 89.94 115 LYS B C 1
ATOM 5944 O O . LYS B 1 115 ? 11.664 1.345 -28.156 1 89.94 115 LYS B O 1
ATOM 5949 N N . ARG B 1 116 ? 10.18 0.458 -26.781 1 92.38 116 ARG B N 1
ATOM 5950 C CA . ARG B 1 116 ? 10.875 0.938 -25.578 1 92.38 116 ARG B CA 1
ATOM 5951 C C . ARG B 1 116 ? 12.211 0.224 -25.406 1 92.38 116 ARG B C 1
ATOM 5953 O O . ARG B 1 116 ? 13.195 0.837 -25 1 92.38 116 ARG B O 1
ATOM 5960 N N . ILE B 1 117 ? 12.211 -1.06 -25.688 1 94.88 117 ILE B N 1
ATOM 5961 C CA . ILE B 1 117 ? 13.453 -1.821 -25.609 1 94.88 117 ILE B CA 1
ATOM 5962 C C . ILE B 1 117 ? 14.438 -1.319 -26.656 1 94.88 117 ILE B C 1
ATOM 5964 O O . ILE B 1 117 ? 15.633 -1.182 -26.375 1 94.88 117 ILE B O 1
ATOM 5968 N N . SER B 1 118 ? 13.922 -1.023 -27.812 1 93.06 118 SER B N 1
ATOM 5969 C CA . SER B 1 118 ? 14.766 -0.496 -28.891 1 93.06 118 SER B CA 1
ATOM 5970 C C . SER B 1 118 ? 15.367 0.854 -28.5 1 93.06 118 SER B C 1
ATOM 5972 O O . SER B 1 118 ? 16.562 1.091 -28.703 1 93.06 118 SER B O 1
ATOM 5974 N N . ALA B 1 119 ? 14.508 1.734 -27.953 1 90.38 119 ALA B N 1
ATOM 5975 C CA . ALA B 1 119 ? 14.984 3.047 -27.516 1 90.38 119 ALA B CA 1
ATOM 5976 C C . ALA B 1 119 ? 16.016 2.918 -26.406 1 90.38 119 ALA B C 1
ATOM 5978 O O . ALA B 1 119 ? 17.031 3.621 -26.406 1 90.38 119 ALA B O 1
ATOM 5979 N N . PHE B 1 120 ? 15.773 2.047 -25.547 1 93.88 120 PHE B N 1
ATOM 5980 C CA . PHE B 1 120 ? 16.703 1.794 -24.453 1 93.88 120 PHE B CA 1
ATOM 5981 C C . PHE B 1 120 ? 18.047 1.292 -24.984 1 93.88 120 PHE B C 1
ATOM 5983 O O . PHE B 1 120 ? 19.094 1.728 -24.516 1 93.88 120 PHE B O 1
ATOM 5990 N N . SER B 1 121 ? 17.969 0.375 -25.891 1 93.25 121 SER B N 1
ATOM 5991 C CA . SER B 1 121 ? 19.172 -0.189 -26.5 1 93.25 121 SER B CA 1
ATOM 5992 C C . SER B 1 121 ? 19.984 0.888 -27.203 1 93.25 121 SER B C 1
ATOM 5994 O O . SER B 1 121 ? 21.219 0.92 -27.078 1 93.25 121 SER B O 1
ATOM 5996 N N . THR B 1 122 ? 19.344 1.803 -27.859 1 90.38 122 THR B N 1
ATOM 5997 C CA . THR B 1 122 ? 20.031 2.859 -28.609 1 90.38 122 THR B CA 1
ATOM 5998 C C . THR B 1 122 ? 20.75 3.807 -27.656 1 90.38 122 THR B C 1
ATOM 6000 O O . THR B 1 122 ? 21.812 4.336 -28 1 90.38 122 THR B O 1
ATOM 6003 N N . ILE B 1 123 ? 20.234 3.924 -26.469 1 87.38 123 ILE B N 1
ATOM 6004 C CA . ILE B 1 123 ? 20.766 4.91 -25.531 1 87.38 123 ILE B CA 1
ATOM 6005 C C . ILE B 1 123 ? 21.828 4.262 -24.641 1 87.38 123 ILE B C 1
ATOM 6007 O O . ILE B 1 123 ? 22.891 4.84 -24.406 1 87.38 123 ILE B O 1
ATOM 6011 N N . TYR B 1 124 ? 21.609 3.059 -24.203 1 89.31 124 TYR B N 1
ATOM 6012 C CA . TYR B 1 124 ? 22.406 2.547 -23.094 1 89.31 124 TYR B CA 1
ATOM 6013 C C . TYR B 1 124 ? 23.266 1.368 -23.531 1 89.31 124 TYR B C 1
ATOM 6015 O O . TYR B 1 124 ? 24.172 0.941 -22.797 1 89.31 124 TYR B O 1
ATOM 6023 N N . SER B 1 125 ? 23.047 0.819 -24.688 1 90.25 125 SER B N 1
ATOM 6024 C CA . SER B 1 125 ? 23.844 -0.326 -25.125 1 90.25 125 SER B CA 1
ATOM 6025 C C . SER B 1 125 ? 25.234 0.105 -25.594 1 90.25 125 SER B C 1
ATOM 6027 O O . SER B 1 125 ? 25.359 1.059 -26.375 1 90.25 125 SER B O 1
ATOM 6029 N N . PRO B 1 126 ? 26.203 -0.534 -25.141 1 84 126 PRO B N 1
ATOM 6030 C CA . PRO B 1 126 ? 27.562 -0.175 -25.547 1 84 126 PRO B CA 1
ATOM 6031 C C . PRO B 1 126 ? 27.797 -0.397 -27.047 1 84 126 PRO B C 1
ATOM 6033 O O . PRO B 1 126 ? 28.703 0.208 -27.625 1 84 126 PRO B O 1
ATOM 6036 N N . ASP B 1 127 ? 27.047 -1.304 -27.656 1 83.81 127 ASP B N 1
ATOM 6037 C CA . ASP B 1 127 ? 27.219 -1.604 -29.078 1 83.81 127 ASP B CA 1
ATOM 6038 C C . ASP B 1 127 ? 26.844 -0.401 -29.938 1 83.81 127 ASP B C 1
ATOM 6040 O O . ASP B 1 127 ? 27.328 -0.256 -31.062 1 83.81 127 ASP B O 1
ATOM 6044 N N . PHE B 1 128 ? 25.906 0.397 -29.547 1 71.19 128 PHE B N 1
ATOM 6045 C CA . PHE B 1 128 ? 25.422 1.517 -30.344 1 71.19 128 PHE B CA 1
ATOM 6046 C C . PHE B 1 128 ? 26.281 2.752 -30.125 1 71.19 128 PHE B C 1
ATOM 6048 O O . PHE B 1 128 ? 26.312 3.656 -30.953 1 71.19 128 PHE B O 1
ATOM 6055 N N . LYS B 1 129 ? 26.875 2.881 -29.047 1 58.69 129 LYS B N 1
ATOM 6056 C CA . LYS B 1 129 ? 27.703 4.059 -28.812 1 58.69 129 LYS B CA 1
ATOM 6057 C C . LYS B 1 129 ? 28.891 4.098 -29.781 1 58.69 129 LYS B C 1
ATOM 6059 O O . LYS B 1 129 ? 29.359 5.172 -30.156 1 58.69 129 LYS B O 1
ATOM 6064 N N . GLY B 1 130 ? 29.5 3.066 -30.359 1 48.88 130 GLY B N 1
ATOM 6065 C CA . GLY B 1 130 ? 30.656 3.094 -31.234 1 48.88 130 GLY B CA 1
ATOM 6066 C C . GLY B 1 130 ? 30.344 3.619 -32.625 1 48.88 130 GLY B C 1
ATOM 6067 O O . GLY B 1 130 ? 31.25 3.988 -33.375 1 48.88 130 GLY B O 1
ATOM 6068 N N . LYS B 1 131 ? 29.109 3.615 -33.219 1 40.47 131 LYS B N 1
ATOM 6069 C CA . LYS B 1 131 ? 29.031 3.992 -34.625 1 40.47 131 LYS B CA 1
ATOM 6070 C C . LYS B 1 131 ? 29.109 5.508 -34.781 1 40.47 131 LYS B C 1
ATOM 6072 O O . LYS B 1 131 ? 29.297 6.004 -35.906 1 40.47 131 LYS B O 1
ATOM 6077 N N . THR B 1 132 ? 28.625 6.227 -33.875 1 36.91 132 THR B N 1
ATOM 6078 C CA . THR B 1 132 ? 28.641 7.648 -34.188 1 36.91 132 THR B CA 1
ATOM 6079 C C . THR B 1 132 ? 30.062 8.211 -34.094 1 36.91 132 THR B C 1
ATOM 6081 O O . THR B 1 132 ? 30.312 9.344 -34.5 1 36.91 132 THR B O 1
ATOM 6084 N N . VAL B 1 133 ? 30.969 7.617 -33.375 1 35.28 133 VAL B N 1
ATOM 6085 C CA . VAL B 1 133 ? 32.219 8.344 -33.312 1 35.28 133 VAL B CA 1
ATOM 6086 C C . VAL B 1 133 ? 32.938 8.25 -34.688 1 35.28 133 VAL B C 1
ATOM 6088 O O . VAL B 1 133 ? 33.781 9.086 -35 1 35.28 133 VAL B O 1
ATOM 6091 N N . ALA B 1 134 ? 33.062 7.066 -35.375 1 30.06 134 ALA B N 1
ATOM 6092 C CA . ALA B 1 134 ? 34.156 6.98 -36.312 1 30.06 134 ALA B CA 1
ATOM 6093 C C . ALA B 1 134 ? 33.812 7.617 -37.656 1 30.06 134 ALA B C 1
ATOM 6095 O O . ALA B 1 134 ? 34.375 7.254 -38.688 1 30.06 134 ALA B O 1
ATOM 6096 N N . SER B 1 135 ? 32.812 8.43 -37.938 1 26.62 135 SER B N 1
ATOM 6097 C CA . SER B 1 135 ? 33.156 8.836 -39.281 1 26.62 135 SER B CA 1
ATOM 6098 C C . SER B 1 135 ? 34.469 9.586 -39.344 1 26.62 135 SER B C 1
ATOM 6100 O O . SER B 1 135 ? 34.656 10.57 -38.625 1 26.62 135 SER B O 1
ATOM 6102 N N . PRO B 1 136 ? 35.656 9.102 -39.781 1 28.11 136 PRO B N 1
ATOM 6103 C CA . PRO B 1 136 ? 36.938 9.766 -40.062 1 28.11 136 PRO B CA 1
ATOM 6104 C C . PRO B 1 136 ? 36.781 11.023 -40.906 1 28.11 136 PRO B C 1
ATOM 6106 O O . PRO B 1 136 ? 37.688 11.875 -40.938 1 28.11 136 PRO B O 1
ATOM 6109 N N . GLY B 1 137 ? 36.031 11.062 -42.094 1 26.7 137 GLY B N 1
ATOM 6110 C CA . GLY B 1 137 ? 36.312 11.93 -43.219 1 26.7 137 GLY B CA 1
ATOM 6111 C C . GLY B 1 137 ? 36.094 13.398 -42.906 1 26.7 137 GLY B C 1
ATOM 6112 O O . GLY B 1 137 ? 36.406 14.266 -43.719 1 26.7 137 GLY B O 1
ATOM 6113 N N . SER B 1 138 ? 35.094 13.898 -42.469 1 24.5 138 SER B N 1
ATOM 6114 C CA . SER B 1 138 ? 35 15.344 -42.688 1 24.5 138 SER B CA 1
ATOM 6115 C C . SER B 1 138 ? 36.062 16.078 -41.844 1 24.5 138 SER B C 1
ATOM 6117 O O . SER B 1 138 ? 35.875 16.266 -40.656 1 24.5 138 SER B O 1
ATOM 6119 N N . ALA B 1 139 ? 37.5 15.953 -42.344 1 23.94 139 ALA B N 1
ATOM 6120 C CA . ALA B 1 139 ? 38.562 16.938 -42.25 1 23.94 139 ALA B CA 1
ATOM 6121 C C . ALA B 1 139 ? 38.094 18.312 -42.688 1 23.94 139 ALA B C 1
ATOM 6123 O O . ALA B 1 139 ? 37.656 18.484 -43.812 1 23.94 139 ALA B O 1
ATOM 6124 N N . VAL B 1 140 ? 37.562 19.188 -41.969 1 26.61 140 VAL B N 1
ATOM 6125 C CA . VAL B 1 140 ? 37.656 20.594 -42.375 1 26.61 140 VAL B CA 1
ATOM 6126 C C . VAL B 1 140 ? 39.062 20.906 -42.875 1 26.61 140 VAL B C 1
ATOM 6128 O O . VAL B 1 140 ? 40.031 20.516 -42.25 1 26.61 140 VAL B O 1
ATOM 6131 N N . PRO B 1 141 ? 39.344 21.188 -44.156 1 24.77 141 PRO B N 1
ATOM 6132 C CA . PRO B 1 141 ? 40.562 21.75 -44.75 1 24.77 141 PRO B CA 1
ATOM 6133 C C . PRO B 1 141 ? 41.125 22.906 -43.906 1 24.77 141 PRO B C 1
ATOM 6135 O O . PRO B 1 141 ? 40.438 23.531 -43.125 1 24.77 141 PRO B O 1
ATOM 6138 N N . GLY B 1 142 ? 42.562 23.047 -43.781 1 23.25 142 GLY B N 1
ATOM 6139 C CA . GLY B 1 142 ? 43.469 24.031 -43.188 1 23.25 142 GLY B CA 1
ATOM 6140 C C . GLY B 1 142 ? 43.156 25.453 -43.594 1 23.25 142 GLY B C 1
ATOM 6141 O O . GLY B 1 142 ? 43.812 26.391 -43.125 1 23.25 142 GLY B O 1
ATOM 6142 N N . GLY B 1 143 ? 42.688 25.766 -44.812 1 22.66 143 GLY B N 1
ATOM 6143 C CA . GLY B 1 143 ? 43.031 27.047 -45.406 1 22.66 143 GLY B CA 1
ATOM 6144 C C . GLY B 1 143 ? 42.406 28.234 -44.688 1 22.66 143 GLY B C 1
ATOM 6145 O O . GLY B 1 143 ? 42.625 29.375 -45.094 1 22.66 143 GLY B O 1
ATOM 6146 N N . LEU B 1 144 ? 41.188 28.312 -44.312 1 23.47 144 LEU B N 1
ATOM 6147 C CA . LEU B 1 144 ? 40.875 29.734 -44.219 1 23.47 144 LEU B CA 1
ATOM 6148 C C . LEU B 1 144 ? 41.688 30.375 -43.094 1 23.47 144 LEU B C 1
ATOM 6150 O O . LEU B 1 144 ? 41.625 29.938 -41.938 1 23.47 144 LEU B O 1
ATOM 6154 N N . ASN B 1 145 ? 42.969 31 -43.375 1 23.03 145 ASN B N 1
ATOM 6155 C CA . ASN B 1 145 ? 43.938 31.906 -42.781 1 23.03 145 ASN B CA 1
ATOM 6156 C C . ASN B 1 145 ? 43.281 33.125 -42.156 1 23.03 145 ASN B C 1
ATOM 6158 O O . ASN B 1 145 ? 43.969 34.094 -41.781 1 23.03 145 ASN B O 1
ATOM 6162 N N . ALA B 1 146 ? 41.969 33.406 -42.156 1 22.38 146 ALA B N 1
ATOM 6163 C CA . ALA B 1 146 ? 41.625 34.812 -41.969 1 22.38 146 ALA B CA 1
ATOM 6164 C C . ALA B 1 146 ? 42.344 35.406 -40.781 1 22.38 146 ALA B C 1
ATOM 6166 O O . ALA B 1 146 ? 42.5 34.719 -39.75 1 22.38 146 ALA B O 1
ATOM 6167 N N . GLY B 1 147 ? 43.281 36.5 -40.781 1 23.34 147 GLY B N 1
ATOM 6168 C CA . GLY B 1 147 ? 43.844 37.719 -40.219 1 23.34 147 GLY B CA 1
ATOM 6169 C C . GLY B 1 147 ? 42.875 38.5 -39.344 1 23.34 147 GLY B C 1
ATOM 6170 O O . GLY B 1 147 ? 43.156 39.625 -38.938 1 23.34 147 GLY B O 1
ATOM 6171 N N . VAL B 1 148 ? 41.562 38.312 -39.562 1 24.64 148 VAL B N 1
ATOM 6172 C CA . VAL B 1 148 ? 40.906 39.531 -39.031 1 24.64 148 VAL B CA 1
ATOM 6173 C C . VAL B 1 148 ? 41.156 39.656 -37.531 1 24.64 148 VAL B C 1
ATOM 6175 O O . VAL B 1 148 ? 41.219 38.625 -36.844 1 24.64 148 VAL B O 1
ATOM 6178 N N . LYS B 1 149 ? 41.625 40.844 -37.125 1 23.73 149 LYS B N 1
ATOM 6179 C CA . LYS B 1 149 ? 41.875 41.531 -35.875 1 23.73 149 LYS B CA 1
ATOM 6180 C C . LYS B 1 149 ? 40.812 41.219 -34.844 1 23.73 149 LYS B C 1
ATOM 6182 O O . LYS B 1 149 ? 39.625 41.125 -35.188 1 23.73 149 LYS B O 1
ATOM 6187 N N . ARG B 1 150 ? 41.188 40.625 -33.656 1 23.03 150 ARG B N 1
ATOM 6188 C CA . ARG B 1 150 ? 40.594 40.094 -32.438 1 23.03 150 ARG B CA 1
ATOM 6189 C C . ARG B 1 150 ? 39.719 41.156 -31.75 1 23.03 150 ARG B C 1
ATOM 6191 O O . ARG B 1 150 ? 40.219 42 -31.016 1 23.03 150 ARG B O 1
ATOM 6198 N N . LYS B 1 151 ? 38.844 41.844 -32.594 1 23.67 151 LYS B N 1
ATOM 6199 C CA . LYS B 1 151 ? 38.188 42.812 -31.734 1 23.67 151 LYS B CA 1
ATOM 6200 C C . LYS B 1 151 ? 37.625 42.156 -30.469 1 23.67 151 LYS B C 1
ATOM 6202 O O . LYS B 1 151 ? 37 41.125 -30.547 1 23.67 151 LYS B O 1
ATOM 6207 N N . ARG B 1 152 ? 38.125 42.438 -29.203 1 22.73 152 ARG B N 1
ATOM 6208 C CA . ARG B 1 152 ? 38.062 42.188 -27.766 1 22.73 152 ARG B CA 1
ATOM 6209 C C . ARG B 1 152 ? 36.656 42.406 -27.234 1 22.73 152 ARG B C 1
ATOM 6211 O O . ARG B 1 152 ? 36.438 42.469 -26.031 1 22.73 152 ARG B O 1
ATOM 6218 N N . SER B 1 153 ? 35.594 42.438 -28.062 1 21.94 153 SER B N 1
ATOM 6219 C CA . SER B 1 153 ? 34.5 42.938 -27.25 1 21.94 153 SER B CA 1
ATOM 6220 C C . SER B 1 153 ? 34.156 42 -26.109 1 21.94 153 SER B C 1
ATOM 6222 O O . SER B 1 153 ? 34.094 40.781 -26.328 1 21.94 153 SER B O 1
ATOM 6224 N N . SER B 1 154 ? 34.438 42.156 -24.766 1 21.66 154 SER B N 1
ATOM 6225 C CA . SER B 1 154 ? 34.344 41.656 -23.391 1 21.66 154 SER B CA 1
ATOM 6226 C C . SER B 1 154 ? 32.938 41.188 -23.078 1 21.66 154 SER B C 1
ATOM 6228 O O . SER B 1 154 ? 32.594 40.906 -21.922 1 21.66 154 SER B O 1
ATOM 6230 N N . ARG B 1 155 ? 31.906 41.094 -23.906 1 24.62 155 ARG B N 1
ATOM 6231 C CA . ARG B 1 155 ? 30.594 40.906 -23.281 1 24.62 155 ARG B CA 1
ATOM 6232 C C . ARG B 1 155 ? 30.453 39.531 -22.672 1 24.62 155 ARG B C 1
ATOM 6234 O O . ARG B 1 155 ? 30.594 38.531 -23.375 1 24.62 155 ARG B O 1
ATOM 6241 N N . ALA B 1 156 ? 30.641 39.219 -21.281 1 23.06 156 ALA B N 1
ATOM 6242 C CA . ALA B 1 156 ? 30.594 38.188 -20.25 1 23.06 156 ALA B CA 1
ATOM 6243 C C . ALA B 1 156 ? 29.297 37.375 -20.328 1 23.06 156 ALA B C 1
ATOM 6245 O O . ALA B 1 156 ? 28.375 37.625 -19.547 1 23.06 156 ALA B O 1
ATOM 6246 N N . SER B 1 157 ? 28.562 37.219 -21.359 1 26.08 157 SER B N 1
ATOM 6247 C CA . SER B 1 157 ? 27.25 36.594 -21.25 1 26.08 157 SER B CA 1
ATOM 6248 C C . SER B 1 157 ? 27.391 35.125 -20.859 1 26.08 157 SER B C 1
ATOM 6250 O O . SER B 1 157 ? 27.984 34.312 -21.594 1 26.08 157 SER B O 1
ATOM 6252 N N . GLY B 1 158 ? 27.672 34.75 -19.594 1 25.88 158 GLY B N 1
ATOM 6253 C CA . GLY B 1 158 ? 27.938 33.469 -18.922 1 25.88 158 GLY B CA 1
ATOM 6254 C C . GLY B 1 158 ? 26.922 32.406 -19.266 1 25.88 158 GLY B C 1
ATOM 6255 O O . GLY B 1 158 ? 25.766 32.469 -18.844 1 25.88 158 GLY B O 1
ATOM 6256 N N . ASP B 1 159 ? 26.922 31.828 -20.406 1 28.95 159 ASP B N 1
ATOM 6257 C CA . ASP B 1 159 ? 26.188 30.672 -20.922 1 28.95 159 ASP B CA 1
ATOM 6258 C C . ASP B 1 159 ? 26.297 29.484 -19.984 1 28.95 159 ASP B C 1
ATOM 6260 O O . ASP B 1 159 ? 27.266 28.719 -20.031 1 28.95 159 ASP B O 1
ATOM 6264 N N . HIS B 1 160 ? 26.031 29.547 -18.734 1 28.05 160 HIS B N 1
ATOM 6265 C CA . HIS B 1 160 ? 26.094 28.516 -17.719 1 28.05 160 HIS B CA 1
ATOM 6266 C C . HIS B 1 160 ? 25.234 27.312 -18.109 1 28.05 160 HIS B C 1
ATOM 6268 O O . HIS B 1 160 ? 24.547 26.734 -17.266 1 28.05 160 HIS B O 1
ATOM 6274 N N . TYR B 1 161 ? 24.781 27.156 -19.359 1 28.89 161 TYR B N 1
ATOM 6275 C CA . TYR B 1 161 ? 24.156 25.875 -19.672 1 28.89 161 TYR B CA 1
ATOM 6276 C C . TYR B 1 161 ? 25.125 24.719 -19.438 1 28.89 161 TYR B C 1
ATOM 6278 O O . TYR B 1 161 ? 26.234 24.719 -19.969 1 28.89 161 TYR B O 1
ATOM 6286 N N . THR B 1 162 ? 25.234 24.125 -18.344 1 31.3 162 THR B N 1
ATOM 6287 C CA . THR B 1 162 ? 26.047 22.906 -18.281 1 31.3 162 THR B CA 1
ATOM 6288 C C . THR B 1 162 ? 25.859 22.078 -19.547 1 31.3 162 THR B C 1
ATOM 6290 O O . THR B 1 162 ? 24.734 21.875 -20 1 31.3 162 THR B O 1
ATOM 6293 N N . PRO B 1 163 ? 26.766 21.984 -20.516 1 30.28 163 PRO B N 1
ATOM 6294 C CA . PRO B 1 163 ? 26.688 21.094 -21.672 1 30.28 163 PRO B CA 1
ATOM 6295 C C . PRO B 1 163 ? 25.875 19.828 -21.406 1 30.28 163 PRO B C 1
ATOM 6297 O O . PRO B 1 163 ? 25.797 19.375 -20.266 1 30.28 163 PRO B O 1
ATOM 6300 N N . ALA B 1 164 ? 24.875 19.5 -22.234 1 32.62 164 ALA B N 1
ATOM 6301 C CA . ALA B 1 164 ? 24.281 18.156 -22.328 1 32.62 164 ALA B CA 1
ATOM 6302 C C . ALA B 1 164 ? 25.328 17.078 -22.062 1 32.62 164 ALA B C 1
ATOM 6304 O O . ALA B 1 164 ? 26.172 16.797 -22.922 1 32.62 164 ALA B O 1
ATOM 6305 N N . GLN B 1 165 ? 25.844 16.891 -20.906 1 35.81 165 GLN B N 1
ATOM 6306 C CA . GLN B 1 165 ? 26.797 15.82 -20.625 1 35.81 165 GLN B CA 1
ATOM 6307 C C . GLN B 1 165 ? 26.375 14.523 -21.312 1 35.81 165 GLN B C 1
ATOM 6309 O O . GLN B 1 165 ? 25.188 14.25 -21.469 1 35.81 165 GLN B O 1
ATOM 6314 N N . ASP B 1 166 ? 27.094 13.906 -22.266 1 36.19 166 ASP B N 1
ATOM 6315 C CA . ASP B 1 166 ? 26.969 12.625 -22.953 1 36.19 166 ASP B CA 1
ATOM 6316 C C . ASP B 1 166 ? 26.188 11.625 -22.109 1 36.19 166 ASP B C 1
ATOM 6318 O O . ASP B 1 166 ? 26.594 11.289 -21 1 36.19 166 ASP B O 1
ATOM 6322 N N . PRO B 1 167 ? 24.891 11.539 -22.359 1 43.72 167 PRO B N 1
ATOM 6323 C CA . PRO B 1 167 ? 24.094 10.555 -21.625 1 43.72 167 PRO B CA 1
ATOM 6324 C C . PRO B 1 167 ? 24.859 9.258 -21.344 1 43.72 167 PRO B C 1
ATOM 6326 O O . PRO B 1 167 ? 24.484 8.5 -20.453 1 43.72 167 PRO B O 1
ATOM 6329 N N . SER B 1 168 ? 25.75 8.82 -22.344 1 42.97 168 SER B N 1
ATOM 6330 C CA . SER B 1 168 ? 26.5 7.574 -22.234 1 42.97 168 SER B CA 1
ATOM 6331 C C . SER B 1 168 ? 27.359 7.551 -20.984 1 42.97 168 SER B C 1
ATOM 6333 O O . SER B 1 168 ? 27.625 6.488 -20.422 1 42.97 168 SER B O 1
ATOM 6335 N N . VAL B 1 169 ? 27.844 8.727 -20.594 1 48.09 169 VAL B N 1
ATOM 6336 C CA . VAL B 1 169 ? 28.719 8.82 -19.438 1 48.09 169 VAL B CA 1
ATOM 6337 C C . VAL B 1 169 ? 27.875 8.844 -18.156 1 48.09 169 VAL B C 1
ATOM 6339 O O . VAL B 1 169 ? 28.359 8.453 -17.094 1 48.09 169 VAL B O 1
ATOM 6342 N N . ASN B 1 170 ? 26.531 9.203 -18.359 1 57.34 170 ASN B N 1
ATOM 6343 C CA . ASN B 1 170 ? 25.703 9.359 -17.188 1 57.34 170 ASN B CA 1
ATOM 6344 C C . ASN B 1 170 ? 24.844 8.117 -16.922 1 57.34 170 ASN B C 1
ATOM 6346 O O . ASN B 1 170 ? 24.484 7.402 -17.859 1 57.34 170 ASN B O 1
ATOM 6350 N N . GLY B 1 171 ? 25.016 7.41 -15.773 1 78.62 171 GLY B N 1
ATOM 6351 C CA . GLY B 1 171 ? 24.219 6.309 -15.25 1 78.62 171 GLY B CA 1
ATOM 6352 C C . GLY B 1 171 ? 22.844 6.219 -15.867 1 78.62 171 GLY B C 1
ATOM 6353 O O . GLY B 1 171 ? 22.562 6.871 -16.875 1 78.62 171 GLY B O 1
ATOM 6354 N N . ILE B 1 172 ? 22.031 5.309 -15.703 1 88 172 ILE B N 1
ATOM 6355 C CA . ILE B 1 172 ? 20.672 5.09 -16.188 1 88 172 ILE B CA 1
ATOM 6356 C C . ILE B 1 172 ? 19.75 6.164 -15.617 1 88 172 ILE B C 1
ATOM 6358 O O . ILE B 1 172 ? 19.75 6.418 -14.406 1 88 172 ILE B O 1
ATOM 6362 N N . GLU B 1 173 ? 19.047 6.855 -16.531 1 91.06 173 GLU B N 1
ATOM 6363 C CA . GLU B 1 173 ? 18.078 7.863 -16.094 1 91.06 173 GLU B CA 1
ATOM 6364 C C . GLU B 1 173 ? 17.031 7.258 -15.172 1 91.06 173 GLU B C 1
ATOM 6366 O O . GLU B 1 173 ? 16.531 6.164 -15.438 1 91.06 173 GLU B O 1
ATOM 6371 N N . ARG B 1 174 ? 16.609 8.055 -14.188 1 92.88 174 ARG B N 1
ATOM 6372 C CA . ARG B 1 174 ? 15.648 7.578 -13.195 1 92.88 174 ARG B CA 1
ATOM 6373 C C . ARG B 1 174 ? 14.219 7.809 -13.656 1 92.88 174 ARG B C 1
ATOM 6375 O O . ARG B 1 174 ? 13.422 8.43 -12.945 1 92.88 174 ARG B O 1
ATOM 6382 N N . SER B 1 175 ? 13.906 7.227 -14.789 1 92.38 175 SER B N 1
ATOM 6383 C CA . SER B 1 175 ? 12.57 7.355 -15.352 1 92.38 175 SER B CA 1
ATOM 6384 C C . SER B 1 175 ? 11.781 6.055 -15.203 1 92.38 175 SER B C 1
ATOM 6386 O O . SER B 1 175 ? 12.367 4.973 -15.125 1 92.38 175 SER B O 1
ATOM 6388 N N . LEU B 1 176 ? 10.5 6.234 -15.141 1 94.06 176 LEU B N 1
ATOM 6389 C CA . LEU B 1 176 ? 9.609 5.082 -15.023 1 94.06 176 LEU B CA 1
ATOM 6390 C C . LEU B 1 176 ? 9.758 4.164 -16.234 1 94.06 176 LEU B C 1
ATOM 6392 O O . LEU B 1 176 ? 9.695 2.939 -16.094 1 94.06 176 LEU B O 1
ATOM 6396 N N . ARG B 1 177 ? 9.938 4.68 -17.422 1 92.94 177 ARG B N 1
ATOM 6397 C CA . ARG B 1 177 ? 10.109 3.871 -18.625 1 92.94 177 ARG B CA 1
ATOM 6398 C C . ARG B 1 177 ? 11.32 2.959 -18.5 1 92.94 177 ARG B C 1
ATOM 6400 O O . ARG B 1 177 ? 11.266 1.783 -18.875 1 92.94 177 ARG B O 1
ATOM 6407 N N . ASN B 1 178 ? 12.359 3.51 -17.969 1 94.81 178 ASN B N 1
ATOM 6408 C CA . ASN B 1 178 ? 13.555 2.691 -17.812 1 94.81 178 ASN B CA 1
ATOM 6409 C C . ASN B 1 178 ? 13.352 1.614 -16.75 1 94.81 178 ASN B C 1
ATOM 6411 O O . ASN B 1 178 ? 13.883 0.506 -16.875 1 94.81 178 ASN B O 1
ATOM 6415 N N . ALA B 1 179 ? 12.617 1.977 -15.672 1 96.94 179 ALA B N 1
ATOM 6416 C CA . ALA B 1 179 ? 12.312 0.97 -14.656 1 96.94 179 ALA B CA 1
ATOM 6417 C C . ALA B 1 179 ? 11.562 -0.213 -15.258 1 96.94 179 ALA B C 1
ATOM 6419 O O . ALA B 1 179 ? 11.859 -1.369 -14.945 1 96.94 179 ALA B O 1
ATOM 6420 N N . ILE B 1 180 ? 10.617 0.036 -16.078 1 97.12 180 ILE B N 1
ATOM 6421 C CA . ILE B 1 180 ? 9.812 -1.005 -16.719 1 97.12 180 ILE B CA 1
ATOM 6422 C C . ILE B 1 180 ? 10.711 -1.894 -17.578 1 97.12 180 ILE B C 1
ATOM 6424 O O . ILE B 1 180 ? 10.625 -3.123 -17.5 1 97.12 180 ILE B O 1
ATOM 6428 N N . VAL B 1 181 ? 11.57 -1.262 -18.375 1 97.5 181 VAL B N 1
ATOM 6429 C CA . VAL B 1 181 ? 12.469 -2.033 -19.234 1 97.5 181 VAL B CA 1
ATOM 6430 C C . VAL B 1 181 ? 13.367 -2.912 -18.359 1 97.5 181 VAL B C 1
ATOM 6432 O O . VAL B 1 181 ? 13.531 -4.102 -18.641 1 97.5 181 VAL B O 1
ATOM 6435 N N . LEU B 1 182 ? 13.93 -2.334 -17.328 1 98 182 LEU B N 1
ATOM 6436 C CA . LEU B 1 182 ? 14.82 -3.07 -16.438 1 98 182 LEU B CA 1
ATOM 6437 C C . LEU B 1 182 ? 14.102 -4.25 -15.797 1 98 182 LEU B C 1
ATOM 6439 O O . LEU B 1 182 ? 14.672 -5.332 -15.648 1 98 182 LEU B O 1
ATOM 6443 N N . LEU B 1 183 ? 12.875 -4.07 -15.414 1 98.38 183 LEU B N 1
ATOM 6444 C CA . LEU B 1 183 ? 12.109 -5.137 -14.773 1 98.38 183 LEU B CA 1
ATOM 6445 C C . LEU B 1 183 ? 11.766 -6.234 -15.773 1 98.38 183 LEU B C 1
ATOM 6447 O O . LEU B 1 183 ? 11.75 -7.418 -15.43 1 98.38 183 LEU B O 1
ATOM 6451 N N . VAL B 1 184 ? 11.461 -5.82 -17 1 98.25 184 VAL B N 1
ATOM 6452 C CA . VAL B 1 184 ? 11.227 -6.797 -18.047 1 98.25 184 VAL B CA 1
ATOM 6453 C C . VAL B 1 184 ? 12.484 -7.641 -18.266 1 98.25 184 VAL B C 1
ATOM 6455 O O . VAL B 1 184 ? 12.406 -8.867 -18.375 1 98.25 184 VAL B O 1
ATOM 6458 N N . LEU B 1 185 ? 13.641 -7.008 -18.281 1 98.38 185 LEU B N 1
ATOM 6459 C CA . LEU B 1 185 ? 14.906 -7.719 -18.438 1 98.38 185 LEU B CA 1
ATOM 6460 C C . LEU B 1 185 ? 15.164 -8.617 -17.234 1 98.38 185 LEU B C 1
ATOM 6462 O O . LEU B 1 185 ? 15.656 -9.742 -17.391 1 98.38 185 LEU B O 1
ATOM 6466 N N . ALA B 1 186 ? 14.844 -8.102 -16.031 1 98.19 186 ALA B N 1
ATOM 6467 C CA . ALA B 1 186 ? 15.008 -8.914 -14.828 1 98.19 186 ALA B CA 1
ATOM 6468 C C . ALA B 1 186 ? 14.172 -10.188 -14.914 1 98.19 186 ALA B C 1
ATOM 6470 O O . ALA B 1 186 ? 14.68 -11.281 -14.641 1 98.19 186 ALA B O 1
ATOM 6471 N N . LEU B 1 187 ? 12.953 -10.102 -15.305 1 97.56 187 LEU B N 1
ATOM 6472 C CA . LEU B 1 187 ? 12.07 -11.25 -15.414 1 97.56 187 LEU B CA 1
ATOM 6473 C C . LEU B 1 187 ? 12.547 -12.203 -16.5 1 97.56 187 LEU B C 1
ATOM 6475 O O . LEU B 1 187 ? 12.484 -13.422 -16.344 1 97.56 187 LEU B O 1
ATOM 6479 N N . GLY B 1 188 ? 12.984 -11.555 -17.641 1 97.81 188 GLY B N 1
ATOM 6480 C CA . GLY B 1 188 ? 13.547 -12.398 -18.672 1 97.81 188 GLY B CA 1
ATOM 6481 C C . GLY B 1 188 ? 14.711 -13.242 -18.188 1 97.81 188 GLY B C 1
ATOM 6482 O O . GLY B 1 188 ? 14.805 -14.43 -18.531 1 97.81 188 GLY B O 1
ATOM 6483 N N . LYS B 1 189 ? 15.562 -12.648 -17.438 1 97.38 189 LYS B N 1
ATOM 6484 C CA . LYS B 1 189 ? 16.734 -13.352 -16.906 1 97.38 189 LYS B CA 1
ATOM 6485 C C . LYS B 1 189 ? 16.312 -14.453 -15.938 1 97.38 189 LYS B C 1
ATOM 6487 O O . LYS B 1 189 ? 16.906 -15.531 -15.922 1 97.38 189 LYS B O 1
ATOM 6492 N N . VAL B 1 190 ? 15.336 -14.234 -15.094 1 95.88 190 VAL B N 1
ATOM 6493 C CA . VAL B 1 190 ? 14.82 -15.227 -14.148 1 95.88 190 VAL B CA 1
ATOM 6494 C C . VAL B 1 190 ? 14.242 -16.406 -14.922 1 95.88 190 VAL B C 1
ATOM 6496 O O . VAL B 1 190 ? 14.5 -17.562 -14.57 1 95.88 190 VAL B O 1
ATOM 6499 N N . CYS B 1 191 ? 13.508 -16.125 -15.961 1 95.56 191 CYS B N 1
ATOM 6500 C CA . CYS B 1 191 ? 12.844 -17.188 -16.719 1 95.56 191 CYS B CA 1
ATOM 6501 C C . CYS B 1 191 ? 13.852 -18 -17.516 1 95.56 191 CYS B C 1
ATOM 6503 O O . CYS B 1 191 ? 13.633 -19.188 -17.781 1 95.56 191 CYS B O 1
ATOM 6505 N N . GLU B 1 192 ? 14.945 -17.375 -17.875 1 94.56 192 GLU B N 1
ATOM 6506 C CA . GLU B 1 192 ? 15.977 -18.078 -18.625 1 94.56 192 GLU B CA 1
ATOM 6507 C C . GLU B 1 192 ? 16.719 -19.078 -17.75 1 94.56 192 GLU B C 1
ATOM 6509 O O . GLU B 1 192 ? 17.328 -20.031 -18.266 1 94.56 192 GLU B O 1
ATOM 6514 N N . TYR B 1 193 ? 16.641 -18.859 -16.5 1 94.12 193 TYR B N 1
ATOM 6515 C CA . TYR B 1 193 ? 17.328 -19.766 -15.586 1 94.12 193 TYR B CA 1
ATOM 6516 C C . TYR B 1 193 ? 16.516 -21.031 -15.375 1 94.12 193 TYR B C 1
ATOM 6518 O O . TYR B 1 193 ? 15.5 -21.016 -14.664 1 94.12 193 TYR B O 1
ATOM 6526 N N . GLU B 1 194 ? 16.922 -22.172 -15.828 1 92.31 194 GLU B N 1
ATOM 6527 C CA . GLU B 1 194 ? 16.109 -23.359 -15.922 1 92.31 194 GLU B CA 1
ATOM 6528 C C . GLU B 1 194 ? 16.391 -24.312 -14.758 1 92.31 194 GLU B C 1
ATOM 6530 O O . GLU B 1 194 ? 15.695 -25.328 -14.586 1 92.31 194 GLU B O 1
ATOM 6535 N N . GLU B 1 195 ? 17.359 -24.062 -13.945 1 92.19 195 GLU B N 1
ATOM 6536 C CA . GLU B 1 195 ? 17.641 -24.812 -12.719 1 92.19 195 GLU B CA 1
ATOM 6537 C C . GLU B 1 195 ? 16.922 -24.203 -11.523 1 92.19 195 GLU B C 1
ATOM 6539 O O . GLU B 1 195 ? 16.375 -23.109 -11.609 1 92.19 195 GLU B O 1
ATOM 6544 N N . PRO B 1 196 ? 16.828 -25 -10.492 1 91.19 196 PRO B N 1
ATOM 6545 C CA . PRO B 1 196 ? 16.234 -24.375 -9.305 1 91.19 196 PRO B CA 1
ATOM 6546 C C . PRO B 1 196 ? 16.891 -23.047 -8.953 1 91.19 196 PRO B C 1
ATOM 6548 O O . PRO B 1 196 ? 18.125 -22.938 -9 1 91.19 196 PRO B O 1
ATOM 6551 N N . LEU B 1 197 ? 16.125 -22.141 -8.648 1 91.56 197 LEU B N 1
ATOM 6552 C CA . LEU B 1 197 ? 16.641 -20.781 -8.398 1 91.56 197 LEU B CA 1
ATOM 6553 C C . LEU B 1 197 ? 17.547 -20.766 -7.172 1 91.56 197 LEU B C 1
ATOM 6555 O O . LEU B 1 197 ? 17.234 -21.391 -6.152 1 91.56 197 LEU B O 1
ATOM 6559 N N . PRO B 1 198 ? 18.672 -20.125 -7.312 1 91.38 198 PRO B N 1
ATOM 6560 C CA . PRO B 1 198 ? 19.531 -19.984 -6.137 1 91.38 198 PRO B CA 1
ATOM 6561 C C . PRO B 1 198 ? 18.875 -19.172 -5.02 1 91.38 198 PRO B C 1
ATOM 6563 O O . PRO B 1 198 ? 18.047 -18.297 -5.293 1 91.38 198 PRO B O 1
ATOM 6566 N N . ALA B 1 199 ? 19.266 -19.5 -3.809 1 89.81 199 ALA B N 1
ATOM 6567 C CA . ALA B 1 199 ? 18.75 -18.797 -2.643 1 89.81 199 ALA B CA 1
ATOM 6568 C C . ALA B 1 199 ? 19.797 -17.859 -2.062 1 89.81 199 ALA B C 1
ATOM 6570 O O . ALA B 1 199 ? 21 -18.109 -2.162 1 89.81 199 ALA B O 1
ATOM 6571 N N . PRO B 1 200 ? 19.266 -16.75 -1.515 1 88.75 200 PRO B N 1
ATOM 6572 C CA . PRO B 1 200 ? 20.219 -15.891 -0.803 1 88.75 200 PRO B CA 1
ATOM 6573 C C . PRO B 1 200 ? 20.812 -16.562 0.429 1 88.75 200 PRO B C 1
ATOM 6575 O O . PRO B 1 200 ? 20.172 -17.438 1.032 1 88.75 200 PRO B O 1
ATOM 6578 N N . GLN B 1 201 ? 22.016 -16.141 0.74 1 83.31 201 GLN B N 1
ATOM 6579 C CA . GLN B 1 201 ? 22.672 -16.688 1.92 1 83.31 201 GLN B CA 1
ATOM 6580 C C . GLN B 1 201 ? 21.969 -16.25 3.199 1 83.31 201 GLN B C 1
ATOM 6582 O O . GLN B 1 201 ? 21.594 -15.086 3.338 1 83.31 201 GLN B O 1
ATOM 6587 N N . SER B 1 202 ? 21.656 -17.219 4.004 1 76.69 202 SER B N 1
ATOM 6588 C CA . SER B 1 202 ? 20.953 -16.906 5.246 1 76.69 202 SER B CA 1
ATOM 6589 C C . SER B 1 202 ? 21.891 -16.219 6.242 1 76.69 202 SER B C 1
ATOM 6591 O O . SER B 1 202 ? 23.109 -16.375 6.176 1 76.69 202 SER B O 1
ATOM 6593 N N . GLU B 1 203 ? 21.344 -15.453 7.109 1 66.75 203 GLU B N 1
ATOM 6594 C CA . GLU B 1 203 ? 22.109 -14.742 8.133 1 66.75 203 GLU B CA 1
ATOM 6595 C C . GLU B 1 203 ? 22.906 -15.711 8.992 1 66.75 203 GLU B C 1
ATOM 6597 O O . GLU B 1 203 ? 24.031 -15.398 9.406 1 66.75 203 GLU B O 1
ATOM 6602 N N . ARG B 1 204 ? 22.359 -16.844 9.297 1 57.03 204 ARG B N 1
ATOM 6603 C CA . ARG B 1 204 ? 23.047 -17.828 10.133 1 57.03 204 ARG B CA 1
ATOM 6604 C C . ARG B 1 204 ? 24.359 -18.281 9.492 1 57.03 204 ARG B C 1
ATOM 6606 O O . ARG B 1 204 ? 25.359 -18.5 10.188 1 57.03 204 ARG B O 1
ATOM 6613 N N . ASP B 1 205 ? 24.328 -18.359 8.273 1 52.78 205 ASP B N 1
ATOM 6614 C CA . ASP B 1 205 ? 25.5 -18.781 7.52 1 52.78 205 ASP B CA 1
ATOM 6615 C C . ASP B 1 205 ? 26.578 -17.703 7.531 1 52.78 205 ASP B C 1
ATOM 6617 O O . ASP B 1 205 ? 27.781 -18 7.453 1 52.78 205 ASP B O 1
ATOM 6621 N N . LEU B 1 206 ? 26.062 -16.469 7.719 1 55.47 206 LEU B N 1
ATOM 6622 C CA . LEU B 1 206 ? 26.984 -15.336 7.676 1 55.47 206 LEU B CA 1
ATOM 6623 C C . LEU B 1 206 ? 27.656 -15.133 9.031 1 55.47 206 LEU B C 1
ATOM 6625 O O . LEU B 1 206 ? 28.781 -14.641 9.094 1 55.47 206 LEU B O 1
ATOM 6629 N N . THR B 1 207 ? 27 -15.461 10.242 1 51.84 207 THR B N 1
ATOM 6630 C CA . THR B 1 207 ? 27.531 -15.25 11.586 1 51.84 207 THR B CA 1
ATOM 6631 C C . THR B 1 207 ? 28.391 -16.438 12.008 1 51.84 207 THR B C 1
ATOM 6633 O O . THR B 1 207 ? 29.188 -16.328 12.945 1 51.84 207 THR B O 1
ATOM 6636 N N . SER B 1 208 ? 28.234 -17.688 11.586 1 42.19 208 SER B N 1
ATOM 6637 C CA . SER B 1 208 ? 29.016 -18.812 12.102 1 42.19 208 SER B CA 1
ATOM 6638 C C . SER B 1 208 ? 30.516 -18.531 11.969 1 42.19 208 SER B C 1
ATOM 6640 O O . SER B 1 208 ? 31.328 -19.219 12.594 1 42.19 208 SER B O 1
ATOM 6642 N N . ASP B 1 209 ? 30.969 -17.766 11.188 1 37.09 209 ASP B N 1
ATOM 6643 C CA . ASP B 1 209 ? 32.438 -17.641 11.133 1 37.09 209 ASP B CA 1
ATOM 6644 C C . ASP B 1 209 ? 32.938 -16.781 12.281 1 37.09 209 ASP B C 1
ATOM 6646 O O . ASP B 1 209 ? 34.094 -16.297 12.234 1 37.09 209 ASP B O 1
ATOM 6650 N N . GLY B 1 210 ? 32.219 -16.5 13.32 1 33.91 210 GLY B N 1
ATOM 6651 C CA . GLY B 1 210 ? 32.906 -15.758 14.367 1 33.91 210 GLY B CA 1
ATOM 6652 C C . GLY B 1 210 ? 33.875 -16.625 15.164 1 33.91 210 GLY B C 1
ATOM 6653 O O . GLY B 1 210 ? 34.469 -16.156 16.141 1 33.91 210 GLY B O 1
ATOM 6654 N N . SER B 1 211 ? 33.688 -17.922 15.438 1 29.91 211 SER B N 1
ATOM 6655 C CA . SER B 1 211 ? 34.875 -18.375 16.172 1 29.91 211 SER B CA 1
ATOM 6656 C C . SER B 1 211 ? 36.125 -18.172 15.359 1 29.91 211 SER B C 1
ATOM 6658 O O . SER B 1 211 ? 36.281 -18.734 14.281 1 29.91 211 SER B O 1
ATOM 6660 N N . TRP B 1 212 ? 36.781 -17.094 15.547 1 27.25 212 TRP B N 1
ATOM 6661 C CA . TRP B 1 212 ? 38.219 -16.922 15.258 1 27.25 212 TRP B CA 1
ATOM 6662 C C . TRP B 1 212 ? 39.031 -18.094 15.805 1 27.25 212 TRP B C 1
ATOM 6664 O O . TRP B 1 212 ? 40.25 -18 15.922 1 27.25 212 TRP B O 1
ATOM 6674 N N . GLY B 1 213 ? 38.594 -18.906 16.734 1 28.81 213 GLY B N 1
ATOM 6675 C CA . GLY B 1 213 ? 39.625 -19.906 16.875 1 28.81 213 GLY B CA 1
ATOM 6676 C C . GLY B 1 213 ? 39.938 -20.625 15.562 1 28.81 213 GLY B C 1
ATOM 6677 O O . GLY B 1 213 ? 39.031 -21.172 14.922 1 28.81 213 GLY B O 1
ATOM 6678 N N . PHE B 1 214 ? 41 -20.109 14.852 1 27.44 214 PHE B N 1
ATOM 6679 C CA . PHE B 1 214 ? 41.844 -20.641 13.797 1 27.44 214 PHE B CA 1
ATOM 6680 C C . PHE B 1 214 ? 42.156 -22.109 14.047 1 27.44 214 PHE B C 1
ATOM 6682 O O . PHE B 1 214 ? 43.25 -22.453 14.477 1 27.44 214 PHE B O 1
ATOM 6689 N N . THR B 1 215 ? 41.594 -22.922 14.797 1 26.94 215 THR B N 1
ATOM 6690 C CA . THR B 1 215 ? 42.219 -24.203 14.492 1 26.94 215 THR B CA 1
ATOM 6691 C C . THR B 1 215 ? 42.062 -24.531 13.008 1 26.94 215 THR B C 1
ATOM 6693 O O . THR B 1 215 ? 41.094 -24.172 12.367 1 26.94 215 THR B O 1
ATOM 6696 N N . ARG B 1 216 ? 43.156 -25.281 12.273 1 27.62 216 ARG B N 1
ATOM 6697 C CA . ARG B 1 216 ? 43.875 -25.844 11.133 1 27.62 216 ARG B CA 1
ATOM 6698 C C . ARG B 1 216 ? 42.938 -26.703 10.281 1 27.62 216 ARG B C 1
ATOM 6700 O O . ARG B 1 216 ? 43.406 -27.375 9.352 1 27.62 216 ARG B O 1
ATOM 6707 N N . SER B 1 217 ? 41.938 -27.391 10.727 1 30.48 217 SER B N 1
ATOM 6708 C CA . SER B 1 217 ? 41.781 -28.375 9.672 1 30.48 217 SER B CA 1
ATOM 6709 C C . SER B 1 217 ? 41.5 -27.719 8.328 1 30.48 217 SER B C 1
ATOM 6711 O O . SER B 1 217 ? 40.719 -26.766 8.25 1 30.48 217 SER B O 1
ATOM 6713 N N . PHE B 1 218 ? 42.375 -27.781 7.152 1 28.48 218 PHE B N 1
ATOM 6714 C CA . PHE B 1 218 ? 42.812 -27.328 5.828 1 28.48 218 PHE B CA 1
ATOM 6715 C C . PHE B 1 218 ? 41.594 -27.094 4.926 1 28.48 218 PHE B C 1
ATOM 6717 O O . PHE B 1 218 ? 41.5 -26.062 4.258 1 28.48 218 PHE B O 1
ATOM 6724 N N . SER B 1 219 ? 40.781 -28.109 4.316 1 32.28 219 SER B N 1
ATOM 6725 C CA . SER B 1 219 ? 40.5 -28.375 2.91 1 32.28 219 SER B CA 1
ATOM 6726 C C . SER B 1 219 ? 39.25 -27.594 2.451 1 32.28 219 SER B C 1
ATOM 6728 O O . SER B 1 219 ? 38.906 -27.594 1.266 1 32.28 219 SER B O 1
ATOM 6730 N N . LYS B 1 220 ? 38.125 -27.5 3.15 1 37.19 220 LYS B N 1
ATOM 6731 C CA . LYS B 1 220 ? 37 -27.062 2.338 1 37.19 220 LYS B CA 1
ATOM 6732 C C . LYS B 1 220 ? 37.031 -25.547 2.1 1 37.19 220 LYS B C 1
ATOM 6734 O O . LYS B 1 220 ? 37.156 -24.766 3.047 1 37.19 220 LYS B O 1
ATOM 6739 N N . GLU B 1 221 ? 37.438 -24.828 1.093 1 36.94 221 GLU B N 1
ATOM 6740 C CA . GLU B 1 221 ? 37.5 -23.516 0.483 1 36.94 221 GLU B CA 1
ATOM 6741 C C . GLU B 1 221 ? 36.312 -22.672 0.875 1 36.94 221 GLU B C 1
ATOM 6743 O O . GLU B 1 221 ? 35.188 -22.969 0.478 1 36.94 221 GLU B O 1
ATOM 6748 N N . ILE B 1 222 ? 36.031 -22.188 1.99 1 42.53 222 ILE B N 1
ATOM 6749 C CA . ILE B 1 222 ? 34.969 -21.266 2.377 1 42.53 222 ILE B CA 1
ATOM 6750 C C . ILE B 1 222 ? 34.781 -20.203 1.288 1 42.53 222 ILE B C 1
ATOM 6752 O O . ILE B 1 222 ? 35.656 -19.391 1.05 1 42.53 222 ILE B O 1
ATOM 6756 N N . GLU B 1 223 ? 34.156 -20.359 0.167 1 50.59 223 GLU B N 1
ATOM 6757 C CA . GLU B 1 223 ? 33.844 -19.422 -0.914 1 50.59 223 GLU B CA 1
ATOM 6758 C C . GLU B 1 223 ? 33.375 -18.078 -0.365 1 50.59 223 GLU B C 1
ATOM 6760 O O . GLU B 1 223 ? 32.625 -18.016 0.606 1 50.59 223 GLU B O 1
ATOM 6765 N N . ALA B 1 224 ? 34.094 -16.875 -0.498 1 58.94 224 ALA B N 1
ATOM 6766 C CA . ALA B 1 224 ? 33.781 -15.477 -0.175 1 58.94 224 ALA B CA 1
ATOM 6767 C C . ALA B 1 224 ? 32.312 -15.164 -0.409 1 58.94 224 ALA B C 1
ATOM 6769 O O . ALA B 1 224 ? 31.719 -15.633 -1.387 1 58.94 224 ALA B O 1
ATOM 6770 N N . PRO B 1 225 ? 31.594 -14.547 0.607 1 75.62 225 PRO B N 1
ATOM 6771 C CA . PRO B 1 225 ? 30.172 -14.203 0.437 1 75.62 225 PRO B CA 1
ATOM 6772 C C . PRO B 1 225 ? 29.922 -13.367 -0.817 1 75.62 225 PRO B C 1
ATOM 6774 O O . PRO B 1 225 ? 30.672 -12.43 -1.101 1 75.62 225 PRO B O 1
ATOM 6777 N N . ARG B 1 226 ? 29.156 -13.914 -1.562 1 84.5 226 ARG B N 1
ATOM 6778 C CA . ARG B 1 226 ? 28.828 -13.258 -2.824 1 84.5 226 ARG B CA 1
ATOM 6779 C C . ARG B 1 226 ? 27.578 -12.398 -2.691 1 84.5 226 ARG B C 1
ATOM 6781 O O . ARG B 1 226 ? 26.641 -12.766 -1.982 1 84.5 226 ARG B O 1
ATOM 6788 N N . ARG B 1 227 ? 27.625 -11.297 -3.449 1 91.12 227 ARG B N 1
ATOM 6789 C CA . ARG B 1 227 ? 26.453 -10.414 -3.475 1 91.12 227 ARG B CA 1
ATOM 6790 C C . ARG B 1 227 ? 25.281 -11.086 -4.164 1 91.12 227 ARG B C 1
ATOM 6792 O O . ARG B 1 227 ? 25.469 -11.945 -5.031 1 91.12 227 ARG B O 1
ATOM 6799 N N . ASN B 1 228 ? 24.047 -10.648 -3.779 1 92.19 228 ASN B N 1
ATOM 6800 C CA . ASN B 1 228 ? 22.859 -11.203 -4.402 1 92.19 228 ASN B CA 1
ATOM 6801 C C . ASN B 1 228 ? 22.797 -10.883 -5.891 1 92.19 228 ASN B C 1
ATOM 6803 O O . ASN B 1 228 ? 22.281 -11.672 -6.68 1 92.19 228 ASN B O 1
ATOM 6807 N N . ILE B 1 229 ? 23.391 -9.742 -6.352 1 92.06 229 ILE B N 1
ATOM 6808 C CA . ILE B 1 229 ? 23.375 -9.359 -7.758 1 92.06 229 ILE B CA 1
ATOM 6809 C C . ILE B 1 229 ? 24.266 -10.297 -8.562 1 92.06 229 ILE B C 1
ATOM 6811 O O . ILE B 1 229 ? 24.188 -10.344 -9.789 1 92.06 229 ILE B O 1
ATOM 6815 N N . ASP B 1 230 ? 25.109 -11.102 -7.855 1 89.94 230 ASP B N 1
ATOM 6816 C CA . ASP B 1 230 ? 26.016 -12.031 -8.523 1 89.94 230 ASP B CA 1
ATOM 6817 C C . ASP B 1 230 ? 25.391 -13.422 -8.633 1 89.94 230 ASP B C 1
ATOM 6819 O O . ASP B 1 230 ? 25.75 -14.188 -9.531 1 89.94 230 ASP B O 1
ATOM 6823 N N . ILE B 1 231 ? 24.469 -13.711 -7.758 1 90.75 231 ILE B N 1
ATOM 6824 C CA . ILE B 1 231 ? 24.109 -15.125 -7.676 1 90.75 231 ILE B CA 1
ATOM 6825 C C . ILE B 1 231 ? 22.641 -15.312 -8.031 1 90.75 231 ILE B C 1
ATOM 6827 O O . ILE B 1 231 ? 22.219 -16.406 -8.406 1 90.75 231 ILE B O 1
ATOM 6831 N N . ILE B 1 232 ? 21.797 -14.367 -7.863 1 93.88 232 ILE B N 1
ATOM 6832 C CA . ILE B 1 232 ? 20.375 -14.5 -8.125 1 93.88 232 ILE B CA 1
ATOM 6833 C C . ILE B 1 232 ? 20.047 -13.977 -9.516 1 93.88 232 ILE B C 1
ATOM 6835 O O . ILE B 1 232 ? 20.297 -12.805 -9.82 1 93.88 232 ILE B O 1
ATOM 6839 N N . PRO B 1 233 ? 19.516 -14.805 -10.32 1 95.88 233 PRO B N 1
ATOM 6840 C CA . PRO B 1 233 ? 19.219 -14.375 -11.688 1 95.88 233 PRO B CA 1
ATOM 6841 C C . PRO B 1 233 ? 18.328 -13.133 -11.727 1 95.88 233 PRO B C 1
ATOM 6843 O O . PRO B 1 233 ? 17.297 -13.078 -11.047 1 95.88 233 PRO B O 1
ATOM 6846 N N . GLY B 1 234 ? 18.672 -12.156 -12.531 1 96.25 234 GLY B N 1
ATOM 6847 C CA . GLY B 1 234 ? 17.875 -10.969 -12.766 1 96.25 234 GLY B CA 1
ATOM 6848 C C . GLY B 1 234 ? 18.062 -9.891 -11.711 1 96.25 234 GLY B C 1
ATOM 6849 O O . GLY B 1 234 ? 17.609 -8.758 -11.883 1 96.25 234 GLY B O 1
ATOM 6850 N N . MET B 1 235 ? 18.828 -10.141 -10.648 1 95.38 235 MET B N 1
ATOM 6851 C CA . MET B 1 235 ? 18.953 -9.234 -9.508 1 95.38 235 MET B CA 1
ATOM 6852 C C . MET B 1 235 ? 19.688 -7.957 -9.898 1 95.38 235 MET B C 1
ATOM 6854 O O . MET B 1 235 ? 19.422 -6.891 -9.344 1 95.38 235 MET B O 1
ATOM 6858 N N . ALA B 1 236 ? 20.594 -8.031 -10.844 1 95.06 236 ALA B N 1
ATOM 6859 C CA . ALA B 1 236 ? 21.312 -6.848 -11.289 1 95.06 236 ALA B CA 1
ATOM 6860 C C . ALA B 1 236 ? 20.359 -5.809 -11.875 1 95.06 236 ALA B C 1
ATOM 6862 O O . ALA B 1 236 ? 20.438 -4.625 -11.539 1 95.06 236 ALA B O 1
ATOM 6863 N N . TYR B 1 237 ? 19.422 -6.273 -12.727 1 97.31 237 TYR B N 1
ATOM 6864 C CA . TYR B 1 237 ? 18.438 -5.383 -13.328 1 97.31 237 TYR B CA 1
ATOM 6865 C C . TYR B 1 237 ? 17.422 -4.91 -12.289 1 97.31 237 TYR B C 1
ATOM 6867 O O . TYR B 1 237 ? 17.031 -3.738 -12.281 1 97.31 237 TYR B O 1
ATOM 6875 N N . TYR B 1 238 ? 17.047 -5.828 -11.414 1 97.19 238 TYR B N 1
ATOM 6876 C CA . TYR B 1 238 ? 16.062 -5.535 -10.375 1 97.19 238 TYR B CA 1
ATOM 6877 C C . TYR B 1 238 ? 16.578 -4.445 -9.438 1 97.19 238 TYR B C 1
ATOM 6879 O O . TYR B 1 238 ? 15.805 -3.584 -9.008 1 97.19 238 TYR B O 1
ATOM 6887 N N . SER B 1 239 ? 17.828 -4.496 -9.078 1 96.31 239 SER B N 1
ATOM 6888 C CA . SER B 1 239 ? 18.406 -3.525 -8.156 1 96.31 239 SER B CA 1
ATOM 6889 C C . SER B 1 239 ? 18.312 -2.109 -8.719 1 96.31 239 SER B C 1
ATOM 6891 O O . SER B 1 239 ? 17.875 -1.188 -8.016 1 96.31 239 SER B O 1
ATOM 6893 N N . TYR B 1 240 ? 18.641 -1.95 -10 1 95.5 240 TYR B N 1
ATOM 6894 C CA . TYR B 1 240 ? 18.531 -0.641 -10.633 1 95.5 240 TYR B CA 1
ATOM 6895 C C . TYR B 1 240 ? 17.078 -0.201 -10.742 1 95.5 240 TYR B C 1
ATOM 6897 O O . TYR B 1 240 ? 16.766 0.97 -10.523 1 95.5 240 TYR B O 1
ATOM 6905 N N . ALA B 1 241 ? 16.219 -1.127 -11.07 1 97.5 241 ALA B N 1
ATOM 6906 C CA . ALA B 1 241 ? 14.812 -0.81 -11.242 1 97.5 241 ALA B CA 1
ATOM 6907 C C . ALA B 1 241 ? 14.188 -0.341 -9.93 1 97.5 241 ALA B C 1
ATOM 6909 O O . ALA B 1 241 ? 13.406 0.612 -9.906 1 97.5 241 ALA B O 1
ATOM 6910 N N . THR B 1 242 ? 14.516 -0.995 -8.805 1 96.88 242 THR B N 1
ATOM 6911 C CA . THR B 1 242 ? 13.898 -0.658 -7.531 1 96.88 242 THR B CA 1
ATOM 6912 C C . THR B 1 242 ? 14.438 0.663 -6.996 1 96.88 242 THR B C 1
ATOM 6914 O O . THR B 1 242 ? 13.75 1.379 -6.27 1 96.88 242 THR B O 1
ATOM 6917 N N . ASP B 1 243 ? 15.68 1.025 -7.371 1 95.94 243 ASP B N 1
ATOM 6918 C CA . ASP B 1 243 ? 16.156 2.375 -7.078 1 95.94 243 ASP B CA 1
ATOM 6919 C C . ASP B 1 243 ? 15.242 3.424 -7.715 1 95.94 243 ASP B C 1
ATOM 6921 O O . ASP B 1 243 ? 14.898 4.422 -7.082 1 95.94 243 ASP B O 1
ATOM 6925 N N . ILE B 1 244 ? 14.898 3.166 -8.938 1 96.44 244 ILE B N 1
ATOM 6926 C CA . ILE B 1 244 ? 14.039 4.098 -9.656 1 96.44 244 ILE B CA 1
ATOM 6927 C C . ILE B 1 244 ? 12.648 4.109 -9.031 1 96.44 244 ILE B C 1
ATOM 6929 O O . ILE B 1 244 ? 12.062 5.176 -8.828 1 96.44 244 ILE B O 1
ATOM 6933 N N . LEU B 1 245 ? 12.109 2.932 -8.703 1 96.38 245 LEU B N 1
ATOM 6934 C CA . LEU B 1 245 ? 10.758 2.844 -8.172 1 96.38 245 LEU B CA 1
ATOM 6935 C C . LEU B 1 245 ? 10.656 3.545 -6.824 1 96.38 245 LEU B C 1
ATOM 6937 O O . LEU B 1 245 ? 9.594 4.059 -6.465 1 96.38 245 LEU B O 1
ATOM 6941 N N . GLY B 1 246 ? 11.766 3.566 -6.082 1 95.94 246 GLY B N 1
ATOM 6942 C CA . GLY B 1 246 ? 11.766 4.324 -4.84 1 95.94 246 GLY B CA 1
ATOM 6943 C C . GLY B 1 246 ? 11.484 5.801 -5.039 1 95.94 246 GLY B C 1
ATOM 6944 O O . GLY B 1 246 ? 10.891 6.445 -4.172 1 95.94 246 GLY B O 1
ATOM 6945 N N . ASN B 1 247 ? 11.844 6.332 -6.203 1 94.56 247 ASN B N 1
ATOM 6946 C CA . ASN B 1 247 ? 11.641 7.738 -6.535 1 94.56 247 ASN B CA 1
ATOM 6947 C C . ASN B 1 247 ? 10.258 7.98 -7.141 1 94.56 247 ASN B C 1
ATOM 6949 O O . ASN B 1 247 ? 9.859 9.125 -7.352 1 94.56 247 ASN B O 1
ATOM 6953 N N . GLN B 1 248 ? 9.57 6.832 -7.379 1 93.31 248 GLN B N 1
ATOM 6954 C CA . GLN B 1 248 ? 8.328 6.926 -8.141 1 93.31 248 GLN B CA 1
ATOM 6955 C C . GLN B 1 248 ? 7.125 6.562 -7.273 1 93.31 248 GLN B C 1
ATOM 6957 O O . GLN B 1 248 ? 6.016 6.391 -7.781 1 93.31 248 GLN B O 1
ATOM 6962 N N . GLN B 1 249 ? 7.195 6.473 -6.035 1 90.69 249 GLN B N 1
ATOM 6963 C CA . GLN B 1 249 ? 6.176 5.902 -5.16 1 90.69 249 GLN B CA 1
ATOM 6964 C C . GLN B 1 249 ? 4.922 6.773 -5.141 1 90.69 249 GLN B C 1
ATOM 6966 O O . GLN B 1 249 ? 3.818 6.281 -4.902 1 90.69 249 GLN B O 1
ATOM 6971 N N . GLY B 1 250 ? 5.023 8.016 -5.449 1 88 250 GLY B N 1
ATOM 6972 C CA . GLY B 1 250 ? 3.861 8.883 -5.414 1 88 250 GLY B CA 1
ATOM 6973 C C . GLY B 1 250 ? 3.035 8.828 -6.688 1 88 250 GLY B C 1
ATOM 6974 O O . GLY B 1 250 ? 1.945 9.406 -6.75 1 88 250 GLY B O 1
ATOM 6975 N N . GLY B 1 251 ? 3.438 8.008 -7.652 1 89.56 251 GLY B N 1
ATOM 6976 C CA . GLY B 1 251 ? 2.748 7.938 -8.93 1 89.56 251 GLY B CA 1
ATOM 6977 C C . GLY B 1 251 ? 1.561 6.992 -8.914 1 89.56 251 GLY B C 1
ATOM 6978 O O . GLY B 1 251 ? 1.604 5.941 -8.266 1 89.56 251 GLY B O 1
ATOM 6979 N N . ASN B 1 252 ? 0.491 7.383 -9.625 1 90.12 252 ASN B N 1
ATOM 6980 C CA . ASN B 1 252 ? -0.733 6.594 -9.672 1 90.12 252 ASN B CA 1
ATOM 6981 C C . ASN B 1 252 ? -1.21 6.379 -11.109 1 90.12 252 ASN B C 1
ATOM 6983 O O . ASN B 1 252 ? -2.414 6.355 -11.367 1 90.12 252 ASN B O 1
ATOM 6987 N N . THR B 1 253 ? -0.317 6.254 -12.016 1 91.62 253 THR B N 1
ATOM 6988 C CA . THR B 1 253 ? -0.675 6.02 -13.406 1 91.62 253 THR B CA 1
ATOM 6989 C C . THR B 1 253 ? -0.675 4.523 -13.719 1 91.62 253 THR B C 1
ATOM 6991 O O . THR B 1 253 ? -0.209 3.715 -12.914 1 91.62 253 THR B O 1
ATOM 6994 N N . VAL B 1 254 ? -1.188 4.188 -14.891 1 93.75 254 VAL B N 1
ATOM 6995 C CA . VAL B 1 254 ? -1.204 2.803 -15.359 1 93.75 254 VAL B CA 1
ATOM 6996 C C . VAL B 1 254 ? 0.219 2.25 -15.383 1 93.75 254 VAL B C 1
ATOM 6998 O O . VAL B 1 254 ? 0.462 1.119 -14.961 1 93.75 254 VAL B O 1
ATOM 7001 N N . ALA B 1 255 ? 1.138 3.055 -15.844 1 94.12 255 ALA B N 1
ATOM 7002 C CA . ALA B 1 255 ? 2.527 2.621 -15.961 1 94.12 255 ALA B CA 1
ATOM 7003 C C . ALA B 1 255 ? 3.123 2.326 -14.586 1 94.12 255 ALA B C 1
ATOM 7005 O O . ALA B 1 255 ? 3.945 1.42 -14.438 1 94.12 255 ALA B O 1
ATOM 7006 N N . HIS B 1 256 ? 2.762 3.127 -13.641 1 95.31 256 HIS B N 1
ATOM 7007 C CA . HIS B 1 256 ? 3.227 2.861 -12.281 1 95.31 256 HIS B CA 1
ATOM 7008 C C . HIS B 1 256 ? 2.738 1.504 -11.789 1 95.31 256 HIS B C 1
ATOM 7010 O O . HIS B 1 256 ? 3.512 0.733 -11.211 1 95.31 256 HIS B O 1
ATOM 7016 N N . ALA B 1 257 ? 1.44 1.233 -11.945 1 96.75 257 ALA B N 1
ATOM 7017 C CA . ALA B 1 257 ? 0.894 -0.064 -11.555 1 96.75 257 ALA B CA 1
ATOM 7018 C C . ALA B 1 257 ? 1.602 -1.2 -12.289 1 96.75 257 ALA B C 1
ATOM 7020 O O . ALA B 1 257 ? 1.931 -2.225 -11.688 1 96.75 257 ALA B O 1
ATOM 7021 N N . GLN B 1 258 ? 1.819 -1.024 -13.57 1 96.56 258 GLN B N 1
ATOM 7022 C CA . GLN B 1 258 ? 2.504 -2.029 -14.383 1 96.56 258 GLN B CA 1
ATOM 7023 C C . GLN B 1 258 ? 3.908 -2.299 -13.844 1 96.56 258 GLN B C 1
ATOM 7025 O O . GLN B 1 258 ? 4.324 -3.453 -13.734 1 96.56 258 GLN B O 1
ATOM 7030 N N . ALA B 1 259 ? 4.617 -1.241 -13.57 1 97.44 259 ALA B N 1
ATOM 7031 C CA . ALA B 1 259 ? 5.969 -1.398 -13.039 1 97.44 259 ALA B CA 1
ATOM 7032 C C . ALA B 1 259 ? 5.957 -2.166 -11.719 1 97.44 259 ALA B C 1
ATOM 7034 O O . ALA B 1 259 ? 6.801 -3.037 -11.492 1 97.44 259 ALA B O 1
ATOM 7035 N N . MET B 1 260 ? 5.027 -1.84 -10.867 1 97.38 260 MET B N 1
ATOM 7036 C CA . MET B 1 260 ? 4.957 -2.504 -9.57 1 97.38 260 MET B CA 1
ATOM 7037 C C . MET B 1 260 ? 4.523 -3.957 -9.727 1 97.38 260 MET B C 1
ATOM 7039 O O . MET B 1 260 ? 4.969 -4.828 -8.977 1 97.38 260 MET B O 1
ATOM 7043 N N . LEU B 1 261 ? 3.656 -4.262 -10.68 1 97.19 261 LEU B N 1
ATOM 7044 C CA . LEU B 1 261 ? 3.297 -5.645 -10.992 1 97.19 261 LEU B CA 1
ATOM 7045 C C . LEU B 1 261 ? 4.512 -6.426 -11.469 1 97.19 261 LEU B C 1
ATOM 7047 O O . LEU B 1 261 ? 4.719 -7.574 -11.062 1 97.19 261 LEU B O 1
ATOM 7051 N N . LEU B 1 262 ? 5.27 -5.785 -12.344 1 97.56 262 LEU B N 1
ATOM 7052 C CA . LEU B 1 262 ? 6.484 -6.434 -12.828 1 97.56 262 LEU B CA 1
ATOM 7053 C C . LEU B 1 262 ? 7.441 -6.711 -11.672 1 97.56 262 LEU B C 1
ATOM 7055 O O . LEU B 1 262 ? 8.016 -7.797 -11.586 1 97.56 262 LEU B O 1
ATOM 7059 N N . ALA B 1 263 ? 7.605 -5.715 -10.812 1 97.44 263 ALA B N 1
ATOM 7060 C CA . ALA B 1 263 ? 8.477 -5.902 -9.648 1 97.44 263 ALA B CA 1
ATOM 7061 C C . ALA B 1 263 ? 7.988 -7.051 -8.773 1 97.44 263 ALA B C 1
ATOM 7063 O O . ALA B 1 263 ? 8.789 -7.832 -8.258 1 97.44 263 ALA B O 1
ATOM 7064 N N . ALA B 1 264 ? 6.691 -7.152 -8.617 1 95.88 264 ALA B N 1
ATOM 7065 C CA . ALA B 1 264 ? 6.09 -8.211 -7.812 1 95.88 264 ALA B CA 1
ATOM 7066 C C . ALA B 1 264 ? 6.391 -9.586 -8.398 1 95.88 264 ALA B C 1
ATOM 7068 O O . ALA B 1 264 ? 6.582 -10.555 -7.664 1 95.88 264 ALA B O 1
ATOM 7069 N N . LEU B 1 265 ? 6.434 -9.656 -9.672 1 95.31 265 LEU B N 1
ATOM 7070 C CA . LEU B 1 265 ? 6.613 -10.938 -10.359 1 95.31 265 LEU B CA 1
ATOM 7071 C C . LEU B 1 265 ? 8.078 -11.375 -10.312 1 95.31 265 LEU B C 1
ATOM 7073 O O . LEU B 1 265 ? 8.375 -12.555 -10.469 1 95.31 265 LEU B O 1
ATOM 7077 N N . VAL B 1 266 ? 9.016 -10.422 -10.102 1 93 266 VAL B N 1
ATOM 7078 C CA . VAL B 1 266 ? 10.43 -10.773 -10.039 1 93 266 VAL B CA 1
ATOM 7079 C C . VAL B 1 266 ? 10.719 -11.523 -8.734 1 93 266 VAL B C 1
ATOM 7081 O O . VAL B 1 266 ? 11.367 -12.57 -8.742 1 93 266 VAL B O 1
ATOM 7084 N N . LEU B 1 267 ? 10.359 -10.984 -7.508 1 79.62 267 LEU B N 1
ATOM 7085 C CA . LEU B 1 267 ? 10.633 -11.594 -6.211 1 79.62 267 LEU B CA 1
ATOM 7086 C C . LEU B 1 267 ? 9.336 -12.023 -5.523 1 79.62 267 LEU B C 1
ATOM 7088 O O . LEU B 1 267 ? 9.367 -12.516 -4.395 1 79.62 267 LEU B O 1
ATOM 7092 N N . GLU B 1 268 ? 8.289 -12.211 -6.117 1 63.97 268 GLU B N 1
ATOM 7093 C CA . GLU B 1 268 ? 6.977 -12.539 -5.582 1 63.97 268 GLU B CA 1
ATOM 7094 C C . GLU B 1 268 ? 6.695 -11.773 -4.293 1 63.97 268 GLU B C 1
ATOM 7096 O O . GLU B 1 268 ? 6.5 -12.375 -3.234 1 63.97 268 GLU B O 1
ATOM 7101 N N . SER B 1 269 ? 6.605 -10.578 -4.445 1 80.81 269 SER B N 1
ATOM 7102 C CA . SER B 1 269 ? 6.527 -9.68 -3.295 1 80.81 269 SER B CA 1
ATOM 7103 C C . SER B 1 269 ? 5.102 -9.188 -3.074 1 80.81 269 SER B C 1
ATOM 7105 O O . SER B 1 269 ? 4.492 -8.609 -3.979 1 80.81 269 SER B O 1
ATOM 7107 N N . TRP B 1 270 ? 4.555 -9.469 -1.885 1 87.62 270 TRP B N 1
ATOM 7108 C CA . TRP B 1 270 ? 3.236 -9.008 -1.456 1 87.62 270 TRP B CA 1
ATOM 7109 C C . TRP B 1 270 ? 3.158 -7.484 -1.469 1 87.62 270 TRP B C 1
ATOM 7111 O O . TRP B 1 270 ? 2.148 -6.914 -1.883 1 87.62 270 TRP B O 1
ATOM 7121 N N . SER B 1 271 ? 4.211 -6.84 -1.063 1 92.12 271 SER B N 1
ATOM 7122 C CA . SER B 1 271 ? 4.207 -5.387 -0.946 1 92.12 271 SER B CA 1
ATOM 7123 C C . SER B 1 271 ? 4.027 -4.723 -2.307 1 92.12 271 SER B C 1
ATOM 7125 O O . SER B 1 271 ? 3.262 -3.766 -2.439 1 92.12 271 SER B O 1
ATOM 7127 N N . TRP B 1 272 ? 4.68 -5.223 -3.318 1 95.81 272 TRP B N 1
ATOM 7128 C CA . TRP B 1 272 ? 4.547 -4.668 -4.66 1 95.81 272 TRP B CA 1
ATOM 7129 C C . TRP B 1 272 ?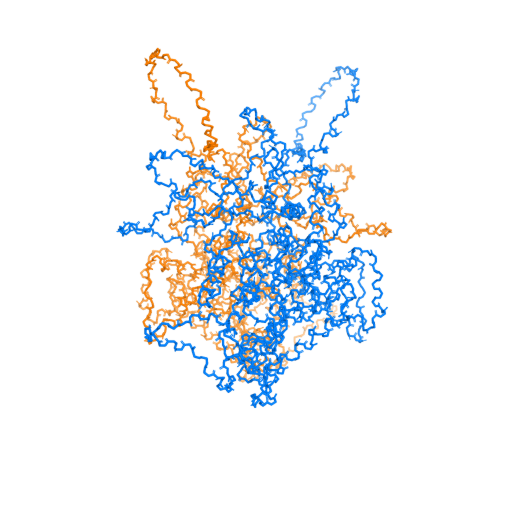 3.146 -4.906 -5.215 1 95.81 272 TRP B C 1
ATOM 7131 O O . TRP B 1 272 ? 2.582 -4.039 -5.887 1 95.81 272 TRP B O 1
ATOM 7141 N N . ILE B 1 273 ? 2.619 -6.09 -4.969 1 95.31 273 ILE B N 1
ATOM 7142 C CA . ILE B 1 273 ? 1.261 -6.379 -5.41 1 95.31 273 ILE B CA 1
ATOM 7143 C C . ILE B 1 273 ? 0.282 -5.422 -4.734 1 95.31 273 ILE B C 1
ATOM 7145 O O . ILE B 1 273 ? -0.6 -4.863 -5.391 1 95.31 273 ILE B O 1
ATOM 7149 N N . HIS B 1 274 ? 0.479 -5.223 -3.463 1 94.81 274 HIS B N 1
ATOM 7150 C CA . HIS B 1 274 ? -0.389 -4.344 -2.684 1 94.81 274 HIS B CA 1
ATOM 7151 C C . HIS B 1 274 ? -0.349 -2.916 -3.217 1 94.81 274 HIS B C 1
ATOM 7153 O O . HIS B 1 274 ? -1.387 -2.26 -3.32 1 94.81 274 HIS B O 1
ATOM 7159 N N . ASN B 1 275 ? 0.815 -2.453 -3.502 1 95.25 275 ASN B N 1
ATOM 7160 C CA . ASN B 1 275 ? 0.958 -1.117 -4.07 1 95.25 275 ASN B CA 1
ATOM 7161 C C . ASN B 1 275 ? 0.277 -1.01 -5.43 1 95.25 275 ASN B C 1
ATOM 7163 O O . ASN B 1 275 ? -0.366 -0.002 -5.73 1 95.25 275 ASN B O 1
ATOM 7167 N N . ALA B 1 276 ? 0.495 -2.031 -6.258 1 97.12 276 ALA B N 1
ATOM 7168 C CA . ALA B 1 276 ? -0.161 -2.035 -7.562 1 97.12 276 ALA B CA 1
ATOM 7169 C C . ALA B 1 276 ? -1.68 -2.014 -7.414 1 97.12 276 ALA B C 1
ATOM 7171 O O . ALA B 1 276 ? -2.373 -1.326 -8.164 1 97.12 276 ALA B O 1
ATOM 7172 N N . CYS B 1 277 ? -2.195 -2.764 -6.477 1 96.94 277 CYS B N 1
ATOM 7173 C CA . CYS B 1 277 ? -3.633 -2.807 -6.227 1 96.94 277 CYS B CA 1
ATOM 7174 C C . CYS B 1 277 ? -4.148 -1.444 -5.777 1 96.94 277 CYS B C 1
ATOM 7176 O O . CYS B 1 277 ? -5.227 -1.017 -6.191 1 96.94 277 CYS B O 1
ATOM 7178 N N . ARG B 1 278 ? -3.424 -0.768 -4.883 1 94.12 278 ARG B N 1
ATOM 7179 C CA . ARG B 1 278 ? -3.809 0.577 -4.469 1 94.12 278 ARG B CA 1
ATOM 7180 C C . ARG B 1 278 ? -3.949 1.503 -5.672 1 94.12 278 ARG B C 1
ATOM 7182 O O . ARG B 1 278 ? -4.938 2.232 -5.789 1 94.12 278 ARG B O 1
ATOM 7189 N N . ILE B 1 279 ? -2.955 1.457 -6.555 1 95.19 279 ILE B N 1
ATOM 7190 C CA . ILE B 1 279 ? -2.996 2.289 -7.754 1 95.19 279 ILE B CA 1
ATOM 7191 C C . ILE B 1 279 ? -4.172 1.866 -8.633 1 95.19 279 ILE B C 1
ATOM 7193 O O . ILE B 1 279 ? -4.879 2.713 -9.18 1 95.19 279 ILE B O 1
ATOM 7197 N N . GLY B 1 280 ? -4.34 0.493 -8.773 1 96.19 280 GLY B N 1
ATOM 7198 C CA . GLY B 1 280 ? -5.484 -0.001 -9.523 1 96.19 280 GLY B CA 1
ATOM 7199 C C . GLY B 1 280 ? -6.805 0.547 -9.023 1 96.19 280 GLY B C 1
ATOM 7200 O O . GLY B 1 280 ? -7.68 0.895 -9.82 1 96.19 280 GLY B O 1
ATOM 7201 N N . LEU B 1 281 ? -6.965 0.686 -7.758 1 95.38 281 LEU B N 1
ATOM 7202 C CA . LEU B 1 281 ? -8.188 1.209 -7.156 1 95.38 281 LEU B CA 1
ATOM 7203 C C . LEU B 1 281 ? -8.359 2.688 -7.48 1 95.38 281 LEU B C 1
ATOM 7205 O O . LEU B 1 281 ? -9.477 3.139 -7.762 1 95.38 281 LEU B O 1
ATOM 7209 N N . VAL B 1 282 ? -7.258 3.406 -7.422 1 91.75 282 VAL B N 1
ATOM 7210 C CA . VAL B 1 282 ? -7.316 4.824 -7.77 1 91.75 282 VAL B CA 1
ATOM 7211 C C . VAL B 1 282 ? -7.766 4.98 -9.219 1 91.75 282 VAL B C 1
ATOM 7213 O O . VAL B 1 282 ? -8.641 5.797 -9.523 1 91.75 282 VAL B O 1
ATOM 7216 N N . LEU B 1 283 ? -7.246 4.164 -10.109 1 93.06 283 LEU B N 1
ATOM 7217 C CA . LEU B 1 283 ? -7.523 4.254 -11.539 1 93.06 283 LEU B CA 1
ATOM 7218 C C . LEU B 1 283 ? -8.977 3.893 -11.836 1 93.06 283 LEU B C 1
ATOM 7220 O O . LEU B 1 283 ? -9.648 4.59 -12.594 1 93.06 283 LEU B O 1
ATOM 7224 N N . ILE B 1 284 ? -9.477 2.857 -11.281 1 95 284 ILE B N 1
ATOM 7225 C CA . ILE B 1 284 ? -10.82 2.414 -11.625 1 95 284 ILE B CA 1
ATOM 7226 C C . ILE B 1 284 ? -11.852 3.373 -11.031 1 95 284 ILE B C 1
ATOM 7228 O O . ILE B 1 284 ? -12.906 3.596 -11.617 1 95 284 ILE B O 1
ATOM 7232 N N . LYS B 1 285 ? -11.594 3.951 -9.883 1 90.5 285 LYS B N 1
ATOM 7233 C CA . LYS B 1 285 ? -12.531 4.898 -9.289 1 90.5 285 LYS B CA 1
ATOM 7234 C C . LYS B 1 285 ? -12.625 6.176 -10.109 1 90.5 285 LYS B C 1
ATOM 7236 O O . LYS B 1 285 ? -13.695 6.766 -10.234 1 90.5 285 LYS B O 1
ATOM 7241 N N . GLU B 1 286 ? -11.492 6.508 -10.617 1 88.25 286 GLU B N 1
ATOM 7242 C CA . GLU B 1 286 ? -11.477 7.691 -11.477 1 88.25 286 GLU B CA 1
ATOM 7243 C C . GLU B 1 286 ? -12.312 7.473 -12.734 1 88.25 286 GLU B C 1
ATOM 7245 O O . GLU B 1 286 ? -12.953 8.406 -13.227 1 88.25 286 GLU B O 1
ATOM 7250 N N . ASP B 1 287 ? -12.336 6.262 -13.266 1 90.25 287 ASP B N 1
ATOM 7251 C CA . ASP B 1 287 ? -12.977 5.965 -14.539 1 90.25 287 ASP B CA 1
ATOM 7252 C C . ASP B 1 287 ? -14.195 5.062 -14.344 1 90.25 287 ASP B C 1
ATOM 7254 O O . ASP B 1 287 ? -14.617 4.375 -15.281 1 90.25 287 ASP B O 1
ATOM 7258 N N . ILE B 1 288 ? -14.75 5.051 -13.203 1 91.06 288 ILE B N 1
ATOM 7259 C CA . ILE B 1 288 ? -15.742 4.039 -12.859 1 91.06 288 ILE B CA 1
ATOM 7260 C C . ILE B 1 288 ? -16.953 4.156 -13.789 1 91.06 288 ILE B C 1
ATOM 7262 O O . ILE B 1 288 ? -17.516 3.145 -14.219 1 91.06 288 ILE B O 1
ATOM 7266 N N . ASP B 1 289 ? -17.297 5.305 -14.195 1 88.69 289 ASP B N 1
ATOM 7267 C CA . ASP B 1 289 ? -18.469 5.527 -15.031 1 88.69 289 ASP B CA 1
ATOM 7268 C C . ASP B 1 289 ? -18.234 5.039 -16.453 1 88.69 289 ASP B C 1
ATOM 7270 O O . ASP B 1 289 ? -19.188 4.777 -17.188 1 88.69 289 ASP B O 1
ATOM 7274 N N . LYS B 1 290 ? -17.016 4.863 -16.828 1 90.38 290 LYS B N 1
ATOM 7275 C CA . LYS B 1 290 ? -16.688 4.477 -18.188 1 90.38 290 LYS B CA 1
ATOM 7276 C C . LYS B 1 290 ? -16.422 2.977 -18.297 1 90.38 290 LYS B C 1
ATOM 7278 O O . LYS B 1 290 ? -16.516 2.398 -19.375 1 90.38 290 LYS B O 1
ATOM 7283 N N . ILE B 1 291 ? -16.062 2.369 -17.156 1 92.62 291 ILE B N 1
ATOM 7284 C CA . ILE B 1 291 ? -15.562 1.003 -17.281 1 92.62 291 ILE B CA 1
ATOM 7285 C C . ILE B 1 291 ? -16.516 0.045 -16.562 1 92.62 291 ILE B C 1
ATOM 7287 O O . ILE B 1 291 ? -16.297 -1.168 -16.547 1 92.62 291 ILE B O 1
ATOM 7291 N N . GLU B 1 292 ? -17.562 0.559 -16.031 1 91.94 292 GLU B N 1
ATOM 7292 C CA . GLU B 1 292 ? -18.516 -0.307 -15.328 1 91.94 292 GLU B CA 1
ATOM 7293 C C . GLU B 1 292 ? -19.25 -1.213 -16.297 1 91.94 292 GLU B C 1
ATOM 7295 O O . GLU B 1 292 ? -19.641 -0.777 -17.391 1 91.94 292 GLU B O 1
ATOM 7300 N N . ARG B 1 293 ? -19.547 -2.441 -15.891 1 87.75 293 ARG B N 1
ATOM 7301 C CA . ARG B 1 293 ? -20.188 -3.451 -16.734 1 87.75 293 ARG B CA 1
ATOM 7302 C C . ARG B 1 293 ? -21.641 -3.092 -17 1 87.75 293 ARG B C 1
ATOM 7304 O O . ARG B 1 293 ? -22.172 -3.396 -18.078 1 87.75 293 ARG B O 1
ATOM 7311 N N . LYS B 1 294 ? -22.281 -2.4 -16.062 1 83.12 294 LYS B N 1
ATOM 7312 C CA . LYS B 1 294 ? -23.688 -2.064 -16.156 1 83.12 294 LYS B CA 1
ATOM 7313 C C . LYS B 1 294 ? -23.969 -1.214 -17.406 1 83.12 294 LYS B C 1
ATOM 7315 O O . LYS B 1 294 ? -25.078 -1.253 -17.953 1 83.12 294 LYS B O 1
ATOM 7320 N N . ILE B 1 295 ? -22.969 -0.537 -17.812 1 78.94 295 ILE B N 1
ATOM 7321 C CA . ILE B 1 295 ? -23.125 0.343 -18.969 1 78.94 295 ILE B CA 1
ATOM 7322 C C . ILE B 1 295 ? -23.469 -0.484 -20.203 1 78.94 295 ILE B C 1
ATOM 7324 O O . ILE B 1 295 ? -24.188 -0.023 -21.094 1 78.94 295 ILE B O 1
ATOM 7328 N N . TYR B 1 296 ? -23.016 -1.696 -20.234 1 74.12 296 TYR B N 1
ATOM 7329 C CA . TYR B 1 296 ? -23.172 -2.533 -21.422 1 74.12 296 TYR B CA 1
ATOM 7330 C C . TYR B 1 296 ? -24.5 -3.287 -21.391 1 74.12 296 TYR B C 1
ATOM 7332 O O . TYR B 1 296 ? -24.938 -3.828 -22.406 1 74.12 296 TYR B O 1
ATOM 7340 N N . PHE B 1 297 ? -25.125 -3.234 -20.219 1 74.19 297 PHE B N 1
ATOM 7341 C CA . PHE B 1 297 ? -26.375 -3.971 -20.094 1 74.19 297 PHE B CA 1
ATOM 7342 C C . PHE B 1 297 ? -27.562 -3.018 -20.047 1 74.19 297 PHE B C 1
ATOM 7344 O O . PHE B 1 297 ? -28.719 -3.453 -20.031 1 74.19 297 PHE B O 1
ATOM 7351 N N . ASP B 1 298 ? -27.188 -1.771 -19.891 1 71.25 298 ASP B N 1
ATOM 7352 C CA . ASP B 1 298 ? -28.266 -0.792 -19.828 1 71.25 298 ASP B CA 1
ATOM 7353 C C . ASP B 1 298 ? -28.859 -0.531 -21.203 1 71.25 298 ASP B C 1
ATOM 7355 O O . ASP B 1 298 ? -28.234 0.129 -22.047 1 71.25 298 ASP B O 1
ATOM 7359 N N . ALA B 1 299 ? -29.984 -1.225 -21.438 1 70.88 299 ALA B N 1
ATOM 7360 C CA . ALA B 1 299 ? -30.672 -1.112 -22.719 1 70.88 299 ALA B CA 1
ATOM 7361 C C . ALA B 1 299 ? -31.141 0.317 -22.969 1 70.88 299 ALA B C 1
ATOM 7363 O O . ALA B 1 299 ? -31.344 0.724 -24.109 1 70.88 299 ALA B O 1
ATOM 7364 N N . ALA B 1 300 ? -31.281 1.013 -21.906 1 71.56 300 ALA B N 1
ATOM 7365 C CA . ALA B 1 300 ? -31.875 2.344 -22.016 1 71.56 300 ALA B CA 1
ATOM 7366 C C . ALA B 1 300 ? -30.828 3.365 -22.469 1 71.56 300 ALA B C 1
ATOM 7368 O O . ALA B 1 300 ? -31.188 4.402 -23.047 1 71.56 300 ALA B O 1
ATOM 7369 N N . HIS B 1 301 ? -29.625 3.084 -22.266 1 73.56 301 HIS B N 1
ATOM 7370 C CA . HIS B 1 301 ? -28.578 4.047 -22.609 1 73.56 301 HIS B CA 1
ATOM 7371 C C . HIS B 1 301 ? -27.547 3.432 -23.547 1 73.56 301 HIS B C 1
ATOM 7373 O O . HIS B 1 301 ? -27.109 2.305 -23.328 1 73.56 301 HIS B O 1
ATOM 7379 N N . PRO B 1 302 ? -27.453 4.121 -24.672 1 74.81 302 PRO B N 1
ATOM 7380 C CA . PRO B 1 302 ? -26.438 3.588 -25.594 1 74.81 302 PRO B CA 1
ATOM 7381 C C . PRO B 1 302 ? -25.062 3.494 -24.953 1 74.81 302 PRO B C 1
ATOM 7383 O O . PRO B 1 302 ? -24.719 4.301 -24.078 1 74.81 302 PRO B O 1
ATOM 7386 N N . VAL B 1 303 ? -24.281 2.445 -25.25 1 75.31 303 VAL B N 1
ATOM 7387 C CA . VAL B 1 303 ? -22.906 2.273 -24.781 1 75.31 303 VAL B CA 1
ATOM 7388 C C . VAL B 1 303 ? -22.078 3.486 -25.188 1 75.31 303 VAL B C 1
ATOM 7390 O O . VAL B 1 303 ? -22.094 3.902 -26.359 1 75.31 303 VAL B O 1
ATOM 7393 N N . PRO B 1 304 ? -21.469 4.109 -24.203 1 77.94 304 PRO B N 1
ATOM 7394 C CA . PRO B 1 304 ? -20.656 5.285 -24.516 1 77.94 304 PRO B CA 1
ATOM 7395 C C . PRO B 1 304 ? -19.594 5 -25.578 1 77.94 304 PRO B C 1
ATOM 7397 O O . PRO B 1 304 ? -19 3.92 -25.578 1 77.94 304 PRO B O 1
ATOM 7400 N N . GLN B 1 305 ? -19.578 5.867 -26.609 1 81.75 305 GLN B N 1
ATOM 7401 C CA . GLN B 1 305 ? -18.562 5.762 -27.656 1 81.75 305 GLN B CA 1
ATOM 7402 C C . GLN B 1 305 ? -17.344 6.617 -27.328 1 81.75 305 GLN B C 1
ATOM 7404 O O . GLN B 1 305 ? -17.469 7.832 -27.141 1 81.75 305 GLN B O 1
ATOM 7409 N N . PHE B 1 306 ? -16.203 5.902 -27.047 1 83.69 306 PHE B N 1
ATOM 7410 C CA . PHE B 1 306 ? -14.977 6.617 -26.75 1 83.69 306 PHE B CA 1
ATOM 7411 C C . PHE B 1 306 ? -14.039 6.629 -27.953 1 83.69 306 PHE B C 1
ATOM 7413 O O . PHE B 1 306 ? -14.211 5.832 -28.891 1 83.69 306 PHE B O 1
ATOM 7420 N N . THR B 1 307 ? -13.078 7.574 -27.969 1 86.25 307 THR B N 1
ATOM 7421 C CA . THR B 1 307 ? -12.039 7.59 -28.984 1 86.25 307 THR B CA 1
ATOM 7422 C C . THR B 1 307 ? -11.148 6.355 -28.875 1 86.25 307 THR B C 1
ATOM 7424 O O . THR B 1 307 ? -11.148 5.68 -27.844 1 86.25 307 THR B O 1
ATOM 7427 N N . GLU B 1 308 ? -10.5 6.059 -29.922 1 82.19 308 GLU B N 1
ATOM 7428 C CA . GLU B 1 308 ? -9.586 4.922 -29.922 1 82.19 308 GLU B CA 1
ATOM 7429 C C . GLU B 1 308 ? -8.516 5.078 -28.844 1 82.19 308 GLU B C 1
ATOM 7431 O O . GLU B 1 308 ? -8.125 4.102 -28.203 1 82.19 308 GLU B O 1
ATOM 7436 N N . LYS B 1 309 ? -8.086 6.27 -28.75 1 82.75 309 LYS B N 1
ATOM 7437 C CA . LYS B 1 309 ? -7.07 6.559 -27.734 1 82.75 309 LYS B CA 1
ATOM 7438 C C . LYS B 1 309 ? -7.613 6.301 -26.328 1 82.75 309 LYS B C 1
ATOM 7440 O O . LYS B 1 309 ? -6.93 5.695 -25.5 1 82.75 309 LYS B O 1
ATOM 7445 N N . GLU B 1 310 ? -8.758 6.77 -26.141 1 86.94 310 GLU B N 1
ATOM 7446 C CA . GLU B 1 310 ? -9.391 6.586 -24.828 1 86.94 310 GLU B CA 1
ATOM 7447 C C . GLU B 1 310 ? -9.703 5.117 -24.578 1 86.94 310 GLU B C 1
ATOM 7449 O O . GLU B 1 310 ? -9.539 4.629 -23.453 1 86.94 310 GLU B O 1
ATOM 7454 N N . ASN B 1 311 ? -10.156 4.418 -25.594 1 86.5 311 ASN B N 1
ATOM 7455 C CA . ASN B 1 311 ? -10.414 2.986 -25.469 1 86.5 311 ASN B CA 1
ATOM 7456 C C . ASN B 1 311 ? -9.148 2.219 -25.109 1 86.5 311 ASN B C 1
ATOM 7458 O O . ASN B 1 311 ? -9.195 1.284 -24.312 1 86.5 311 ASN B O 1
ATOM 7462 N N . TYR B 1 312 ? -8.109 2.629 -25.719 1 84.56 312 TYR B N 1
ATOM 7463 C CA . TYR B 1 312 ? -6.828 2.004 -25.438 1 84.56 312 TYR B CA 1
ATOM 7464 C C . TYR B 1 312 ? -6.438 2.211 -23.969 1 84.56 312 TYR B C 1
ATOM 7466 O O . TYR B 1 312 ? -6.055 1.262 -23.281 1 84.56 312 TYR B O 1
ATOM 7474 N N . ARG B 1 313 ? -6.512 3.418 -23.516 1 87.88 313 ARG B N 1
ATOM 7475 C CA . ARG B 1 313 ? -6.164 3.748 -22.141 1 87.88 313 ARG B CA 1
ATOM 7476 C C . ARG B 1 313 ? -7.035 2.979 -21.156 1 87.88 313 ARG B C 1
ATOM 7478 O O . ARG B 1 313 ? -6.531 2.396 -20.188 1 87.88 313 ARG B O 1
ATOM 7485 N N . LEU B 1 314 ? -8.352 2.988 -21.422 1 91 314 LEU B N 1
ATOM 7486 C CA . LEU B 1 314 ? -9.289 2.301 -20.547 1 91 314 LEU B CA 1
ATOM 7487 C C . LEU B 1 314 ? -9.016 0.801 -20.516 1 91 314 LEU B C 1
ATOM 7489 O O . LEU B 1 314 ? -9.164 0.155 -19.484 1 91 314 LEU B O 1
ATOM 7493 N N . ASN B 1 315 ? -8.625 0.282 -21.625 1 90.19 315 ASN B N 1
ATOM 7494 C CA . ASN B 1 315 ? -8.297 -1.139 -21.688 1 90.19 315 ASN B CA 1
ATOM 7495 C C . ASN B 1 315 ? -7.078 -1.466 -20.828 1 90.19 315 ASN B C 1
ATOM 7497 O O . ASN B 1 315 ? -7.027 -2.518 -20.188 1 90.19 315 ASN B O 1
ATOM 7501 N N . LEU B 1 316 ? -6.141 -0.591 -20.859 1 90.69 316 LEU B N 1
ATOM 7502 C CA . LEU B 1 316 ? -4.965 -0.801 -20.016 1 90.69 316 LEU B CA 1
ATOM 7503 C C . LEU B 1 316 ? -5.34 -0.76 -18.547 1 90.69 316 LEU B C 1
ATOM 7505 O O . LEU B 1 316 ? -4.812 -1.534 -17.734 1 90.69 316 LEU B O 1
ATOM 7509 N N . VAL B 1 317 ? -6.215 0.128 -18.172 1 94.44 317 VAL B N 1
ATOM 7510 C CA . VAL B 1 317 ? -6.691 0.225 -16.797 1 94.44 317 VAL B CA 1
ATOM 7511 C C . VAL B 1 317 ? -7.355 -1.088 -16.391 1 94.44 317 VAL B C 1
ATOM 7513 O O . VAL B 1 317 ? -7.102 -1.607 -15.305 1 94.44 317 VAL B O 1
ATOM 7516 N N . LYS B 1 318 ? -8.148 -1.61 -17.312 1 94 318 LYS B N 1
ATOM 7517 C CA . LYS B 1 318 ? -8.828 -2.873 -17.047 1 94 318 LYS B CA 1
ATOM 7518 C C . LYS B 1 318 ? -7.824 -4.016 -16.891 1 94 318 LYS B C 1
ATOM 7520 O O . LYS B 1 318 ? -7.941 -4.84 -15.992 1 94 318 LYS B O 1
ATOM 7525 N N . CYS B 1 319 ? -6.848 -4.07 -17.75 1 92.56 319 CYS B N 1
ATOM 7526 C CA . CYS B 1 319 ? -5.836 -5.117 -17.688 1 92.56 319 CYS B CA 1
ATOM 7527 C C . CYS B 1 319 ? -5.086 -5.082 -16.359 1 92.56 319 CYS B C 1
ATOM 7529 O O . CYS B 1 319 ? -4.859 -6.125 -15.742 1 92.56 319 CYS B O 1
ATOM 7531 N N . VAL B 1 320 ? -4.75 -3.873 -15.961 1 95.12 320 VAL B N 1
ATOM 7532 C CA . VAL B 1 320 ? -4.051 -3.701 -14.695 1 95.12 320 VAL B CA 1
ATOM 7533 C C . VAL B 1 320 ? -4.941 -4.16 -13.547 1 95.12 320 VAL B C 1
ATOM 7535 O O . VAL B 1 320 ? -4.5 -4.906 -12.664 1 95.12 320 VAL B O 1
ATOM 7538 N N . TYR B 1 321 ? -6.219 -3.742 -13.539 1 96.56 321 TYR B N 1
ATOM 7539 C CA . TYR B 1 321 ? -7.141 -4.09 -12.469 1 96.56 321 TYR B CA 1
ATOM 7540 C C . TYR B 1 321 ? -7.277 -5.602 -12.336 1 96.56 321 TYR B C 1
ATOM 7542 O O . TYR B 1 321 ? -7.133 -6.148 -11.234 1 96.56 321 TYR B O 1
ATOM 7550 N N . TRP B 1 322 ? -7.531 -6.25 -13.406 1 95.12 322 TRP B N 1
ATOM 7551 C CA . TRP B 1 322 ? -7.816 -7.684 -13.375 1 95.12 322 TRP B CA 1
ATOM 7552 C C . TRP B 1 322 ? -6.562 -8.477 -13.016 1 95.12 322 TRP B C 1
ATOM 7554 O O . TRP B 1 322 ? -6.648 -9.508 -12.344 1 95.12 322 TRP B O 1
ATOM 7564 N N . THR B 1 323 ? -5.41 -8.07 -13.469 1 94.56 323 THR B N 1
ATOM 7565 C CA . THR B 1 323 ? -4.168 -8.727 -13.078 1 94.56 323 THR B CA 1
ATOM 7566 C C . THR B 1 323 ? -3.914 -8.555 -11.586 1 94.56 323 THR B C 1
ATOM 7568 O O . THR B 1 323 ? -3.512 -9.5 -10.906 1 94.56 323 THR B O 1
ATOM 7571 N N . CYS B 1 324 ? -4.113 -7.301 -11.086 1 96.56 324 CYS B N 1
ATOM 7572 C CA . CYS B 1 324 ? -3.982 -7.055 -9.648 1 96.56 324 CYS B CA 1
ATOM 7573 C C . CYS B 1 324 ? -4.902 -7.969 -8.852 1 96.56 324 CYS B C 1
ATOM 7575 O O . CYS B 1 324 ? -4.48 -8.57 -7.863 1 96.56 324 CYS B O 1
ATOM 7577 N N . LEU B 1 325 ? -6.156 -8.062 -9.305 1 95.88 325 LEU B N 1
ATOM 7578 C CA . LEU B 1 325 ? -7.133 -8.906 -8.633 1 95.88 325 LEU B CA 1
ATOM 7579 C C . LEU B 1 325 ? -6.672 -10.359 -8.602 1 95.88 325 LEU B C 1
ATOM 7581 O O . LEU B 1 325 ? -6.719 -11.008 -7.555 1 95.88 325 LEU B O 1
ATOM 7585 N N . GLN B 1 326 ? -6.227 -10.82 -9.719 1 93 326 GLN B N 1
ATOM 7586 C CA . GLN B 1 326 ? -5.789 -12.203 -9.828 1 93 326 GLN B CA 1
ATOM 7587 C C . GLN B 1 326 ? -4.617 -12.492 -8.891 1 93 326 GLN B C 1
ATOM 7589 O O . GLN B 1 326 ? -4.629 -13.477 -8.156 1 93 326 GLN B O 1
ATOM 7594 N N . LEU B 1 327 ? -3.65 -11.703 -8.906 1 93.06 327 LEU B N 1
ATOM 7595 C CA . LEU B 1 327 ? -2.441 -11.945 -8.125 1 93.06 327 LEU B CA 1
ATOM 7596 C C . LEU B 1 327 ? -2.729 -11.828 -6.637 1 93.06 327 LEU B C 1
ATOM 7598 O O . LEU B 1 327 ? -2.258 -12.648 -5.844 1 93.06 327 LEU B O 1
ATOM 7602 N N . GLU B 1 328 ? -3.484 -10.797 -6.234 1 93.5 328 GLU B N 1
ATOM 7603 C CA . GLU B 1 328 ? -3.783 -10.625 -4.816 1 93.5 328 GLU B CA 1
ATOM 7604 C C . GLU B 1 328 ? -4.613 -11.789 -4.277 1 93.5 328 GLU B C 1
ATOM 7606 O O . GLU B 1 328 ? -4.297 -12.344 -3.229 1 93.5 328 GLU B O 1
ATOM 7611 N N . THR B 1 329 ? -5.641 -12.188 -4.973 1 92.19 329 THR B N 1
ATOM 7612 C CA . THR B 1 329 ? -6.551 -13.211 -4.465 1 92.19 329 THR B CA 1
ATOM 7613 C C . THR B 1 329 ? -5.887 -14.586 -4.484 1 92.19 329 THR B C 1
ATOM 7615 O O . THR B 1 329 ? -6.184 -15.43 -3.639 1 92.19 329 THR B O 1
ATOM 7618 N N . ASP B 1 330 ? -4.98 -14.781 -5.426 1 88.19 330 ASP B N 1
ATOM 7619 C CA . ASP B 1 330 ? -4.23 -16.031 -5.441 1 88.19 330 ASP B CA 1
ATOM 7620 C C . ASP B 1 330 ? -3.395 -16.188 -4.172 1 88.19 330 ASP B C 1
ATOM 7622 O O . ASP B 1 330 ? -3.332 -17.266 -3.594 1 88.19 330 ASP B O 1
ATOM 7626 N N . ILE B 1 331 ? -2.787 -15.156 -3.764 1 87 331 ILE B N 1
ATOM 7627 C CA . ILE B 1 331 ? -1.926 -15.211 -2.588 1 87 331 ILE B CA 1
ATOM 7628 C C . ILE B 1 331 ? -2.779 -15.297 -1.325 1 87 331 ILE B C 1
ATOM 7630 O O . ILE B 1 331 ? -2.459 -16.047 -0.4 1 87 331 ILE B O 1
ATOM 7634 N N . LEU B 1 332 ? -3.855 -14.594 -1.298 1 86.31 332 LEU B N 1
ATOM 7635 C CA . LEU B 1 332 ? -4.719 -14.555 -0.124 1 86.31 332 LEU B CA 1
ATOM 7636 C C . LEU B 1 332 ? -5.402 -15.898 0.095 1 86.31 332 LEU B C 1
ATOM 7638 O O . LEU B 1 332 ? -5.738 -16.25 1.229 1 86.31 332 LEU B O 1
ATOM 7642 N N . ALA B 1 333 ? -5.609 -16.625 -0.962 1 83.44 333 ALA B N 1
ATOM 7643 C CA . ALA B 1 333 ? -6.215 -17.953 -0.842 1 83.44 333 ALA B CA 1
ATOM 7644 C C . ALA B 1 333 ? -5.32 -18.891 -0.041 1 83.44 333 ALA B C 1
ATOM 7646 O O . ALA B 1 333 ? -5.812 -19.812 0.632 1 83.44 333 ALA B O 1
ATOM 7647 N N . GLU B 1 334 ? -4.031 -18.609 -0.115 1 77.44 334 GLU B N 1
ATOM 7648 C CA . GLU B 1 334 ? -3.078 -19.469 0.575 1 77.44 334 GLU B CA 1
ATOM 7649 C C . GLU B 1 334 ? -2.625 -18.859 1.893 1 77.44 334 GLU B C 1
ATOM 7651 O O . GLU B 1 334 ? -2.182 -19.562 2.799 1 77.44 334 GLU B O 1
ATOM 7656 N N . MET B 1 335 ? -2.645 -17.484 1.912 1 78.75 335 MET B N 1
ATOM 7657 C CA . MET B 1 335 ? -2.209 -16.766 3.098 1 78.75 335 MET B CA 1
ATOM 7658 C C . MET B 1 335 ? -3.287 -15.789 3.564 1 78.75 335 MET B C 1
ATOM 7660 O O . MET B 1 335 ? -3.188 -14.578 3.328 1 78.75 335 MET B O 1
ATOM 7664 N N . SER B 1 336 ? -4.129 -16.188 4.398 1 73.94 336 SER B N 1
ATOM 7665 C CA . SER B 1 336 ? -5.34 -15.438 4.738 1 73.94 336 SER B CA 1
ATOM 7666 C C . SER B 1 336 ? -5.055 -14.352 5.77 1 73.94 336 SER B C 1
ATOM 7668 O O . SER B 1 336 ? -5.859 -13.438 5.953 1 73.94 336 SER B O 1
ATOM 7670 N N . THR B 1 337 ? -3.902 -14.305 6.32 1 78.31 337 THR B N 1
ATOM 7671 C CA . THR B 1 337 ? -3.623 -13.352 7.387 1 78.31 337 THR B CA 1
ATOM 7672 C C . THR B 1 337 ? -3.102 -12.039 6.812 1 78.31 337 THR B C 1
ATOM 7674 O O . THR B 1 337 ? -3.051 -11.023 7.512 1 78.31 337 THR B O 1
ATOM 7677 N N . LEU B 1 338 ? -2.754 -12.023 5.555 1 84.5 338 LEU B N 1
ATOM 7678 C CA . LEU B 1 338 ? -2.273 -10.805 4.918 1 84.5 338 LEU B CA 1
ATOM 7679 C C . LEU B 1 338 ? -3.404 -9.797 4.754 1 84.5 338 LEU B C 1
ATOM 7681 O O . LEU B 1 338 ? -4.535 -10.172 4.438 1 84.5 338 LEU B O 1
ATOM 7685 N N . PRO B 1 339 ? -3.07 -8.516 5.016 1 86.12 339 PRO B N 1
ATOM 7686 C CA . PRO B 1 339 ? -4.113 -7.508 4.832 1 86.12 339 PRO B CA 1
ATOM 7687 C C . PRO B 1 339 ? -4.508 -7.324 3.367 1 86.12 339 PRO B C 1
ATOM 7689 O O . PRO B 1 339 ? -3.678 -6.918 2.547 1 86.12 339 PRO B O 1
ATOM 7692 N N . PRO B 1 340 ? -5.734 -7.57 3.039 1 88.62 340 PRO B N 1
ATOM 7693 C CA . PRO B 1 340 ? -6.168 -7.387 1.652 1 88.62 340 PRO B CA 1
ATOM 7694 C C . PRO B 1 340 ? -6.445 -5.926 1.311 1 88.62 340 PRO B C 1
ATOM 7696 O O . PRO B 1 340 ? -6.602 -5.094 2.211 1 88.62 340 PRO B O 1
ATOM 7699 N N . THR B 1 341 ? -6.371 -5.562 0.072 1 92.38 341 THR B N 1
ATOM 7700 C CA . THR B 1 341 ? -6.898 -4.293 -0.42 1 92.38 341 THR B CA 1
ATOM 7701 C C . THR B 1 341 ? -8.391 -4.406 -0.725 1 92.38 341 THR B C 1
ATOM 7703 O O . THR B 1 341 ? -9.008 -5.438 -0.449 1 92.38 341 THR B O 1
ATOM 7706 N N . GLU B 1 342 ? -9.008 -3.352 -1.226 1 91 342 GLU B N 1
ATOM 7707 C CA . GLU B 1 342 ? -10.438 -3.354 -1.54 1 91 342 GLU B CA 1
ATOM 7708 C C . GLU B 1 342 ? -10.68 -3.725 -3 1 91 342 GLU B C 1
ATOM 7710 O O . GLU B 1 342 ? -11.797 -3.592 -3.502 1 91 342 GLU B O 1
ATOM 7715 N N . ILE B 1 343 ? -9.648 -4.273 -3.643 1 93.88 343 ILE B N 1
ATOM 7716 C CA . ILE B 1 343 ? -9.727 -4.492 -5.082 1 93.88 343 ILE B CA 1
ATOM 7717 C C . ILE B 1 343 ? -10.812 -5.52 -5.391 1 93.88 343 ILE B C 1
ATOM 7719 O O . ILE B 1 343 ? -11.477 -5.441 -6.43 1 93.88 343 ILE B O 1
ATOM 7723 N N . SER B 1 344 ? -11.078 -6.461 -4.535 1 92.06 344 SER B N 1
ATOM 7724 C CA . SER B 1 344 ? -12.023 -7.539 -4.785 1 92.06 344 SER B CA 1
ATOM 7725 C C . SER B 1 344 ? -13.461 -7.035 -4.699 1 92.06 344 SER B C 1
ATOM 7727 O O . SER B 1 344 ? -14.383 -7.672 -5.227 1 92.06 344 SER B O 1
ATOM 7729 N N . LYS B 1 345 ? -13.688 -5.887 -4.07 1 90.44 345 LYS B N 1
ATOM 7730 C CA . LYS B 1 345 ? -15.023 -5.324 -3.916 1 90.44 345 LYS B CA 1
ATOM 7731 C C . LYS B 1 345 ? -15.594 -4.875 -5.258 1 90.44 345 LYS B C 1
ATOM 7733 O O . LYS B 1 345 ? -16.812 -4.738 -5.41 1 90.44 345 LYS B O 1
ATOM 7738 N N . TYR B 1 346 ? -14.734 -4.738 -6.227 1 93.81 346 TYR B N 1
ATOM 7739 C CA . TYR B 1 346 ? -15.18 -4.164 -7.492 1 93.81 346 TYR B CA 1
ATOM 7740 C C . TYR B 1 346 ? -15.219 -5.227 -8.586 1 93.81 346 TYR B C 1
ATOM 7742 O O . TYR B 1 346 ? -15.492 -4.918 -9.75 1 93.81 346 TYR B O 1
ATOM 7750 N N . GLN B 1 347 ? -15 -6.465 -8.281 1 92.25 347 GLN B N 1
ATOM 7751 C CA . GLN B 1 347 ? -14.867 -7.531 -9.273 1 92.25 347 GLN B CA 1
ATOM 7752 C C . GLN B 1 347 ? -16.141 -7.684 -10.094 1 92.25 347 GLN B C 1
ATOM 7754 O O . GLN B 1 347 ? -16.094 -8.031 -11.273 1 92.25 347 GLN B O 1
ATOM 7759 N N . ASP B 1 348 ? -17.297 -7.367 -9.5 1 89.94 348 ASP B N 1
ATOM 7760 C CA . ASP B 1 348 ? -18.578 -7.539 -10.188 1 89.94 348 ASP B CA 1
ATOM 7761 C C . ASP B 1 348 ? -18.938 -6.289 -10.992 1 89.94 348 ASP B C 1
ATOM 7763 O O . ASP B 1 348 ? -19.875 -6.312 -11.789 1 89.94 348 ASP B O 1
ATOM 7767 N N . ARG B 1 349 ? -18.172 -5.289 -10.812 1 92.62 349 ARG B N 1
ATOM 7768 C CA . ARG B 1 349 ? -18.547 -4.012 -11.406 1 92.62 349 ARG B CA 1
ATOM 7769 C C . ARG B 1 349 ? -17.672 -3.686 -12.609 1 92.62 349 ARG B C 1
ATOM 7771 O O . ARG B 1 349 ? -18.125 -3.039 -13.562 1 92.62 349 ARG B O 1
ATOM 7778 N N . ILE B 1 350 ? -16.516 -4.09 -12.648 1 94.31 350 ILE B N 1
ATOM 7779 C CA . ILE B 1 350 ? -15.555 -3.662 -13.664 1 94.31 350 ILE B CA 1
ATOM 7780 C C . ILE B 1 350 ? -15.68 -4.547 -14.898 1 94.31 350 ILE B C 1
ATOM 7782 O O . ILE B 1 350 ? -15.727 -5.777 -14.789 1 94.31 350 ILE B O 1
ATOM 7786 N N . SER B 1 351 ? -15.719 -3.916 -16.062 1 91.19 351 SER B N 1
ATOM 7787 C CA . SER B 1 351 ? -15.789 -4.648 -17.312 1 91.19 351 SER B CA 1
ATOM 7788 C C . SER B 1 351 ? -14.469 -5.34 -17.625 1 91.19 351 SER B C 1
ATOM 7790 O O . SER B 1 351 ? -13.414 -4.938 -17.125 1 91.19 351 SER B O 1
ATOM 7792 N N . TYR B 1 352 ? -14.523 -6.348 -18.453 1 88.06 352 TYR B N 1
ATOM 7793 C CA . TYR B 1 352 ? -13.344 -7.109 -18.828 1 88.06 352 TYR B CA 1
ATOM 7794 C C . TYR B 1 352 ? -12.547 -6.379 -19.906 1 88.06 352 TYR B C 1
ATOM 7796 O O . TYR B 1 352 ? -13.094 -5.582 -20.672 1 88.06 352 TYR B O 1
ATOM 7804 N N . PRO B 1 353 ? -11.195 -6.582 -19.844 1 87.25 353 PRO B N 1
ATOM 7805 C CA . PRO B 1 353 ? -10.391 -6.004 -20.922 1 87.25 353 PRO B CA 1
ATOM 7806 C C . PRO B 1 353 ? -10.805 -6.504 -22.297 1 87.25 353 PRO B C 1
ATOM 7808 O O . PRO B 1 353 ? -11.438 -7.555 -22.422 1 87.25 353 PRO B O 1
ATOM 7811 N N . SER B 1 354 ? -10.453 -5.602 -23.266 1 77.94 354 SER B N 1
ATOM 7812 C CA . SER B 1 354 ? -10.742 -5.996 -24.641 1 77.94 354 SER B CA 1
ATOM 7813 C C . SER B 1 354 ? -10.078 -7.32 -25 1 77.94 354 SER B C 1
ATOM 7815 O O . SER B 1 354 ? -8.938 -7.57 -24.594 1 77.94 354 SER B O 1
ATOM 7817 N N . GLY B 1 355 ? -10.781 -8.07 -25.688 1 62.69 355 GLY B N 1
ATOM 7818 C CA . GLY B 1 355 ? -10.297 -9.391 -26.078 1 62.69 355 GLY B CA 1
ATOM 7819 C C . GLY B 1 355 ? -10.734 -10.484 -25.125 1 62.69 355 GLY B C 1
ATOM 7820 O O . GLY B 1 355 ? -10.602 -11.672 -25.438 1 62.69 355 GLY B O 1
ATOM 7821 N N . ILE B 1 356 ? -11.125 -9.953 -23.953 1 52.72 356 ILE B N 1
ATOM 7822 C CA . ILE B 1 356 ? -11.656 -10.93 -23 1 52.72 356 ILE B CA 1
ATOM 7823 C C . ILE B 1 356 ? -13.141 -11.156 -23.266 1 52.72 356 ILE B C 1
ATOM 7825 O O . ILE B 1 356 ? -13.914 -10.195 -23.359 1 52.72 356 ILE B O 1
ATOM 7829 N N . PHE B 1 357 ? -13.562 -12.281 -23.688 1 42.09 357 PHE B N 1
ATOM 7830 C CA . PHE B 1 357 ? -14.93 -12.617 -24.062 1 42.09 357 PHE B CA 1
ATOM 7831 C C . PHE B 1 357 ? -15.828 -12.695 -22.844 1 42.09 357 PHE B C 1
ATOM 7833 O O . PHE B 1 357 ? -15.477 -13.32 -21.844 1 42.09 357 PHE B O 1
ATOM 7840 N N . GLU B 1 358 ? -16.719 -11.633 -22.484 1 44.72 358 GLU B N 1
ATOM 7841 C CA . GLU B 1 358 ? -17.672 -11.695 -21.375 1 44.72 358 GLU B CA 1
ATOM 7842 C C . GLU B 1 358 ? -18.422 -13.023 -21.359 1 44.72 358 GLU B C 1
ATOM 7844 O O . GLU B 1 358 ? -18.703 -13.57 -20.297 1 44.72 358 GLU B O 1
ATOM 7849 N N . LYS B 1 359 ? -19.328 -13.289 -22.547 1 42.12 359 LYS B N 1
ATOM 7850 C CA . LYS B 1 359 ? -20.078 -14.531 -22.719 1 42.12 359 LYS B CA 1
ATOM 7851 C C . LYS B 1 359 ? -19.312 -15.516 -23.594 1 42.12 359 LYS B C 1
ATOM 7853 O O . LYS B 1 359 ? -18.719 -15.125 -24.609 1 42.12 359 LYS B O 1
ATOM 7858 N N . PHE B 1 360 ? -18.766 -16.578 -22.906 1 42.06 360 PHE B N 1
ATOM 7859 C CA . PHE B 1 360 ? -18.266 -17.625 -23.781 1 42.06 360 PHE B CA 1
ATOM 7860 C C . PHE B 1 360 ? -19.172 -17.797 -25 1 42.06 360 PHE B C 1
ATOM 7862 O O . PHE B 1 360 ? -20.391 -17.656 -24.906 1 42.06 360 PHE B O 1
ATOM 7869 N N . PRO B 1 361 ? -18.672 -17.469 -26.203 1 39.19 361 PRO B N 1
ATOM 7870 C CA . PRO B 1 361 ? -19.609 -17.609 -27.312 1 39.19 361 PRO B CA 1
ATOM 7871 C C . PRO B 1 361 ? -20.609 -18.75 -27.094 1 39.19 361 PRO B C 1
ATOM 7873 O O . PRO B 1 361 ? -20.25 -19.797 -26.531 1 39.19 361 PRO B O 1
ATOM 7876 N N . THR B 1 362 ? -21.844 -18.406 -26.906 1 40.03 362 THR B N 1
ATOM 7877 C CA . THR B 1 362 ? -22.953 -19.359 -26.75 1 40.03 362 THR B CA 1
ATOM 7878 C C . THR B 1 362 ? -22.922 -20.406 -27.844 1 40.03 362 THR B C 1
ATOM 7880 O O . THR B 1 362 ? -23.625 -21.422 -27.766 1 40.03 362 THR B O 1
ATOM 7883 N N . SER B 1 363 ? -22.625 -20.016 -29.062 1 34.91 363 SER B N 1
ATOM 7884 C CA . SER B 1 363 ? -22.531 -21.047 -30.109 1 34.91 363 SER B CA 1
ATOM 7885 C C . SER B 1 363 ? -21.078 -21.391 -30.422 1 34.91 363 SER B C 1
ATOM 7887 O O . SER B 1 363 ? -20.219 -20.516 -30.469 1 34.91 363 SER B O 1
ATOM 7889 N N . PRO B 1 364 ? -20.812 -22.656 -30.312 1 36.75 364 PRO B N 1
ATOM 7890 C CA . PRO B 1 364 ? -19.484 -23.172 -30.672 1 36.75 364 PRO B CA 1
ATOM 7891 C C . PRO B 1 364 ? -18.922 -22.484 -31.922 1 36.75 364 PRO B C 1
ATOM 7893 O O . PRO B 1 364 ? -17.703 -22.375 -32.062 1 36.75 364 PRO B O 1
ATOM 7896 N N . ASP B 1 365 ? -19.844 -22.141 -32.875 1 36.22 365 ASP B N 1
ATOM 7897 C CA . ASP B 1 365 ? -19.453 -21.688 -34.188 1 36.22 365 ASP B CA 1
ATOM 7898 C C . ASP B 1 365 ? -18.922 -20.25 -34.156 1 36.22 365 ASP B C 1
ATOM 7900 O O . ASP B 1 365 ? -18.359 -19.766 -35.125 1 36.22 365 ASP B O 1
ATOM 7904 N N . ALA B 1 366 ? -19.469 -19.453 -33.344 1 37.41 366 ALA B N 1
ATOM 7905 C CA . ALA B 1 366 ? -19.156 -18.031 -33.406 1 37.41 366 ALA B CA 1
ATOM 7906 C C . ALA B 1 366 ? -17.781 -17.75 -32.812 1 37.41 366 ALA B C 1
ATOM 7908 O O . ALA B 1 366 ? -17.297 -16.625 -32.875 1 37.41 366 ALA B O 1
ATOM 7909 N N . MET B 1 367 ? -17.484 -18.438 -31.922 1 39.53 367 MET B N 1
ATOM 7910 C CA . MET B 1 367 ? -16.094 -18.312 -31.469 1 39.53 367 MET B CA 1
ATOM 7911 C C . MET B 1 367 ? -15.125 -18.641 -32.594 1 39.53 367 MET B C 1
ATOM 7913 O O . MET B 1 367 ? -14.578 -19.75 -32.656 1 39.53 367 MET B O 1
ATOM 7917 N N . THR B 1 368 ? -15.531 -18.438 -33.812 1 33.09 368 THR B N 1
ATOM 7918 C CA . THR B 1 368 ? -14.438 -18.609 -34.75 1 33.09 368 THR B CA 1
ATOM 7919 C C . THR B 1 368 ? -13.234 -17.766 -34.344 1 33.09 368 THR B C 1
ATOM 7921 O O . THR B 1 368 ? -13.266 -16.531 -34.438 1 33.09 368 THR B O 1
ATOM 7924 N N . CYS B 1 369 ? -12.781 -17.891 -33.062 1 36.56 369 CYS B N 1
ATOM 7925 C CA . CYS B 1 369 ? -11.398 -17.453 -32.969 1 36.56 369 CYS B CA 1
ATOM 7926 C C . CYS B 1 369 ? -10.719 -17.438 -34.312 1 36.56 369 CYS B C 1
ATOM 7928 O O . CYS B 1 369 ? -10.578 -18.484 -34.969 1 36.56 369 CYS B O 1
ATOM 7930 N N . ASN B 1 370 ? -11.039 -16.781 -35.125 1 36.22 370 ASN B N 1
ATOM 7931 C CA . ASN B 1 370 ? -10.008 -16.781 -36.156 1 36.22 370 ASN B CA 1
ATOM 7932 C C . ASN B 1 370 ? -8.648 -17.188 -35.594 1 36.22 370 ASN B C 1
ATOM 7934 O O . ASN B 1 370 ? -8.07 -16.453 -34.781 1 36.22 370 ASN B O 1
ATOM 7938 N N . GLU B 1 371 ? -8.453 -18.5 -35.125 1 41 371 GLU B N 1
ATOM 7939 C CA . GLU B 1 371 ? -7.57 -19.516 -34.594 1 41 371 GLU B CA 1
ATOM 7940 C C . GLU B 1 371 ? -6.117 -19.047 -34.562 1 41 371 GLU B C 1
ATOM 7942 O O . GLU B 1 371 ? -5.309 -19.547 -33.781 1 41 371 GLU B O 1
ATOM 7947 N N . ASN B 1 372 ? -5.469 -18.469 -35.594 1 47.19 372 ASN B N 1
ATOM 7948 C CA . ASN B 1 372 ? -4.082 -18.75 -35.938 1 47.19 372 ASN B CA 1
ATOM 7949 C C . ASN B 1 372 ? -3.115 -17.828 -35.188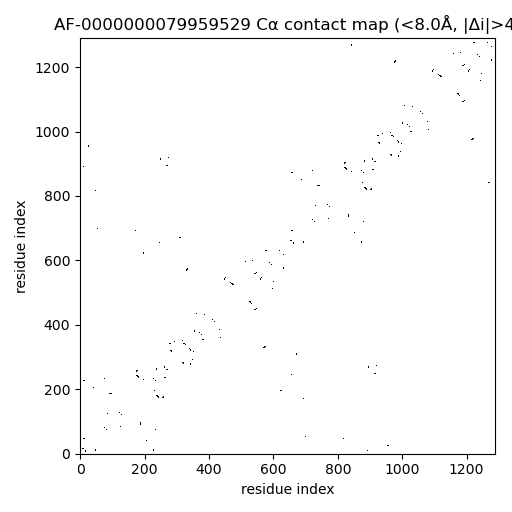 1 47.19 372 ASN B C 1
ATOM 7951 O O . ASN B 1 372 ? -1.899 -18.016 -35.281 1 47.19 372 ASN B O 1
ATOM 7955 N N . SER B 1 373 ? -3.512 -16.578 -34.562 1 60.19 373 SER B N 1
ATOM 7956 C CA . SER B 1 373 ? -2.338 -15.844 -34.125 1 60.19 373 SER B CA 1
ATOM 7957 C C . SER B 1 373 ? -2.014 -16.156 -32.656 1 60.19 373 SER B C 1
ATOM 7959 O O . SER B 1 373 ? -2.893 -16.547 -31.906 1 60.19 373 SER B O 1
ATOM 7961 N N . GLU B 1 374 ? -0.932 -16.469 -32.375 1 68.06 374 GLU B N 1
ATOM 7962 C CA . GLU B 1 374 ? -0.34 -16.641 -31.062 1 68.06 374 GLU B CA 1
ATOM 7963 C C . GLU B 1 374 ? -0.923 -15.648 -30.062 1 68.06 374 GLU B C 1
ATOM 7965 O O . GLU B 1 374 ? -1.12 -15.977 -28.891 1 68.06 374 GLU B O 1
ATOM 7970 N N . GLN B 1 375 ? -1.431 -14.594 -30.578 1 71.25 375 GLN B N 1
ATOM 7971 C CA . GLN B 1 375 ? -1.994 -13.555 -29.719 1 71.25 375 GLN B CA 1
ATOM 7972 C C . GLN B 1 375 ? -3.406 -13.922 -29.266 1 71.25 375 GLN B C 1
ATOM 7974 O O . GLN B 1 375 ? -3.777 -13.688 -28.109 1 71.25 375 GLN B O 1
ATOM 7979 N N . ASP B 1 376 ? -4.168 -14.445 -30.109 1 72.19 376 ASP B N 1
ATOM 7980 C CA . ASP B 1 376 ? -5.535 -14.828 -29.781 1 72.19 376 ASP B CA 1
ATOM 7981 C C . ASP B 1 376 ? -5.551 -15.945 -28.734 1 72.19 376 ASP B C 1
ATOM 7983 O O . ASP B 1 376 ? -6.367 -15.93 -27.812 1 72.19 376 ASP B O 1
ATOM 7987 N N . LYS B 1 377 ? -4.617 -16.797 -29 1 75.44 377 LYS B N 1
ATOM 7988 C CA . LYS B 1 377 ? -4.516 -17.891 -28.047 1 75.44 377 LYS B CA 1
ATOM 7989 C C . LYS B 1 377 ? -4.184 -17.375 -26.656 1 75.44 377 LYS B C 1
ATOM 7991 O O . LYS B 1 377 ? -4.773 -17.812 -25.656 1 75.44 377 LYS B O 1
ATOM 7996 N N . MET B 1 378 ? -3.285 -16.484 -26.625 1 79.12 378 MET B N 1
ATOM 7997 C CA . MET B 1 378 ? -2.869 -15.898 -25.359 1 79.12 378 MET B CA 1
ATOM 7998 C C . MET B 1 378 ? -4.039 -15.211 -24.672 1 79.12 378 MET B C 1
ATOM 8000 O O . MET B 1 378 ? -4.23 -15.359 -23.469 1 79.12 378 MET B O 1
ATOM 8004 N N . MET B 1 379 ? -4.816 -14.547 -25.422 1 79.75 379 MET B N 1
ATOM 8005 C CA . MET B 1 379 ? -5.926 -13.797 -24.844 1 79.75 379 MET B CA 1
ATOM 8006 C C . MET B 1 379 ? -7.027 -14.734 -24.359 1 79.75 379 MET B C 1
ATOM 8008 O O . MET B 1 379 ? -7.703 -14.445 -23.375 1 79.75 379 MET B O 1
ATOM 8012 N N . TRP B 1 380 ? -7.16 -15.828 -25.078 1 81.56 380 TRP B N 1
ATOM 8013 C CA . TRP B 1 380 ? -8.125 -16.828 -24.625 1 81.56 380 TRP B CA 1
ATOM 8014 C C . TRP B 1 380 ? -7.711 -17.422 -23.281 1 81.56 380 TRP B C 1
ATOM 8016 O O . TRP B 1 380 ? -8.547 -17.641 -22.406 1 81.56 380 TRP B O 1
ATOM 8026 N N . ILE B 1 381 ? -6.504 -17.719 -23.266 1 84.25 381 ILE B N 1
ATOM 8027 C CA . ILE B 1 381 ? -5.98 -18.281 -22.031 1 84.25 381 ILE B CA 1
ATOM 8028 C C . ILE B 1 381 ? -6.156 -17.281 -20.891 1 84.25 381 ILE B C 1
ATOM 8030 O O . ILE B 1 381 ? -6.645 -17.641 -19.812 1 84.25 381 ILE B O 1
ATOM 8034 N N . TYR B 1 382 ? -5.762 -16.094 -21.219 1 86.38 382 TYR B N 1
ATOM 8035 C CA . TYR B 1 382 ? -5.879 -15.047 -20.203 1 86.38 382 TYR B CA 1
ATOM 8036 C C . TYR B 1 382 ? -7.332 -14.859 -19.781 1 86.38 382 TYR B C 1
ATOM 8038 O O . TYR B 1 382 ? -7.629 -14.766 -18.594 1 86.38 382 TYR B O 1
ATOM 8046 N N . SER B 1 383 ? -8.242 -14.797 -20.672 1 86.06 383 SER B N 1
ATOM 8047 C CA . SER B 1 383 ? -9.664 -14.633 -20.406 1 86.06 383 SER B CA 1
ATOM 8048 C C . SER B 1 383 ? -10.203 -15.797 -19.562 1 86.06 383 SER B C 1
ATOM 8050 O O . SER B 1 383 ? -10.977 -15.586 -18.625 1 86.06 383 SER B O 1
ATOM 8052 N N . SER B 1 384 ? -9.797 -16.953 -19.969 1 89.44 384 SER B N 1
ATOM 8053 C CA . SER B 1 384 ? -10.25 -18.141 -19.25 1 89.44 384 SER B CA 1
ATOM 8054 C C . SER B 1 384 ? -9.789 -18.109 -17.797 1 89.44 384 SER B C 1
ATOM 8056 O O . SER B 1 384 ? -10.539 -18.484 -16.891 1 89.44 384 SER B O 1
ATOM 8058 N N . HIS B 1 385 ? -8.609 -17.656 -17.609 1 90.44 385 HIS B N 1
ATOM 8059 C CA . HIS B 1 385 ? -8.078 -17.578 -16.25 1 90.44 385 HIS B CA 1
ATOM 8060 C C . HIS B 1 385 ? -8.82 -16.531 -15.422 1 90.44 385 HIS B C 1
ATOM 8062 O O . HIS B 1 385 ? -9.094 -16.75 -14.242 1 90.44 385 HIS B O 1
ATOM 8068 N N . ILE B 1 386 ? -9.109 -15.461 -15.992 1 88.94 386 ILE B N 1
ATOM 8069 C CA . ILE B 1 386 ? -9.812 -14.391 -15.281 1 88.94 386 ILE B CA 1
ATOM 8070 C C . ILE B 1 386 ? -11.203 -14.859 -14.883 1 88.94 386 ILE B C 1
ATOM 8072 O O . ILE B 1 386 ? -11.625 -14.672 -13.742 1 88.94 386 ILE B O 1
ATOM 8076 N N . HIS B 1 387 ? -11.906 -15.461 -15.789 1 89.44 387 HIS B N 1
ATOM 8077 C CA . HIS B 1 387 ? -13.25 -15.938 -15.492 1 89.44 387 HIS B CA 1
ATOM 8078 C C . HIS B 1 387 ? -13.227 -17.016 -14.414 1 89.44 387 HIS B C 1
ATOM 8080 O O . HIS B 1 387 ? -14.07 -17.016 -13.516 1 89.44 387 HIS B O 1
ATOM 8086 N N . LEU B 1 388 ? -12.305 -17.859 -14.641 1 93.12 388 LEU B N 1
ATOM 8087 C CA . LEU B 1 388 ? -12.164 -18.922 -13.641 1 93.12 388 LEU B CA 1
ATOM 8088 C C . LEU B 1 388 ? -11.906 -18.312 -12.258 1 93.12 388 LEU B C 1
ATOM 8090 O O . LEU B 1 388 ? -12.492 -18.766 -11.266 1 93.12 388 LEU B O 1
ATOM 8094 N N . ARG B 1 389 ? -11.055 -17.328 -12.188 1 91.44 389 ARG B N 1
ATOM 8095 C CA . ARG B 1 389 ? -10.727 -16.703 -10.914 1 91.44 389 ARG B CA 1
ATOM 8096 C C . ARG B 1 389 ? -11.953 -16.047 -10.289 1 91.44 389 ARG B C 1
ATOM 8098 O O . ARG B 1 389 ? -12.133 -16.078 -9.07 1 91.44 389 ARG B O 1
ATOM 8105 N N . VAL B 1 390 ? -12.766 -15.445 -11.078 1 90.94 390 VAL B N 1
ATOM 8106 C CA . VAL B 1 390 ? -13.984 -14.812 -10.586 1 90.94 390 VAL B CA 1
ATOM 8107 C C . VAL B 1 390 ? -14.891 -15.867 -9.938 1 90.94 390 VAL B C 1
ATOM 8109 O O . VAL B 1 390 ? -15.414 -15.656 -8.844 1 90.94 390 VAL B O 1
ATOM 8112 N N . ILE B 1 391 ? -15.031 -16.953 -10.578 1 92.94 391 ILE B N 1
ATOM 8113 C CA . ILE B 1 391 ? -15.859 -18.047 -10.078 1 92.94 391 ILE B CA 1
ATOM 8114 C C . ILE B 1 391 ? -15.297 -18.547 -8.75 1 92.94 391 ILE B C 1
ATOM 8116 O O . ILE B 1 391 ? -16.031 -18.75 -7.789 1 92.94 391 ILE B O 1
ATOM 8120 N N . LEU B 1 392 ? -14.047 -18.703 -8.758 1 93.88 392 LEU B N 1
ATOM 8121 C CA . LEU B 1 392 ? -13.398 -19.266 -7.574 1 93.88 392 LEU B CA 1
ATOM 8122 C C . LEU B 1 392 ? -13.445 -18.266 -6.414 1 93.88 392 LEU B C 1
ATOM 8124 O O . LEU B 1 392 ? -13.586 -18.672 -5.254 1 93.88 392 LEU B O 1
ATOM 8128 N N . ASN B 1 393 ? -13.25 -17 -6.684 1 91.19 393 ASN B N 1
ATOM 8129 C CA . ASN B 1 393 ? -13.359 -15.984 -5.641 1 91.19 393 ASN B CA 1
ATOM 8130 C C . ASN B 1 393 ? -14.75 -15.992 -5 1 91.19 393 ASN B C 1
ATOM 8132 O O . ASN B 1 393 ? -14.867 -15.883 -3.777 1 91.19 393 ASN B O 1
ATOM 8136 N N . GLU B 1 394 ? -15.758 -16.109 -5.773 1 90.75 394 GLU B N 1
ATOM 8137 C CA . GLU B 1 394 ? -17.125 -16.141 -5.266 1 90.75 394 GLU B CA 1
ATOM 8138 C C . GLU B 1 394 ? -17.359 -17.375 -4.395 1 90.75 394 GLU B C 1
ATOM 8140 O O . GLU B 1 394 ? -17.953 -17.281 -3.322 1 90.75 394 GLU B O 1
ATOM 8145 N N . ALA B 1 395 ? -16.906 -18.438 -4.898 1 91.94 395 ALA B N 1
ATOM 8146 C CA . ALA B 1 395 ? -17.047 -19.672 -4.137 1 91.94 395 ALA B CA 1
ATOM 8147 C C . ALA B 1 395 ? -16.297 -19.578 -2.803 1 91.94 395 ALA B C 1
ATOM 8149 O O . ALA B 1 395 ? -16.844 -19.969 -1.763 1 91.94 395 ALA B O 1
ATOM 8150 N N . HIS B 1 396 ? -15.117 -19.062 -2.863 1 88.62 396 HIS B N 1
ATOM 8151 C CA . HIS B 1 396 ? -14.297 -18.938 -1.663 1 88.62 396 HIS B CA 1
ATOM 8152 C C . HIS B 1 396 ? -14.953 -18.016 -0.644 1 88.62 396 HIS B C 1
ATOM 8154 O O . HIS B 1 396 ? -14.992 -18.328 0.549 1 88.62 396 HIS B O 1
ATOM 8160 N N . ASN B 1 397 ? -15.414 -16.938 -1.057 1 84.5 397 ASN B N 1
ATOM 8161 C CA . ASN B 1 397 ? -16.062 -15.969 -0.172 1 84.5 397 ASN B CA 1
ATOM 8162 C C . ASN B 1 397 ? -17.328 -16.531 0.453 1 84.5 397 ASN B C 1
ATOM 8164 O O . ASN B 1 397 ? -17.609 -16.281 1.625 1 84.5 397 ASN B O 1
ATOM 8168 N N . THR B 1 398 ? -18.078 -17.234 -0.292 1 85.88 398 THR B N 1
ATOM 8169 C CA . THR B 1 398 ? -19.359 -17.781 0.171 1 85.88 398 THR B CA 1
ATOM 8170 C C . THR B 1 398 ? -19.125 -18.922 1.155 1 85.88 398 THR B C 1
ATOM 8172 O O . THR B 1 398 ? -19.828 -19.031 2.16 1 85.88 398 THR B O 1
ATOM 8175 N N . LEU B 1 399 ? -18.172 -19.734 0.878 1 86.5 399 LEU B N 1
ATOM 8176 C CA . LEU B 1 399 ? -17.984 -20.953 1.653 1 86.5 399 LEU B CA 1
ATOM 8177 C C . LEU B 1 399 ? -17.078 -20.703 2.852 1 86.5 399 LEU B C 1
ATOM 8179 O O . LEU B 1 399 ? -17.203 -21.359 3.883 1 86.5 399 LEU B O 1
ATOM 8183 N N . TYR B 1 400 ? -16.141 -19.812 2.738 1 80.81 400 TYR B N 1
ATOM 8184 C CA . TYR B 1 400 ? -15.117 -19.656 3.768 1 80.81 400 TYR B CA 1
ATOM 8185 C C . TYR B 1 400 ? -15.117 -18.25 4.332 1 80.81 400 TYR B C 1
ATOM 8187 O O . TYR B 1 400 ? -14.359 -17.938 5.254 1 80.81 400 TYR B O 1
ATOM 8195 N N . GLY B 1 401 ? -15.789 -17.281 3.869 1 72.44 401 GLY B N 1
ATOM 8196 C CA . GLY B 1 401 ? -15.789 -15.898 4.316 1 72.44 401 GLY B CA 1
ATOM 8197 C C . GLY B 1 401 ? -16.25 -15.734 5.75 1 72.44 401 GLY B C 1
ATOM 8198 O O . GLY B 1 401 ? -17.031 -16.547 6.254 1 72.44 401 GLY B O 1
ATOM 8199 N N . ALA B 1 402 ? -15.562 -14.938 6.578 1 56.31 402 ALA B N 1
ATOM 8200 C CA . ALA B 1 402 ? -15.906 -14.688 7.973 1 56.31 402 ALA B CA 1
ATOM 8201 C C . ALA B 1 402 ? -17.359 -14.234 8.109 1 56.31 402 ALA B C 1
ATOM 8203 O O . ALA B 1 402 ? -17.906 -13.625 7.191 1 56.31 402 ALA B O 1
ATOM 8204 N N . THR B 1 403 ? -18.203 -14.844 9.117 1 45.91 403 THR B N 1
ATOM 8205 C CA . THR B 1 403 ? -19.578 -14.547 9.5 1 45.91 403 THR B CA 1
ATOM 8206 C C . THR B 1 403 ? -19.906 -13.07 9.266 1 45.91 403 THR B C 1
ATOM 8208 O O . THR B 1 403 ? -21.062 -12.703 9.133 1 45.91 403 THR B O 1
ATOM 8211 N N . GLY B 1 404 ? -18.953 -12.172 9.312 1 39.81 404 GLY B N 1
ATOM 8212 C CA . GLY B 1 404 ? -19.375 -10.781 9.352 1 39.81 404 GLY B CA 1
ATOM 8213 C C . GLY B 1 404 ? -19.594 -10.18 7.977 1 39.81 404 GLY B C 1
ATOM 8214 O O . GLY B 1 404 ? -20.328 -9.203 7.828 1 39.81 404 GLY B O 1
ATOM 8215 N N . ARG B 1 405 ? -18.641 -10.219 7.164 1 43.72 405 ARG B N 1
ATOM 8216 C CA . ARG B 1 405 ? -18.75 -9.234 6.09 1 43.72 405 ARG B CA 1
ATOM 8217 C C . ARG B 1 405 ? -19.781 -9.688 5.055 1 43.72 405 ARG B C 1
ATOM 8219 O O . ARG B 1 405 ? -20.594 -8.883 4.594 1 43.72 405 ARG B O 1
ATOM 8226 N N . LYS B 1 406 ? -19.359 -10.617 4.141 1 42.62 406 LYS B N 1
ATOM 8227 C CA . LYS B 1 406 ? -20.203 -10.898 2.98 1 42.62 406 LYS B CA 1
ATOM 8228 C C . LYS B 1 406 ? -20.953 -12.211 3.164 1 42.62 406 LYS B C 1
ATOM 8230 O O . LYS B 1 406 ? -21.5 -12.75 2.203 1 42.62 406 LYS B O 1
ATOM 8235 N N . ARG B 1 407 ? -20.641 -12.875 4.137 1 44 407 ARG B N 1
ATOM 8236 C CA . ARG B 1 407 ? -21.469 -14.078 4.199 1 44 407 ARG B CA 1
ATOM 8237 C C . ARG B 1 407 ? -22.953 -13.719 4.254 1 44 407 ARG B C 1
ATOM 8239 O O . ARG B 1 407 ? -23.344 -12.742 4.902 1 44 407 ARG B O 1
ATOM 8246 N N . SER B 1 408 ? -23.516 -14.281 3.383 1 44.53 408 SER B N 1
ATOM 8247 C CA . SER B 1 408 ? -24.953 -14.102 3.549 1 44.53 408 SER B CA 1
ATOM 8248 C C . SER B 1 408 ? -25.375 -14.266 5.008 1 44.53 408 SER B C 1
ATOM 8250 O O . SER B 1 408 ? -24.953 -15.219 5.672 1 44.53 408 SER B O 1
ATOM 8252 N N . PRO B 1 409 ? -25.641 -13.258 5.656 1 48.66 409 PRO B N 1
ATOM 8253 C CA . PRO B 1 409 ? -26.109 -13.383 7.039 1 48.66 409 PRO B CA 1
ATOM 8254 C C . PRO B 1 409 ? -26.688 -14.766 7.348 1 48.66 409 PRO B C 1
ATOM 8256 O O . PRO B 1 409 ? -26.609 -15.227 8.492 1 48.66 409 PRO B O 1
ATOM 8259 N N . ASN B 1 410 ? -27.078 -15.539 6.289 1 50.69 410 ASN B N 1
ATOM 8260 C CA . ASN B 1 410 ? -27.875 -16.734 6.562 1 50.69 410 ASN B CA 1
ATOM 8261 C C . ASN B 1 410 ? -27.094 -18 6.277 1 50.69 410 ASN B C 1
ATOM 8263 O O . ASN B 1 410 ? -27.641 -19.109 6.328 1 50.69 410 ASN B O 1
ATOM 8267 N N . PHE B 1 411 ? -25.828 -17.812 5.93 1 58.69 411 PHE B N 1
ATOM 8268 C CA . PHE B 1 411 ? -25.156 -19.062 5.605 1 58.69 411 PHE B CA 1
ATOM 8269 C C . PHE B 1 411 ? -24.625 -19.734 6.867 1 58.69 411 PHE B C 1
ATOM 8271 O O . PHE B 1 411 ? -23.703 -19.219 7.512 1 58.69 411 PHE B O 1
ATOM 8278 N N . ASP B 1 412 ? -25.391 -20.688 7.293 1 63.47 412 ASP B N 1
ATOM 8279 C CA . ASP B 1 412 ? -25.062 -21.469 8.477 1 63.47 412 ASP B CA 1
ATOM 8280 C C . ASP B 1 412 ? -24.156 -22.656 8.117 1 63.47 412 ASP B C 1
ATOM 8282 O O . ASP B 1 412 ? -24.609 -23.641 7.531 1 63.47 412 ASP B O 1
ATOM 8286 N N . THR B 1 413 ? -22.906 -22.625 8.352 1 64.62 413 THR B N 1
ATOM 8287 C CA . THR B 1 413 ? -21.953 -23.672 8.047 1 64.62 413 THR B CA 1
ATOM 8288 C C . THR B 1 413 ? -22.234 -24.938 8.859 1 64.62 413 THR B C 1
ATOM 8290 O O . THR B 1 413 ? -21.734 -26.016 8.539 1 64.62 413 THR B O 1
ATOM 8293 N N . THR B 1 414 ? -23.094 -24.797 9.766 1 67.44 414 THR B N 1
ATOM 8294 C CA . THR B 1 414 ? -23.438 -25.953 10.594 1 67.44 414 THR B CA 1
ATOM 8295 C C . THR B 1 414 ? -24.578 -26.75 9.977 1 67.44 414 THR B C 1
ATOM 8297 O O . THR B 1 414 ? -24.797 -27.906 10.336 1 67.44 414 THR B O 1
ATOM 8300 N N . ASN B 1 415 ? -25.219 -26.109 9.016 1 76.5 415 ASN B N 1
ATOM 8301 C CA . ASN B 1 415 ? -26.281 -26.781 8.281 1 76.5 415 ASN B CA 1
ATOM 8302 C C . ASN B 1 415 ? -25.75 -27.5 7.047 1 76.5 415 ASN B C 1
ATOM 8304 O O . ASN B 1 415 ? -25.5 -26.875 6.02 1 76.5 415 ASN B O 1
ATOM 8308 N N . VAL B 1 416 ? -25.688 -28.781 7.105 1 77.12 416 VAL B N 1
ATOM 8309 C CA . VAL B 1 416 ? -25.078 -29.625 6.078 1 77.12 416 VAL B CA 1
ATOM 8310 C C . VAL B 1 416 ? -25.812 -29.438 4.754 1 77.12 416 VAL B C 1
ATOM 8312 O O . VAL B 1 416 ? -25.188 -29.391 3.691 1 77.12 416 VAL B O 1
ATOM 8315 N N . LYS B 1 417 ? -27.094 -29.422 4.863 1 79.38 417 LYS B N 1
ATOM 8316 C CA . LYS B 1 417 ? -27.891 -29.281 3.646 1 79.38 417 LYS B CA 1
ATOM 8317 C C . LYS B 1 417 ? -27.609 -27.953 2.945 1 79.38 417 LYS B C 1
ATOM 8319 O O . LYS B 1 417 ? -27.562 -27.891 1.716 1 79.38 417 LYS B O 1
ATOM 8324 N N . GLU B 1 418 ? -27.422 -26.938 3.682 1 83.19 418 GLU B N 1
ATOM 8325 C CA . GLU B 1 418 ? -27.125 -25.625 3.113 1 83.19 418 GLU B CA 1
ATOM 8326 C C . GLU B 1 418 ? -25.734 -25.609 2.48 1 83.19 418 GLU B C 1
ATOM 8328 O O . GLU B 1 418 ? -25.547 -25 1.42 1 83.19 418 GLU B O 1
ATOM 8333 N N . VAL B 1 419 ? -24.875 -26.203 3.121 1 84.31 419 VAL B N 1
ATOM 8334 C CA . VAL B 1 419 ? -23.516 -26.281 2.6 1 84.31 419 VAL B CA 1
ATOM 8335 C C . VAL B 1 419 ? -23.5 -27.062 1.292 1 84.31 419 VAL B C 1
ATOM 8337 O O . VAL B 1 419 ? -22.828 -26.688 0.331 1 84.31 419 VAL B O 1
ATOM 8340 N N . GLU B 1 420 ? -24.219 -28.109 1.28 1 85.44 420 GLU B N 1
ATOM 8341 C CA . GLU B 1 420 ? -24.297 -28.953 0.09 1 85.44 420 GLU B CA 1
ATOM 8342 C C . GLU B 1 420 ? -24.891 -28.188 -1.086 1 85.44 420 GLU B C 1
ATOM 8344 O O . GLU B 1 420 ? -24.375 -28.25 -2.201 1 85.44 420 GLU B O 1
ATOM 8349 N N . ASN B 1 421 ? -25.953 -27.531 -0.791 1 87.62 421 ASN B N 1
ATOM 8350 C CA . ASN B 1 421 ? -26.609 -26.781 -1.851 1 87.62 421 ASN B CA 1
ATOM 8351 C C . ASN B 1 421 ? -25.719 -25.672 -2.398 1 87.62 421 ASN B C 1
ATOM 8353 O O . ASN B 1 421 ? -25.672 -25.438 -3.609 1 87.62 421 ASN B O 1
ATOM 8357 N N . THR B 1 422 ? -25.062 -25.016 -1.511 1 89.19 422 THR B N 1
ATOM 8358 C CA . THR B 1 422 ? -24.156 -23.938 -1.92 1 89.19 422 THR B CA 1
ATOM 8359 C C . THR B 1 422 ? -23 -24.5 -2.734 1 89.19 422 THR B C 1
ATOM 8361 O O . THR B 1 422 ? -22.641 -23.938 -3.771 1 89.19 422 THR B O 1
ATOM 8364 N N . ALA B 1 423 ? -22.438 -25.547 -2.26 1 91.25 423 ALA B N 1
ATOM 8365 C CA . ALA B 1 423 ? -21.328 -26.172 -2.971 1 91.25 423 ALA B CA 1
ATOM 8366 C C . ALA B 1 423 ? -21.766 -26.625 -4.359 1 91.25 423 ALA B C 1
ATOM 8368 O O . ALA B 1 423 ? -21.031 -26.469 -5.332 1 91.25 423 ALA B O 1
ATOM 8369 N N . ARG B 1 424 ? -22.922 -27.203 -4.445 1 91.12 424 ARG B N 1
ATOM 8370 C CA . ARG B 1 424 ? -23.438 -27.688 -5.719 1 91.12 424 ARG B CA 1
ATOM 8371 C C . ARG B 1 424 ? -23.625 -26.547 -6.715 1 91.12 424 ARG B C 1
ATOM 8373 O O . ARG B 1 424 ? -23.328 -26.703 -7.906 1 91.12 424 ARG B O 1
ATOM 8380 N N . SER B 1 425 ? -24.078 -25.484 -6.223 1 93.5 425 SER B N 1
ATOM 8381 C CA . SER B 1 425 ? -24.266 -24.328 -7.098 1 93.5 425 SER B CA 1
ATOM 8382 C C . SER B 1 425 ? -22.938 -23.844 -7.66 1 93.5 425 SER B C 1
ATOM 8384 O O . SER B 1 425 ? -22.844 -23.5 -8.844 1 93.5 425 SER B O 1
ATOM 8386 N N . HIS B 1 426 ? -21.969 -23.844 -6.863 1 94.12 426 HIS B N 1
ATOM 8387 C CA . HIS B 1 426 ? -20.656 -23.375 -7.312 1 94.12 426 HIS B CA 1
ATOM 8388 C C . HIS B 1 426 ? -20 -24.406 -8.227 1 94.12 426 HIS B C 1
ATOM 8390 O O . HIS B 1 426 ? -19.281 -24.047 -9.164 1 94.12 426 HIS B O 1
ATOM 8396 N N . VAL B 1 427 ? -20.219 -25.688 -7.977 1 95.56 427 VAL B N 1
ATOM 8397 C CA . VAL B 1 427 ? -19.719 -2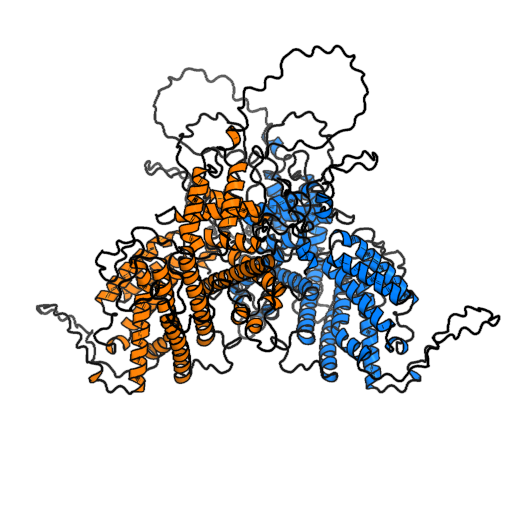6.734 -8.859 1 95.56 427 VAL B CA 1
ATOM 8398 C C . VAL B 1 427 ? -20.359 -26.594 -10.242 1 95.56 427 VAL B C 1
ATOM 8400 O O . VAL B 1 427 ? -19.688 -26.766 -11.266 1 95.56 427 VAL B O 1
ATOM 8403 N N . ASP B 1 428 ? -21.594 -26.312 -10.227 1 94.94 428 ASP B N 1
ATOM 8404 C CA . ASP B 1 428 ? -22.297 -26.141 -11.492 1 94.94 428 ASP B CA 1
ATOM 8405 C C . ASP B 1 428 ? -21.719 -24.969 -12.289 1 94.94 428 ASP B C 1
ATOM 8407 O O . ASP B 1 428 ? -21.594 -25.047 -13.516 1 94.94 428 ASP B O 1
ATOM 8411 N N . ALA B 1 429 ? -21.422 -23.938 -11.586 1 93.88 429 ALA B N 1
ATOM 8412 C CA . ALA B 1 429 ? -20.797 -22.797 -12.25 1 93.88 429 ALA B CA 1
ATOM 8413 C C . ALA B 1 429 ? -19.438 -23.156 -12.828 1 93.88 429 ALA B C 1
ATOM 8415 O O . ALA B 1 429 ? -19.094 -22.734 -13.938 1 93.88 429 ALA B O 1
ATOM 8416 N N . LEU B 1 430 ? -18.703 -23.891 -12.133 1 95.88 430 LEU B N 1
ATOM 8417 C CA . LEU B 1 430 ? -17.375 -24.328 -12.562 1 95.88 430 LEU B CA 1
ATOM 8418 C C . LEU B 1 430 ? -17.484 -25.234 -13.781 1 95.88 430 LEU B C 1
ATOM 8420 O O . LEU B 1 430 ? -16.703 -25.094 -14.734 1 95.88 430 LEU B O 1
ATOM 8424 N N . LEU B 1 431 ? -18.438 -26.125 -13.719 1 94.94 431 LEU B N 1
ATOM 8425 C CA . LEU B 1 431 ? -18.641 -27.047 -14.836 1 94.94 431 LEU B CA 1
ATOM 8426 C C . LEU B 1 431 ? -19.141 -26.312 -16.078 1 94.94 431 LEU B C 1
ATOM 8428 O O . LEU B 1 431 ? -18.766 -26.656 -17.203 1 94.94 431 LEU B O 1
ATOM 8432 N N . SER B 1 432 ? -19.938 -25.359 -15.836 1 93.06 432 SER B N 1
ATOM 8433 C CA . SER B 1 432 ? -20.406 -24.531 -16.953 1 93.06 432 SER B CA 1
ATOM 8434 C C . SER B 1 432 ? -19.25 -23.797 -17.609 1 93.06 432 SER B C 1
ATOM 8436 O O . SER B 1 432 ? -19.203 -23.688 -18.844 1 93.06 432 SER B O 1
ATOM 8438 N N . TRP B 1 433 ? -18.438 -23.25 -16.828 1 93.31 433 TRP B N 1
ATOM 8439 C CA . TRP B 1 433 ? -17.25 -22.594 -17.344 1 93.31 433 TRP B CA 1
ATOM 8440 C C . TRP B 1 433 ? -16.422 -23.547 -18.188 1 93.31 433 TRP B C 1
ATOM 8442 O O . TRP B 1 433 ? -15.953 -23.188 -19.281 1 93.31 433 TRP B O 1
ATOM 8452 N N . ARG B 1 434 ? -16.156 -24.766 -17.703 1 94.31 434 ARG B N 1
ATOM 8453 C CA . ARG B 1 434 ? -15.367 -25.766 -18.422 1 94.31 434 ARG B CA 1
ATOM 8454 C C . ARG B 1 434 ? -15.977 -26.094 -19.781 1 94.31 434 ARG B C 1
ATOM 8456 O O . ARG B 1 434 ? -15.258 -26.281 -20.766 1 94.31 434 ARG B O 1
ATOM 8463 N N . ARG B 1 435 ? -17.266 -26.156 -19.812 1 91.31 435 ARG B N 1
ATOM 8464 C CA . ARG B 1 435 ? -17.969 -26.5 -21.047 1 91.31 435 ARG B CA 1
ATOM 8465 C C . ARG B 1 435 ? -17.828 -25.406 -22.094 1 91.31 435 ARG B C 1
ATOM 8467 O O . ARG B 1 435 ? -17.938 -25.672 -23.297 1 91.31 435 ARG B O 1
ATOM 8474 N N . LEU B 1 436 ? -17.531 -24.219 -21.641 1 86.5 436 LEU B N 1
ATOM 8475 C CA . LEU B 1 436 ? -17.469 -23.078 -22.547 1 86.5 436 LEU B CA 1
ATOM 8476 C C . LEU B 1 436 ? -16.047 -22.891 -23.062 1 86.5 436 LEU B C 1
ATOM 8478 O O . LEU B 1 436 ? -15.789 -22.031 -23.922 1 86.5 436 LEU B O 1
ATOM 8482 N N . LEU B 1 437 ? -15.125 -23.719 -22.656 1 88.44 437 LEU B N 1
ATOM 8483 C CA . LEU B 1 437 ? -13.742 -23.594 -23.125 1 88.44 437 LEU B CA 1
ATOM 8484 C C . LEU B 1 437 ? -13.625 -23.953 -24.594 1 88.44 437 LEU B C 1
ATOM 8486 O O . LEU B 1 437 ? -14.289 -24.891 -25.062 1 88.44 437 LEU B O 1
ATOM 8490 N N . PRO B 1 438 ? -12.852 -23.203 -25.312 1 83.88 438 PRO B N 1
ATOM 8491 C CA . PRO B 1 438 ? -12.594 -23.625 -26.688 1 83.88 438 PRO B CA 1
ATOM 8492 C C . PRO B 1 438 ? -11.922 -25 -26.766 1 83.88 438 PRO B C 1
ATOM 8494 O O . PRO B 1 438 ? -11.32 -25.453 -25.797 1 83.88 438 PRO B O 1
ATOM 8497 N N . GLN B 1 439 ? -11.977 -25.594 -27.875 1 84.44 439 GLN B N 1
ATOM 8498 C CA . GLN B 1 439 ? -11.492 -26.953 -28.078 1 84.44 439 GLN B CA 1
ATOM 8499 C C . GLN B 1 439 ? -10 -27.047 -27.781 1 84.44 439 GLN B C 1
ATOM 8501 O O . GLN B 1 439 ? -9.539 -28.047 -27.219 1 84.44 439 GLN B O 1
ATOM 8506 N N . GLU B 1 440 ? -9.305 -25.984 -28.031 1 82.88 440 GLU B N 1
ATOM 8507 C CA . GLU B 1 440 ? -7.855 -25.984 -27.844 1 82.88 440 GLU B CA 1
ATOM 8508 C C . GLU B 1 440 ? -7.488 -26.047 -26.375 1 82.88 440 GLU B C 1
ATOM 8510 O O . GLU B 1 440 ? -6.395 -26.484 -26.016 1 82.88 440 GLU B O 1
ATOM 8515 N N . LEU B 1 441 ? -8.391 -25.625 -25.562 1 88.62 441 LEU B N 1
ATOM 8516 C CA . LEU B 1 441 ? -8.109 -25.562 -24.125 1 88.62 441 LEU B CA 1
ATOM 8517 C C . LEU B 1 441 ? -8.875 -26.641 -23.375 1 88.62 441 LEU B C 1
ATOM 8519 O O . LEU B 1 441 ? -8.703 -26.797 -22.156 1 88.62 441 LEU B O 1
ATOM 8523 N N . SER B 1 442 ? -9.641 -27.391 -24.078 1 91.25 442 SER B N 1
ATOM 8524 C CA . SER B 1 442 ? -10.484 -28.391 -23.438 1 91.25 442 SER B CA 1
ATOM 8525 C C . SER B 1 442 ? -9.703 -29.672 -23.156 1 91.25 442 SER B C 1
ATOM 8527 O O . SER B 1 442 ? -8.68 -29.922 -23.797 1 91.25 442 SER B O 1
ATOM 8529 N N . TRP B 1 443 ? -10.125 -30.406 -22.188 1 94.38 443 TRP B N 1
ATOM 8530 C CA . TRP B 1 443 ? -9.5 -31.688 -21.844 1 94.38 443 TRP B CA 1
ATOM 8531 C C . TRP B 1 443 ? -10.531 -32.656 -21.25 1 94.38 443 TRP B C 1
ATOM 8533 O O . TRP B 1 443 ? -11.656 -32.25 -20.938 1 94.38 443 TRP B O 1
ATOM 8543 N N . ASP B 1 444 ? -10.07 -33.875 -21.203 1 93.81 444 ASP B N 1
ATOM 8544 C CA . ASP B 1 444 ? -10.844 -34.906 -20.516 1 93.81 444 ASP B CA 1
ATOM 8545 C C . ASP B 1 444 ? -10.18 -35.281 -19.188 1 93.81 444 ASP B C 1
ATOM 8547 O O . ASP B 1 444 ? -8.953 -35.281 -19.078 1 93.81 444 ASP B O 1
ATOM 8551 N N . ASP B 1 445 ? -10.992 -35.625 -18.25 1 92.62 445 ASP B N 1
ATOM 8552 C CA . ASP B 1 445 ? -10.484 -35.938 -16.922 1 92.62 445 ASP B CA 1
ATOM 8553 C C . ASP B 1 445 ? -9.539 -37.156 -16.984 1 92.62 445 ASP B C 1
ATOM 8555 O O . ASP B 1 445 ? -8.68 -37.312 -16.109 1 92.62 445 ASP B O 1
ATOM 8559 N N . GLY B 1 446 ? -9.695 -38 -17.938 1 89.69 446 GLY B N 1
ATOM 8560 C CA . GLY B 1 446 ? -8.852 -39.188 -18.062 1 89.69 446 GLY B CA 1
ATOM 8561 C C . GLY B 1 446 ? -7.531 -38.906 -18.75 1 89.69 446 GLY B C 1
ATOM 8562 O O . GLY B 1 446 ? -6.641 -39.75 -18.766 1 89.69 446 GLY B O 1
ATOM 8563 N N . ASP B 1 447 ? -7.34 -37.719 -19.297 1 92.94 447 ASP B N 1
ATOM 8564 C CA . ASP B 1 447 ? -6.102 -37.344 -19.969 1 92.94 447 ASP B CA 1
ATOM 8565 C C . ASP B 1 447 ? -4.941 -37.25 -18.984 1 92.94 447 ASP B C 1
ATOM 8567 O O . ASP B 1 447 ? -5.125 -36.781 -17.844 1 92.94 447 ASP B O 1
ATOM 8571 N N . PRO B 1 448 ? -3.777 -37.719 -19.438 1 93.31 448 PRO B N 1
ATOM 8572 C CA . PRO B 1 448 ? -2.607 -37.438 -18.609 1 93.31 448 PRO B CA 1
ATOM 8573 C C . PRO B 1 448 ? -2.322 -35.969 -18.453 1 93.31 448 PRO B C 1
ATOM 8575 O O . PRO B 1 448 ? -2.85 -35.156 -19.219 1 93.31 448 PRO B O 1
ATOM 8578 N N . PRO B 1 449 ? -1.589 -35.625 -17.391 1 95.44 449 PRO B N 1
ATOM 8579 C CA . PRO B 1 449 ? -1.229 -34.219 -17.281 1 95.44 449 PRO B CA 1
ATOM 8580 C C . PRO B 1 449 ? -0.656 -33.656 -18.578 1 95.44 449 PRO B C 1
ATOM 8582 O O . PRO B 1 449 ? 0.05 -34.344 -19.312 1 95.44 449 PRO B O 1
ATOM 8585 N N . PRO B 1 450 ? -1.015 -32.406 -18.906 1 95.06 450 PRO B N 1
ATOM 8586 C CA . PRO B 1 450 ? -0.589 -31.812 -20.188 1 95.06 450 PRO B CA 1
ATOM 8587 C C . PRO B 1 450 ? 0.888 -31.438 -20.188 1 95.06 450 PRO B C 1
ATOM 8589 O O . PRO B 1 450 ? 1.489 -31.25 -19.125 1 95.06 450 PRO B O 1
ATOM 8592 N N . THR B 1 451 ? 1.469 -31.312 -21.375 1 94.88 451 THR B N 1
ATOM 8593 C CA . THR B 1 451 ? 2.85 -30.875 -21.531 1 94.88 451 THR B CA 1
ATOM 8594 C C . THR B 1 451 ? 2.916 -29.359 -21.688 1 94.88 451 THR B C 1
ATOM 8596 O O . THR B 1 451 ? 3.971 -28.75 -21.484 1 94.88 451 THR B O 1
ATOM 8599 N N . ASP B 1 452 ? 1.767 -28.766 -22.078 1 92.19 452 ASP B N 1
ATOM 8600 C CA . ASP B 1 452 ? 1.669 -27.312 -22.234 1 92.19 452 ASP B CA 1
ATOM 8601 C C . ASP B 1 452 ? 1.408 -26.641 -20.891 1 92.19 452 ASP B C 1
ATOM 8603 O O . ASP B 1 452 ? 0.45 -26.969 -20.203 1 92.19 452 ASP B O 1
ATOM 8607 N N . ILE B 1 453 ? 2.205 -25.688 -20.609 1 92.31 453 ILE B N 1
ATOM 8608 C CA . ILE B 1 453 ? 2.164 -25.062 -19.297 1 92.31 453 ILE B CA 1
ATOM 8609 C C . ILE B 1 453 ? 0.842 -24.328 -19.109 1 92.31 453 ILE B C 1
ATOM 8611 O O . ILE B 1 453 ? 0.306 -24.25 -18 1 92.31 453 ILE B O 1
ATOM 8615 N N . TYR B 1 454 ? 0.213 -23.766 -20.125 1 89.44 454 TYR B N 1
ATOM 8616 C CA . TYR B 1 454 ? -1.012 -22.984 -20.016 1 89.44 454 TYR B CA 1
ATOM 8617 C C . TYR B 1 454 ? -2.205 -23.875 -19.703 1 89.44 454 TYR B C 1
ATOM 8619 O O . TYR B 1 454 ? -3.045 -23.516 -18.859 1 89.44 454 TYR B O 1
ATOM 8627 N N . ILE B 1 455 ? -2.201 -24.969 -20.344 1 91.94 455 ILE B N 1
ATOM 8628 C CA . ILE B 1 455 ? -3.281 -25.922 -20.094 1 91.94 455 ILE B CA 1
ATOM 8629 C C . ILE B 1 455 ? -3.107 -26.531 -18.703 1 91.94 455 ILE B C 1
ATOM 8631 O O . ILE B 1 455 ? -4.09 -26.766 -17.984 1 91.94 455 ILE B O 1
ATOM 8635 N N . ALA B 1 456 ? -1.84 -26.828 -18.406 1 95.56 456 ALA B N 1
ATOM 8636 C CA . ALA B 1 456 ? -1.562 -27.375 -17.078 1 95.56 456 ALA B CA 1
ATOM 8637 C C . ALA B 1 456 ? -2.049 -26.438 -15.984 1 95.56 456 ALA B C 1
ATOM 8639 O O . ALA B 1 456 ? -2.637 -26.875 -14.992 1 95.56 456 ALA B O 1
ATOM 8640 N N . ARG B 1 457 ? -1.767 -25.172 -16.172 1 94.06 457 ARG B N 1
ATOM 8641 C CA . ARG B 1 457 ? -2.186 -24.172 -15.195 1 94.06 457 ARG B CA 1
ATOM 8642 C C . ARG B 1 457 ? -3.707 -24.109 -15.094 1 94.06 457 ARG B C 1
ATOM 8644 O O . ARG B 1 457 ? -4.258 -23.984 -14 1 94.06 457 ARG B O 1
ATOM 8651 N N . LEU B 1 458 ? -4.387 -24.172 -16.172 1 93.69 458 LEU B N 1
ATOM 8652 C CA . LEU B 1 458 ? -5.844 -24.156 -16.188 1 93.69 458 LEU B CA 1
ATOM 8653 C C . LEU B 1 458 ? -6.406 -25.359 -15.445 1 93.69 458 LEU B C 1
ATOM 8655 O O . LEU B 1 458 ? -7.332 -25.234 -14.641 1 93.69 458 LEU B O 1
ATOM 8659 N N . ARG B 1 459 ? -5.84 -26.531 -15.742 1 96.44 459 ARG B N 1
ATOM 8660 C CA . ARG B 1 459 ? -6.305 -27.75 -15.102 1 96.44 459 ARG B CA 1
ATOM 8661 C C . ARG B 1 459 ? -6.043 -27.719 -13.602 1 96.44 459 ARG B C 1
ATOM 8663 O O . ARG B 1 459 ? -6.891 -28.141 -12.805 1 96.44 459 ARG B O 1
ATOM 8670 N N . ALA B 1 460 ? -4.871 -27.25 -13.266 1 96.62 460 ALA B N 1
ATOM 8671 C CA . ALA B 1 460 ? -4.531 -27.156 -11.852 1 96.62 460 ALA B CA 1
ATOM 8672 C C . ALA B 1 460 ? -5.527 -26.266 -11.102 1 96.62 460 ALA B C 1
ATOM 8674 O O . ALA B 1 460 ? -5.984 -26.625 -10.016 1 96.62 460 ALA B O 1
ATOM 8675 N N . LYS B 1 461 ? -5.816 -25.125 -11.672 1 95.19 461 LYS B N 1
ATOM 8676 C CA . LYS B 1 461 ? -6.738 -24.188 -11.039 1 95.19 461 LYS B CA 1
ATOM 8677 C C . LYS B 1 461 ? -8.156 -24.75 -11.016 1 95.19 461 LYS B C 1
ATOM 8679 O O . LYS B 1 461 ? -8.891 -24.562 -10.039 1 95.19 461 LYS B O 1
ATOM 8684 N N . TYR B 1 462 ? -8.562 -25.406 -12.102 1 97.06 462 TYR B N 1
ATOM 8685 C CA . TYR B 1 462 ? -9.891 -26.016 -12.172 1 97.06 462 TYR B CA 1
ATOM 8686 C C . TYR B 1 462 ? -10.055 -27.078 -11.094 1 97.06 462 TYR B C 1
ATOM 8688 O O . TYR B 1 462 ? -11 -27.016 -10.305 1 97.06 462 TYR B O 1
ATOM 8696 N N . TYR B 1 463 ? -9.188 -28.047 -11.094 1 98 463 TYR B N 1
ATOM 8697 C CA . TYR B 1 463 ? -9.305 -29.141 -10.133 1 98 463 TYR B CA 1
ATOM 8698 C C . TYR B 1 463 ? -9.094 -28.625 -8.703 1 98 463 TYR B C 1
ATOM 8700 O O . TYR B 1 463 ? -9.719 -29.125 -7.766 1 98 463 TYR B O 1
ATOM 8708 N N . GLY B 1 464 ? -8.133 -27.641 -8.594 1 96.5 464 GLY B N 1
ATOM 8709 C CA . GLY B 1 464 ? -7.977 -27.031 -7.289 1 96.5 464 GLY B CA 1
ATOM 8710 C C . GLY B 1 464 ? -9.234 -26.328 -6.801 1 96.5 464 GLY B C 1
ATOM 8711 O O . GLY B 1 464 ? -9.562 -26.375 -5.613 1 96.5 464 GLY B O 1
ATOM 8712 N N . GLY B 1 465 ? -9.883 -25.625 -7.668 1 96.25 465 GLY B N 1
ATOM 8713 C CA . GLY B 1 465 ? -11.148 -24.984 -7.34 1 96.25 465 GLY B CA 1
ATOM 8714 C C . GLY B 1 465 ? -12.242 -25.984 -7 1 96.25 465 GLY B C 1
ATOM 8715 O O . GLY B 1 465 ? -12.992 -25.781 -6.039 1 96.25 465 GLY B O 1
ATOM 8716 N N . HIS B 1 466 ? -12.305 -27.031 -7.801 1 97.38 466 HIS B N 1
ATOM 8717 C CA . HIS B 1 466 ? -13.281 -28.078 -7.551 1 97.38 466 HIS B CA 1
ATOM 8718 C C . HIS B 1 466 ? -13.07 -28.719 -6.18 1 97.38 466 HIS B C 1
ATOM 8720 O O . HIS B 1 466 ? -14.031 -28.922 -5.43 1 97.38 466 HIS B O 1
ATOM 8726 N N . TYR B 1 467 ? -11.891 -28.969 -5.887 1 96.94 467 TYR B N 1
ATOM 8727 C CA . TYR B 1 467 ? -11.5 -29.484 -4.582 1 96.94 467 TYR B CA 1
ATOM 8728 C C . TYR B 1 467 ? -11.914 -28.531 -3.469 1 96.94 467 TYR B C 1
ATOM 8730 O O . TYR B 1 467 ? -12.531 -28.938 -2.484 1 96.94 467 TYR B O 1
ATOM 8738 N N . MET B 1 468 ? -11.57 -27.297 -3.604 1 94.5 468 MET B N 1
ATOM 8739 C CA . MET B 1 468 ? -11.852 -26.266 -2.598 1 94.5 468 MET B CA 1
ATOM 8740 C C . MET B 1 468 ? -13.352 -26.141 -2.354 1 94.5 468 MET B C 1
ATOM 8742 O O . MET B 1 468 ? -13.789 -26 -1.21 1 94.5 468 MET B O 1
ATOM 8746 N N . ILE B 1 469 ? -14.156 -26.234 -3.363 1 95.94 469 ILE B N 1
ATOM 8747 C CA . ILE B 1 469 ? -15.602 -26.094 -3.268 1 95.94 469 ILE B CA 1
ATOM 8748 C C . ILE B 1 469 ? -16.188 -27.297 -2.523 1 95.94 469 ILE B C 1
ATOM 8750 O O . ILE B 1 469 ? -17.125 -27.141 -1.732 1 95.94 469 ILE B O 1
ATOM 8754 N N . LEU B 1 470 ? -15.641 -28.469 -2.695 1 95.5 470 LEU B N 1
ATOM 8755 C CA . LEU B 1 470 ? -16.219 -29.688 -2.158 1 95.5 470 LEU B CA 1
ATOM 8756 C C . LEU B 1 470 ? -15.625 -30.031 -0.797 1 95.5 470 LEU B C 1
ATOM 8758 O O . LEU B 1 470 ? -16.125 -30.906 -0.089 1 95.5 470 LEU B O 1
ATOM 8762 N N . ARG B 1 471 ? -14.641 -29.344 -0.42 1 93.56 471 ARG B N 1
ATOM 8763 C CA . ARG B 1 471 ? -13.867 -29.672 0.771 1 93.56 471 ARG B CA 1
ATOM 8764 C C . ARG B 1 471 ? -14.75 -29.656 2.018 1 93.56 471 ARG B C 1
ATOM 8766 O O . ARG B 1 471 ? -14.617 -30.516 2.887 1 93.56 471 ARG B O 1
ATOM 8773 N N . PRO B 1 472 ? -15.641 -28.688 2.145 1 90.06 472 PRO B N 1
ATOM 8774 C CA . PRO B 1 472 ? -16.5 -28.719 3.328 1 90.06 472 PRO B CA 1
ATOM 8775 C C . PRO B 1 472 ? -17.328 -30 3.422 1 90.06 472 PRO B C 1
ATOM 8777 O O . PRO B 1 472 ? -17.547 -30.531 4.52 1 90.06 472 PRO B O 1
ATOM 8780 N N . LEU B 1 473 ? -17.812 -30.547 2.328 1 89.38 473 LEU B N 1
ATOM 8781 C CA . LEU B 1 473 ? -18.578 -31.781 2.32 1 89.38 473 LEU B CA 1
ATOM 8782 C C . LEU B 1 473 ? -17.703 -33 2.646 1 89.38 473 LEU B C 1
ATOM 8784 O O . LEU B 1 473 ? -18.141 -33.938 3.301 1 89.38 473 LEU B O 1
ATOM 8788 N N . LEU B 1 474 ? -16.531 -32.906 2.156 1 92.12 474 LEU B N 1
ATOM 8789 C CA . LEU B 1 474 ? -15.578 -33.938 2.527 1 92.12 474 LEU B CA 1
ATOM 8790 C C . LEU B 1 474 ? -15.312 -33.938 4.031 1 92.12 474 LEU B C 1
ATOM 8792 O O . LEU B 1 474 ? -15.211 -35 4.656 1 92.12 474 LEU B O 1
ATOM 8796 N N . HIS B 1 475 ? -15.148 -32.781 4.57 1 90.25 475 HIS B N 1
ATOM 8797 C CA . HIS B 1 475 ? -14.938 -32.625 6.008 1 90.25 475 HIS B CA 1
ATOM 8798 C C . HIS B 1 475 ? -16.078 -33.25 6.797 1 90.25 475 HIS B C 1
ATOM 8800 O O . HIS B 1 475 ? -15.859 -33.938 7.793 1 90.25 475 HIS B O 1
ATOM 8806 N N . ILE B 1 476 ? -17.281 -33.031 6.332 1 84.5 476 ILE B N 1
ATOM 8807 C CA . ILE B 1 476 ? -18.453 -33.562 6.973 1 84.5 476 ILE B CA 1
ATOM 8808 C C . ILE B 1 476 ? -18.453 -35.094 6.844 1 84.5 476 ILE B C 1
ATOM 8810 O O . ILE B 1 476 ? -18.781 -35.812 7.797 1 84.5 476 ILE B O 1
ATOM 8814 N N . ALA B 1 477 ? -18.078 -35.594 5.727 1 85.75 477 ALA B N 1
ATOM 8815 C CA . ALA B 1 477 ? -18.047 -37.031 5.469 1 85.75 477 ALA B CA 1
ATOM 8816 C C . ALA B 1 477 ? -17.031 -37.719 6.371 1 85.75 477 ALA B C 1
ATOM 8818 O O . ALA B 1 477 ? -17.266 -38.844 6.812 1 85.75 477 ALA B O 1
ATOM 8819 N N . VAL B 1 478 ? -16.016 -37.062 6.652 1 86.62 478 VAL B N 1
ATOM 8820 C CA . VAL B 1 478 ? -14.93 -37.656 7.426 1 86.62 478 VAL B CA 1
ATOM 8821 C C . VAL B 1 478 ? -15.258 -37.594 8.914 1 86.62 478 VAL B C 1
ATOM 8823 O O . VAL B 1 478 ? -14.977 -38.531 9.664 1 86.62 478 VAL B O 1
ATOM 8826 N N . HIS B 1 479 ? -15.906 -36.531 9.359 1 82.5 479 HIS B N 1
ATOM 8827 C CA . HIS B 1 479 ? -15.984 -36.281 10.797 1 82.5 479 HIS B CA 1
ATOM 8828 C C . HIS B 1 479 ? -17.406 -36.469 11.305 1 82.5 479 HIS B C 1
ATOM 8830 O O . HIS B 1 479 ? -17.609 -36.812 12.477 1 82.5 479 HIS B O 1
ATOM 8836 N N . ASP B 1 480 ? -18.391 -36.219 10.523 1 73.69 480 ASP B N 1
ATOM 8837 C CA . ASP B 1 480 ? -19.734 -36.062 11.086 1 73.69 480 ASP B CA 1
ATOM 8838 C C . ASP B 1 480 ? -20.641 -37.219 10.648 1 73.69 480 ASP B C 1
ATOM 8840 O O . ASP B 1 480 ? -21.672 -37.469 11.273 1 73.69 480 ASP B O 1
ATOM 8844 N N . ILE B 1 481 ? -20.453 -37.844 9.57 1 68.94 481 ILE B N 1
ATOM 8845 C CA . ILE B 1 481 ? -21.375 -38.875 9.094 1 68.94 481 ILE B CA 1
ATOM 8846 C C . ILE B 1 481 ? -21.078 -40.188 9.805 1 68.94 481 ILE B C 1
ATOM 8848 O O . ILE B 1 481 ? -19.938 -40.688 9.797 1 68.94 481 ILE B O 1
ATOM 8852 N N . PRO B 1 482 ? -22.109 -40.562 10.672 1 66.25 482 PRO B N 1
ATOM 8853 C CA . PRO B 1 482 ? -21.938 -41.875 11.289 1 66.25 482 PRO B CA 1
ATOM 8854 C C . PRO B 1 482 ? -21.891 -43 10.266 1 66.25 482 PRO B C 1
ATOM 8856 O O . PRO B 1 482 ? -22.828 -43.188 9.477 1 66.25 482 PRO B O 1
ATOM 8859 N N . LEU B 1 483 ? -20.766 -43.406 9.844 1 64.06 483 LEU B N 1
ATOM 8860 C CA . LEU B 1 483 ? -20.609 -44.531 8.914 1 64.06 483 LEU B CA 1
ATOM 8861 C C . LEU B 1 483 ? -20.609 -45.875 9.656 1 64.06 483 LEU B C 1
ATOM 8863 O O . LEU B 1 483 ? -20.156 -45.938 10.797 1 64.06 483 LEU B O 1
ATOM 8867 N N . PRO B 1 484 ? -21.469 -46.906 9.219 1 59.66 484 PRO B N 1
ATOM 8868 C CA . PRO B 1 484 ? -21.516 -48.188 9.914 1 59.66 484 PRO B CA 1
ATOM 8869 C C . PRO B 1 484 ? -20.141 -48.781 10.148 1 59.66 484 PRO B C 1
ATOM 8871 O O . PRO B 1 484 ? -19.188 -48.5 9.406 1 59.66 484 PRO B O 1
ATOM 8874 N N . PRO B 1 485 ? -19.938 -49.344 11.422 1 52.34 485 PRO B N 1
ATOM 8875 C CA . PRO B 1 485 ? -18.641 -49.906 11.789 1 52.34 485 PRO B CA 1
ATOM 8876 C C . PRO B 1 485 ? -18.094 -50.875 10.734 1 52.34 485 PRO B C 1
ATOM 8878 O O . PRO B 1 485 ? -18.859 -51.656 10.172 1 52.34 485 PRO B O 1
ATOM 8881 N N . GLY B 1 486 ? -17.234 -50.531 9.969 1 47.59 486 GLY B N 1
ATOM 8882 C CA . GLY B 1 486 ? -16.578 -51.406 9.031 1 47.59 486 GLY B CA 1
ATOM 8883 C C . GLY B 1 486 ? -16.062 -52.688 9.688 1 47.59 486 GLY B C 1
ATOM 8884 O O . GLY B 1 486 ? -16.109 -52.812 10.914 1 47.59 486 GLY B O 1
ATOM 8885 N N . PRO B 1 487 ? -15.812 -53.906 9.086 1 42.38 487 PRO B N 1
ATOM 8886 C CA . PRO B 1 487 ? -15.258 -55.094 9.734 1 42.38 487 PRO B CA 1
ATOM 8887 C C . PRO B 1 487 ? -14.023 -54.781 10.578 1 42.38 487 PRO B C 1
ATOM 8889 O O . PRO B 1 487 ? -13.336 -53.781 10.32 1 42.38 487 PRO B O 1
ATOM 8892 N N . PRO B 1 488 ? -13.898 -55.344 11.82 1 35.5 488 PRO B N 1
ATOM 8893 C CA . PRO B 1 488 ? -12.734 -55.125 12.688 1 35.5 488 PRO B CA 1
ATOM 8894 C C . PRO B 1 488 ? -11.414 -55.25 11.93 1 35.5 488 PRO B C 1
ATOM 8896 O O . PRO B 1 488 ? -11.18 -56.219 11.219 1 35.5 488 PRO B O 1
ATOM 8899 N N . THR B 1 489 ? -10.867 -54.344 11.391 1 36.5 489 THR B N 1
ATOM 8900 C CA . THR B 1 489 ? -9.492 -54.469 10.93 1 36.5 489 THR B CA 1
ATOM 8901 C C . THR B 1 489 ? -8.586 -54.969 12.055 1 36.5 489 THR B C 1
ATOM 8903 O O . THR B 1 489 ? -8.555 -54.375 13.133 1 36.5 489 THR B O 1
ATOM 8906 N N . ASP B 1 490 ? -8.25 -56.344 12.25 1 31.92 490 ASP B N 1
ATOM 8907 C CA . ASP B 1 490 ? -7.316 -57 13.148 1 31.92 490 ASP B CA 1
ATOM 8908 C C . ASP B 1 490 ? -5.973 -56.281 13.18 1 31.92 490 ASP B C 1
ATOM 8910 O O . ASP B 1 490 ? -5.113 -56.531 12.32 1 31.92 490 ASP B O 1
ATOM 8914 N N . TRP B 1 491 ? -5.781 -55.188 13.391 1 33.22 491 TRP B N 1
ATOM 8915 C CA . TRP B 1 491 ? -4.402 -54.781 13.625 1 33.22 491 TRP B CA 1
ATOM 8916 C C . TRP B 1 491 ? -3.828 -55.469 14.859 1 33.22 491 TRP B C 1
ATOM 8918 O O . TRP B 1 491 ? -2.727 -55.125 15.305 1 33.22 491 TRP B O 1
ATOM 8928 N N . SER B 1 492 ? -4.527 -56.344 15.766 1 29.5 492 SER B N 1
ATOM 8929 C CA . SER B 1 492 ? -3.904 -56.812 17 1 29.5 492 SER B CA 1
ATOM 8930 C C . SER B 1 492 ? -2.992 -58 16.719 1 29.5 492 SER B C 1
ATOM 8932 O O . SER B 1 492 ? -3.459 -59.156 16.609 1 29.5 492 SER B O 1
ATOM 8934 N N . GLN B 1 493 ? -1.934 -58.156 15.836 1 28.3 493 GLN B N 1
ATOM 8935 C CA . GLN B 1 493 ? -0.961 -59.219 15.875 1 28.3 493 GLN B CA 1
ATOM 8936 C C . GLN B 1 493 ? -0.379 -59.406 17.281 1 28.3 493 GLN B C 1
ATOM 8938 O O . GLN B 1 493 ? 0.278 -58.5 17.797 1 28.3 493 GLN B O 1
ATOM 8943 N N . ASN B 1 494 ? -0.938 -60.188 18.141 1 26.59 494 ASN B N 1
ATOM 8944 C CA . ASN B 1 494 ? -0.298 -60.875 19.266 1 26.59 494 ASN B CA 1
ATOM 8945 C C . ASN B 1 494 ? 0.896 -61.719 18.812 1 26.59 494 ASN B C 1
ATOM 8947 O O . ASN B 1 494 ? 0.788 -62.5 17.875 1 26.59 494 ASN B O 1
ATOM 8951 N N . SER B 1 495 ? 2.213 -61.375 19.078 1 27.52 495 SER B N 1
ATOM 8952 C CA . SER B 1 495 ? 3.514 -62.031 19.016 1 27.52 495 SER B CA 1
ATOM 8953 C C . SER B 1 495 ? 3.484 -63.375 19.75 1 27.52 495 SER B C 1
ATOM 8955 O O . SER B 1 495 ? 3.768 -63.438 20.938 1 27.52 495 SER B O 1
ATOM 8957 N N . SER B 1 496 ? 2.611 -64.25 19.688 1 26.5 496 SER B N 1
ATOM 8958 C CA . SER B 1 496 ? 3.088 -65.562 20.188 1 26.5 496 SER B CA 1
ATOM 8959 C C . SER B 1 496 ? 4.285 -66.062 19.375 1 26.5 496 SER B C 1
ATOM 8961 O O . SER B 1 496 ? 4.398 -65.75 18.188 1 26.5 496 SER B O 1
ATOM 8963 N N . PRO B 1 497 ? 5.422 -66.625 20 1 29.02 497 PRO B N 1
ATOM 8964 C CA . PRO B 1 497 ? 6.695 -67.125 19.469 1 29.02 497 PRO B CA 1
ATOM 8965 C C . PRO B 1 497 ? 6.516 -68.062 18.297 1 29.02 497 PRO B C 1
ATOM 8967 O O . PRO B 1 497 ? 7.5 -68.625 17.766 1 29.02 497 PRO B O 1
ATOM 8970 N N . ALA B 1 498 ? 5.469 -68.938 18.344 1 28.52 498 ALA B N 1
ATOM 8971 C CA . ALA B 1 498 ? 5.668 -70.125 17.531 1 28.52 498 ALA B CA 1
ATOM 8972 C C . ALA B 1 498 ? 6.094 -69.812 16.109 1 28.52 498 ALA B C 1
ATOM 8974 O O . ALA B 1 498 ? 5.844 -68.688 15.641 1 28.52 498 ALA B O 1
ATOM 8975 N N . ALA B 1 499 ? 6.738 -70.75 15.352 1 29.94 499 ALA B N 1
ATOM 8976 C CA . ALA B 1 499 ? 7.414 -71 14.078 1 29.94 499 ALA B CA 1
ATOM 8977 C C . ALA B 1 499 ? 6.551 -70.5 12.922 1 29.94 499 ALA B C 1
ATOM 8979 O O . ALA B 1 499 ? 6.723 -70.938 11.773 1 29.94 499 ALA B O 1
ATOM 8980 N N . THR B 1 500 ? 5.477 -69.688 13.266 1 25.45 500 THR B N 1
ATOM 8981 C CA . THR B 1 500 ? 4.32 -69.5 12.406 1 25.45 500 THR B CA 1
ATOM 8982 C C . THR B 1 500 ? 4.746 -68.875 11.078 1 25.45 500 THR B C 1
ATOM 8984 O O . THR B 1 500 ? 5.406 -67.812 11.062 1 25.45 500 THR B O 1
ATOM 8987 N N . VAL B 1 501 ? 4.848 -69.688 10.055 1 26.62 501 VAL B N 1
ATOM 8988 C CA . VAL B 1 501 ? 5.145 -69.562 8.633 1 26.62 501 VAL B CA 1
ATOM 8989 C C . VAL B 1 501 ? 4.402 -68.375 8.062 1 26.62 501 VAL B C 1
ATOM 8991 O O . VAL B 1 501 ? 3.172 -68.312 8.094 1 26.62 501 VAL B O 1
ATOM 8994 N N . GLU B 1 502 ? 4.957 -67.188 8.195 1 26.03 502 GLU B N 1
ATOM 8995 C CA . GLU B 1 502 ? 4.762 -65.75 7.895 1 26.03 502 GLU B CA 1
ATOM 8996 C C . GLU B 1 502 ? 4.27 -65.562 6.465 1 26.03 502 GLU B C 1
ATOM 8998 O O . GLU B 1 502 ? 5.07 -65.375 5.543 1 26.03 502 GLU B O 1
ATOM 9003 N N . SER B 1 503 ? 3.465 -66.562 5.996 1 26.02 503 SER B N 1
ATOM 9004 C CA . SER B 1 503 ? 3.115 -66.312 4.609 1 26.02 503 SER B CA 1
ATOM 9005 C C . SER B 1 503 ? 2.453 -64.938 4.48 1 26.02 503 SER B C 1
ATOM 9007 O O . SER B 1 503 ? 1.509 -64.625 5.207 1 26.02 503 SER B O 1
ATOM 9009 N N . ALA B 1 504 ? 3.193 -63.906 4.309 1 28.44 504 ALA B N 1
ATOM 9010 C CA . ALA B 1 504 ? 2.965 -62.5 4.004 1 28.44 504 ALA B CA 1
ATOM 9011 C C . ALA B 1 504 ? 1.743 -62.344 3.107 1 28.44 504 ALA B C 1
ATOM 9013 O O . ALA B 1 504 ? 1.875 -62.188 1.891 1 28.44 504 ALA B O 1
ATOM 9014 N N . GLY B 1 505 ? 0.755 -63.219 3.254 1 26.39 505 GLY B N 1
ATOM 9015 C CA . GLY B 1 505 ? -0.31 -62.938 2.301 1 26.39 505 GLY B CA 1
ATOM 9016 C C . GLY B 1 505 ? -0.894 -61.531 2.439 1 26.39 505 GLY B C 1
ATOM 9017 O O . GLY B 1 505 ? -0.846 -60.938 3.518 1 26.39 505 GLY B O 1
ATOM 9018 N N . THR B 1 506 ? -0.795 -60.75 1.395 1 28.94 506 THR B N 1
ATOM 9019 C CA . THR B 1 506 ? -1.352 -59.438 1.21 1 28.94 506 THR B CA 1
ATOM 9020 C C . THR B 1 506 ? -2.738 -59.312 1.839 1 28.94 506 THR B C 1
ATOM 9022 O O . THR B 1 506 ? -3.604 -60.156 1.584 1 28.94 506 THR B O 1
ATOM 9025 N N . PRO B 1 507 ? -2.859 -58.969 3.109 1 32.34 507 PRO B N 1
ATOM 9026 C CA . PRO B 1 507 ? -4.227 -58.875 3.619 1 32.34 507 PRO B CA 1
ATOM 9027 C C . PRO B 1 507 ? -5.223 -58.406 2.555 1 32.34 507 PRO B C 1
ATOM 9029 O O . PRO B 1 507 ? -4.969 -57.406 1.857 1 32.34 507 PRO B O 1
ATOM 9032 N N . ARG B 1 508 ? -5.812 -59.25 1.858 1 30.42 508 ARG B N 1
ATOM 9033 C CA . ARG B 1 508 ? -6.93 -58.969 0.966 1 30.42 508 ARG B CA 1
ATOM 9034 C C . ARG B 1 508 ? -7.902 -58 1.604 1 30.42 508 ARG B C 1
ATOM 9036 O O . ARG B 1 508 ? -8.438 -58.25 2.684 1 30.42 508 ARG B O 1
ATOM 9043 N N . HIS B 1 509 ? -7.617 -56.719 1.552 1 32.59 509 HIS B N 1
ATOM 9044 C CA . HIS B 1 509 ? -8.625 -55.656 1.729 1 32.59 509 HIS B CA 1
ATOM 9045 C C . HIS B 1 509 ? -9.992 -56.156 1.248 1 32.59 509 HIS B C 1
ATOM 9047 O O . HIS B 1 509 ? -10.211 -56.312 0.047 1 32.59 509 HIS B O 1
ATOM 9053 N N . ASN B 1 510 ? -10.547 -57.125 1.859 1 30.62 510 ASN B N 1
ATOM 9054 C CA . ASN B 1 510 ? -11.953 -57.375 1.541 1 30.62 510 ASN B CA 1
ATOM 9055 C C . ASN B 1 510 ? -12.711 -56.062 1.323 1 30.62 510 ASN B C 1
ATOM 9057 O O . ASN B 1 510 ? -12.875 -55.281 2.252 1 30.62 510 ASN B O 1
ATOM 9061 N N . SER B 1 511 ? -12.469 -55.281 0.264 1 34.84 511 SER B N 1
ATOM 9062 C CA . SER B 1 511 ? -13.32 -54.219 -0.253 1 34.84 511 SER B CA 1
ATOM 9063 C C . SER B 1 511 ? -14.789 -54.5 0.037 1 34.84 511 SER B C 1
ATOM 9065 O O . SER B 1 511 ? -15.383 -55.406 -0.551 1 34.84 511 SER B O 1
ATOM 9067 N N . MET B 1 512 ? -15.25 -54.781 1.193 1 36.66 512 MET B N 1
ATOM 9068 C CA . MET B 1 512 ? -16.703 -54.812 1.342 1 36.66 512 MET B CA 1
ATOM 9069 C C . MET B 1 512 ? -17.359 -53.781 0.439 1 36.66 512 MET B C 1
ATOM 9071 O O . MET B 1 512 ? -17.031 -52.594 0.505 1 36.66 512 MET B O 1
ATOM 9075 N N . SER B 1 513 ? -17.75 -54.125 -0.75 1 39.28 513 SER B N 1
ATOM 9076 C CA . SER B 1 513 ? -18.469 -53.375 -1.78 1 39.28 513 SER B CA 1
ATOM 9077 C C . SER B 1 513 ? -19.531 -52.469 -1.171 1 39.28 513 SER B C 1
ATOM 9079 O O . SER B 1 513 ? -20.125 -52.812 -0.137 1 39.28 513 SER B O 1
ATOM 9081 N N . ARG B 1 514 ? -19.609 -51.094 -1.33 1 49.03 514 ARG B N 1
ATOM 9082 C CA . ARG B 1 514 ? -20.703 -50.156 -1.075 1 49.03 514 ARG B CA 1
ATOM 9083 C C . ARG B 1 514 ? -22.047 -50.906 -1.033 1 49.03 514 ARG B C 1
ATOM 9085 O O . ARG B 1 514 ? -22.984 -50.469 -0.369 1 49.03 514 ARG B O 1
ATOM 9092 N N . GLY B 1 515 ? -22.125 -51.938 -1.75 1 41.19 515 GLY B N 1
ATOM 9093 C CA . GLY B 1 515 ? -23.359 -52.656 -1.894 1 41.19 515 GLY B CA 1
ATOM 9094 C C . GLY B 1 515 ? -23.828 -53.312 -0.601 1 41.19 515 GLY B C 1
ATOM 9095 O O . GLY B 1 515 ? -24.984 -53.719 -0.487 1 41.19 515 GLY B O 1
ATOM 9096 N N . LEU B 1 516 ? -22.906 -53.625 0.239 1 41.97 516 LEU B N 1
ATOM 9097 C CA . LEU B 1 516 ? -23.359 -54.438 1.351 1 41.97 516 LEU B CA 1
ATOM 9098 C C . LEU B 1 516 ? -23.703 -53.594 2.564 1 41.97 516 LEU B C 1
ATOM 9100 O O . LEU B 1 516 ? -24.25 -54.094 3.551 1 41.97 516 LEU B O 1
ATOM 9104 N N . ILE B 1 517 ? -23.141 -52.312 2.549 1 48.84 517 ILE B N 1
ATOM 9105 C CA . ILE B 1 517 ? -23.469 -51.469 3.693 1 48.84 517 ILE B CA 1
ATOM 9106 C C . ILE B 1 517 ? -24.734 -50.688 3.408 1 48.84 517 ILE B C 1
ATOM 9108 O O . ILE B 1 517 ? -24.891 -50.125 2.322 1 48.84 517 ILE B O 1
ATOM 9112 N N . ASP B 1 518 ? -25.781 -50.844 4.062 1 55.81 518 ASP B N 1
ATOM 9113 C CA . ASP B 1 518 ? -27.047 -50.125 3.943 1 55.81 518 ASP B CA 1
ATOM 9114 C C . ASP B 1 518 ? -26.844 -48.625 4.094 1 55.81 518 ASP B C 1
ATOM 9116 O O . ASP B 1 518 ? -26.797 -48.125 5.211 1 55.81 518 ASP B O 1
ATOM 9120 N N . LEU B 1 519 ? -26.281 -48 3.121 1 61.03 519 LEU B N 1
ATOM 9121 C CA . LEU B 1 519 ? -26.156 -46.531 3.127 1 61.03 519 LEU B CA 1
ATOM 9122 C C . LEU B 1 519 ? -27.469 -45.875 2.695 1 61.03 519 LEU B C 1
ATOM 9124 O O . LEU B 1 519 ? -28.172 -46.406 1.842 1 61.03 519 LEU B O 1
ATOM 9128 N N . THR B 1 520 ? -27.891 -44.906 3.473 1 69.31 520 THR B N 1
ATOM 9129 C CA . THR B 1 520 ? -29.031 -44.094 3.031 1 69.31 520 THR B CA 1
ATOM 9130 C C . THR B 1 520 ? -28.688 -43.344 1.762 1 69.31 520 THR B C 1
ATOM 9132 O O . THR B 1 520 ? -27.516 -43.188 1.415 1 69.31 520 THR B O 1
ATOM 9135 N N . SER B 1 521 ? -29.672 -43.062 0.992 1 70.25 521 SER B N 1
ATOM 9136 C CA . SER B 1 521 ? -29.5 -42.281 -0.232 1 70.25 521 SER B CA 1
ATOM 9137 C C . SER B 1 521 ? -28.703 -41 0.024 1 70.25 521 SER B C 1
ATOM 9139 O O . SER B 1 521 ? -27.906 -40.594 -0.812 1 70.25 521 SER B O 1
ATOM 9141 N N . GLY B 1 522 ? -28.875 -40.438 1.21 1 72.25 522 GLY B N 1
ATOM 9142 C CA . GLY B 1 522 ? -28.141 -39.25 1.597 1 72.25 522 GLY B CA 1
ATOM 9143 C C . GLY B 1 522 ? -26.656 -39.5 1.836 1 72.25 522 GLY B C 1
ATOM 9144 O O . GLY B 1 522 ? -25.812 -38.719 1.413 1 72.25 522 GLY B O 1
ATOM 9145 N N . GLN B 1 523 ? -26.453 -40.594 2.34 1 73.88 523 GLN B N 1
ATOM 9146 C CA . GLN B 1 523 ? -25.078 -40.969 2.611 1 73.88 523 GLN B CA 1
ATOM 9147 C C . GLN B 1 523 ? -24.328 -41.281 1.318 1 73.88 523 GLN B C 1
ATOM 9149 O O . GLN B 1 523 ? -23.156 -40.906 1.163 1 73.88 523 GLN B O 1
ATOM 9154 N N . ASP B 1 524 ? -25.016 -41.906 0.437 1 79.31 524 ASP B N 1
ATOM 9155 C CA . ASP B 1 524 ? -24.406 -42.25 -0.841 1 79.31 524 ASP B CA 1
ATOM 9156 C C . ASP B 1 524 ? -24 -41 -1.625 1 79.31 524 ASP B C 1
ATOM 9158 O O . ASP B 1 524 ? -22.938 -41 -2.252 1 79.31 524 ASP B O 1
ATOM 9162 N N . LYS B 1 525 ? -24.797 -40.062 -1.59 1 80.12 525 LYS B N 1
ATOM 9163 C CA . LYS B 1 525 ? -24.5 -38.812 -2.301 1 80.12 525 LYS B CA 1
ATOM 9164 C C . LYS B 1 525 ? -23.281 -38.125 -1.711 1 80.12 525 LYS B C 1
ATOM 9166 O O . LYS B 1 525 ? -22.438 -37.594 -2.447 1 80.12 525 LYS B O 1
ATOM 9171 N N . VAL B 1 526 ? -23.188 -38.156 -0.476 1 81.62 526 VAL B N 1
ATOM 9172 C CA . VAL B 1 526 ? -22.062 -37.5 0.211 1 81.62 526 VAL B CA 1
ATOM 9173 C C . VAL B 1 526 ? -20.766 -38.25 -0.113 1 81.62 526 VAL B C 1
ATOM 9175 O O . VAL B 1 526 ? -19.719 -37.625 -0.286 1 81.62 526 VAL B O 1
ATOM 9178 N N . LEU B 1 527 ? -20.875 -39.531 -0.191 1 85 527 LEU B N 1
ATOM 9179 C CA . LEU B 1 527 ? -19.703 -40.312 -0.49 1 85 527 LEU B CA 1
ATOM 9180 C C . LEU B 1 527 ? -19.234 -40.094 -1.926 1 85 527 LEU B C 1
ATOM 9182 O O . LEU B 1 527 ? -18.031 -40.062 -2.201 1 85 527 LEU B O 1
ATOM 9186 N N . ASP B 1 528 ? -20.172 -39.938 -2.779 1 88.81 528 ASP B N 1
ATOM 9187 C CA . ASP B 1 528 ? -19.828 -39.625 -4.164 1 88.81 528 ASP B CA 1
ATOM 9188 C C . ASP B 1 528 ? -19.109 -38.281 -4.273 1 88.81 528 ASP B C 1
ATOM 9190 O O . ASP B 1 528 ? -18.141 -38.156 -5.016 1 88.81 528 ASP B O 1
ATOM 9194 N N . VAL B 1 529 ? -19.625 -37.344 -3.59 1 90.44 529 VAL B N 1
ATOM 9195 C CA . VAL B 1 529 ? -19.031 -36.031 -3.586 1 90.44 529 VAL B CA 1
ATOM 9196 C C . VAL B 1 529 ? -17.656 -36.062 -2.955 1 90.44 529 VAL B C 1
ATOM 9198 O O . VAL B 1 529 ? -16.719 -35.406 -3.424 1 90.44 529 VAL B O 1
ATOM 9201 N N . ALA B 1 530 ? -17.547 -36.812 -1.935 1 92.06 530 ALA B N 1
ATOM 9202 C CA . ALA B 1 530 ? -16.25 -36.969 -1.288 1 92.06 530 ALA B CA 1
ATOM 9203 C C . ALA B 1 530 ? -15.234 -37.562 -2.254 1 92.06 530 ALA B C 1
ATOM 9205 O O . ALA B 1 530 ? -14.078 -37.125 -2.297 1 92.06 530 ALA B O 1
ATOM 9206 N N . HIS B 1 531 ? -15.688 -38.562 -2.938 1 94.56 531 HIS B N 1
ATOM 9207 C CA . HIS B 1 531 ? -14.797 -39.188 -3.91 1 94.56 531 HIS B CA 1
ATOM 9208 C C . HIS B 1 531 ? -14.375 -38.188 -4.988 1 94.56 531 HIS B C 1
ATOM 9210 O O . HIS B 1 531 ? -13.227 -38.188 -5.43 1 94.56 531 HIS B O 1
ATOM 9216 N N . GLN B 1 532 ? -15.289 -37.406 -5.457 1 95.06 532 GLN B N 1
ATOM 9217 C CA . GLN B 1 532 ? -14.977 -36.375 -6.434 1 95.06 532 GLN B CA 1
ATOM 9218 C C . GLN B 1 532 ? -13.938 -35.375 -5.887 1 95.06 532 GLN B C 1
ATOM 9220 O O . GLN B 1 532 ? -13.039 -34.969 -6.605 1 95.06 532 GLN B O 1
ATOM 9225 N N . CYS B 1 533 ? -14.117 -35 -4.676 1 96.81 533 CYS B N 1
ATOM 9226 C CA . CYS B 1 533 ? -13.188 -34.094 -4.016 1 96.81 533 CYS B CA 1
ATOM 9227 C C . CYS B 1 533 ? -11.781 -34.688 -3.969 1 96.81 533 CYS B C 1
ATOM 9229 O O . CYS B 1 533 ? -10.805 -34 -4.281 1 96.81 533 CYS B O 1
ATOM 9231 N N . ILE B 1 534 ? -11.719 -35.938 -3.615 1 97.31 534 ILE B N 1
ATOM 9232 C CA . ILE B 1 534 ? -10.453 -36.656 -3.512 1 97.31 534 ILE B CA 1
ATOM 9233 C C . ILE B 1 534 ? -9.781 -36.719 -4.883 1 97.31 534 ILE B C 1
ATOM 9235 O O . ILE B 1 534 ? -8.586 -36.406 -5.008 1 97.31 534 ILE B O 1
ATOM 9239 N N . THR B 1 535 ? -10.539 -37.062 -5.855 1 97.12 535 THR B N 1
ATOM 9240 C CA . THR B 1 535 ? -10.016 -37.156 -7.211 1 97.12 535 THR B CA 1
ATOM 9241 C C . THR B 1 535 ? -9.508 -35.812 -7.707 1 97.12 535 THR B C 1
ATOM 9243 O O . THR B 1 535 ? -8.461 -35.719 -8.344 1 97.12 535 THR B O 1
ATOM 9246 N N . SER B 1 536 ? -10.234 -34.781 -7.395 1 97.75 536 SER B N 1
ATOM 9247 C CA . SER B 1 536 ? -9.844 -33.438 -7.789 1 97.75 536 SER B CA 1
ATOM 9248 C C . SER B 1 536 ? -8.555 -33 -7.094 1 97.75 536 SER B C 1
ATOM 9250 O O . SER B 1 536 ? -7.715 -32.312 -7.688 1 97.75 536 SER B O 1
ATOM 9252 N N . ALA B 1 537 ? -8.422 -33.344 -5.867 1 98.19 537 ALA B N 1
ATOM 9253 C CA . ALA B 1 537 ? -7.195 -33.031 -5.137 1 98.19 537 ALA B CA 1
ATOM 9254 C C . ALA B 1 537 ? -5.98 -33.688 -5.801 1 98.19 537 ALA B C 1
ATOM 9256 O O . ALA B 1 537 ? -4.93 -33.031 -5.938 1 98.19 537 ALA B O 1
ATOM 9257 N N . ILE B 1 538 ? -6.137 -34.938 -6.191 1 97.94 538 ILE B N 1
ATOM 9258 C CA . ILE B 1 538 ? -5.039 -35.688 -6.805 1 97.94 538 ILE B CA 1
ATOM 9259 C C . ILE B 1 538 ? -4.715 -35.062 -8.172 1 97.94 538 ILE B C 1
ATOM 9261 O O . ILE B 1 538 ? -3.547 -34.844 -8.484 1 97.94 538 ILE B O 1
ATOM 9265 N N . ARG B 1 539 ? -5.73 -34.781 -8.977 1 97.31 539 ARG B N 1
ATOM 9266 C CA . ARG B 1 539 ? -5.531 -34.25 -10.312 1 97.31 539 ARG B CA 1
ATOM 9267 C C . ARG B 1 539 ? -4.914 -32.844 -10.242 1 97.31 539 ARG B C 1
ATOM 9269 O O . ARG B 1 539 ? -4.094 -32.5 -11.086 1 97.31 539 ARG B O 1
ATOM 9276 N N . SER B 1 540 ? -5.344 -32.031 -9.258 1 97.56 540 SER B N 1
ATOM 9277 C CA . SER B 1 540 ? -4.742 -30.734 -9.055 1 97.56 540 SER B CA 1
ATOM 9278 C C . SER B 1 540 ? -3.27 -30.844 -8.68 1 97.56 540 SER B C 1
ATOM 9280 O O . SER B 1 540 ? -2.457 -30 -9.07 1 97.56 540 SER B O 1
ATOM 9282 N N . THR B 1 541 ? -2.93 -31.828 -7.941 1 97.62 541 THR B N 1
ATOM 9283 C CA . THR B 1 541 ? -1.574 -32.031 -7.438 1 97.62 541 THR B CA 1
ATOM 9284 C C . THR B 1 541 ? -0.622 -32.375 -8.57 1 97.62 541 THR B C 1
ATOM 9286 O O . THR B 1 541 ? 0.511 -31.891 -8.617 1 97.62 541 THR B O 1
ATOM 9289 N N . ILE B 1 542 ? -1.039 -33.188 -9.562 1 97.06 542 ILE B N 1
ATOM 9290 C CA . ILE B 1 542 ? -0.131 -33.75 -10.555 1 97.06 542 ILE B CA 1
ATOM 9291 C C . ILE B 1 542 ? -0.243 -32.969 -11.859 1 97.06 542 ILE B C 1
ATOM 9293 O O . ILE B 1 542 ? 0.375 -33.344 -12.867 1 97.06 542 ILE B O 1
ATOM 9297 N N . ALA B 1 543 ? -1.015 -31.875 -11.859 1 96.75 543 ALA B N 1
ATOM 9298 C CA . ALA B 1 543 ? -1.386 -31.172 -13.078 1 96.75 543 ALA B CA 1
ATOM 9299 C C . ALA B 1 543 ? -0.148 -30.703 -13.844 1 96.75 543 ALA B C 1
ATOM 9301 O O . ALA B 1 543 ? -0.167 -30.609 -15.07 1 96.75 543 ALA B O 1
ATOM 9302 N N . PHE B 1 544 ? 0.993 -30.469 -13.18 1 96.25 544 PHE B N 1
ATOM 9303 C CA . PHE B 1 544 ? 2.166 -29.875 -13.812 1 96.25 544 PHE B CA 1
ATOM 9304 C C . PHE B 1 544 ? 3.221 -30.938 -14.094 1 96.25 544 PHE B C 1
ATOM 9306 O O . PHE B 1 544 ? 4.324 -30.625 -14.539 1 96.25 544 PHE B O 1
ATOM 9313 N N . ASP B 1 545 ? 2.973 -32.188 -13.992 1 95.88 545 ASP B N 1
ATOM 9314 C CA . ASP B 1 545 ? 3.971 -33.25 -13.938 1 95.88 545 ASP B CA 1
ATOM 9315 C C . ASP B 1 545 ? 4.617 -33.469 -15.305 1 95.88 545 ASP B C 1
ATOM 9317 O O . ASP B 1 545 ? 5.719 -34 -15.398 1 95.88 545 ASP B O 1
ATOM 9321 N N . ARG B 1 546 ? 3.971 -33.062 -16.344 1 95.81 546 ARG B N 1
ATOM 9322 C CA . ARG B 1 546 ? 4.504 -33.344 -17.672 1 95.81 546 ARG B CA 1
ATOM 9323 C C . ARG B 1 546 ? 4.836 -32.062 -18.422 1 95.81 546 ARG B C 1
ATOM 9325 O O . ARG B 1 546 ? 5.09 -32.094 -19.625 1 95.81 546 ARG B O 1
ATOM 9332 N N . VAL B 1 547 ? 4.832 -30.953 -17.703 1 95.19 547 VAL B N 1
ATOM 9333 C CA . VAL B 1 547 ? 5.102 -29.688 -18.375 1 95.19 547 VAL B CA 1
ATOM 9334 C C . VAL B 1 547 ? 6.492 -29.719 -19 1 95.19 547 VAL B C 1
ATOM 9336 O O . VAL B 1 547 ? 7.484 -30 -18.312 1 95.19 547 VAL B O 1
ATOM 9339 N N . GLY B 1 548 ? 6.555 -29.453 -20.344 1 93.31 548 GLY B N 1
ATOM 9340 C CA . GLY B 1 548 ? 7.82 -29.391 -21.047 1 93.31 548 GLY B CA 1
ATOM 9341 C C . GLY B 1 548 ? 8.312 -30.75 -21.516 1 93.31 548 GLY B C 1
ATOM 9342 O O . GLY B 1 548 ? 9.305 -30.859 -22.234 1 93.31 548 GLY B O 1
ATOM 9343 N N . ALA B 1 549 ? 7.656 -31.812 -21.078 1 93.88 549 ALA B N 1
ATOM 9344 C CA . ALA B 1 549 ? 8.07 -33.156 -21.469 1 93.88 549 ALA B CA 1
ATOM 9345 C C . ALA B 1 549 ? 7.672 -33.438 -22.922 1 93.88 549 ALA B C 1
ATOM 9347 O O . ALA B 1 549 ? 6.934 -32.688 -23.531 1 93.88 549 ALA B O 1
ATOM 9348 N N . ASN B 1 550 ? 8.242 -34.531 -23.438 1 92.75 550 ASN B N 1
ATOM 9349 C CA . ASN B 1 550 ? 7.84 -35 -24.75 1 92.75 550 ASN B CA 1
ATOM 9350 C C . ASN B 1 550 ? 6.395 -35.469 -24.75 1 92.75 550 ASN B C 1
ATOM 9352 O O . ASN B 1 550 ? 6.039 -36.375 -24 1 92.75 550 ASN B O 1
ATOM 9356 N N . PRO B 1 551 ? 5.566 -34.844 -25.562 1 90.25 551 PRO B N 1
ATOM 9357 C CA . PRO B 1 551 ? 4.145 -35.219 -25.578 1 90.25 551 PRO B CA 1
ATOM 9358 C C . PRO B 1 551 ? 3.91 -36.688 -25.906 1 90.25 551 PRO B C 1
ATOM 9360 O O . PRO B 1 551 ? 2.885 -37.25 -25.516 1 90.25 551 PRO B O 1
ATOM 9363 N N . ASN B 1 552 ? 4.855 -37.344 -26.5 1 89.81 552 ASN B N 1
ATOM 9364 C CA . ASN B 1 552 ? 4.68 -38.719 -26.938 1 89.81 552 ASN B CA 1
ATOM 9365 C C . ASN B 1 552 ? 5.188 -39.719 -25.891 1 89.81 552 ASN B C 1
ATOM 9367 O O . ASN B 1 552 ? 5.016 -40.938 -26.047 1 89.81 552 ASN B O 1
ATOM 9371 N N . GLU B 1 553 ? 5.68 -39.188 -24.922 1 88.69 553 GLU B N 1
ATOM 9372 C CA . GLU B 1 553 ? 6.176 -40.062 -23.875 1 88.69 553 GLU B CA 1
ATOM 9373 C C . GLU B 1 553 ? 5.031 -40.594 -23.016 1 88.69 553 GLU B C 1
ATOM 9375 O O . GLU B 1 553 ? 4.094 -39.844 -22.703 1 88.69 553 GLU B O 1
ATOM 9380 N N . VAL B 1 554 ? 5.109 -41.844 -22.734 1 86.75 554 VAL B N 1
ATOM 9381 C CA . VAL B 1 554 ? 4.094 -42.5 -21.906 1 86.75 554 VAL B CA 1
ATOM 9382 C C . VAL B 1 554 ? 4.191 -41.938 -20.469 1 86.75 554 VAL B C 1
ATOM 9384 O O . VAL B 1 554 ? 5.285 -41.844 -19.922 1 86.75 554 VAL B O 1
ATOM 9387 N N . TYR B 1 555 ? 3.094 -41.531 -19.984 1 87.25 555 TYR B N 1
ATOM 9388 C CA . TYR B 1 555 ? 3.043 -41 -18.625 1 87.25 555 TYR B CA 1
ATOM 9389 C C . TYR B 1 555 ? 2.764 -42.094 -17.609 1 87.25 555 TYR B C 1
ATOM 9391 O O . TYR B 1 555 ? 1.741 -42.781 -17.688 1 87.25 555 TYR B O 1
ATOM 9399 N N . THR B 1 556 ? 3.824 -42.406 -16.781 1 84.88 556 THR B N 1
ATOM 9400 C CA . THR B 1 556 ? 3.605 -43.219 -15.594 1 84.88 556 THR B CA 1
ATOM 9401 C C . THR B 1 556 ? 3.016 -42.406 -14.453 1 84.88 556 THR B C 1
ATOM 9403 O O . THR B 1 556 ? 3.582 -41.375 -14.07 1 84.88 556 THR B O 1
ATOM 9406 N N . ARG B 1 557 ? 2.041 -42.875 -13.898 1 83.56 557 ARG B N 1
ATOM 9407 C CA . ARG B 1 557 ? 1.257 -42.062 -12.969 1 83.56 557 ARG B CA 1
ATOM 9408 C C . ARG B 1 557 ? 2.1 -41.625 -11.773 1 83.56 557 ARG B C 1
ATOM 9410 O O . ARG B 1 557 ? 2.9 -42.406 -11.258 1 83.56 557 ARG B O 1
ATOM 9417 N N . PHE B 1 558 ? 2.066 -40.375 -11.438 1 90.5 558 PHE B N 1
ATOM 9418 C CA . PHE B 1 558 ? 2.551 -39.625 -10.281 1 90.5 558 PHE B CA 1
ATOM 9419 C C . PHE B 1 558 ? 4.062 -39.469 -10.344 1 90.5 558 PHE B C 1
ATOM 9421 O O . PHE B 1 558 ? 4.746 -39.531 -9.32 1 90.5 558 PHE B O 1
ATOM 9428 N N . GLU B 1 559 ? 4.594 -39.531 -11.508 1 89 559 GLU B N 1
ATOM 9429 C CA . GLU B 1 559 ? 6 -39.188 -11.711 1 89 559 GLU B CA 1
ATOM 9430 C C . GLU B 1 559 ? 6.152 -37.781 -12.305 1 89 559 GLU B C 1
ATOM 9432 O O . GLU B 1 559 ? 5.43 -37.406 -13.227 1 89 559 GLU B O 1
ATOM 9437 N N . ASN B 1 560 ? 7.031 -37.062 -11.688 1 87.88 560 ASN B N 1
ATOM 9438 C CA . ASN B 1 560 ? 7.363 -35.75 -12.242 1 87.88 560 ASN B CA 1
ATOM 9439 C C . ASN B 1 560 ? 8.305 -35.875 -13.438 1 87.88 560 ASN B C 1
ATOM 9441 O O . ASN B 1 560 ? 9.469 -36.25 -13.281 1 87.88 560 ASN B O 1
ATOM 9445 N N . LYS B 1 561 ? 7.867 -35.531 -14.602 1 88.56 561 LYS B N 1
ATOM 9446 C CA . LYS B 1 561 ? 8.633 -35.719 -15.836 1 88.56 561 LYS B CA 1
ATOM 9447 C C . LYS B 1 561 ? 9.086 -34.344 -16.391 1 88.56 561 LYS B C 1
ATOM 9449 O O . LYS B 1 561 ? 9.453 -34.25 -17.562 1 88.56 561 LYS B O 1
ATOM 9454 N N . ARG B 1 562 ? 8.984 -33.406 -15.547 1 91.88 562 ARG B N 1
ATOM 9455 C CA . ARG B 1 562 ? 9.406 -32.062 -15.984 1 91.88 562 ARG B CA 1
ATOM 9456 C C . ARG B 1 562 ? 10.914 -32.031 -16.203 1 91.88 562 ARG B C 1
ATOM 9458 O O . ARG B 1 562 ? 11.688 -32.375 -15.305 1 91.88 562 ARG B O 1
ATOM 9465 N N . PRO B 1 563 ? 11.328 -31.516 -17.391 1 91.44 563 PRO B N 1
ATOM 9466 C CA . PRO B 1 563 ? 12.766 -31.438 -17.641 1 91.44 563 PRO B CA 1
ATOM 9467 C C . PRO B 1 563 ? 13.422 -30.219 -17.016 1 91.44 563 PRO B C 1
ATOM 9469 O O . PRO B 1 563 ? 14.641 -30.203 -16.797 1 91.44 563 PRO B O 1
ATOM 9472 N N . LYS B 1 564 ? 12.656 -29.203 -16.859 1 92.56 564 LYS B N 1
ATOM 9473 C CA . LYS B 1 564 ? 13.172 -27.938 -16.344 1 92.56 564 LYS B CA 1
ATOM 9474 C C . LYS B 1 564 ? 12.344 -27.453 -15.156 1 92.56 564 LYS B C 1
ATOM 9476 O O . LYS B 1 564 ? 11.273 -28 -14.867 1 92.56 564 LYS B O 1
ATOM 9481 N N . ARG B 1 565 ? 12.953 -26.438 -14.5 1 92.38 565 ARG B N 1
ATOM 9482 C CA . ARG B 1 565 ? 12.211 -25.828 -13.406 1 92.38 565 ARG B CA 1
ATOM 9483 C C . ARG B 1 565 ? 10.867 -25.297 -13.891 1 92.38 565 ARG B C 1
ATOM 9485 O O . ARG B 1 565 ? 10.742 -24.859 -15.031 1 92.38 565 ARG B O 1
ATOM 9492 N N . LEU B 1 566 ? 9.906 -25.391 -13.062 1 92.56 566 LEU B N 1
ATOM 9493 C CA . LEU B 1 566 ? 8.586 -24.875 -13.406 1 92.56 566 LEU B CA 1
ATOM 9494 C C . LEU B 1 566 ? 8.57 -23.359 -13.359 1 92.56 566 LEU B C 1
ATOM 9496 O O . LEU B 1 566 ? 8.773 -22.75 -12.305 1 92.56 566 LEU B O 1
ATOM 9500 N N . ILE B 1 567 ? 8.359 -22.734 -14.484 1 91.94 567 ILE B N 1
ATOM 9501 C CA . ILE B 1 567 ? 8.297 -21.281 -14.578 1 91.94 567 ILE B CA 1
ATOM 9502 C C . ILE B 1 567 ? 6.84 -20.812 -14.5 1 91.94 567 ILE B C 1
ATOM 9504 O O . ILE B 1 567 ? 6.109 -20.875 -15.492 1 91.94 567 ILE B O 1
ATOM 9508 N N . LEU B 1 568 ? 6.453 -20.453 -13.383 1 89.19 568 LEU B N 1
ATOM 9509 C CA . LEU B 1 568 ? 5.086 -20.031 -13.094 1 89.19 568 LEU B CA 1
ATOM 9510 C C . LEU B 1 568 ? 5.078 -18.828 -12.164 1 89.19 568 LEU B C 1
ATOM 9512 O O . LEU B 1 568 ? 6.008 -18.641 -11.375 1 89.19 568 LEU B O 1
ATOM 9516 N N . THR B 1 569 ? 4.051 -18.016 -12.375 1 88 569 THR B N 1
ATOM 9517 C CA . THR B 1 569 ? 3.846 -16.953 -11.398 1 88 569 THR B CA 1
ATOM 9518 C C . THR B 1 569 ? 3.189 -17.5 -10.133 1 88 569 THR B C 1
ATOM 9520 O O . THR B 1 569 ? 2.379 -18.438 -10.203 1 88 569 THR B O 1
ATOM 9523 N N . ASN B 1 570 ? 3.557 -17.156 -8.969 1 87.81 570 ASN B N 1
ATOM 9524 C CA . ASN B 1 570 ? 3.031 -17.594 -7.684 1 87.81 570 ASN B CA 1
ATOM 9525 C C . ASN B 1 570 ? 3.373 -19.062 -7.406 1 87.81 570 ASN B C 1
ATOM 9527 O O . ASN B 1 570 ? 2.486 -19.859 -7.109 1 87.81 570 ASN B O 1
ATOM 9531 N N . ILE B 1 571 ? 4.582 -19.453 -7.668 1 90 571 ILE B N 1
ATOM 9532 C CA . ILE B 1 571 ? 5.055 -20.812 -7.457 1 90 571 ILE B CA 1
ATOM 9533 C C . ILE B 1 571 ? 4.832 -21.219 -6 1 90 571 ILE B C 1
ATOM 9535 O O . ILE B 1 571 ? 4.523 -22.375 -5.707 1 90 571 ILE B O 1
ATOM 9539 N N . PHE B 1 572 ? 4.977 -20.328 -5.109 1 89.19 572 PHE B N 1
ATOM 9540 C CA . PHE B 1 572 ? 4.758 -20.594 -3.693 1 89.19 572 PHE B CA 1
ATOM 9541 C C . PHE B 1 572 ? 3.344 -21.109 -3.449 1 89.19 572 PHE B C 1
ATOM 9543 O O . PHE B 1 572 ? 3.158 -22.156 -2.828 1 89.19 572 PHE B O 1
ATOM 9550 N N . GLY B 1 573 ? 2.359 -20.312 -3.883 1 89.38 573 GLY B N 1
ATOM 9551 C CA . GLY B 1 573 ? 0.972 -20.703 -3.693 1 89.38 573 GLY B CA 1
ATOM 9552 C C . GLY B 1 573 ? 0.635 -22.031 -4.336 1 89.38 573 GLY B C 1
ATOM 9553 O O . GLY B 1 573 ? -0.124 -22.828 -3.771 1 89.38 573 GLY B O 1
ATOM 9554 N N . THR B 1 574 ? 1.179 -22.297 -5.461 1 92.5 574 THR B N 1
ATOM 9555 C CA . THR B 1 574 ? 0.923 -23.531 -6.191 1 92.5 574 THR B CA 1
ATOM 9556 C C . THR B 1 574 ? 1.439 -24.734 -5.418 1 92.5 574 THR B C 1
ATOM 9558 O O . THR B 1 574 ? 0.726 -25.719 -5.254 1 92.5 574 THR B O 1
ATOM 9561 N N . ILE B 1 575 ? 2.643 -24.609 -4.914 1 93.94 575 ILE B N 1
ATOM 9562 C CA . ILE B 1 575 ? 3.256 -25.75 -4.223 1 93.94 575 ILE B CA 1
ATOM 9563 C C . ILE B 1 575 ? 2.617 -25.922 -2.846 1 93.94 575 ILE B C 1
ATOM 9565 O O . ILE B 1 575 ? 2.414 -27.047 -2.383 1 93.94 575 ILE B O 1
ATOM 9569 N N . HIS B 1 576 ? 2.316 -24.797 -2.217 1 93.88 576 HIS B N 1
ATOM 9570 C CA . HIS B 1 576 ? 1.633 -24.875 -0.932 1 93.88 576 HIS B CA 1
ATOM 9571 C C . HIS B 1 576 ? 0.263 -25.531 -1.075 1 93.88 576 HIS B C 1
ATOM 9573 O O . HIS B 1 576 ? -0.181 -26.25 -0.179 1 93.88 576 HIS B O 1
ATOM 9579 N N . ALA B 1 577 ? -0.404 -25.266 -2.148 1 94.75 577 ALA B N 1
ATOM 9580 C CA . ALA B 1 577 ? -1.688 -25.906 -2.418 1 94.75 577 ALA B CA 1
ATOM 9581 C C . ALA B 1 577 ? -1.526 -27.422 -2.557 1 94.75 577 ALA B C 1
ATOM 9583 O O . ALA B 1 577 ? -2.379 -28.188 -2.102 1 94.75 577 ALA B O 1
ATOM 9584 N N . GLN B 1 578 ? -0.481 -27.844 -3.223 1 96.5 578 GLN B N 1
ATOM 9585 C CA . GLN B 1 578 ? -0.222 -29.281 -3.354 1 96.5 578 GLN B CA 1
ATOM 9586 C C . GLN B 1 578 ? 0.018 -29.922 -1.99 1 96.5 578 GLN B C 1
ATOM 9588 O O . GLN B 1 578 ? -0.446 -31.031 -1.732 1 96.5 578 GLN B O 1
ATOM 9593 N N . PHE B 1 579 ? 0.756 -29.203 -1.184 1 96.94 579 PHE B N 1
ATOM 9594 C CA . PHE B 1 579 ? 0.944 -29.641 0.192 1 96.94 579 PHE B CA 1
ATOM 9595 C C . PHE B 1 579 ? -0.398 -29.828 0.888 1 96.94 579 PHE B C 1
ATOM 9597 O O . PHE B 1 579 ? -0.629 -30.859 1.534 1 96.94 579 PHE B O 1
ATOM 9604 N N . GLY B 1 580 ? -1.24 -28.812 0.775 1 95.5 580 GLY B N 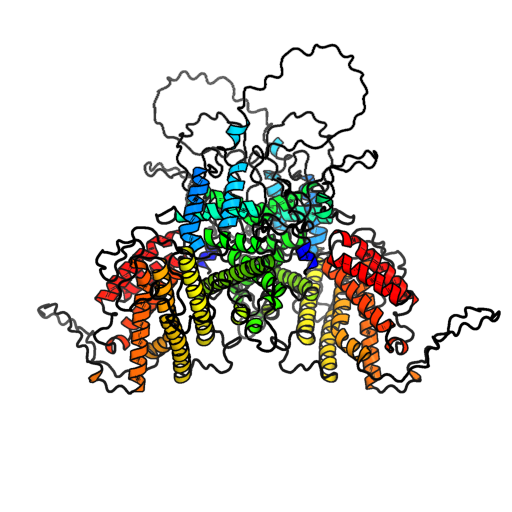1
ATOM 9605 C CA . GLY B 1 580 ? -2.561 -28.906 1.378 1 95.5 580 GLY B CA 1
ATOM 9606 C C . GLY B 1 580 ? -3.35 -30.109 0.897 1 95.5 580 GLY B C 1
ATOM 9607 O O . GLY B 1 580 ? -4.016 -30.781 1.689 1 95.5 580 GLY B O 1
ATOM 9608 N N . ASN B 1 581 ? -3.295 -30.406 -0.352 1 97 581 ASN B N 1
ATOM 9609 C CA . ASN B 1 581 ? -3.955 -31.594 -0.911 1 97 581 ASN B CA 1
ATOM 9610 C C . ASN B 1 581 ? -3.465 -32.875 -0.251 1 97 581 ASN B C 1
ATOM 9612 O O . ASN B 1 581 ? -4.266 -33.75 0.093 1 97 581 ASN B O 1
ATOM 9616 N N . MET B 1 582 ? -2.195 -32.969 -0.062 1 97.62 582 MET B N 1
ATOM 9617 C CA . MET B 1 582 ? -1.593 -34.188 0.486 1 97.62 582 MET B CA 1
ATOM 9618 C C . MET B 1 582 ? -2.057 -34.406 1.919 1 97.62 582 MET B C 1
ATOM 9620 O O . MET B 1 582 ? -2.297 -35.562 2.316 1 97.62 582 MET B O 1
ATOM 9624 N N . ILE B 1 583 ? -2.146 -33.312 2.66 1 96.69 583 ILE B N 1
ATOM 9625 C CA . ILE B 1 583 ? -2.564 -33.438 4.055 1 96.69 583 ILE B CA 1
ATOM 9626 C C . ILE B 1 583 ? -3.998 -33.938 4.121 1 96.69 583 ILE B C 1
ATOM 9628 O O . ILE B 1 583 ? -4.324 -34.781 4.965 1 96.69 583 ILE B O 1
ATOM 9632 N N . VAL B 1 584 ? -4.773 -33.5 3.256 1 96.25 584 VAL B N 1
ATOM 9633 C CA . VAL B 1 584 ? -6.168 -33.906 3.25 1 96.25 584 VAL B CA 1
ATOM 9634 C C . VAL B 1 584 ? -6.27 -35.344 2.783 1 96.25 584 VAL B C 1
ATOM 9636 O O . VAL B 1 584 ? -7.047 -36.156 3.334 1 96.25 584 VAL B O 1
ATOM 9639 N N . LEU B 1 585 ? -5.551 -35.75 1.733 1 96.94 585 LEU B N 1
ATOM 9640 C CA . LEU B 1 585 ? -5.539 -37.125 1.275 1 96.94 585 LEU B CA 1
ATOM 9641 C C . LEU B 1 585 ? -5.07 -38.062 2.387 1 96.94 585 LEU B C 1
ATOM 9643 O O . LEU B 1 585 ? -5.617 -39.156 2.559 1 96.94 585 LEU B O 1
ATOM 9647 N N . ALA B 1 586 ? -4.105 -37.594 3.15 1 96.44 586 ALA B N 1
ATOM 9648 C CA . ALA B 1 586 ? -3.617 -38.375 4.289 1 96.44 586 ALA B CA 1
ATOM 9649 C C . ALA B 1 586 ? -4.699 -38.531 5.355 1 96.44 586 ALA B C 1
ATOM 9651 O O . ALA B 1 586 ? -4.848 -39.594 5.953 1 96.44 586 ALA B O 1
ATOM 9652 N N . ALA B 1 587 ? -5.391 -37.469 5.578 1 94.75 587 ALA B N 1
ATOM 9653 C CA . ALA B 1 587 ? -6.465 -37.5 6.566 1 94.75 587 ALA B CA 1
ATOM 9654 C C . ALA B 1 587 ? -7.562 -38.469 6.145 1 94.75 587 ALA B C 1
ATOM 9656 O O . ALA B 1 587 ? -8.117 -39.188 6.984 1 94.75 587 ALA B O 1
ATOM 9657 N N . VAL B 1 588 ? -7.914 -38.5 4.883 1 95.19 588 VAL B N 1
ATOM 9658 C CA . VAL B 1 588 ? -8.922 -39.406 4.379 1 95.19 588 VAL B CA 1
ATOM 9659 C C . VAL B 1 588 ? -8.414 -40.844 4.512 1 95.19 588 VAL B C 1
ATOM 9661 O O . VAL B 1 588 ? -9.164 -41.75 4.918 1 95.19 588 VAL B O 1
ATOM 9664 N N . TRP B 1 589 ? -7.207 -41.062 4.199 1 94.69 589 TRP B N 1
ATOM 9665 C CA . TRP B 1 589 ? -6.609 -42.406 4.273 1 94.69 589 TRP B CA 1
ATOM 9666 C C . TRP B 1 589 ? -6.656 -42.938 5.699 1 94.69 589 TRP B C 1
ATOM 9668 O O . TRP B 1 589 ? -6.824 -44.156 5.91 1 94.69 589 TRP B O 1
ATOM 9678 N N . LYS B 1 590 ? -6.516 -42.094 6.637 1 91.81 590 LYS B N 1
ATOM 9679 C CA . LYS B 1 590 ? -6.52 -42.469 8.047 1 91.81 590 LYS B CA 1
ATOM 9680 C C . LYS B 1 590 ? -7.945 -42.625 8.57 1 91.81 590 LYS B C 1
ATOM 9682 O O . LYS B 1 590 ? -8.18 -43.312 9.562 1 91.81 590 LYS B O 1
ATOM 9687 N N . SER B 1 591 ? -8.852 -42.125 7.867 1 90.25 591 SER B N 1
ATOM 9688 C CA . SER B 1 591 ? -10.227 -42.094 8.344 1 90.25 591 SER B CA 1
ATOM 9689 C C . SER B 1 591 ? -10.984 -43.344 7.891 1 90.25 591 SER B C 1
ATOM 9691 O O . SER B 1 591 ? -10.516 -44.094 7.027 1 90.25 591 SER B O 1
ATOM 9693 N N . ARG B 1 592 ? -12.227 -43.5 8.391 1 87.31 592 ARG B N 1
ATOM 9694 C CA . ARG B 1 592 ? -13.094 -44.625 8.047 1 87.31 592 ARG B CA 1
ATOM 9695 C C . ARG B 1 592 ? -13.656 -44.469 6.637 1 87.31 592 ARG B C 1
ATOM 9697 O O . ARG B 1 592 ? -14.109 -45.438 6.027 1 87.31 592 ARG B O 1
ATOM 9704 N N . LEU B 1 593 ? -13.547 -43.344 6.184 1 89.69 593 LEU B N 1
ATOM 9705 C CA . LEU B 1 593 ? -14.109 -43.031 4.867 1 89.69 593 LEU B CA 1
ATOM 9706 C C . LEU B 1 593 ? -13.391 -43.844 3.785 1 89.69 593 LEU B C 1
ATOM 9708 O O . LEU B 1 593 ? -13.984 -44.188 2.756 1 89.69 593 LEU B O 1
ATOM 9712 N N . ARG B 1 594 ? -12.203 -44.188 4 1 89.31 594 ARG B N 1
ATOM 9713 C CA . ARG B 1 594 ? -11.391 -44.906 3.029 1 89.31 594 ARG B CA 1
ATOM 9714 C C . ARG B 1 594 ? -12.062 -46.219 2.619 1 89.31 594 ARG B C 1
ATOM 9716 O O . ARG B 1 594 ? -11.984 -46.625 1.458 1 89.31 594 ARG B O 1
ATOM 9723 N N . GLN B 1 595 ? -12.805 -46.75 3.518 1 86.44 595 GLN B N 1
ATOM 9724 C CA . GLN B 1 595 ? -13.422 -48.031 3.299 1 86.44 595 GLN B CA 1
ATOM 9725 C C . GLN B 1 595 ? -14.664 -47.938 2.422 1 86.44 595 GLN B C 1
ATOM 9727 O O . GLN B 1 595 ? -15.125 -48.938 1.854 1 86.44 595 GLN B O 1
ATOM 9732 N N . PHE B 1 596 ? -15.094 -46.781 2.348 1 86.81 596 PHE B N 1
ATOM 9733 C CA . PHE B 1 596 ? -16.359 -46.594 1.636 1 86.81 596 PHE B CA 1
ATOM 9734 C C . PHE B 1 596 ? -16.109 -46 0.26 1 86.81 596 PHE B C 1
ATOM 9736 O O . PHE B 1 596 ? -17.062 -45.719 -0.474 1 86.81 596 PHE B O 1
ATOM 9743 N N . LEU B 1 597 ? -14.891 -45.875 -0.098 1 90.31 597 LEU B N 1
ATOM 9744 C CA . LEU B 1 597 ? -14.57 -45.344 -1.422 1 90.31 597 LEU B CA 1
ATOM 9745 C C . LEU B 1 597 ? -14.773 -46.406 -2.492 1 90.31 597 LEU B C 1
ATOM 9747 O O . LEU B 1 597 ? -14.672 -47.625 -2.211 1 90.31 597 LEU B O 1
ATOM 9751 N N . PRO B 1 598 ? -15.109 -45.969 -3.684 1 90 598 PRO B N 1
ATOM 9752 C CA . PRO B 1 598 ? -15.312 -46.969 -4.746 1 90 598 PRO B CA 1
ATOM 9753 C C . PRO B 1 598 ? -14.039 -47.75 -5.09 1 90 598 PRO B C 1
ATOM 9755 O O . PRO B 1 598 ? -12.938 -47.312 -4.75 1 90 598 PRO B O 1
ATOM 9758 N N . GLU B 1 599 ? -14.203 -48.781 -5.859 1 86.5 599 GLU B N 1
ATOM 9759 C CA . GLU B 1 599 ? -13.086 -49.656 -6.184 1 86.5 599 GLU B CA 1
ATOM 9760 C C . GLU B 1 599 ? -12.117 -49 -7.148 1 86.5 599 GLU B C 1
ATOM 9762 O O . GLU B 1 599 ? -10.914 -49.281 -7.121 1 86.5 599 GLU B O 1
ATOM 9767 N N . ASP B 1 600 ? -12.586 -48.125 -7.867 1 89.12 600 ASP B N 1
ATOM 9768 C CA . ASP B 1 600 ? -11.742 -47.5 -8.883 1 89.12 600 ASP B CA 1
ATOM 9769 C C . ASP B 1 600 ? -11.148 -46.188 -8.367 1 89.12 600 ASP B C 1
ATOM 9771 O O . ASP B 1 600 ? -10.719 -45.344 -9.156 1 89.12 600 ASP B O 1
ATOM 9775 N N . THR B 1 601 ? -11.109 -46.062 -7.082 1 93.19 601 THR B N 1
ATOM 9776 C CA . THR B 1 601 ? -10.57 -44.812 -6.504 1 93.19 601 THR B CA 1
ATOM 9777 C C . THR B 1 601 ? -9.07 -44.719 -6.781 1 93.19 601 THR B C 1
ATOM 9779 O O . THR B 1 601 ? -8.367 -45.719 -6.828 1 93.19 601 THR B O 1
ATOM 9782 N N . MET B 1 602 ? -8.664 -43.5 -6.945 1 93.75 602 MET B N 1
ATOM 9783 C CA . MET B 1 602 ? -7.242 -43.219 -7.141 1 93.75 602 MET B CA 1
ATOM 9784 C C . MET B 1 602 ? -6.5 -43.219 -5.809 1 93.75 602 MET B C 1
ATOM 9786 O O . MET B 1 602 ? -5.27 -43.312 -5.777 1 93.75 602 MET B O 1
ATOM 9790 N N . LEU B 1 603 ? -7.262 -43.219 -4.719 1 95.81 603 LEU B N 1
ATOM 9791 C CA . LEU B 1 603 ? -6.629 -43.188 -3.406 1 95.81 603 LEU B CA 1
ATOM 9792 C C . LEU B 1 603 ? -6.344 -44.594 -2.891 1 95.81 603 LEU B C 1
ATOM 9794 O O . LEU B 1 603 ? -7.039 -45.062 -1.999 1 95.81 603 LEU B O 1
ATOM 9798 N N . THR B 1 604 ? -5.367 -45.219 -3.457 1 94.25 604 THR B N 1
ATOM 9799 C CA . THR B 1 604 ? -4.844 -46.5 -2.994 1 94.25 604 THR B CA 1
ATOM 9800 C C . THR B 1 604 ? -3.539 -46.312 -2.229 1 94.25 604 THR B C 1
ATOM 9802 O O . THR B 1 604 ? -2.934 -45.25 -2.287 1 94.25 604 THR B O 1
ATOM 9805 N N . LYS B 1 605 ? -3.168 -47.281 -1.529 1 93.5 605 LYS B N 1
ATOM 9806 C CA . LYS B 1 605 ? -1.925 -47.156 -0.769 1 93.5 605 LYS B CA 1
ATOM 9807 C C . LYS B 1 605 ? -0.74 -46.875 -1.688 1 93.5 605 LYS B C 1
ATOM 9809 O O . LYS B 1 605 ? 0.08 -46 -1.398 1 93.5 605 LYS B O 1
ATOM 9814 N N . GLY B 1 606 ? -0.642 -47.656 -2.77 1 94.19 606 GLY B N 1
ATOM 9815 C CA . GLY B 1 606 ? 0.431 -47.469 -3.732 1 94.19 606 GLY B CA 1
ATOM 9816 C C . GLY B 1 606 ? 0.453 -46.062 -4.316 1 94.19 606 GLY B C 1
ATOM 9817 O O . GLY B 1 606 ? 1.513 -45.438 -4.41 1 94.19 606 GLY B O 1
ATOM 9818 N N . ASN B 1 607 ? -0.713 -45.625 -4.672 1 95.5 607 ASN B N 1
ATOM 9819 C CA . ASN B 1 607 ? -0.803 -44.281 -5.25 1 95.5 607 ASN B CA 1
ATOM 9820 C C . ASN B 1 607 ? -0.439 -43.188 -4.234 1 95.5 607 ASN B C 1
ATOM 9822 O O . ASN B 1 607 ? 0.182 -42.188 -4.582 1 95.5 607 ASN B O 1
ATOM 9826 N N . LEU B 1 608 ? -0.877 -43.375 -3.029 1 96.69 608 LEU B N 1
ATOM 9827 C CA . LEU B 1 608 ? -0.582 -42.406 -1.984 1 96.69 608 LEU B CA 1
ATOM 9828 C C . LEU B 1 608 ? 0.918 -42.312 -1.722 1 96.69 608 LEU B C 1
ATOM 9830 O O . LEU B 1 608 ? 1.465 -41.219 -1.53 1 96.69 608 LEU B O 1
ATOM 9834 N N . ILE B 1 609 ? 1.571 -43.5 -1.733 1 96.25 609 ILE B N 1
ATOM 9835 C CA . ILE B 1 609 ? 3.018 -43.531 -1.552 1 96.25 609 ILE B CA 1
ATOM 9836 C C . ILE B 1 609 ? 3.703 -42.781 -2.686 1 96.25 609 ILE B C 1
ATOM 9838 O O . ILE B 1 609 ? 4.594 -41.969 -2.443 1 96.25 609 ILE B O 1
ATOM 9842 N N . ASP B 1 610 ? 3.311 -43 -3.877 1 96.25 610 ASP B N 1
ATOM 9843 C CA . ASP B 1 610 ? 3.891 -42.344 -5.043 1 96.25 610 ASP B CA 1
ATOM 9844 C C . ASP B 1 610 ? 3.641 -40.844 -5 1 96.25 610 ASP B C 1
ATOM 9846 O O . ASP B 1 610 ? 4.504 -40.031 -5.391 1 96.25 610 ASP B O 1
ATOM 9850 N N . LEU B 1 611 ? 2.465 -40.438 -4.57 1 97.25 611 LEU B N 1
ATOM 9851 C CA . LEU B 1 611 ? 2.117 -39.031 -4.469 1 97.25 611 LEU B CA 1
ATOM 9852 C C . LEU B 1 611 ? 2.99 -38.344 -3.43 1 97.25 611 LEU B C 1
ATOM 9854 O O . LEU B 1 611 ? 3.416 -37.188 -3.637 1 97.25 611 LEU B O 1
ATOM 9858 N N . PHE B 1 612 ? 3.211 -38.969 -2.311 1 97.12 612 PHE B N 1
ATOM 9859 C CA . PHE B 1 612 ? 4.082 -38.406 -1.286 1 97.12 612 PHE B CA 1
ATOM 9860 C C . PHE B 1 612 ? 5.508 -38.25 -1.812 1 97.12 612 PHE B C 1
ATOM 9862 O O . PHE B 1 612 ? 6.152 -37.25 -1.583 1 97.12 612 PHE B O 1
ATOM 9869 N N . ASP B 1 613 ? 5.984 -39.281 -2.535 1 96 613 ASP B N 1
ATOM 9870 C CA . ASP B 1 613 ? 7.328 -39.219 -3.105 1 96 613 ASP B CA 1
ATOM 9871 C C . ASP B 1 613 ? 7.449 -38.062 -4.105 1 96 613 ASP B C 1
ATOM 9873 O O . ASP B 1 613 ? 8.391 -37.281 -4.039 1 96 613 ASP B O 1
ATOM 9877 N N . ARG B 1 614 ? 6.539 -38.031 -4.91 1 96.12 614 ARG B N 1
ATOM 9878 C CA . ARG B 1 614 ? 6.527 -37 -5.945 1 96.12 614 ARG B CA 1
ATOM 9879 C C . ARG B 1 614 ? 6.43 -35.625 -5.332 1 96.12 614 ARG B C 1
ATOM 9881 O O . ARG B 1 614 ? 7.184 -34.719 -5.703 1 96.12 614 ARG B O 1
ATOM 9888 N N . THR B 1 615 ? 5.508 -35.375 -4.441 1 97.19 615 THR B N 1
ATOM 9889 C CA . THR B 1 615 ? 5.25 -34.062 -3.891 1 97.19 615 THR B CA 1
ATOM 9890 C C . THR B 1 615 ? 6.426 -33.594 -3.039 1 97.19 615 THR B C 1
ATOM 9892 O O . THR B 1 615 ? 6.766 -32.406 -3.039 1 97.19 615 THR B O 1
ATOM 9895 N N . THR B 1 616 ? 7.055 -34.469 -2.326 1 96.62 616 THR B N 1
ATOM 9896 C CA . THR B 1 616 ? 8.203 -34.094 -1.513 1 96.62 616 THR B CA 1
ATOM 9897 C C . THR B 1 616 ? 9.383 -33.688 -2.396 1 96.62 616 THR B C 1
ATOM 9899 O O . THR B 1 616 ? 10.133 -32.781 -2.051 1 96.62 616 THR B O 1
ATOM 9902 N N . LYS B 1 617 ? 9.516 -34.312 -3.535 1 94.69 617 LYS B N 1
ATOM 9903 C CA . LYS B 1 617 ? 10.57 -33.969 -4.473 1 94.69 617 LYS B CA 1
ATOM 9904 C C . LYS B 1 617 ? 10.328 -32.594 -5.074 1 94.69 617 LYS B C 1
ATOM 9906 O O . LYS B 1 617 ? 11.258 -31.797 -5.234 1 94.69 617 LYS B O 1
ATOM 9911 N N . VAL B 1 618 ? 9.109 -32.344 -5.418 1 94.62 618 VAL B N 1
ATOM 9912 C CA . VAL B 1 618 ? 8.742 -31.047 -5.992 1 94.62 618 VAL B CA 1
ATOM 9913 C C . VAL B 1 618 ? 8.969 -29.938 -4.965 1 94.62 618 VAL B C 1
ATOM 9915 O O . VAL B 1 618 ? 9.484 -28.875 -5.297 1 94.62 618 VAL B O 1
ATOM 9918 N N . LEU B 1 619 ? 8.57 -30.188 -3.73 1 95.56 619 LEU B N 1
ATOM 9919 C CA . LEU B 1 619 ? 8.773 -29.219 -2.656 1 95.56 619 LEU B CA 1
ATOM 9920 C C . LEU B 1 619 ? 10.258 -28.938 -2.447 1 95.56 619 LEU B C 1
ATOM 9922 O O . LEU B 1 619 ? 10.656 -27.781 -2.238 1 95.56 619 LEU B O 1
ATOM 9926 N N . ALA B 1 620 ? 11.062 -29.922 -2.539 1 94 620 ALA B N 1
ATOM 9927 C CA . ALA B 1 620 ? 12.492 -29.812 -2.27 1 94 620 ALA B CA 1
ATOM 9928 C C . ALA B 1 620 ? 13.172 -28.891 -3.271 1 94 620 ALA B C 1
ATOM 9930 O O . ALA B 1 620 ? 14.164 -28.234 -2.949 1 94 620 ALA B O 1
ATOM 9931 N N . GLU B 1 621 ? 12.602 -28.781 -4.457 1 91.94 621 GLU B N 1
ATOM 9932 C CA . GLU B 1 621 ? 13.156 -27.906 -5.484 1 91.94 621 GLU B CA 1
ATOM 9933 C C . GLU B 1 621 ? 13.031 -26.438 -5.086 1 91.94 621 GLU B C 1
ATOM 9935 O O . GLU B 1 621 ? 13.836 -25.609 -5.504 1 91.94 621 GLU B O 1
ATOM 9940 N N . VAL B 1 622 ? 12.055 -26.109 -4.258 1 92.38 622 VAL B N 1
ATOM 9941 C CA . VAL B 1 622 ? 11.734 -24.703 -3.994 1 92.38 622 VAL B CA 1
ATOM 9942 C C . VAL B 1 622 ? 12.078 -24.359 -2.549 1 92.38 622 VAL B C 1
ATOM 9944 O O . VAL B 1 622 ? 12.18 -23.188 -2.193 1 92.38 622 VAL B O 1
ATOM 9947 N N . VAL B 1 623 ? 12.383 -25.281 -1.687 1 91.06 623 VAL B N 1
ATOM 9948 C CA . VAL B 1 623 ? 12.555 -25.156 -0.242 1 91.06 623 VAL B CA 1
ATOM 9949 C C . VAL B 1 623 ? 13.68 -24.172 0.068 1 91.06 623 VAL B C 1
ATOM 9951 O O . VAL B 1 623 ? 13.562 -23.359 0.99 1 91.06 623 VAL B O 1
ATOM 9954 N N . PRO B 1 624 ? 14.734 -24.109 -0.688 1 87.69 624 PRO B N 1
ATOM 9955 C CA . PRO B 1 624 ? 15.797 -23.172 -0.314 1 87.69 624 PRO B CA 1
ATOM 9956 C C . PRO B 1 624 ? 15.344 -21.719 -0.345 1 87.69 624 PRO B C 1
ATOM 9958 O O . PRO B 1 624 ? 15.922 -20.875 0.337 1 87.69 624 PRO B O 1
ATOM 9961 N N . ASN B 1 625 ? 14.32 -21.453 -1.011 1 89.12 625 ASN B N 1
ATOM 9962 C CA . ASN B 1 625 ? 13.875 -20.078 -1.188 1 89.12 625 ASN B CA 1
ATOM 9963 C C . ASN B 1 625 ? 12.625 -19.781 -0.365 1 89.12 625 ASN B C 1
ATOM 9965 O O . ASN B 1 625 ? 12.047 -18.688 -0.482 1 89.12 625 ASN B O 1
ATOM 9969 N N . SER B 1 626 ? 12.164 -20.734 0.437 1 88.75 626 SER B N 1
ATOM 9970 C CA . SER B 1 626 ? 10.945 -20.5 1.212 1 88.75 626 SER B CA 1
ATOM 9971 C C . SER B 1 626 ? 10.969 -21.281 2.52 1 88.75 626 SER B C 1
ATOM 9973 O O . SER B 1 626 ? 10.789 -22.5 2.52 1 88.75 626 SER B O 1
ATOM 9975 N N . PRO B 1 627 ? 11.047 -20.609 3.598 1 87.69 627 PRO B N 1
ATOM 9976 C CA . PRO B 1 627 ? 11 -21.297 4.887 1 87.69 627 PRO B CA 1
ATOM 9977 C C . PRO B 1 627 ? 9.656 -21.984 5.141 1 87.69 627 PRO B C 1
ATOM 9979 O O . PRO B 1 627 ? 9.602 -23.031 5.809 1 87.69 627 PRO B O 1
ATOM 9982 N N . ILE B 1 628 ? 8.633 -21.484 4.648 1 88.88 628 ILE B N 1
ATOM 9983 C CA . ILE B 1 628 ? 7.316 -22.094 4.828 1 88.88 628 ILE B CA 1
ATOM 9984 C C . ILE B 1 628 ? 7.258 -23.422 4.078 1 88.88 628 ILE B C 1
ATOM 9986 O O . ILE B 1 628 ? 6.719 -24.406 4.59 1 88.88 628 ILE B O 1
ATOM 9990 N N . LEU B 1 629 ? 7.785 -23.438 2.877 1 92.69 629 LEU B N 1
ATOM 9991 C CA . LEU B 1 629 ? 7.762 -24.688 2.107 1 92.69 629 LEU B CA 1
ATOM 9992 C C . LEU B 1 629 ? 8.695 -25.719 2.725 1 92.69 629 LEU B C 1
ATOM 9994 O O . LEU B 1 629 ? 8.461 -26.922 2.596 1 92.69 629 LEU B O 1
ATOM 9998 N N . LYS B 1 630 ? 9.719 -25.188 3.439 1 93.88 630 LYS B N 1
ATOM 9999 C CA . LYS B 1 630 ? 10.539 -26.125 4.203 1 93.88 630 LYS B CA 1
ATOM 10000 C C . LYS B 1 630 ? 9.734 -26.781 5.32 1 93.88 630 LYS B C 1
ATOM 10002 O O . LYS B 1 630 ? 9.836 -28 5.535 1 93.88 630 LYS B O 1
ATOM 10007 N N . MET B 1 631 ? 9 -26 5.953 1 94.31 631 MET B N 1
ATOM 10008 C CA . MET B 1 631 ? 8.133 -26.531 6.992 1 94.31 631 MET B CA 1
ATOM 10009 C C . MET B 1 631 ? 7.125 -27.516 6.406 1 94.31 631 MET B C 1
ATOM 10011 O O . MET B 1 631 ? 6.852 -28.562 7 1 94.31 631 MET B O 1
ATOM 10015 N N . ASP B 1 632 ? 6.543 -27.172 5.258 1 95.88 632 ASP B N 1
ATOM 10016 C CA . ASP B 1 632 ? 5.625 -28.078 4.578 1 95.88 632 ASP B CA 1
ATOM 10017 C C . ASP B 1 632 ? 6.285 -29.422 4.309 1 95.88 632 ASP B C 1
ATOM 10019 O O . ASP B 1 632 ? 5.672 -30.469 4.52 1 95.88 632 ASP B O 1
ATOM 10023 N N . LEU B 1 633 ? 7.484 -29.344 3.805 1 97.38 633 LEU B N 1
ATOM 10024 C CA . LEU B 1 633 ? 8.227 -30.562 3.498 1 97.38 633 LEU B CA 1
ATOM 10025 C C . LEU B 1 633 ? 8.445 -31.406 4.754 1 97.38 633 LEU B C 1
ATOM 10027 O O . LEU B 1 633 ? 8.258 -32.625 4.738 1 97.38 633 LEU B O 1
ATOM 10031 N N . ASP B 1 634 ? 8.789 -30.75 5.848 1 96.62 634 ASP B N 1
ATOM 10032 C CA . ASP B 1 634 ? 9.016 -31.438 7.113 1 96.62 634 ASP B CA 1
ATOM 10033 C C . ASP B 1 634 ? 7.727 -32.062 7.625 1 96.62 634 ASP B C 1
ATOM 10035 O O . ASP B 1 634 ? 7.742 -33.188 8.133 1 96.62 634 ASP B O 1
ATOM 10039 N N . ILE B 1 635 ? 6.711 -31.359 7.477 1 97.12 635 ILE B N 1
ATOM 10040 C CA . ILE B 1 635 ? 5.414 -31.875 7.91 1 97.12 635 ILE B CA 1
ATOM 10041 C C . ILE B 1 635 ? 5.047 -33.094 7.09 1 97.12 635 ILE B C 1
ATOM 10043 O O . ILE B 1 635 ? 4.566 -34.094 7.637 1 97.12 635 ILE B O 1
ATOM 10047 N N . LEU B 1 636 ? 5.242 -33.094 5.785 1 97.5 636 LEU B N 1
ATOM 10048 C CA . LEU B 1 636 ? 4.91 -34.219 4.93 1 97.5 636 LEU B CA 1
ATOM 10049 C C . LEU B 1 636 ? 5.75 -35.438 5.293 1 97.5 636 LEU B C 1
ATOM 10051 O O . LEU B 1 636 ? 5.25 -36.562 5.285 1 97.5 636 LEU B O 1
ATOM 10055 N N . HIS B 1 637 ? 6.969 -35.219 5.617 1 96.94 637 HIS B N 1
ATOM 10056 C CA . HIS B 1 637 ? 7.816 -36.344 6.047 1 96.94 637 HIS B CA 1
ATOM 10057 C C . HIS B 1 637 ? 7.301 -36.938 7.34 1 96.94 637 HIS B C 1
ATOM 10059 O O . HIS B 1 637 ? 7.309 -38.188 7.488 1 96.94 637 HIS B O 1
ATOM 10065 N N . ASN B 1 638 ? 6.883 -36.094 8.195 1 97.12 638 ASN B N 1
ATOM 10066 C CA . ASN B 1 638 ? 6.348 -36.594 9.461 1 97.12 638 ASN B CA 1
ATOM 10067 C C . ASN B 1 638 ? 5.043 -37.375 9.266 1 97.12 638 ASN B C 1
ATOM 10069 O O . ASN B 1 638 ? 4.816 -38.375 9.906 1 97.12 638 ASN B O 1
ATOM 10073 N N . VAL B 1 639 ? 4.215 -36.844 8.438 1 96.75 639 VAL B N 1
ATOM 10074 C CA . VAL B 1 639 ? 2.938 -37.469 8.164 1 96.75 639 VAL B CA 1
ATOM 10075 C C . VAL B 1 639 ? 3.18 -38.844 7.492 1 96.75 639 VAL B C 1
ATOM 10077 O O . VAL B 1 639 ? 2.5 -39.812 7.801 1 96.75 639 VAL B O 1
ATOM 10080 N N . ARG B 1 640 ? 4.098 -38.875 6.582 1 95.06 640 ARG B N 1
ATOM 10081 C CA . ARG B 1 640 ? 4.449 -40.125 5.906 1 95.06 640 ARG B CA 1
ATOM 10082 C C . ARG B 1 640 ? 4.891 -41.188 6.91 1 95.06 640 ARG B C 1
ATOM 10084 O O . ARG B 1 640 ? 4.496 -42.344 6.809 1 95.06 640 ARG B O 1
ATOM 10091 N N . LYS B 1 641 ? 5.609 -40.812 7.887 1 94.69 641 LYS B N 1
ATOM 10092 C CA . LYS B 1 641 ? 6.082 -41.719 8.93 1 94.69 641 LYS B CA 1
ATOM 10093 C C . LYS B 1 641 ? 4.922 -42.219 9.789 1 94.69 641 LYS B C 1
ATOM 10095 O O . LYS B 1 641 ? 4.855 -43.406 10.125 1 94.69 641 LYS B O 1
ATOM 10100 N N . GLN B 1 642 ? 4.082 -41.344 10.102 1 94.06 642 GLN B N 1
ATOM 10101 C CA . GLN B 1 642 ? 2.947 -41.688 10.945 1 94.06 642 GLN B CA 1
ATOM 10102 C C . GLN B 1 642 ? 2.027 -42.688 10.242 1 94.06 642 GLN B C 1
ATOM 10104 O O . GLN B 1 642 ? 1.4 -43.531 10.891 1 94.06 642 GLN B O 1
ATOM 10109 N N . LEU B 1 643 ? 1.942 -42.562 8.93 1 93.12 643 LEU B N 1
ATOM 10110 C CA . LEU B 1 643 ? 1.048 -43.438 8.164 1 93.12 643 LEU B CA 1
ATOM 10111 C C . LEU B 1 643 ? 1.781 -44.656 7.664 1 93.12 643 LEU B C 1
ATOM 10113 O O . LEU B 1 643 ? 1.186 -45.531 7.004 1 93.12 643 LEU B O 1
ATOM 10117 N N . SER B 1 644 ? 3.014 -44.781 8.008 1 88.75 644 SER B N 1
ATOM 10118 C CA . SER B 1 644 ? 3.854 -45.906 7.605 1 88.75 644 SER B CA 1
ATOM 10119 C C . SER B 1 644 ? 3.855 -46.062 6.09 1 88.75 644 SER B C 1
ATOM 10121 O O . SER B 1 644 ? 3.625 -47.188 5.586 1 88.75 644 SER B O 1
ATOM 10123 N N . LEU B 1 645 ? 4.004 -45.031 5.453 1 87.75 645 LEU B N 1
ATOM 10124 C CA . LEU B 1 645 ? 4.09 -45.031 3.998 1 87.75 645 LEU B CA 1
ATOM 10125 C C . LEU B 1 645 ? 5.539 -44.906 3.539 1 87.75 645 LEU B C 1
ATOM 10127 O O . LEU B 1 645 ? 6.375 -44.344 4.246 1 87.75 645 LEU B O 1
#

Secondary structure (DSSP, 8-state):
-HHHHHT-EE-TBSSSEE--TTSS-SPP--SS---TTS-------TTTTB-------S-----S------S--TT-B-TTSSB---HHHHHHHHHHHIIIIITT---S-HHHHHHHHHHHHHHH-HHHHHHHH--------S-S-S-S------------------TTTS-----HHHHHHHHHHHHHHHHH--SPPP-PPPHHHHHGGG---------S----PPPHHHHSTTHHHHHHHHHHHHT-TT--SHHHHHHHHHHHHHHT-HHHHHHHHHHHHHHHHHTHHHHBTHHHH-TTSPPP---HHHHHHHHHHHHHHHHHHHHHHHHHHH-TTSPP-SGGGGTTTBPPPTT--SS--SSTTT----TT-HHHHHHHHHHHHHHHHHHHHHHHHHHHS-TTTTS-TT--TT-HHHHHHHHHHHHHHHHHHHHTS-GGG---TTSPPPSSHHHHHHHHHHHHHHHHHHHHHHHHHHHTS----------------S---------------GGGS---HHHHHHHHHHHHHHHHHHHHHHTTTTTTS-TTS---TT----SS----TTHHHHHHHHHHHHHHHHHHHHSGGGGGS-TT-S--HHHHHHHHHHHHHHHHHHGGG-HHHHHHHHHHHHHHHHTT-/-HHHHHT-EE-TBSSSEE--TTSS-SPP--SS---TTS-------TTTTB-------S-----S------S--TT-B-TTSSB---HHHHHHHHHHHIIIIITT---S-HHHHHHHHHHHHHHH-HHHHTTTT--------S------------------------TTTS-----HHHHHHHHHHHHHHHHH--SPPP-PPPHHHHHGGG---------S----PPPHHHHSTTHHHHHHHHHHHHT-TT--SHHHHHHHHHHHHHHT-HHHHHHHHHHHHHHHHHTHHHHBTHHHH-TTSPPP---HHHHHHHHHHHHHHHHHHHHHHHHHHH-TTSPP-SGGGGTTTBPPPTT--SS--SSTTT----TT-HHHHHHHHHHHHHHHHHHHHHHHHHHHS-TTTTS-TT--TT-HHHHHHHHHHHHHHHHHHHHTS-GGG---TTSPPPSSHHHHHHHHHHHHHHHHHHHHHHHHHHHTS----------------S---------------GGGS---HHHHHHHHHHHHHHHHHHHHHSTTTTTTS-TTS---TT----SS----TTHHHHHHHHHHHHHHHHHHHHSGGGGGS-TT-S--HHHHHHHHHHHHHHHHHHGGG-HHHHHHHHHHHHHHHHTT-

Foldseek 3Di:
DVQVVQQAQALLQFFFGGHDPPPPPDDDPDPPDPPPPVPPPPPPPPARSHDDPDLPPDPPPPPDCPVVPCDQFLLQAGSSRAHQLALVLLVQLLVLLCVFPCLQQVLDDNVVLVVLSVVSSCQAHPVNVPPVPPPPPPPPDPPPDDDDDPPPPPPPPPPPPPPPPRSNSPDDDLDLSLLLSLLSSLLSQQSVAFAQFDHTDGPVLVRVPPPPPPPPPDDDPPPPGDGCSRRGTSSSSLSSSVVSLVVVLPDLALSNLSSLLSNCQNQVDPVSLQSSQVSLVVLCVVCLVLFWPVLVVPPPDDRDDDDPVVLVRLLSSQSSLLSSVLSQVLVCVLVVVDDGDCSLVCLNTGHHHPLQDPDLPPDLPVCCVVPDDPVNVSSLLNNLSSVLVNLLVVLCCAQPNDCPDPHPVPQDLVDLVSLVVSLVVSVVVLVVSQVSRHPVLHDDLPDDQDQALSSLVSLLSSLLSLLVSLVSLLVCLQPPDPFPDDPPPPPPPDPPPPPPPPPVPPPPLPLPALVVGPDDPVSVVSLVSNLSSLSSLLCSLCNCQNHNHDPPDDDDPLHRRDPTQDSDRPVVSSLSSNLVSLVVLLSCVPTPSVSNHHPPGCSDPVNNVSNLVNSLVSLVSNCSHDVVSVVSSVVSVVSCVVSVD/DVQVVQQAQALLQFFFGGDDPPPPPDDDPDPPDPPPPPPPPQPPPPARSHDDPDLPPDPPPPPDCPVPPCDQFLLQAGSSRAHQLALVLLVQLLVLLVVFPCLQQVLDDPVVLVVLSVVSSCQAHPVNVPPVPPPPPPPPDPPPPDPDDPPPPPPPPPPPPPPPPRSNSPDDDLDLSLLLSLLSSLLSQQSVAFAQFDHTDGPVNVRVPPPPPPDDPDDDPPPPGDHCSRRGTSSSSLSSSVVSLVVVLPDLALSNLSSLLSNCQNQVDPVSLQSSQVSLVVVCVVCLVLFWPVLVVPPPDDRDDDDPVVLVRLLSSQSSLLSSVLSQVLVCVLVVVDDGDCSLVCLNTGHHHPLQDPDLPPDLPVCCVCPDDPVNVSSLLNNLSSLLVNLLVVLCCAQPNDCPDPHPVPQDLVDLVSLVVSLVVSVVVLVVSQVSRHPVLHDDLPDDQDQALSSLVSLLSSLLSNLVSLVSLLVCLQPPDPFPDDPPPPPPPDPDPDPPPPPVPPPPLPLPALVVGPDDPVSVVSLVSNLSSLSSLLCSLCNCQNHNHDPPDDDDPLHRRDPTQDSDGPVVSSLSSNLVSLVVLLSCVPTPSVSNHHPPGCSDPVNNVSNLVNSLVSLVSNCSHDVVSVVSSVVSVVSCVVVVD

Solvent-accessible surface area (backbone atoms only — not comparable to full-atom values): 74176 Å² total; per-residue (Å²): 108,68,54,56,58,68,52,40,33,64,24,48,54,4,46,18,25,36,69,71,84,70,43,62,62,61,51,81,79,66,88,74,72,71,72,71,74,67,65,64,77,64,79,72,65,85,64,44,35,15,53,79,74,71,77,63,80,65,80,71,75,74,72,64,78,65,69,74,66,84,62,70,40,57,1,36,27,32,94,83,70,39,55,48,44,41,53,71,52,48,54,51,19,44,51,39,22,50,68,63,44,38,50,66,55,67,60,63,60,66,70,55,49,52,52,50,51,52,53,47,32,61,61,64,8,68,74,51,59,59,68,75,65,61,75,78,70,89,68,78,78,86,65,87,76,86,68,76,78,78,77,67,84,73,82,78,76,79,75,72,64,75,70,84,68,59,65,79,80,44,75,77,58,47,33,71,44,50,26,40,50,28,30,43,39,14,39,4,38,39,64,66,49,49,56,68,74,67,52,69,49,49,52,68,73,67,57,65,69,62,68,70,74,74,72,69,91,76,81,79,77,78,74,76,89,57,39,31,30,55,57,27,48,12,30,32,29,39,43,58,18,25,31,32,46,27,54,45,56,75,51,62,46,67,45,46,27,49,38,27,43,44,52,14,68,65,72,69,34,67,49,32,42,51,52,19,33,54,28,35,48,54,47,46,65,73,41,40,88,78,41,34,41,62,50,76,68,37,84,88,43,78,64,84,86,69,53,69,50,53,48,46,40,52,30,48,49,29,33,46,37,54,50,38,44,50,56,53,51,54,46,38,75,71,40,74,84,60,85,76,78,72,56,71,79,43,62,87,40,52,40,74,30,82,75,37,69,87,63,56,57,87,44,83,73,69,54,58,58,78,73,81,48,73,62,54,53,34,36,49,52,39,33,50,50,52,52,50,48,52,54,44,51,52,46,46,40,65,76,65,41,59,80,74,78,73,23,56,87,76,70,49,85,84,39,63,68,56,46,49,52,53,32,49,53,46,49,49,51,51,51,51,52,58,70,51,45,53,76,89,71,51,84,58,90,86,53,71,53,36,36,48,62,68,54,14,51,48,47,21,51,49,25,41,43,50,18,60,51,35,41,65,56,32,51,39,53,67,71,64,53,88,66,78,84,67,80,81,77,78,77,76,80,75,84,69,83,66,90,69,80,76,73,79,65,73,78,72,73,73,68,64,56,71,82,75,54,89,62,52,74,68,52,50,53,49,51,51,49,28,49,51,24,52,52,21,33,53,51,25,54,46,13,58,23,24,27,72,32,65,83,84,54,82,83,59,87,61,50,72,50,43,78,52,52,85,84,60,86,61,54,64,48,56,53,51,49,38,50,52,36,50,54,51,53,50,51,42,64,73,37,76,52,52,62,65,51,62,91,82,51,75,85,39,72,70,47,48,44,38,43,50,54,37,50,49,54,58,41,59,57,52,23,78,72,28,63,56,46,40,49,50,45,52,49,51,53,51,51,32,58,75,68,70,95,108,68,55,55,59,68,51,39,34,62,24,47,55,4,46,18,26,36,70,70,84,71,42,64,61,59,51,81,78,66,87,74,72,71,73,70,75,66,66,64,76,64,79,73,62,83,63,46,34,15,54,81,73,72,77,62,80,67,78,70,76,73,71,65,80,64,69,74,68,85,61,71,42,58,0,35,26,32,92,84,70,39,56,47,44,41,52,71,53,47,53,52,19,44,51,39,21,50,66,62,44,39,49,66,54,68,59,63,60,66,68,55,49,53,51,48,50,52,53,47,32,61,60,65,9,69,73,51,60,61,66,74,66,63,75,77,69,88,66,79,79,86,65,88,70,83,73,78,76,80,76,70,84,74,83,78,77,79,75,74,65,73,68,84,67,59,64,78,79,45,75,76,57,46,35,71,44,50,26,39,50,28,31,43,38,14,40,4,37,40,64,66,50,49,57,66,74,67,52,66,48,50,52,68,73,68,58,63,70,63,69,70,74,75,74,70,92,81,80,80,77,78,76,72,90,58,40,32,30,54,56,28,49,12,29,32,30,38,43,58,19,24,31,30,47,27,52,44,54,77,51,62,46,67,45,48,27,49,38,27,44,43,52,13,67,63,72,69,34,65,47,31,41,50,52,19,34,54,29,35,46,54,48,46,65,74,41,39,90,77,41,33,40,62,50,77,67,37,83,88,42,81,64,84,85,71,52,70,50,54,48,48,38,51,29,46,49,29,33,46,37,54,50,36,43,51,56,53,52,52,47,39,74,69,41,73,83,59,85,76,76,71,58,71,79,43,63,86,41,53,40,74,29,82,76,36,69,87,65,56,59,88,46,83,74,70,52,58,57,78,72,81,47,72,61,53,52,33,35,48,52,38,33,51,50,51,54,51,47,53,54,46,51,52,45,46,40,65,76,65,40,59,80,74,76,74,23,57,87,75,70,48,85,83,37,63,68,56,46,49,53,52,32,49,54,47,50,50,52,52,52,51,53,58,72,50,45,53,77,92,70,49,83,57,92,85,54,71,52,38,35,48,62,67,54,15,50,49,47,21,52,49,25,42,43,51,17,61,53,34,40,67,56,34,51,39,52,67,73,65,52,87,64,80,86,67,79,83,76,79,76,76,79,76,83,68,83,69,87,70,80,74,72,77,64,72,78,73,72,75,69,63,55,73,83,76,53,91,62,51,74,70,52,51,52,49,50,51,49,32,50,51,24,51,51,20,33,53,52,25,52,45,15,60,22,23,28,72,30,66,83,84,53,83,83,60,87,63,50,73,50,44,78,51,52,84,85,59,85,62,54,65,47,54,54,51,48,39,51,52,36,50,53,51,53,50,50,42,64,73,37,77,51,53,63,65,52,64,90,82,52,75,84,38,71,69,48,49,43,38,42,52,55,36,52,49,54,58,41,58,59,50,24,77,73,30,63,57,47,40,50,50,44,54,49,50,55,52,52,34,58,75,66,70,94

Organism: NCBI:txid1448308

pLDDT: mean 75.77, std 24.68, range [21.66, 98.38]

Nearest PDB structures (foldseek):
  6x2v-assembly1_C  TM=2.407E-01  e=4.046E+00  Saccharomyces cerevisiae
  4hzk-assembly1_A  TM=1.836E-01  e=4.781E+00  Thermochaetoides thermophila DSM 1495
  4hzk-assembly1_A  TM=3.009E-01  e=3.551E+00  Thermochaetoides thermophila DSM 1495
  7ypz-assembly1_C  TM=1.748E-01  e=7.536E+00  Saccharomyces cerevisiae

Radius of gyration: 35.86 Å; Cα contacts (8 Å, |Δi|>4): 1577; chains: 2; bounding box: 111×136×87 Å